Protein AF-A0A653C3Y1-F1 (afdb_monomer)

Secondary structure (DSSP, 8-state):
-EE-SSEEEEE-TTS-EEEEETTSS-EEEEE--S-GGGT-EEEEEE-TTSSEEEEEETTS-EEEEEPPSPPP-HHHHHHHHHHHHSHHHHHHHHSPPSS----STTTT--HHHHHHHHHHHHHHHHTHHHHHHHHHHHHHHHHHHHHHHHHHHHS-GGG---GGGG-S-HHHHHHHHHHHHHHHHHHHHHHHHHHHHHHHHHHHHIIIIITT-SB---EEE-TTS--EEEPPPBPPPPHHHHHHHHHHHHHHHHHHHHHTT-S--TTS---HHHHHHHHHSPP---S-GGG--TTTTSS-STTTTS-HHHHHHHHT-SGGGTS---TTPPPTTT--SHHHHHHHHHHHHHHHHHHHHHHHHHHHHHHHHHHHHHHHHHHHHHHHHHHHHHHHHH-SS------PPP---TTTSGGGGGS--GGG-SS-----HHHHHHHHHHHHHHHHHHHHHHHTTHHHHHHHHHHTT-SS--HHHHHTSPPPPPHHHHHS-GGG--HHHHHHHHHHHHHHHHHHHHHHHHHHHHHHHHHHHHHHHHHHHHHHHHHHHHHHHHHHHHHHHHHHHHHHHHHHHHHHHHHHHHHHHHHHHHHHHHHHHHHHHHHHHHHHHHHHHHHHHHHHHHHHHHHHHHHHHHHHHHTTTS-HHHHHHHHHHHH--------S---HHHHHHHHHHHHH----TT--HHHHHHHHHHHHHHS--S--TT--HHHHHHHHHHHHHHHHHHHHHHHHHHHHHHHHHHHHHHHHHHHHHHHHHHHHHHHHHHHHHHHHHHHHSPPPP----GGG--S---S-GGGGTT-----HHHHHHHHHHHHHHHHHHHHHHHHHHHHHHHHHHHHHHHHHHHHHHHHHHHHHHHHHTSPPPHHHHHHHHHHTT----SSTTHHHHHHHHHHHHHHHHHHHHHHHHHHHHHHHHHHHHHHHHHHHHHHHHHHHHHHHTTS-S-HHHHHHHHHHHHHHHHHHHHHHHHHHHHHHHHHHHHHHHHHHHHHHHS-----------

Structure (mmCIF, N/CA/C/O backbone):
data_AF-A0A653C3Y1-F1
#
_entry.id   AF-A0A653C3Y1-F1
#
loop_
_atom_site.group_PDB
_atom_site.id
_atom_site.type_symbol
_atom_site.label_atom_id
_atom_site.label_alt_id
_atom_site.label_comp_id
_atom_site.label_asym_id
_atom_site.label_entity_id
_atom_site.label_seq_id
_atom_site.pdbx_PDB_ins_code
_atom_site.Cartn_x
_atom_site.Cartn_y
_atom_site.Cartn_z
_atom_site.occupancy
_atom_site.B_iso_or_equiv
_atom_site.auth_seq_id
_atom_site.auth_comp_id
_atom_site.auth_asym_id
_atom_site.auth_atom_id
_atom_site.pdbx_PDB_model_num
ATOM 1 N N . MET A 1 1 ? -55.275 -46.152 -16.430 1.00 70.69 1 MET A N 1
ATOM 2 C CA . MET A 1 1 ? -56.525 -45.375 -16.458 1.00 70.69 1 MET A CA 1
ATOM 3 C C . MET A 1 1 ? -56.173 -43.915 -16.256 1.00 70.69 1 MET A C 1
ATOM 5 O O . MET A 1 1 ? -55.416 -43.626 -15.337 1.00 70.69 1 MET A O 1
ATOM 9 N N . SER A 1 2 ? -56.651 -43.029 -17.123 1.00 78.50 2 SER A N 1
ATOM 10 C CA . SER A 1 2 ? -56.495 -41.576 -17.008 1.00 78.50 2 SER A CA 1
ATOM 11 C C . SER A 1 2 ? -57.866 -40.930 -17.037 1.00 78.50 2 SER A C 1
ATOM 13 O O . SER A 1 2 ? -58.672 -41.263 -17.900 1.00 78.50 2 SER A O 1
ATOM 15 N N . ILE A 1 3 ? -58.110 -40.012 -16.112 1.00 77.50 3 ILE A N 1
ATOM 16 C CA . ILE A 1 3 ? -59.356 -39.258 -16.035 1.00 77.50 3 ILE A CA 1
ATOM 17 C C . ILE A 1 3 ? -58.996 -37.793 -16.251 1.00 77.50 3 ILE A C 1
ATOM 19 O O . ILE A 1 3 ? -58.157 -37.253 -15.532 1.00 77.50 3 ILE A O 1
ATOM 23 N N . ASN A 1 4 ? -59.615 -37.189 -17.255 1.00 73.44 4 ASN A N 1
ATOM 24 C CA . ASN A 1 4 ? -59.603 -35.756 -17.499 1.00 73.44 4 ASN A CA 1
ATOM 25 C C . ASN A 1 4 ? -60.981 -35.186 -17.140 1.00 73.44 4 ASN A C 1
ATOM 27 O O . ASN A 1 4 ? -61.916 -35.935 -16.875 1.00 73.44 4 ASN A O 1
ATOM 31 N N . GLN A 1 5 ? -61.116 -33.859 -17.180 1.00 73.94 5 GLN A N 1
ATOM 32 C CA . GLN A 1 5 ? -62.378 -33.167 -16.895 1.00 73.94 5 GLN A CA 1
ATOM 33 C C . GLN A 1 5 ? -63.555 -33.657 -17.760 1.00 73.94 5 GLN A C 1
ATOM 35 O O . GLN A 1 5 ? -64.694 -33.591 -17.317 1.00 73.94 5 GLN A O 1
ATOM 40 N N . TYR A 1 6 ? -63.274 -34.177 -18.959 1.00 70.88 6 TYR A N 1
ATOM 41 C CA . TYR A 1 6 ? -64.292 -34.582 -19.932 1.00 70.88 6 TYR A CA 1
ATOM 42 C C . TYR A 1 6 ? -64.350 -36.100 -20.181 1.00 70.88 6 TYR A C 1
ATOM 44 O O . TYR A 1 6 ? -65.422 -36.635 -20.462 1.00 70.88 6 TYR A O 1
ATOM 52 N N . HIS A 1 7 ? -63.231 -36.823 -20.029 1.00 79.44 7 HIS A N 1
ATOM 53 C CA . HIS A 1 7 ? -63.136 -38.240 -20.411 1.00 79.44 7 HIS A CA 1
ATOM 54 C C . HIS A 1 7 ? -62.430 -39.095 -19.373 1.00 79.44 7 HIS A C 1
ATOM 56 O O . HIS A 1 7 ? -61.405 -38.705 -18.811 1.00 79.44 7 HIS A O 1
ATOM 62 N N . ALA A 1 8 ? -62.906 -40.326 -19.227 1.00 84.12 8 ALA A N 1
ATOM 63 C CA . ALA A 1 8 ? -62.218 -41.386 -18.521 1.00 84.12 8 ALA A CA 1
ATOM 64 C C . ALA A 1 8 ? -61.733 -42.457 -19.506 1.00 84.12 8 ALA A C 1
ATOM 66 O O . ALA A 1 8 ? -62.511 -43.189 -20.116 1.00 84.12 8 ALA A O 1
ATOM 67 N N . VAL A 1 9 ? -60.413 -42.570 -19.644 1.00 86.44 9 VAL A N 1
ATOM 68 C CA . VAL A 1 9 ? -59.750 -43.512 -20.548 1.00 86.44 9 VAL A CA 1
ATOM 69 C C . VAL A 1 9 ? -59.186 -44.667 -19.737 1.00 86.44 9 VAL A C 1
ATOM 71 O O . VAL A 1 9 ? -58.331 -44.501 -18.861 1.00 86.44 9 VAL A O 1
ATOM 74 N N . THR A 1 10 ? -59.640 -45.871 -20.042 1.00 88.12 10 THR A N 1
ATOM 75 C CA . THR A 1 10 ? -59.143 -47.115 -19.450 1.00 88.12 10 THR A CA 1
ATOM 76 C C . THR A 1 10 ? -58.367 -47.889 -20.501 1.00 88.12 10 THR A C 1
ATOM 78 O O . THR A 1 10 ? -58.745 -47.906 -21.664 1.00 88.12 10 THR A O 1
ATOM 81 N N . TRP A 1 11 ? -57.249 -48.496 -20.113 1.00 89.44 11 TRP A N 1
ATOM 82 C CA . TRP A 1 11 ? -56.464 -49.346 -21.002 1.00 89.44 11 TRP A CA 1
ATOM 83 C C . TRP A 1 11 ? -55.874 -50.512 -20.227 1.00 89.44 11 TRP A C 1
ATOM 85 O O . TRP A 1 11 ? -55.582 -50.378 -19.033 1.00 89.44 11 TRP A O 1
ATOM 95 N N . GLY A 1 12 ? -55.709 -51.641 -20.908 1.00 86.12 12 GLY A N 1
ATOM 96 C CA . GLY A 1 12 ? -55.255 -52.883 -20.302 1.00 86.12 12 GLY A CA 1
ATOM 97 C C . GLY A 1 12 ? -54.069 -53.525 -21.016 1.00 86.12 12 GLY A C 1
ATOM 98 O O . GLY A 1 12 ? -53.687 -53.187 -22.140 1.00 86.12 12 GLY A O 1
ATOM 99 N N . PHE A 1 13 ? -53.483 -54.509 -20.329 1.00 84.62 13 PHE A N 1
ATOM 100 C CA . PHE A 1 13 ? -52.447 -55.386 -20.886 1.00 84.62 13 PHE A CA 1
ATOM 101 C C . PHE A 1 13 ? -52.983 -56.256 -22.033 1.00 84.62 13 PHE A C 1
ATOM 103 O O . PHE A 1 13 ? -52.231 -56.791 -22.839 1.00 84.62 13 PHE A O 1
ATOM 110 N N . ASP A 1 14 ? -54.303 -56.386 -22.117 1.00 85.81 14 ASP A N 1
ATOM 111 C CA . ASP A 1 14 ? -55.007 -57.039 -23.203 1.00 85.81 14 ASP A CA 1
ATOM 112 C C . ASP A 1 14 ? -54.982 -56.283 -24.528 1.00 85.81 14 ASP A C 1
ATOM 114 O O . ASP A 1 14 ? -55.330 -56.885 -25.542 1.00 85.81 14 ASP A O 1
ATOM 118 N N . GLY A 1 15 ? -54.525 -55.029 -24.524 1.00 84.69 15 GLY A N 1
ATOM 119 C CA . GLY A 1 15 ? -54.406 -54.220 -25.727 1.00 84.69 15 GLY A CA 1
ATOM 120 C C . GLY A 1 15 ? -55.587 -53.302 -25.987 1.00 84.69 15 GLY A C 1
ATOM 121 O O . GLY A 1 15 ? -55.494 -52.460 -26.875 1.00 84.69 15 GLY A O 1
ATOM 122 N N . PHE A 1 16 ? -56.665 -53.435 -25.212 1.00 88.62 16 PHE A N 1
ATOM 123 C CA . PHE A 1 16 ? -57.855 -52.612 -25.362 1.00 88.62 16 PHE A CA 1
ATOM 124 C C . PHE A 1 16 ? -57.679 -51.266 -24.669 1.00 88.62 16 PHE A C 1
ATOM 126 O O . PHE A 1 16 ? -57.114 -51.167 -23.577 1.00 88.62 16 PHE A O 1
ATOM 133 N N . VAL A 1 17 ? -58.215 -50.239 -25.313 1.00 88.25 17 VAL A N 1
ATOM 134 C CA . VAL A 1 17 ? -58.415 -48.901 -24.778 1.00 88.25 17 VAL A CA 1
ATOM 135 C C . VAL A 1 17 ? -59.887 -48.569 -24.925 1.00 88.25 17 VAL A C 1
ATOM 137 O O . VAL A 1 17 ? -60.427 -48.654 -26.022 1.00 88.25 17 VAL A O 1
ATOM 140 N N . ILE A 1 18 ? -60.532 -48.205 -23.823 1.00 87.44 18 ILE A N 1
ATOM 141 C CA . ILE A 1 18 ? -61.940 -47.819 -23.778 1.00 87.44 18 ILE A CA 1
ATOM 142 C C . ILE A 1 18 ? -62.012 -46.387 -23.259 1.00 87.44 18 ILE A C 1
ATOM 144 O O . ILE A 1 18 ? -61.483 -46.078 -22.186 1.00 87.44 18 ILE A O 1
ATOM 148 N N . VAL A 1 19 ? -62.677 -45.535 -24.026 1.00 85.81 19 VAL A N 1
ATOM 149 C CA . VAL A 1 19 ? -62.927 -44.125 -23.747 1.00 85.81 19 VAL A CA 1
ATOM 150 C C . VAL A 1 19 ? -64.376 -43.976 -23.303 1.00 85.81 19 VAL A C 1
ATOM 152 O O . VAL A 1 19 ? -65.296 -44.407 -23.998 1.00 85.81 19 VAL A O 1
ATOM 155 N N . ARG A 1 20 ? -64.570 -43.386 -22.128 1.00 85.19 20 ARG A N 1
ATOM 156 C CA . ARG A 1 20 ? -65.881 -43.094 -21.542 1.00 85.19 20 ARG A CA 1
ATOM 157 C C . ARG A 1 20 ? -66.000 -41.614 -21.214 1.00 85.19 20 ARG A C 1
ATOM 159 O O . ARG A 1 20 ? -64.979 -40.934 -21.071 1.00 85.19 20 ARG A O 1
ATOM 166 N N . THR A 1 21 ? -67.226 -41.138 -21.040 1.00 79.75 21 THR A N 1
ATOM 167 C CA . THR A 1 21 ? -67.481 -39.845 -20.394 1.00 79.75 21 THR A CA 1
ATOM 168 C C . THR A 1 21 ? -66.910 -39.842 -18.970 1.00 79.75 21 THR A C 1
ATOM 170 O O . THR A 1 21 ? -66.699 -40.902 -18.370 1.00 79.75 21 THR A O 1
ATOM 173 N N . ALA A 1 22 ? -66.585 -38.660 -18.434 1.00 80.50 22 ALA A N 1
ATOM 174 C CA . ALA A 1 22 ? -65.987 -38.525 -17.099 1.00 80.50 22 ALA A CA 1
ATOM 175 C C . ALA A 1 22 ? -66.832 -39.177 -15.982 1.00 80.50 22 ALA A C 1
ATOM 177 O O . ALA A 1 22 ? -66.262 -39.703 -15.025 1.00 80.50 22 ALA A O 1
ATOM 178 N N . ASP A 1 23 ? -68.157 -39.222 -16.158 1.00 78.38 23 ASP A N 1
ATOM 179 C CA . ASP A 1 23 ? -69.115 -39.822 -15.219 1.00 78.38 23 ASP A CA 1
ATOM 180 C C . ASP A 1 23 ? -69.250 -41.351 -15.362 1.00 78.38 23 ASP A C 1
ATOM 182 O O . ASP A 1 23 ? -69.977 -41.989 -14.607 1.00 78.38 23 ASP A O 1
ATOM 186 N N . PHE A 1 24 ? -68.513 -41.969 -16.295 1.00 79.06 24 PHE A N 1
ATOM 187 C CA . PHE A 1 24 ? -68.532 -43.407 -16.612 1.00 79.06 24 PHE A CA 1
ATOM 188 C C . PHE A 1 24 ? -69.848 -43.964 -17.164 1.00 79.06 24 PHE A C 1
ATOM 190 O O . PHE A 1 24 ? -69.919 -45.176 -17.387 1.00 79.06 24 PHE A O 1
ATOM 197 N N . GLU A 1 25 ? -70.847 -43.116 -17.402 1.00 75.81 25 GLU A N 1
ATOM 198 C CA . GLU A 1 25 ? -72.176 -43.531 -17.856 1.00 75.81 25 GLU A CA 1
ATOM 199 C C . GLU A 1 25 ? -72.163 -43.995 -19.320 1.00 75.81 25 GLU A C 1
ATOM 201 O O . GLU A 1 25 ? -72.666 -45.081 -19.614 1.00 75.81 25 GLU A O 1
ATOM 206 N N . ASP A 1 26 ? -71.482 -43.257 -20.206 1.00 76.25 26 ASP A N 1
ATOM 207 C CA . ASP A 1 26 ? -71.489 -43.512 -21.650 1.00 76.25 26 ASP A CA 1
ATOM 208 C C . ASP A 1 26 ? -70.109 -43.909 -22.194 1.00 76.25 26 ASP A C 1
ATOM 210 O O . ASP A 1 26 ? -69.060 -43.373 -21.818 1.00 76.25 26 ASP A O 1
ATOM 214 N N . CYS A 1 27 ? -70.103 -44.883 -23.111 1.00 79.44 27 CYS A N 1
ATOM 215 C CA . CYS A 1 27 ? -68.905 -45.375 -23.788 1.00 79.44 27 CYS A CA 1
ATOM 216 C C . CYS A 1 27 ? -68.759 -44.702 -25.159 1.00 79.44 27 CYS A C 1
ATOM 218 O O . CYS A 1 27 ? -69.380 -45.141 -26.124 1.00 79.44 27 CYS A O 1
ATOM 220 N N . ILE A 1 28 ? -67.894 -43.687 -25.231 1.00 75.88 28 ILE A N 1
ATOM 221 C CA . ILE A 1 28 ? -67.615 -42.880 -26.433 1.00 75.88 28 ILE A CA 1
ATOM 222 C C . ILE A 1 28 ? -66.964 -43.744 -27.523 1.00 75.88 28 ILE A C 1
ATOM 224 O O . ILE A 1 28 ? -67.275 -43.637 -28.704 1.00 75.88 28 ILE A O 1
ATOM 228 N N . GLY A 1 29 ? -66.078 -44.663 -27.135 1.00 77.88 29 GLY A N 1
ATOM 229 C CA . GLY A 1 29 ? -65.496 -45.598 -28.088 1.00 77.88 29 GLY A CA 1
ATOM 230 C C . GLY A 1 29 ? -64.432 -46.496 -27.488 1.00 77.88 29 GLY A C 1
ATOM 231 O O . GLY A 1 29 ? -63.935 -46.270 -26.386 1.00 77.88 29 GLY A O 1
ATOM 232 N N . TRP A 1 30 ? -64.069 -47.545 -28.216 1.00 84.88 30 TRP A N 1
ATOM 233 C CA . TRP A 1 30 ? -62.990 -48.438 -27.818 1.00 84.88 30 TRP A CA 1
ATOM 234 C C . TRP A 1 30 ? -62.165 -48.870 -29.025 1.00 84.88 30 TRP A C 1
ATOM 236 O O . TRP A 1 30 ? -62.667 -48.979 -30.140 1.00 84.88 30 TRP A O 1
ATOM 246 N N . CYS A 1 31 ? -60.880 -49.118 -28.803 1.00 85.12 31 CYS A N 1
ATOM 247 C CA . CYS A 1 31 ? -59.960 -49.608 -29.819 1.00 85.12 31 CYS A CA 1
ATOM 248 C C . CYS A 1 31 ? -58.977 -50.613 -29.209 1.00 85.12 31 CYS A C 1
ATOM 250 O O . CYS A 1 31 ? -58.730 -50.603 -28.006 1.00 85.12 31 CYS A O 1
ATOM 252 N N . ALA A 1 32 ? -58.409 -51.495 -30.034 1.00 86.38 32 ALA A N 1
ATOM 253 C CA . ALA A 1 32 ? -57.382 -52.452 -29.614 1.00 86.38 32 ALA A CA 1
ATOM 254 C C . ALA A 1 32 ? -56.086 -52.271 -30.431 1.00 86.38 32 ALA A C 1
ATOM 256 O O . ALA A 1 32 ? -55.789 -53.091 -31.299 1.00 86.38 32 ALA A O 1
ATOM 257 N N . PRO A 1 33 ? -55.334 -51.174 -30.221 1.00 83.19 33 PRO A N 1
ATOM 258 C CA . PRO A 1 33 ? -54.223 -50.803 -31.102 1.00 83.19 33 PRO A CA 1
ATOM 259 C C . PRO A 1 33 ? -52.948 -51.625 -30.893 1.00 83.19 33 PRO A C 1
ATOM 261 O O . PRO A 1 33 ? -52.133 -51.725 -31.806 1.00 83.19 33 PRO A O 1
ATOM 264 N N . HIS A 1 34 ? -52.761 -52.224 -29.713 1.00 85.19 34 HIS A N 1
ATOM 265 C CA . HIS A 1 34 ? -51.571 -53.020 -29.394 1.00 85.19 34 HIS A CA 1
ATOM 266 C C . HIS A 1 34 ? -51.973 -54.444 -29.048 1.00 85.19 34 HIS A C 1
ATOM 268 O O . HIS A 1 34 ? -52.906 -54.658 -28.286 1.00 85.19 34 HIS A O 1
ATOM 274 N N . HIS A 1 35 ? -51.261 -55.440 -29.564 1.00 84.94 35 HIS A N 1
ATOM 275 C CA . HIS A 1 35 ? -51.603 -56.836 -29.300 1.00 84.94 35 HIS A CA 1
ATOM 276 C C . HIS A 1 35 ? -51.189 -57.271 -27.876 1.00 84.94 35 HIS A C 1
ATOM 278 O O . HIS A 1 35 ? -50.103 -56.928 -27.404 1.00 84.94 35 HIS A O 1
ATOM 284 N N . ARG A 1 36 ? -52.000 -58.104 -27.204 1.00 82.25 36 ARG A N 1
ATOM 285 C CA . ARG A 1 36 ? -51.745 -58.603 -25.830 1.00 82.25 36 ARG A CA 1
ATOM 286 C C . ARG A 1 36 ? -50.371 -59.265 -25.650 1.00 82.25 36 ARG A C 1
ATOM 288 O O . ARG A 1 36 ? -49.682 -59.001 -24.670 1.00 82.25 36 ARG A O 1
ATOM 295 N N . TYR A 1 37 ? -49.946 -60.102 -26.601 1.00 81.12 37 TYR A N 1
ATOM 296 C CA . TYR A 1 37 ? -48.628 -60.771 -26.561 1.00 81.12 37 TYR A CA 1
ATOM 297 C C . TYR A 1 37 ? -47.435 -59.809 -26.600 1.00 81.12 37 TYR A C 1
ATOM 299 O O . TYR A 1 37 ? -46.335 -60.184 -26.210 1.00 81.12 37 TYR A O 1
ATOM 307 N N . VAL A 1 38 ? -47.657 -58.569 -27.035 1.00 77.94 38 VAL A N 1
ATOM 308 C CA . VAL A 1 38 ? -46.633 -57.524 -27.149 1.00 77.94 38 VAL A CA 1
ATOM 309 C C . VAL A 1 38 ? -46.633 -56.614 -25.901 1.00 77.94 38 VAL A C 1
ATOM 311 O O . VAL A 1 38 ? -45.970 -55.583 -25.848 1.00 77.94 38 VAL A O 1
ATOM 314 N N . GLY A 1 39 ? -47.366 -57.010 -24.852 1.00 78.62 39 GLY A N 1
ATOM 315 C CA . GLY A 1 39 ? -47.461 -56.286 -23.585 1.00 78.62 39 GLY A CA 1
ATOM 316 C C . GLY A 1 39 ? -48.591 -55.257 -23.521 1.00 78.62 39 GLY A C 1
ATOM 317 O O . GLY A 1 39 ? -48.675 -54.514 -22.539 1.00 78.62 39 GLY A O 1
ATOM 318 N N . GLY A 1 40 ? -49.446 -55.215 -24.549 1.00 88.06 40 GLY A N 1
ATOM 319 C CA . GLY A 1 40 ? -50.605 -54.333 -24.628 1.00 88.06 40 GLY A CA 1
ATOM 320 C C . GLY A 1 40 ? -50.248 -52.848 -24.570 1.00 88.06 40 GLY A C 1
ATOM 321 O O . GLY A 1 40 ? -49.156 -52.414 -24.950 1.00 88.06 40 GLY A O 1
ATOM 322 N N . VAL A 1 41 ? -51.202 -52.057 -24.088 1.00 87.44 41 VAL A N 1
ATOM 323 C CA . VAL A 1 41 ? -51.085 -50.601 -24.028 1.00 87.44 41 VAL A CA 1
ATOM 324 C C . VAL A 1 41 ? -50.377 -50.214 -22.729 1.00 87.44 41 VAL A C 1
ATOM 326 O O . VAL A 1 41 ? -50.804 -50.579 -21.633 1.00 87.44 41 VAL A O 1
ATOM 329 N N . LEU A 1 42 ? -49.290 -49.453 -22.837 1.00 86.62 42 LEU A N 1
ATOM 330 C CA . LEU A 1 42 ? -48.618 -48.846 -21.690 1.00 86.62 42 LEU A CA 1
ATOM 331 C C . LEU A 1 42 ? -49.360 -47.588 -21.236 1.00 86.62 42 LEU A C 1
ATOM 333 O O . LEU A 1 42 ? -49.592 -47.398 -20.040 1.00 86.62 42 LEU A O 1
ATOM 337 N N . LYS A 1 43 ? -49.741 -46.736 -22.192 1.00 86.50 43 LYS A N 1
ATOM 338 C CA . LYS A 1 43 ? -50.451 -45.483 -21.931 1.00 86.50 43 LYS A CA 1
ATOM 339 C C . LYS A 1 43 ? -51.358 -45.132 -23.103 1.00 86.50 43 LYS A C 1
ATOM 341 O O . LYS A 1 43 ? -50.967 -45.325 -24.248 1.00 86.50 43 LYS A O 1
ATOM 346 N N . ALA A 1 44 ? -52.536 -44.595 -22.816 1.00 86.31 44 ALA A N 1
ATOM 347 C CA . ALA A 1 44 ? -53.439 -44.061 -23.826 1.00 86.31 44 ALA A CA 1
ATOM 348 C C . ALA A 1 44 ? -53.815 -42.620 -23.488 1.00 86.31 44 ALA A C 1
ATOM 350 O O . ALA A 1 44 ? -53.906 -42.258 -22.314 1.00 86.31 44 ALA A O 1
ATOM 351 N N . TYR A 1 45 ? -54.013 -41.817 -24.523 1.00 86.31 45 TYR A N 1
ATOM 352 C CA . TYR A 1 45 ? -54.473 -40.442 -24.447 1.00 86.31 45 TYR A CA 1
ATOM 353 C C . TYR A 1 45 ? -55.529 -40.216 -25.523 1.00 86.31 45 TYR A C 1
ATOM 355 O O . TYR A 1 45 ? -55.418 -40.765 -26.617 1.00 86.31 45 TYR A O 1
ATOM 363 N N . VAL A 1 46 ? -56.541 -39.422 -25.205 1.00 83.44 46 VAL A N 1
ATOM 364 C CA . VAL A 1 46 ? -57.616 -39.069 -26.132 1.00 83.44 46 VAL A CA 1
ATOM 365 C C . VAL A 1 46 ? -57.517 -37.583 -26.406 1.00 83.44 46 VAL A C 1
ATOM 367 O O . VAL A 1 46 ? -57.319 -36.794 -25.481 1.00 83.44 46 VAL A O 1
ATOM 370 N N . ASP A 1 47 ? -57.612 -37.242 -27.681 1.00 77.94 47 ASP A N 1
ATOM 371 C CA . ASP A 1 47 ? -57.670 -35.876 -28.169 1.00 77.94 47 ASP A CA 1
ATOM 372 C C . ASP A 1 47 ? -58.860 -35.120 -27.541 1.00 77.94 47 ASP A C 1
ATOM 374 O O . ASP A 1 47 ? -59.940 -35.703 -27.429 1.00 77.94 47 ASP A O 1
ATOM 378 N N . PRO A 1 48 ? -58.719 -33.845 -27.132 1.00 72.94 48 PRO A N 1
ATOM 379 C CA . PRO A 1 48 ? -59.826 -33.079 -26.552 1.00 72.94 48 PRO A CA 1
ATOM 380 C C . PRO A 1 48 ? -61.047 -32.897 -27.474 1.00 72.94 48 PRO A C 1
ATOM 382 O O . PRO A 1 48 ? -62.135 -32.611 -26.979 1.00 72.94 48 PRO A O 1
ATOM 385 N N . LEU A 1 49 ? -60.880 -33.076 -28.792 1.00 71.19 49 LEU A N 1
ATOM 386 C CA . LEU A 1 49 ? -61.970 -33.085 -29.778 1.00 71.19 49 LEU A CA 1
ATOM 387 C C . LEU A 1 49 ? -62.602 -34.476 -29.970 1.00 71.19 49 LEU A C 1
ATOM 389 O O . LEU A 1 49 ? -63.397 -34.658 -30.882 1.00 71.19 49 LEU A O 1
ATOM 393 N N . GLU A 1 50 ? -62.212 -35.470 -29.165 1.00 73.44 50 GLU A N 1
ATOM 394 C CA . GLU A 1 50 ? -62.720 -36.855 -29.180 1.00 73.44 50 GLU A CA 1
ATOM 395 C C . GLU A 1 50 ? -62.474 -37.624 -30.493 1.00 73.44 50 GLU A C 1
ATOM 397 O O . GLU A 1 50 ? -62.909 -38.762 -30.662 1.00 73.44 50 GLU A O 1
ATOM 402 N N . THR A 1 51 ? -61.700 -37.049 -31.414 1.00 74.06 51 THR A N 1
ATOM 403 C CA . THR A 1 51 ? -61.501 -37.619 -32.752 1.00 74.06 51 THR A CA 1
ATOM 404 C C . THR A 1 51 ? -60.427 -38.705 -32.804 1.00 74.06 51 THR A C 1
ATOM 406 O O . THR A 1 51 ? -60.552 -39.672 -33.562 1.00 74.06 51 THR A O 1
ATOM 409 N N . TYR A 1 52 ? -59.369 -38.584 -32.000 1.00 83.75 52 TYR A N 1
ATOM 410 C CA . TYR A 1 52 ? -58.225 -39.494 -32.034 1.00 83.75 52 TYR A CA 1
ATOM 411 C C . TYR A 1 52 ? -57.852 -40.017 -30.649 1.00 83.75 52 TYR A C 1
ATOM 413 O O . TYR A 1 52 ? -57.848 -39.294 -29.655 1.00 83.75 52 TYR A O 1
ATOM 421 N N . VAL A 1 53 ? -57.445 -41.283 -30.601 1.00 85.75 53 VAL A N 1
ATOM 422 C CA . VAL A 1 53 ? -56.815 -41.911 -29.439 1.00 85.75 53 VAL A CA 1
ATOM 423 C C . VAL A 1 53 ? -55.381 -42.251 -29.790 1.00 85.75 53 VAL A C 1
ATOM 425 O O . VAL A 1 53 ? -55.114 -43.078 -30.664 1.00 85.75 53 VAL A O 1
ATOM 428 N N . VAL A 1 54 ? -54.445 -41.643 -29.075 1.00 87.50 54 VAL A N 1
ATOM 429 C CA . VAL A 1 54 ? -53.020 -41.939 -29.182 1.00 87.50 54 VAL A CA 1
ATOM 430 C C . VAL A 1 54 ? -52.648 -42.943 -28.104 1.00 87.50 54 VAL A C 1
ATOM 432 O O . VAL A 1 54 ? -52.861 -42.724 -26.913 1.00 87.50 54 VAL A O 1
ATOM 435 N N . THR A 1 55 ? -52.066 -44.060 -28.517 1.00 87.88 55 THR A N 1
ATOM 436 C CA . THR A 1 55 ? -51.703 -45.158 -27.624 1.00 87.88 55 THR A CA 1
ATOM 437 C C . THR A 1 55 ? -50.234 -45.501 -27.762 1.00 87.88 55 THR A C 1
ATOM 439 O O . THR A 1 55 ? -49.726 -45.706 -28.861 1.00 87.88 55 THR A O 1
ATOM 442 N N . LEU A 1 56 ? -49.549 -45.586 -26.629 1.00 87.56 56 LEU A N 1
ATOM 443 C CA . LEU A 1 56 ? -48.175 -46.040 -26.521 1.00 87.56 56 LEU A CA 1
ATOM 444 C C . LEU A 1 56 ? -48.186 -47.499 -26.072 1.00 87.56 56 LEU A C 1
ATOM 446 O O . LEU A 1 56 ? -48.650 -47.810 -24.972 1.00 87.56 56 LEU A O 1
ATOM 450 N N . GLY A 1 57 ? -47.671 -48.387 -26.913 1.00 85.50 57 GLY A N 1
ATOM 451 C CA . GLY A 1 57 ? -47.445 -49.788 -26.578 1.00 85.50 57 GLY A CA 1
ATOM 452 C C . GLY A 1 57 ? -46.207 -49.957 -25.701 1.00 85.50 57 GLY A C 1
ATOM 453 O O . GLY A 1 57 ? -45.301 -49.122 -25.713 1.00 85.50 57 GLY A O 1
ATOM 454 N N . ARG A 1 58 ? -46.119 -51.064 -24.954 1.00 82.06 58 ARG A N 1
ATOM 455 C CA . ARG A 1 58 ? -44.915 -51.372 -24.149 1.00 82.06 58 ARG A CA 1
ATOM 456 C C . ARG A 1 58 ? -43.644 -51.575 -24.980 1.00 82.06 58 ARG A C 1
ATOM 458 O O . ARG A 1 58 ? -42.553 -51.469 -24.435 1.00 82.06 58 ARG A O 1
ATOM 465 N N . THR A 1 59 ? -43.774 -51.819 -26.281 1.00 80.81 59 THR A N 1
ATOM 466 C CA . THR A 1 59 ? -42.655 -51.869 -27.236 1.00 80.81 59 THR A CA 1
ATOM 467 C C . THR A 1 59 ? -42.134 -50.502 -27.664 1.00 80.81 59 THR A C 1
ATOM 469 O O . THR A 1 59 ? -41.175 -50.442 -28.426 1.00 80.81 59 THR A O 1
ATOM 472 N N . GLY A 1 60 ? -42.751 -49.406 -27.214 1.00 78.69 60 GLY A N 1
ATOM 473 C CA . GLY A 1 60 ? -42.395 -48.051 -27.637 1.00 78.69 60 GLY A CA 1
ATOM 474 C C . GLY A 1 60 ? -43.059 -47.608 -28.945 1.00 78.69 60 GLY A C 1
ATOM 475 O O . GLY A 1 60 ? -42.835 -46.485 -29.384 1.00 78.69 60 GLY A O 1
ATOM 476 N N . LEU A 1 61 ? -43.902 -48.449 -29.555 1.00 81.06 61 LEU A N 1
ATOM 477 C CA . LEU A 1 61 ? -44.715 -48.077 -30.715 1.00 81.06 61 LEU A CA 1
ATOM 478 C C . LEU A 1 61 ? -45.841 -47.127 -30.296 1.00 81.06 61 LEU A C 1
ATOM 480 O O . LEU A 1 61 ? -46.621 -47.437 -29.394 1.00 81.06 61 LEU A O 1
ATOM 484 N N . VAL A 1 62 ? -45.940 -45.989 -30.979 1.00 86.12 62 VAL A N 1
ATOM 485 C CA . VAL A 1 62 ? -47.039 -45.031 -30.823 1.00 86.12 62 VAL A CA 1
ATOM 486 C C . VAL A 1 62 ? -48.021 -45.233 -31.971 1.00 86.12 62 VAL A C 1
ATOM 488 O O . VAL A 1 62 ? -47.644 -45.130 -33.134 1.00 86.12 62 VAL A O 1
ATOM 491 N N . VAL A 1 63 ? -49.279 -45.525 -31.645 1.00 83.50 63 VAL A N 1
ATOM 492 C CA . VAL A 1 63 ? -50.360 -45.742 -32.613 1.00 83.50 63 VAL A CA 1
ATOM 493 C C . VAL A 1 63 ? -51.464 -44.726 -32.351 1.00 83.50 63 VAL A C 1
ATOM 495 O O . VAL A 1 63 ? -52.035 -44.696 -31.259 1.00 83.50 63 VAL A O 1
ATOM 498 N N . CYS A 1 64 ? -51.766 -43.907 -33.357 1.00 85.19 64 CYS A N 1
ATOM 499 C CA . CYS A 1 64 ? -52.901 -42.989 -33.358 1.00 85.19 64 CYS A CA 1
ATOM 500 C C . CYS A 1 64 ? -54.080 -43.655 -34.074 1.00 85.19 64 CYS A C 1
ATOM 502 O O . CYS A 1 64 ? -53.975 -44.005 -35.248 1.00 85.19 64 CYS A O 1
ATOM 504 N N . THR A 1 65 ? -55.182 -43.864 -33.359 1.00 82.44 65 THR A N 1
ATOM 505 C CA . THR A 1 65 ? -56.395 -44.499 -33.884 1.00 82.44 65 THR A CA 1
ATOM 506 C C . THR A 1 65 ? -57.517 -43.477 -33.897 1.00 82.44 65 THR A C 1
ATOM 508 O O . THR A 1 65 ? -57.809 -42.880 -32.865 1.00 82.44 65 THR A O 1
ATOM 511 N N . ARG A 1 66 ? -58.156 -43.276 -35.048 1.00 81.31 66 ARG A N 1
ATOM 512 C CA . ARG A 1 66 ? -59.328 -42.404 -35.153 1.00 81.31 66 ARG A CA 1
ATOM 513 C C . ARG A 1 66 ? -60.561 -43.122 -34.605 1.00 81.31 66 ARG A C 1
ATOM 515 O O . ARG A 1 66 ? -60.839 -44.241 -35.031 1.00 81.31 66 ARG A O 1
ATOM 522 N N . LEU A 1 67 ? -61.290 -42.486 -33.694 1.00 74.75 67 LEU A N 1
ATOM 523 C CA . LEU A 1 67 ? -62.626 -42.923 -33.285 1.00 74.75 67 LEU A CA 1
ATOM 524 C C . LEU A 1 67 ? -63.620 -42.356 -34.308 1.00 74.75 67 LEU A C 1
ATOM 526 O O . LEU A 1 67 ? -63.588 -41.167 -34.613 1.00 74.75 67 LEU A O 1
ATOM 530 N N . THR A 1 68 ? -64.440 -43.197 -34.935 1.00 62.22 68 THR A N 1
ATOM 531 C CA . THR A 1 68 ? -65.338 -42.774 -36.025 1.00 62.22 68 THR A CA 1
ATOM 532 C C . THR A 1 68 ? -66.787 -42.643 -35.565 1.00 62.22 68 THR A C 1
ATOM 534 O O . THR A 1 68 ? -67.360 -43.651 -35.158 1.00 62.22 68 THR A O 1
ATOM 537 N N . ASN A 1 69 ? -67.363 -41.439 -35.707 1.00 55.62 69 ASN A N 1
ATOM 538 C CA . ASN A 1 69 ? -68.564 -41.082 -36.504 1.00 55.62 69 ASN A CA 1
ATOM 539 C C . ASN A 1 69 ? -69.300 -39.819 -36.008 1.00 55.62 69 ASN A C 1
ATOM 541 O O . ASN A 1 69 ? -70.316 -39.462 -36.599 1.00 55.62 69 ASN A O 1
ATOM 545 N N . GLU A 1 70 ? -68.799 -39.116 -34.994 1.00 58.19 70 GLU A N 1
ATOM 546 C CA . GLU A 1 70 ? -69.383 -37.842 -34.552 1.00 58.19 70 GLU A CA 1
ATOM 547 C C . GLU A 1 70 ? -68.571 -36.653 -35.081 1.00 58.19 70 GLU A C 1
ATOM 549 O O . GLU A 1 70 ? -67.337 -36.701 -35.154 1.00 58.19 70 GLU A O 1
ATOM 554 N N . GLU A 1 71 ? -69.276 -35.615 -35.541 1.00 59.69 71 GLU A N 1
ATOM 555 C CA . GLU A 1 71 ? -68.651 -34.365 -35.966 1.00 59.69 71 GLU A CA 1
ATOM 556 C C . GLU A 1 71 ? -68.071 -33.656 -34.733 1.00 59.69 71 GLU A C 1
ATOM 558 O O . GLU A 1 71 ? -68.736 -33.590 -33.698 1.00 59.69 71 GLU A O 1
ATOM 563 N N . PRO A 1 72 ? -66.823 -33.165 -34.807 1.00 62.31 72 PRO A N 1
ATOM 564 C CA . PRO A 1 72 ? -66.184 -32.516 -33.673 1.00 62.31 72 PRO A CA 1
ATOM 565 C C . PRO A 1 72 ? -66.956 -31.252 -33.279 1.00 62.31 72 PRO A C 1
ATOM 567 O O . PRO A 1 72 ? -67.299 -30.443 -34.138 1.00 62.31 72 PRO A O 1
ATOM 570 N N . ASP A 1 73 ? -67.180 -31.072 -31.978 1.00 67.88 73 ASP A N 1
ATOM 571 C CA . ASP A 1 73 ? -67.825 -29.887 -31.404 1.00 67.88 73 ASP A CA 1
ATOM 572 C C . ASP A 1 73 ? -67.052 -28.608 -31.791 1.00 67.88 73 ASP A C 1
ATOM 574 O O . ASP A 1 73 ? -65.917 -28.387 -31.350 1.00 67.88 73 ASP A O 1
ATOM 578 N N . GLU A 1 74 ? -67.656 -27.772 -32.645 1.00 67.56 74 GLU A N 1
ATOM 579 C CA . GLU A 1 74 ? -67.046 -26.540 -33.166 1.00 67.56 74 GLU A CA 1
ATOM 580 C C . GLU A 1 74 ? -66.697 -25.545 -32.050 1.00 67.56 74 GLU A C 1
ATOM 582 O O . GLU A 1 74 ? -65.707 -24.820 -32.169 1.00 67.56 74 GLU A O 1
ATOM 587 N N . GLY A 1 75 ? -67.441 -25.550 -30.935 1.00 70.56 75 GLY A N 1
ATOM 588 C CA . GLY A 1 75 ? -67.152 -24.694 -29.782 1.00 70.56 75 GLY A CA 1
ATOM 589 C C . GLY A 1 75 ? -65.835 -25.069 -29.101 1.00 70.56 75 GLY A C 1
ATOM 590 O O . GLY A 1 75 ? -64.990 -24.212 -28.852 1.00 70.56 75 GLY A O 1
ATOM 591 N N . ARG A 1 76 ? -65.595 -26.369 -28.892 1.00 68.88 76 ARG A N 1
ATOM 592 C CA . ARG A 1 76 ? -64.332 -26.858 -28.309 1.00 68.88 76 ARG A CA 1
ATOM 593 C C . ARG A 1 76 ? -63.141 -26.628 -29.226 1.00 68.88 76 ARG A C 1
ATOM 595 O O . ARG A 1 76 ? -62.022 -26.446 -28.753 1.00 68.88 76 ARG A O 1
ATOM 602 N N . ARG A 1 77 ? -63.367 -26.651 -30.540 1.00 72.31 77 ARG A N 1
ATOM 603 C CA . ARG A 1 77 ? -62.330 -26.332 -31.520 1.00 72.31 77 ARG A CA 1
ATOM 604 C C . ARG A 1 77 ? -61.897 -24.872 -31.413 1.00 72.31 77 ARG A C 1
ATOM 606 O O . ARG A 1 77 ? -60.695 -24.626 -31.391 1.00 72.31 77 ARG A O 1
ATOM 613 N N . ALA A 1 78 ? -62.846 -23.948 -31.271 1.00 73.31 78 ALA A N 1
ATOM 614 C CA . ALA A 1 78 ? -62.547 -22.535 -31.051 1.00 73.31 78 ALA A CA 1
ATOM 615 C C . ALA A 1 78 ? -61.774 -22.312 -29.735 1.00 73.31 78 ALA A C 1
ATOM 617 O O . ALA A 1 78 ? -60.742 -21.646 -29.739 1.00 73.31 78 ALA A O 1
ATOM 618 N N . ASP A 1 79 ? -62.187 -22.960 -28.640 1.00 73.75 79 ASP A N 1
ATOM 619 C CA . ASP A 1 79 ? -61.492 -22.856 -27.346 1.00 73.75 79 ASP A CA 1
ATOM 620 C C . ASP A 1 79 ? -60.036 -23.367 -27.403 1.00 73.75 79 ASP A C 1
ATOM 622 O O . ASP A 1 79 ? -59.147 -22.845 -26.725 1.00 73.75 79 ASP A O 1
ATOM 626 N N . LEU A 1 80 ? -59.767 -24.405 -28.204 1.00 69.38 80 LEU A N 1
ATOM 627 C CA . LEU A 1 80 ? -58.414 -24.938 -28.402 1.00 69.38 80 LEU A CA 1
ATOM 628 C C . LEU A 1 80 ? -57.558 -24.046 -29.307 1.00 69.38 80 LEU A C 1
ATOM 630 O O . LEU A 1 80 ? -56.360 -23.920 -29.048 1.00 69.38 80 LEU A O 1
ATOM 634 N N . GLU A 1 81 ? -58.148 -23.429 -30.332 1.00 73.69 81 GLU A N 1
ATOM 635 C CA . GLU A 1 81 ? -57.473 -22.444 -31.188 1.00 73.69 81 GLU A CA 1
ATOM 636 C C . GLU A 1 81 ? -57.052 -21.214 -30.360 1.00 73.69 81 GLU A C 1
ATOM 638 O O . GLU A 1 81 ? -55.877 -20.838 -30.382 1.00 73.69 81 GLU A O 1
ATOM 643 N N . ASP A 1 82 ? -57.932 -20.706 -29.491 1.00 76.44 82 ASP A N 1
ATOM 644 C CA . ASP A 1 82 ? -57.605 -19.636 -28.536 1.00 76.44 82 ASP A CA 1
ATOM 645 C C . ASP A 1 82 ? -56.494 -20.048 -27.548 1.00 76.44 82 ASP A C 1
ATOM 647 O O . ASP A 1 82 ? -55.625 -19.249 -27.173 1.00 76.44 82 ASP A O 1
ATOM 651 N N . LEU A 1 83 ? -56.468 -21.317 -27.123 1.00 70.69 83 LEU A N 1
ATOM 652 C CA . LEU A 1 83 ? -55.414 -21.833 -26.248 1.00 70.69 83 LEU A CA 1
ATOM 653 C C . LEU A 1 83 ? -54.065 -21.975 -26.976 1.00 70.69 83 LEU A C 1
ATOM 655 O O . LEU A 1 83 ? -53.020 -21.749 -26.355 1.00 70.69 83 LEU A O 1
ATOM 659 N N . MET A 1 84 ? -54.065 -22.332 -28.264 1.00 63.41 84 MET A N 1
ATOM 660 C CA . MET A 1 84 ? -52.859 -22.384 -29.100 1.00 63.41 84 MET A CA 1
ATOM 661 C C . MET A 1 84 ? -52.272 -20.989 -29.333 1.00 63.41 84 MET A C 1
ATOM 663 O O . MET A 1 84 ? -51.051 -20.823 -29.251 1.00 63.41 84 MET A O 1
ATOM 667 N N . ASP A 1 85 ? -53.132 -19.989 -29.525 1.00 71.19 85 ASP A N 1
ATOM 668 C CA . ASP A 1 85 ? -52.735 -18.583 -29.649 1.00 71.19 85 ASP A CA 1
ATOM 669 C C . ASP A 1 85 ? -52.365 -17.941 -28.307 1.00 71.19 85 ASP A C 1
ATOM 671 O O . ASP A 1 85 ? -51.756 -16.865 -28.257 1.00 71.19 85 ASP A O 1
ATOM 675 N N . SER A 1 86 ? -52.640 -18.625 -27.192 1.00 75.75 86 SER A N 1
ATOM 676 C CA . SER A 1 86 ? -52.235 -18.154 -25.877 1.00 75.75 86 SER A CA 1
ATOM 677 C C . SER A 1 86 ? -50.714 -17.997 -25.775 1.00 75.75 86 SER A C 1
ATOM 679 O O . SER A 1 86 ? -49.903 -18.863 -26.128 1.00 75.75 86 SER A O 1
ATOM 681 N N . GLN A 1 87 ? -50.307 -16.884 -25.168 1.00 69.25 87 GLN A N 1
ATOM 682 C CA . GLN A 1 87 ? -48.904 -16.532 -24.949 1.00 69.25 87 GLN A CA 1
ATOM 683 C C . GLN A 1 87 ? -48.134 -17.625 -24.179 1.00 69.25 87 GLN A C 1
ATOM 685 O O . GLN A 1 87 ? -46.922 -17.783 -24.337 1.00 69.25 87 GLN A O 1
ATOM 690 N N . ARG A 1 88 ? -48.842 -18.424 -23.368 1.00 66.00 88 ARG A N 1
ATOM 691 C CA . ARG A 1 88 ? -48.290 -19.546 -22.599 1.00 66.00 88 ARG A CA 1
ATOM 692 C C . ARG A 1 88 ? -47.854 -20.710 -23.494 1.00 66.00 88 ARG A C 1
ATOM 694 O O . ARG A 1 88 ? -46.801 -21.290 -23.229 1.00 66.00 88 ARG A O 1
ATOM 701 N N . PHE A 1 89 ? -48.619 -21.029 -24.539 1.00 66.25 89 PHE A N 1
ATOM 702 C CA . PHE A 1 89 ? -48.278 -22.077 -25.505 1.00 66.25 89 PHE A CA 1
ATOM 703 C C . PHE A 1 89 ? -47.132 -21.638 -26.425 1.00 66.25 89 PHE A C 1
ATOM 705 O O . PHE A 1 89 ? -46.162 -22.379 -26.598 1.00 66.25 89 PHE A O 1
ATOM 712 N N . GLN A 1 90 ? -47.151 -20.387 -26.893 1.00 67.19 90 GLN A N 1
ATOM 713 C CA . GLN A 1 90 ? -46.045 -19.802 -27.666 1.00 67.19 90 GLN A CA 1
ATOM 714 C C . GLN A 1 90 ? -44.715 -19.791 -26.888 1.00 67.19 90 GLN A C 1
ATOM 716 O O . GLN A 1 90 ? -43.646 -20.033 -27.451 1.00 67.19 90 GLN A O 1
ATOM 721 N N . LEU A 1 91 ? -44.757 -19.544 -25.574 1.00 64.62 91 LEU A N 1
ATOM 722 C CA . LEU A 1 91 ? -43.577 -19.600 -24.703 1.00 64.62 91 LEU A CA 1
ATOM 723 C C . LEU A 1 91 ? -43.065 -21.029 -24.463 1.00 64.62 91 LEU A C 1
ATOM 725 O O . LEU A 1 91 ? -41.873 -21.203 -24.202 1.00 64.62 91 LEU A O 1
ATOM 729 N N . MET A 1 92 ? -43.926 -22.047 -24.556 1.00 58.38 92 MET A N 1
ATOM 730 C CA . MET A 1 92 ? -43.540 -23.447 -24.356 1.00 58.38 92 MET A CA 1
ATOM 731 C C . MET A 1 92 ? -42.641 -23.954 -25.496 1.00 58.38 92 MET A C 1
ATOM 733 O O . MET A 1 92 ? -41.652 -24.626 -25.217 1.00 58.38 92 MET A O 1
ATOM 737 N N . PHE A 1 93 ? -42.912 -23.555 -26.744 1.00 55.62 93 PHE A N 1
ATOM 738 C CA . PHE A 1 93 ? -42.101 -23.912 -27.921 1.00 55.62 93 PHE A CA 1
ATOM 739 C C . PHE A 1 93 ? -40.884 -23.004 -28.156 1.00 55.62 93 PHE A C 1
ATOM 741 O O . PHE A 1 93 ? -40.008 -23.340 -28.947 1.00 55.62 93 PHE A O 1
ATOM 748 N N . LYS A 1 94 ? -40.786 -21.870 -27.448 1.00 60.50 94 LYS A N 1
ATOM 749 C CA . LYS A 1 94 ? -39.561 -21.050 -27.407 1.00 60.50 94 LYS A CA 1
ATOM 750 C C . LYS A 1 94 ? -38.470 -21.642 -26.519 1.00 60.50 94 LYS A C 1
ATOM 752 O O . LYS A 1 94 ? -37.310 -21.255 -26.647 1.00 60.50 94 LYS A O 1
ATOM 757 N N . ARG A 1 95 ? -38.815 -22.544 -25.593 1.00 51.03 95 ARG A N 1
ATOM 758 C CA . ARG A 1 95 ? -37.804 -23.267 -24.819 1.00 51.03 95 ARG A CA 1
ATOM 759 C C . ARG A 1 95 ? -37.190 -24.335 -25.723 1.00 51.03 95 ARG A C 1
ATOM 761 O O . ARG A 1 95 ? -37.953 -25.127 -26.272 1.00 51.03 95 ARG A O 1
ATOM 768 N N . PRO A 1 96 ? -35.855 -24.384 -25.871 1.00 52.88 96 PRO A N 1
ATOM 769 C CA . PRO A 1 96 ? -35.220 -25.431 -26.655 1.00 52.88 96 PRO A CA 1
ATOM 770 C C . PRO A 1 96 ? -35.632 -26.782 -26.069 1.00 52.88 96 PRO A C 1
ATOM 772 O O . PRO A 1 96 ? -35.405 -27.064 -24.889 1.00 52.88 96 PRO A O 1
ATOM 775 N N . THR A 1 97 ? -36.314 -27.593 -26.874 1.00 52.16 97 THR A N 1
ATOM 776 C CA . THR A 1 97 ? -36.610 -28.976 -26.514 1.00 52.16 97 THR A CA 1
ATOM 777 C C . THR A 1 97 ? -35.293 -29.723 -26.362 1.00 52.16 97 THR A C 1
ATOM 779 O O . THR A 1 97 ? -34.364 -29.490 -27.130 1.00 52.16 97 THR A O 1
ATOM 782 N N . LEU A 1 98 ? -35.216 -30.630 -25.388 1.00 50.72 98 LEU A N 1
ATOM 783 C CA . LEU A 1 98 ? -34.062 -31.496 -25.143 1.00 50.72 98 LEU A CA 1
ATOM 784 C C . LEU A 1 98 ? -33.950 -32.568 -26.254 1.00 50.72 98 LEU A C 1
ATOM 786 O O . LEU A 1 98 ? -34.117 -33.758 -26.009 1.00 50.72 98 LEU A O 1
ATOM 790 N N . GLY A 1 99 ? -33.781 -32.129 -27.499 1.00 57.09 99 GLY A N 1
ATOM 791 C CA . GLY A 1 99 ? -33.718 -32.939 -28.708 1.00 57.09 99 GLY A CA 1
ATOM 792 C C . GLY A 1 99 ? -32.537 -32.501 -29.569 1.00 57.09 99 GLY A C 1
ATOM 793 O O . GLY A 1 99 ? -32.191 -31.325 -29.564 1.00 57.09 99 GLY A O 1
ATOM 794 N N . PHE A 1 100 ? -31.923 -33.488 -30.231 1.00 53.44 100 PHE A N 1
ATOM 795 C CA . PHE A 1 100 ? -30.705 -33.440 -31.054 1.00 53.44 100 PHE A CA 1
ATOM 796 C C . PHE A 1 100 ? -30.142 -32.031 -31.314 1.00 53.44 100 PHE A C 1
ATOM 798 O O . PHE A 1 100 ? -30.573 -31.340 -32.234 1.00 53.44 100 PHE A O 1
ATOM 805 N N . LEU A 1 101 ? -29.160 -31.636 -30.503 1.00 54.59 101 LEU A N 1
ATOM 806 C CA . LEU A 1 101 ? -28.274 -30.512 -30.791 1.00 54.59 101 LEU A CA 1
ATOM 807 C C . LEU A 1 101 ? -27.187 -31.034 -31.742 1.00 54.59 101 LEU A C 1
ATOM 809 O O . LEU A 1 101 ? -26.454 -31.947 -31.359 1.00 54.59 101 LEU A O 1
ATOM 813 N N . PRO A 1 102 ? -27.109 -30.550 -32.992 1.00 60.25 102 PRO A N 1
ATOM 814 C CA . PRO A 1 102 ? -26.033 -30.942 -33.886 1.00 60.25 102 PRO A CA 1
ATOM 815 C C . PRO A 1 102 ? -24.723 -30.328 -33.378 1.00 60.25 102 PRO A C 1
ATOM 817 O O . PRO A 1 102 ? -24.543 -29.114 -33.433 1.00 60.25 102 PRO A O 1
ATOM 820 N N . ASP A 1 103 ? -23.809 -31.164 -32.893 1.00 59.03 103 ASP A N 1
ATOM 821 C CA . ASP A 1 103 ? -22.509 -30.716 -32.390 1.00 59.03 103 ASP A CA 1
ATOM 822 C C . ASP A 1 103 ? -21.463 -30.629 -33.521 1.00 59.03 103 ASP A C 1
ATOM 824 O O . ASP A 1 103 ? -21.436 -31.437 -34.459 1.00 59.03 103 ASP A O 1
ATOM 828 N N . GLY A 1 104 ? -20.558 -29.648 -33.436 1.00 75.44 104 GLY A N 1
ATOM 829 C CA . GLY A 1 104 ? -19.427 -29.485 -34.356 1.00 75.44 104 GLY A CA 1
ATOM 830 C C . GLY A 1 104 ? -19.778 -28.752 -35.659 1.00 75.44 104 GLY A C 1
ATOM 831 O O . GLY A 1 104 ? -20.209 -27.606 -35.642 1.00 75.44 104 GLY A O 1
ATOM 832 N N . ARG A 1 105 ? -19.570 -29.381 -36.829 1.00 67.06 105 ARG A N 1
ATOM 833 C CA . ARG A 1 105 ? -19.718 -28.732 -38.162 1.00 67.06 105 ARG A CA 1
ATOM 834 C C . ARG A 1 105 ? -21.143 -28.235 -38.467 1.00 67.06 105 ARG A C 1
ATOM 836 O O . ARG A 1 105 ? -21.336 -27.437 -39.385 1.00 67.06 105 ARG A O 1
ATOM 843 N N . PHE A 1 106 ? -22.130 -28.726 -37.729 1.00 71.19 106 PHE A N 1
ATOM 844 C CA . PHE A 1 106 ? -23.547 -28.429 -37.926 1.00 71.19 106 PHE A CA 1
ATOM 845 C C . PHE A 1 106 ? -24.143 -27.568 -36.806 1.00 71.19 106 PHE A C 1
ATOM 847 O O . PHE A 1 106 ? -25.359 -27.397 -36.746 1.00 71.19 106 PHE A O 1
ATOM 854 N N . GLU A 1 107 ? -23.292 -27.008 -35.947 1.00 72.38 107 GLU A N 1
ATOM 855 C CA . GLU A 1 107 ? -23.705 -26.161 -34.835 1.00 72.38 107 GLU A CA 1
ATOM 856 C C . GLU A 1 107 ? -24.493 -24.940 -35.343 1.00 72.38 107 GLU A C 1
ATOM 858 O O . GLU A 1 107 ? -24.077 -24.238 -36.268 1.00 72.38 107 GLU A O 1
ATOM 863 N N . GLY A 1 108 ? -25.683 -24.732 -34.776 1.00 71.81 108 GLY A N 1
ATOM 864 C CA . GLY A 1 108 ? -26.607 -23.662 -35.167 1.00 71.81 108 GLY A CA 1
ATOM 865 C C . GLY A 1 108 ? -27.528 -23.966 -36.355 1.00 71.81 108 GLY A C 1
ATOM 866 O O . GLY A 1 108 ? -28.319 -23.096 -36.713 1.00 71.81 108 GLY A O 1
ATOM 867 N N . LYS A 1 109 ? -27.471 -25.166 -36.951 1.00 74.75 109 LYS A N 1
ATOM 868 C CA . LYS A 1 109 ? -28.352 -25.563 -38.066 1.00 74.75 109 LYS A CA 1
ATOM 869 C C . LYS A 1 109 ? -29.545 -26.387 -37.601 1.00 74.75 109 LYS A C 1
ATOM 871 O O . LYS A 1 109 ? -29.447 -27.161 -36.649 1.00 74.75 109 LYS A O 1
ATOM 876 N N . SER A 1 110 ? -30.675 -26.247 -38.292 1.00 73.31 110 SER A N 1
ATOM 877 C CA . SER A 1 110 ? -31.841 -27.101 -38.042 1.00 73.31 110 SER A CA 1
ATOM 878 C C . SER A 1 110 ? -31.590 -28.532 -38.540 1.00 73.31 110 SER A C 1
ATOM 880 O O . SER A 1 110 ? -30.810 -28.752 -39.462 1.00 73.31 110 SER A O 1
ATOM 882 N N . TRP A 1 111 ? -32.252 -29.538 -37.957 1.00 68.44 111 TRP A N 1
ATOM 883 C CA . TRP A 1 111 ? -32.088 -30.939 -38.389 1.00 68.44 111 TRP A CA 1
ATOM 884 C C . TRP A 1 111 ? -32.382 -31.136 -39.890 1.00 68.44 111 TRP A C 1
ATOM 886 O O . TRP A 1 111 ? -31.681 -31.893 -40.555 1.00 68.44 111 TRP A O 1
ATOM 896 N N . ILE A 1 112 ? -33.350 -30.388 -40.432 1.00 75.12 112 ILE A N 1
ATOM 897 C CA . ILE A 1 112 ? -33.700 -30.391 -41.861 1.00 75.12 112 ILE A CA 1
ATOM 898 C C . ILE A 1 112 ? -32.542 -29.844 -42.705 1.00 75.12 112 ILE A C 1
ATOM 900 O O . ILE A 1 112 ? -32.156 -30.471 -43.686 1.00 75.12 112 ILE A O 1
ATOM 904 N N . GLU A 1 113 ? -31.931 -28.726 -42.299 1.00 77.88 113 GLU A N 1
ATOM 905 C CA . GLU A 1 113 ? -30.748 -28.178 -42.979 1.00 77.88 113 GLU A CA 1
ATOM 906 C C . GLU A 1 113 ? -29.567 -29.150 -42.932 1.00 77.88 113 GLU A C 1
ATOM 908 O O . GLU A 1 113 ? -28.828 -29.285 -43.906 1.00 77.88 113 GLU A O 1
ATOM 913 N N . VAL A 1 114 ? -29.374 -29.845 -41.807 1.00 78.00 114 VAL A N 1
ATOM 914 C CA . VAL A 1 114 ? -28.329 -30.868 -41.683 1.00 78.00 114 VAL A CA 1
ATOM 915 C C . VAL A 1 114 ? -28.592 -32.022 -42.649 1.00 78.00 114 VAL A C 1
ATOM 917 O O . VAL A 1 114 ? -27.669 -32.465 -43.333 1.00 78.00 114 VAL A O 1
ATOM 920 N N . GLU A 1 115 ? -29.835 -32.485 -42.759 1.00 78.44 115 GLU A N 1
ATOM 921 C CA . GLU A 1 115 ? -30.204 -33.551 -43.689 1.00 78.44 115 GLU A CA 1
ATOM 922 C C . GLU A 1 115 ? -30.066 -33.121 -45.159 1.00 78.44 115 GLU A C 1
ATOM 924 O O . GLU A 1 115 ? -29.543 -33.891 -45.969 1.00 78.44 115 GLU A O 1
ATOM 929 N N . GLU A 1 116 ? -30.440 -31.886 -45.503 1.00 79.94 116 GLU A N 1
ATOM 930 C CA . GLU A 1 116 ? -30.233 -31.308 -46.835 1.00 79.94 116 GLU A CA 1
ATOM 931 C C . GLU A 1 116 ? -28.750 -31.199 -47.190 1.00 79.94 116 GLU A C 1
ATOM 933 O O . GLU A 1 116 ? -28.352 -31.581 -48.292 1.00 79.94 116 GLU A O 1
ATOM 938 N N . ILE A 1 117 ? -27.903 -30.749 -46.260 1.00 81.31 117 ILE A N 1
ATOM 939 C CA . ILE A 1 117 ? -26.454 -30.689 -46.483 1.00 81.31 117 ILE A CA 1
ATOM 940 C C . ILE A 1 117 ? -25.903 -32.095 -46.709 1.00 81.31 117 ILE A C 1
ATOM 942 O O . ILE A 1 117 ? -25.210 -32.327 -47.696 1.00 81.31 117 ILE A O 1
ATOM 946 N N . LEU A 1 118 ? -26.263 -33.054 -45.854 1.00 81.06 118 LEU A N 1
ATOM 947 C CA . LEU A 1 118 ? -25.825 -34.443 -45.994 1.00 81.06 118 LEU A CA 1
ATOM 948 C C . LEU A 1 118 ? -26.348 -35.095 -47.279 1.00 81.06 118 LEU A C 1
ATOM 950 O O . LEU A 1 118 ? -25.719 -36.011 -47.811 1.00 81.06 118 LEU A O 1
ATOM 954 N N . ARG A 1 119 ? -27.515 -34.681 -47.776 1.00 81.56 119 ARG A N 1
ATOM 955 C CA . ARG A 1 119 ? -28.049 -35.122 -49.067 1.00 81.56 119 ARG A CA 1
ATOM 956 C C . ARG A 1 119 ? -27.255 -34.518 -50.222 1.00 81.56 119 ARG A C 1
ATOM 958 O O . ARG A 1 119 ? -26.857 -35.256 -51.116 1.00 81.56 119 ARG A O 1
ATOM 965 N N . THR A 1 120 ? -26.975 -33.220 -50.165 1.00 78.69 120 THR A N 1
ATOM 966 C CA . THR A 1 120 ? -26.197 -32.509 -51.186 1.00 78.69 120 THR A CA 1
ATOM 967 C C . THR A 1 120 ? -24.776 -33.061 -51.264 1.00 78.69 120 THR A C 1
ATOM 969 O O . THR A 1 120 ? -24.274 -33.296 -52.353 1.00 78.69 120 THR A O 1
ATOM 972 N N . GLU A 1 121 ? -24.146 -33.362 -50.125 1.00 81.12 121 GLU A N 1
ATOM 973 C CA . GLU A 1 121 ? -22.818 -33.987 -50.069 1.00 81.12 121 GLU A CA 1
ATOM 974 C C . GLU A 1 121 ? -22.818 -35.396 -50.673 1.00 81.12 121 GLU A C 1
ATOM 976 O O . GLU A 1 121 ? -21.913 -35.738 -51.436 1.00 81.12 121 GLU A O 1
ATOM 981 N N . ARG A 1 122 ? -23.860 -36.196 -50.404 1.00 81.06 122 ARG A N 1
ATOM 982 C CA . ARG A 1 122 ? -24.044 -37.514 -51.034 1.00 81.06 122 ARG A CA 1
ATOM 983 C C . ARG A 1 122 ? -24.238 -37.401 -52.547 1.00 81.06 122 ARG A C 1
ATOM 985 O O . ARG A 1 122 ? -23.641 -38.172 -53.295 1.00 81.06 122 ARG A O 1
ATOM 992 N N . GLU A 1 123 ? -25.038 -36.444 -53.009 1.00 80.56 123 GLU A N 1
ATOM 993 C CA . GLU A 1 123 ? -25.235 -36.170 -54.438 1.00 80.56 123 GLU A CA 1
ATOM 994 C C . GLU A 1 123 ? -23.941 -35.657 -55.095 1.00 80.56 123 GLU A C 1
ATOM 996 O O . GLU A 1 123 ? -23.568 -36.116 -56.176 1.00 80.56 123 GLU A O 1
ATOM 1001 N N . GLU A 1 124 ? -23.187 -34.781 -54.424 1.00 76.00 124 GLU A N 1
ATOM 1002 C CA . GLU A 1 124 ? -21.869 -34.328 -54.873 1.00 76.00 124 GLU A CA 1
ATOM 1003 C C . GLU A 1 124 ? -20.856 -35.469 -54.944 1.00 76.00 124 GLU A C 1
ATOM 1005 O O . GLU A 1 124 ? -20.004 -35.459 -55.831 1.00 76.00 124 GLU A O 1
ATOM 1010 N N . GLU A 1 125 ? -20.925 -36.444 -54.038 1.00 78.00 125 GLU A N 1
ATOM 1011 C CA . GLU A 1 125 ? -20.076 -37.635 -54.044 1.00 78.00 125 GLU A CA 1
ATOM 1012 C C . GLU A 1 125 ? -20.382 -38.568 -55.203 1.00 78.00 125 GLU A C 1
ATOM 1014 O O . GLU A 1 125 ? -19.453 -38.977 -55.907 1.00 78.00 125 GLU A O 1
ATOM 1019 N N . LEU A 1 126 ? -21.665 -38.833 -55.448 1.00 80.62 126 LEU A N 1
ATOM 1020 C CA . LEU A 1 126 ? -22.121 -39.620 -56.591 1.00 80.62 126 LEU A CA 1
ATOM 1021 C C . LEU A 1 126 ? -21.714 -38.956 -57.915 1.00 80.62 126 LEU A C 1
ATOM 1023 O O . LEU A 1 126 ? -21.139 -39.603 -58.790 1.00 80.62 126 LEU A O 1
ATOM 1027 N N . CYS A 1 127 ? -21.921 -37.644 -58.033 1.00 76.69 127 CYS A N 1
ATOM 1028 C CA . CYS A 1 127 ? -21.633 -36.880 -59.247 1.00 76.69 127 CYS A CA 1
ATOM 1029 C C . CYS A 1 127 ? -20.178 -36.385 -59.332 1.00 76.69 127 CYS A C 1
ATOM 1031 O O . CYS A 1 127 ? -19.809 -35.709 -60.295 1.00 76.69 127 CYS A O 1
ATOM 1033 N N . ARG A 1 128 ? -19.314 -36.697 -58.354 1.00 82.12 128 ARG A N 1
ATOM 1034 C CA . ARG A 1 128 ? -17.949 -36.142 -58.251 1.00 82.12 128 ARG A CA 1
ATOM 1035 C C . ARG A 1 128 ? -17.102 -36.467 -59.473 1.00 82.12 128 ARG A C 1
ATOM 1037 O O . ARG A 1 128 ? -16.326 -35.628 -59.929 1.00 82.12 128 ARG A O 1
ATOM 1044 N N . VAL A 1 129 ? -17.217 -37.696 -59.972 1.00 81.94 129 VAL A N 1
ATOM 1045 C CA . VAL A 1 129 ? -16.423 -38.194 -61.103 1.00 81.94 129 VAL A CA 1
ATOM 1046 C C . VAL A 1 129 ? -16.845 -37.496 -62.394 1.00 81.94 129 VAL A C 1
ATOM 1048 O O . VAL A 1 129 ? -15.992 -36.970 -63.110 1.00 81.94 129 VAL A O 1
ATOM 1051 N N . GLU A 1 130 ? -18.149 -37.410 -62.651 1.00 82.00 130 GLU A N 1
ATOM 1052 C CA . GLU A 1 130 ? -18.689 -36.726 -63.829 1.00 82.00 130 GLU A CA 1
ATOM 1053 C C . GLU A 1 130 ? -18.419 -35.222 -63.783 1.00 82.00 130 GLU A C 1
ATOM 1055 O O . GLU A 1 130 ? -17.915 -34.659 -64.752 1.00 82.00 130 GLU A O 1
ATOM 1060 N N . ARG A 1 131 ? -18.639 -34.580 -62.629 1.00 82.00 131 ARG A N 1
ATOM 1061 C CA . ARG A 1 131 ? -18.331 -33.161 -62.420 1.00 82.00 131 ARG A CA 1
ATOM 1062 C C . ARG A 1 131 ? -16.852 -32.880 -62.646 1.00 82.00 131 ARG A C 1
ATOM 1064 O O . ARG A 1 131 ? -16.531 -31.908 -63.317 1.00 82.00 131 ARG A O 1
ATOM 1071 N N . LYS A 1 132 ? -15.942 -33.725 -62.143 1.00 81.44 132 LYS A N 1
ATOM 1072 C CA . LYS A 1 132 ? -14.501 -33.589 -62.412 1.00 81.44 132 LYS A CA 1
ATOM 1073 C C . LYS A 1 132 ? -14.190 -33.724 -63.901 1.00 81.44 132 LYS A C 1
ATOM 1075 O O . LYS A 1 132 ? -13.424 -32.906 -64.394 1.00 81.44 132 LYS A O 1
ATOM 1080 N N . ARG A 1 133 ? -14.802 -34.679 -64.615 1.00 86.69 133 ARG A N 1
ATOM 1081 C CA . ARG A 1 133 ? -14.620 -34.842 -66.069 1.00 86.69 133 ARG A CA 1
ATOM 1082 C C . ARG A 1 133 ? -15.071 -33.596 -66.833 1.00 86.69 133 ARG A C 1
ATOM 1084 O O . ARG A 1 133 ? -14.280 -33.017 -67.575 1.00 86.69 133 ARG A O 1
ATOM 1091 N N . ILE A 1 134 ? -16.290 -33.129 -66.565 1.00 86.12 134 ILE A N 1
ATOM 1092 C CA . ILE A 1 134 ? -16.847 -31.909 -67.163 1.00 86.12 134 ILE A CA 1
ATOM 1093 C C . ILE A 1 134 ? -15.948 -30.715 -66.845 1.00 86.12 134 ILE A C 1
ATOM 1095 O O . ILE A 1 134 ? -15.626 -29.937 -67.733 1.00 86.12 134 ILE A O 1
ATOM 1099 N N . MET A 1 135 ? -15.469 -30.584 -65.606 1.00 84.75 135 MET A N 1
ATOM 1100 C CA . MET A 1 135 ? -14.616 -29.460 -65.230 1.00 84.75 135 MET A CA 1
ATOM 1101 C C . MET A 1 135 ? -13.222 -29.540 -65.850 1.00 84.75 135 MET A C 1
ATOM 1103 O O . MET A 1 135 ? -12.663 -28.503 -66.189 1.00 84.75 135 MET A O 1
ATOM 1107 N N . THR A 1 136 ? -12.659 -30.735 -66.053 1.00 85.44 136 THR A N 1
ATOM 1108 C CA . THR A 1 136 ? -11.403 -30.891 -66.802 1.00 85.44 136 THR A CA 1
ATOM 1109 C C . THR A 1 136 ? -11.566 -30.523 -68.273 1.00 85.44 136 THR A C 1
ATOM 1111 O O . THR A 1 136 ? -10.713 -29.817 -68.812 1.00 85.44 136 THR A O 1
ATOM 1114 N N . GLU A 1 137 ? -12.678 -30.913 -68.900 1.00 86.88 137 GLU A N 1
ATOM 1115 C CA . GLU A 1 137 ? -13.023 -30.505 -70.264 1.00 86.88 137 GLU A CA 1
ATOM 1116 C C . GLU A 1 137 ? -13.218 -28.982 -70.322 1.00 86.88 137 GLU A C 1
ATOM 1118 O O . GLU A 1 137 ? -12.564 -28.304 -71.111 1.00 86.88 137 GLU A O 1
ATOM 1123 N N . PHE A 1 138 ? -13.989 -28.397 -69.405 1.00 86.56 138 PHE A N 1
ATOM 1124 C CA . PHE A 1 138 ? -14.205 -26.950 -69.345 1.00 86.56 138 PHE A CA 1
ATOM 1125 C C . PHE A 1 138 ? -12.909 -26.172 -69.081 1.00 86.56 138 PHE A C 1
ATOM 1127 O O . PHE A 1 138 ? -12.699 -25.106 -69.652 1.00 86.56 138 PHE A O 1
ATOM 1134 N N . LEU A 1 139 ? -12.002 -26.703 -68.255 1.00 84.69 139 LEU A N 1
ATOM 1135 C CA . LEU A 1 139 ? -10.675 -26.126 -68.029 1.00 84.69 139 LEU A CA 1
ATOM 1136 C C . LEU A 1 139 ? -9.787 -26.223 -69.271 1.00 84.69 139 LEU A C 1
ATOM 1138 O O . LEU A 1 139 ? -9.029 -25.289 -69.522 1.00 84.69 139 LEU A O 1
ATOM 1142 N N . SER A 1 140 ? -9.870 -27.303 -70.056 1.00 87.94 140 SER A N 1
ATOM 1143 C CA . SER A 1 140 ? -9.161 -27.385 -71.341 1.00 87.94 140 SER A CA 1
ATOM 1144 C C . SER A 1 140 ? -9.695 -26.366 -72.348 1.00 87.94 140 SER A C 1
ATOM 1146 O O . SER A 1 140 ? -8.899 -25.652 -72.954 1.00 87.94 140 SER A O 1
ATOM 1148 N N . ILE A 1 141 ? -11.021 -26.207 -72.437 1.00 86.38 141 ILE A N 1
ATOM 1149 C CA . ILE A 1 141 ? -11.671 -25.204 -73.290 1.00 86.38 141 ILE A CA 1
ATOM 1150 C C . ILE A 1 141 ? -11.297 -23.797 -72.819 1.00 86.38 141 ILE A C 1
ATOM 1152 O O . ILE A 1 141 ? -10.928 -22.952 -73.627 1.00 86.38 141 ILE A O 1
ATOM 1156 N N . LYS A 1 142 ? -11.301 -23.552 -71.504 1.00 84.69 142 LYS A N 1
ATOM 1157 C CA . LYS A 1 142 ? -10.870 -22.284 -70.908 1.00 84.69 142 LYS A CA 1
ATOM 1158 C C . LYS A 1 142 ? -9.405 -21.980 -71.210 1.00 84.69 142 LYS A C 1
ATOM 1160 O O . LYS A 1 142 ? -9.105 -20.846 -71.553 1.00 84.69 142 LYS A O 1
ATOM 1165 N N . LYS A 1 143 ? -8.499 -22.956 -71.087 1.00 85.31 143 LYS A N 1
ATOM 1166 C CA . LYS A 1 143 ? -7.078 -22.773 -71.427 1.00 85.31 143 LYS A CA 1
ATOM 1167 C C . LYS A 1 143 ? -6.895 -22.476 -72.913 1.00 85.31 143 LYS A C 1
ATOM 1169 O O . LYS A 1 143 ? -6.127 -21.580 -73.238 1.00 85.31 143 LYS A O 1
ATOM 1174 N N . ALA A 1 144 ? -7.618 -23.177 -73.787 1.00 85.38 144 ALA A N 1
ATOM 1175 C CA . ALA A 1 144 ? -7.594 -22.917 -75.223 1.00 85.38 144 ALA A CA 1
ATOM 1176 C C . ALA A 1 144 ? -8.117 -21.505 -75.548 1.00 85.38 144 ALA A C 1
ATOM 1178 O O . ALA A 1 144 ? -7.448 -20.755 -76.248 1.00 85.38 144 ALA A O 1
ATOM 1179 N N . LEU A 1 145 ? -9.251 -21.096 -74.966 1.00 82.94 145 LEU A N 1
ATOM 1180 C CA . LEU A 1 145 ? -9.785 -19.735 -75.102 1.00 82.94 145 LEU A CA 1
ATOM 1181 C C . LEU A 1 145 ? -8.827 -18.677 -74.550 1.00 82.94 145 LEU A C 1
ATOM 1183 O O . LEU A 1 145 ? -8.625 -17.656 -75.191 1.00 82.94 145 LEU A O 1
ATOM 1187 N N . GLN A 1 146 ? -8.210 -18.917 -73.390 1.00 83.19 146 GLN A N 1
ATOM 1188 C CA . GLN A 1 146 ? -7.201 -18.016 -72.832 1.00 83.19 146 GLN A CA 1
ATOM 1189 C C . GLN A 1 146 ? -6.021 -17.860 -73.785 1.00 83.19 146 GLN A C 1
ATOM 1191 O O . GLN A 1 146 ? -5.636 -16.735 -74.055 1.00 83.19 146 GLN A O 1
ATOM 1196 N N . GLN A 1 147 ? -5.494 -18.955 -74.337 1.00 85.31 147 GLN A N 1
ATOM 1197 C CA . GLN A 1 147 ? -4.410 -18.898 -75.319 1.00 85.31 147 GLN A CA 1
ATOM 1198 C C . GLN A 1 147 ? -4.808 -18.109 -76.570 1.00 85.31 147 GLN A C 1
ATOM 1200 O O . GLN A 1 147 ? -4.025 -17.276 -77.014 1.00 85.31 147 GLN A O 1
ATOM 1205 N N . LEU A 1 148 ? -6.021 -18.311 -77.094 1.00 84.00 148 LEU A N 1
ATOM 1206 C CA . LEU A 1 148 ? -6.531 -17.556 -78.243 1.00 84.00 148 LEU A CA 1
ATOM 1207 C C . LEU A 1 148 ? -6.688 -16.059 -77.929 1.00 84.00 148 LEU A C 1
ATOM 1209 O O . LEU A 1 148 ? -6.320 -15.223 -78.747 1.00 84.00 148 LEU A O 1
ATOM 1213 N N . VAL A 1 149 ? -7.167 -15.705 -76.732 1.00 83.94 149 VAL A N 1
ATOM 1214 C CA . VAL A 1 149 ? -7.270 -14.304 -76.288 1.00 83.94 149 VAL A CA 1
ATOM 1215 C C . VAL A 1 149 ? -5.885 -13.680 -76.097 1.00 83.94 149 VAL A C 1
ATOM 1217 O O . VAL A 1 149 ? -5.674 -12.548 -76.524 1.00 83.94 149 VAL A O 1
ATOM 1220 N N . THR A 1 150 ? -4.925 -14.396 -75.504 1.00 83.94 150 THR A N 1
ATOM 1221 C CA . THR A 1 150 ? -3.547 -13.907 -75.343 1.00 83.94 150 THR A CA 1
ATOM 1222 C C . THR A 1 150 ? -2.878 -13.689 -76.700 1.00 83.94 150 THR A C 1
ATOM 1224 O O . THR A 1 150 ? -2.306 -12.628 -76.927 1.00 83.94 150 THR A O 1
ATOM 1227 N N . GLN A 1 151 ? -3.029 -14.635 -77.634 1.00 83.25 151 GLN A N 1
ATOM 1228 C CA . GLN A 1 151 ? -2.532 -14.504 -79.009 1.00 83.25 151 GLN A CA 1
ATOM 1229 C C . GLN A 1 151 ? -3.164 -13.310 -79.735 1.00 83.25 151 GLN A C 1
ATOM 1231 O O . GLN A 1 151 ? -2.467 -12.579 -80.431 1.00 83.25 151 GLN A O 1
ATOM 1236 N N . ASN A 1 152 ? -4.459 -13.064 -79.526 1.00 83.19 152 ASN A N 1
ATOM 1237 C CA . ASN A 1 152 ? -5.154 -11.910 -80.090 1.00 83.19 152 ASN A CA 1
ATOM 1238 C C . ASN A 1 152 ? -4.684 -10.570 -79.478 1.00 83.19 152 ASN A C 1
ATOM 1240 O O . ASN A 1 152 ? -4.637 -9.557 -80.167 1.00 83.19 152 ASN A O 1
ATOM 1244 N N . LEU A 1 153 ? -4.302 -10.535 -78.194 1.00 79.75 153 LEU A N 1
ATOM 1245 C CA . LEU A 1 153 ? -3.774 -9.324 -77.545 1.00 79.75 153 LEU A CA 1
ATOM 1246 C C . LEU A 1 153 ? -2.333 -9.000 -77.972 1.00 79.75 153 LEU A C 1
ATOM 1248 O O . LEU A 1 153 ? -2.006 -7.823 -78.158 1.00 79.75 153 LEU A O 1
ATOM 1252 N N . GLU A 1 154 ? -1.499 -10.031 -78.125 1.00 83.25 154 GLU A N 1
ATOM 1253 C CA . GLU A 1 154 ? -0.086 -9.935 -78.521 1.00 83.25 154 GLU A CA 1
ATOM 1254 C C . GLU A 1 154 ? 0.113 -9.779 -80.042 1.00 83.25 154 GLU A C 1
ATOM 1256 O O . GLU A 1 154 ? 1.187 -9.362 -80.477 1.00 83.25 154 GLU A O 1
ATOM 1261 N N . GLY A 1 155 ? -0.908 -10.085 -80.850 1.00 78.69 155 GLY A N 1
ATOM 1262 C CA . GLY A 1 155 ? -0.872 -9.959 -82.308 1.00 78.69 155 GLY A CA 1
ATOM 1263 C C . GLY A 1 155 ? -0.778 -8.508 -82.816 1.00 78.69 155 GLY A C 1
ATOM 1264 O O . GLY A 1 155 ? -1.091 -7.560 -82.089 1.00 78.69 155 GLY A O 1
ATOM 1265 N N . PRO A 1 156 ? -0.347 -8.298 -84.074 1.00 80.69 156 PRO A N 1
ATOM 1266 C CA . PRO A 1 156 ? -0.318 -6.977 -84.706 1.00 80.69 156 PRO A CA 1
ATOM 1267 C C . PRO A 1 156 ? -1.736 -6.396 -84.870 1.00 80.69 156 PRO A C 1
ATOM 1269 O O . PRO A 1 156 ? -2.689 -7.141 -85.071 1.00 80.69 156 PRO A O 1
ATOM 1272 N N . GLU A 1 157 ? -1.891 -5.063 -84.828 1.00 73.56 157 GLU A N 1
ATOM 1273 C CA . GLU A 1 157 ? -3.206 -4.376 -84.833 1.00 73.56 157 GLU A CA 1
ATOM 1274 C C . GLU A 1 157 ? -4.142 -4.779 -85.987 1.00 73.56 157 GLU A C 1
ATOM 1276 O O . GLU A 1 157 ? -5.356 -4.761 -85.815 1.00 73.56 157 GLU A O 1
ATOM 1281 N N . ASN A 1 158 ? -3.595 -5.206 -87.129 1.00 75.88 158 ASN A N 1
ATOM 1282 C CA . ASN A 1 158 ? -4.368 -5.624 -88.304 1.00 75.88 158 ASN A CA 1
ATOM 1283 C C . ASN A 1 158 ? -5.026 -7.012 -88.160 1.00 75.88 158 ASN A C 1
ATOM 1285 O O . ASN A 1 158 ? -5.922 -7.338 -88.933 1.00 75.88 158 ASN A O 1
ATOM 1289 N N . GLU A 1 159 ? -4.567 -7.831 -87.209 1.00 70.19 159 GLU A N 1
ATOM 1290 C CA . GLU A 1 159 ? -5.056 -9.195 -86.946 1.00 70.19 159 GLU A CA 1
ATOM 1291 C C . GLU A 1 159 ? -5.854 -9.280 -85.634 1.00 70.19 159 GLU A C 1
ATOM 1293 O O . GLU A 1 159 ? -6.343 -10.351 -85.276 1.00 70.19 159 GLU A O 1
ATOM 1298 N N . LYS A 1 160 ? -6.011 -8.153 -84.922 1.00 79.00 160 LYS A N 1
ATOM 1299 C CA . LYS A 1 160 ? -6.771 -8.089 -83.672 1.00 79.00 160 LYS A CA 1
ATOM 1300 C C . LYS A 1 160 ? -8.267 -8.144 -83.944 1.00 79.00 160 LYS A C 1
ATOM 1302 O O . LYS A 1 160 ? -8.849 -7.224 -84.513 1.00 79.00 160 LYS A O 1
ATOM 1307 N N . ILE A 1 161 ? -8.893 -9.203 -83.462 1.00 79.12 161 ILE A N 1
ATOM 1308 C CA . ILE A 1 161 ? -10.345 -9.350 -83.409 1.00 79.12 161 ILE A CA 1
ATOM 1309 C C . ILE A 1 161 ? -10.869 -8.634 -82.153 1.00 79.12 161 ILE A C 1
ATOM 1311 O O . ILE A 1 161 ? -10.184 -8.601 -81.124 1.00 79.12 161 ILE A O 1
ATOM 1315 N N . ASP A 1 162 ? -12.076 -8.062 -82.205 1.00 79.50 162 ASP A N 1
ATOM 1316 C CA . ASP A 1 162 ? -12.704 -7.464 -81.021 1.00 79.50 162 ASP A CA 1
ATOM 1317 C C . ASP A 1 162 ? -12.934 -8.534 -79.937 1.00 79.50 162 ASP A C 1
ATOM 1319 O O . ASP A 1 162 ? -13.409 -9.641 -80.197 1.00 79.50 162 ASP A O 1
ATOM 1323 N N . LEU A 1 163 ? -12.624 -8.195 -78.684 1.00 74.44 163 LEU A N 1
ATOM 1324 C CA . LEU A 1 163 ? -12.821 -9.076 -77.531 1.00 74.44 163 LEU A CA 1
ATOM 1325 C C . LEU A 1 163 ? -14.292 -9.475 -77.360 1.00 74.44 163 LEU A C 1
ATOM 1327 O O . LEU A 1 163 ? -14.572 -10.520 -76.772 1.00 74.44 163 LEU A O 1
ATOM 1331 N N . LEU A 1 164 ? -15.222 -8.674 -77.894 1.00 79.00 164 LEU A N 1
ATOM 1332 C CA . LEU A 1 164 ? -16.647 -8.990 -77.907 1.00 79.00 164 LEU A CA 1
ATOM 1333 C C . LEU A 1 164 ? -16.989 -10.267 -78.693 1.00 79.00 164 LEU A C 1
ATOM 1335 O O . LEU A 1 164 ? -17.947 -10.944 -78.324 1.00 79.00 164 LEU A O 1
ATOM 1339 N N . GLU A 1 165 ? -16.193 -10.638 -79.701 1.00 78.00 165 GLU A N 1
ATOM 1340 C CA . GLU A 1 165 ? -16.418 -11.843 -80.516 1.00 78.00 165 GLU A CA 1
ATOM 1341 C C . GLU A 1 165 ? -16.020 -13.144 -79.797 1.00 78.00 165 GLU A C 1
ATOM 1343 O O . GLU A 1 165 ? -16.515 -14.218 -80.134 1.00 78.00 165 GLU A O 1
ATOM 1348 N N . PHE A 1 166 ? -15.178 -13.061 -78.760 1.00 77.19 166 PHE A N 1
ATOM 1349 C CA . PHE A 1 166 ? -14.797 -14.213 -77.932 1.00 77.19 166 PHE A CA 1
ATOM 1350 C C . PHE A 1 166 ? -15.829 -14.544 -76.840 1.00 77.19 166 PHE A C 1
ATOM 1352 O O . PHE A 1 166 ? -15.727 -15.592 -76.193 1.00 77.19 166 PHE A O 1
ATOM 1359 N N . TYR A 1 167 ? -16.821 -13.677 -76.603 1.00 75.94 167 TYR A N 1
ATOM 1360 C CA . TYR A 1 167 ? -17.869 -13.928 -75.614 1.00 75.94 167 TYR A CA 1
ATOM 1361 C C . TYR A 1 167 ? -19.042 -14.691 -76.231 1.00 75.94 167 TYR A C 1
ATOM 1363 O O . TYR A 1 167 ? -19.709 -14.213 -77.141 1.00 75.94 167 TYR A O 1
ATOM 1371 N N . LEU A 1 168 ? -19.347 -15.861 -75.662 1.00 77.12 168 LEU A N 1
ATOM 1372 C CA . LEU A 1 168 ? -20.475 -16.693 -76.095 1.00 77.12 168 LEU A CA 1
ATOM 1373 C C . LEU A 1 168 ? -21.844 -16.027 -75.845 1.00 77.12 168 LEU A C 1
ATOM 1375 O O . LEU A 1 168 ? -22.805 -16.303 -76.555 1.00 77.12 168 LEU A O 1
ATOM 1379 N N . ASP A 1 169 ? -21.933 -15.170 -74.822 1.00 82.00 169 ASP A N 1
ATOM 1380 C CA . ASP A 1 169 ? -23.151 -14.460 -74.428 1.00 82.00 169 ASP A CA 1
ATOM 1381 C C . ASP A 1 169 ? -22.830 -12.997 -74.099 1.00 82.00 169 ASP A C 1
ATOM 1383 O O . ASP A 1 169 ? -22.377 -12.633 -73.009 1.00 82.00 169 ASP A O 1
ATOM 1387 N N . THR A 1 170 ? -23.060 -12.143 -75.091 1.00 80.94 170 THR A N 1
ATOM 1388 C CA . THR A 1 170 ? -22.847 -10.699 -74.985 1.00 80.94 170 THR A CA 1
ATOM 1389 C C . THR A 1 170 ? -23.851 -10.047 -74.036 1.00 80.94 170 THR A C 1
ATOM 1391 O O . THR A 1 170 ? -23.508 -9.071 -73.368 1.00 80.94 170 THR A O 1
ATOM 1394 N N . SER A 1 171 ? -25.062 -10.599 -73.899 1.00 83.25 171 SER A N 1
ATOM 1395 C CA . SER A 1 171 ? -26.105 -10.048 -73.030 1.00 83.25 171 SER A CA 1
ATOM 1396 C C . SER A 1 171 ? -25.728 -10.166 -71.552 1.00 83.25 171 SER A C 1
ATOM 1398 O O . SER A 1 171 ? -25.762 -9.165 -70.830 1.00 83.25 171 SER A O 1
ATOM 1400 N N . THR A 1 172 ? -25.255 -11.336 -71.112 1.00 81.75 172 THR A N 1
ATOM 1401 C CA . THR A 1 172 ? -24.778 -11.515 -69.734 1.00 81.75 172 THR A CA 1
ATOM 1402 C C . THR A 1 172 ? -23.449 -10.818 -69.487 1.00 81.75 172 THR A C 1
ATOM 1404 O O . THR A 1 172 ? -23.224 -10.343 -68.374 1.00 81.75 172 THR A O 1
ATOM 1407 N N . TYR A 1 173 ? -22.589 -10.670 -70.500 1.00 82.06 173 TYR A N 1
ATOM 1408 C CA . TYR A 1 173 ? -21.402 -9.821 -70.395 1.00 82.06 173 TYR A CA 1
ATOM 1409 C C . TYR A 1 173 ? -21.774 -8.360 -70.111 1.00 82.06 173 TYR A C 1
ATOM 1411 O O . TYR A 1 173 ? -21.253 -7.777 -69.160 1.00 82.06 173 TYR A O 1
ATOM 1419 N N . PHE A 1 174 ? -22.693 -7.763 -70.881 1.00 85.62 174 PHE A N 1
ATOM 1420 C CA . PHE A 1 174 ? -23.123 -6.380 -70.652 1.00 85.62 174 PHE A CA 1
ATOM 1421 C C . PHE A 1 174 ? -23.838 -6.215 -69.309 1.00 85.62 174 PHE A C 1
ATOM 1423 O O . PHE A 1 174 ? -23.577 -5.237 -68.609 1.00 85.62 174 PHE A O 1
ATOM 1430 N N . GLN A 1 175 ? -24.670 -7.182 -68.908 1.00 86.88 175 GLN A N 1
ATOM 1431 C CA . GLN A 1 175 ? -25.289 -7.196 -67.579 1.00 86.88 175 GLN A CA 1
ATOM 1432 C C . GLN A 1 175 ? -24.235 -7.237 -66.467 1.00 86.88 175 GLN A C 1
ATOM 1434 O O . GLN A 1 175 ? -24.243 -6.364 -65.606 1.00 86.88 175 GLN A O 1
ATOM 1439 N N . LYS A 1 176 ? -23.272 -8.167 -66.520 1.00 85.94 176 LYS A N 1
ATOM 1440 C CA . LYS A 1 176 ? -22.181 -8.260 -65.533 1.00 85.94 176 LYS A CA 1
ATOM 1441 C C . LYS A 1 176 ? -21.266 -7.042 -65.549 1.00 85.94 176 LYS A C 1
ATOM 1443 O O . LYS A 1 176 ? -20.795 -6.618 -64.506 1.00 85.94 176 LYS A O 1
ATOM 1448 N N . ARG A 1 177 ? -21.011 -6.448 -66.716 1.00 84.06 177 ARG A N 1
ATOM 1449 C CA . ARG A 1 177 ? -20.232 -5.209 -66.839 1.00 84.06 177 ARG A CA 1
ATOM 1450 C C . ARG A 1 177 ? -20.954 -4.037 -66.181 1.00 84.06 177 ARG A C 1
ATOM 1452 O O . ARG A 1 177 ? -20.298 -3.216 -65.547 1.00 84.06 177 ARG A O 1
ATOM 1459 N N . ASN A 1 178 ? -22.272 -3.943 -66.345 1.00 88.06 178 ASN A N 1
ATOM 1460 C CA . ASN A 1 178 ? -23.078 -2.912 -65.700 1.00 88.06 178 ASN A CA 1
ATOM 1461 C C . ASN A 1 178 ? -23.171 -3.148 -64.189 1.00 88.06 178 ASN A C 1
ATOM 1463 O O . ASN A 1 178 ? -22.909 -2.211 -63.446 1.00 88.06 178 ASN A O 1
ATOM 1467 N N . GLN A 1 179 ? -23.397 -4.389 -63.749 1.00 89.25 179 GLN A N 1
ATOM 1468 C CA . GLN A 1 179 ? -23.340 -4.775 -62.335 1.00 89.25 179 GLN A CA 1
ATOM 1469 C C . GLN A 1 179 ? -21.978 -4.447 -61.722 1.00 89.25 179 GLN A C 1
ATOM 1471 O O . GLN A 1 179 ? -21.923 -3.715 -60.752 1.00 89.25 179 GLN A O 1
ATOM 1476 N N . ASN A 1 180 ? -20.865 -4.835 -62.351 1.00 88.69 180 ASN A N 1
ATOM 1477 C CA . ASN A 1 180 ? -19.527 -4.487 -61.868 1.00 88.69 180 ASN A CA 1
ATOM 1478 C C . ASN A 1 180 ? -19.312 -2.970 -61.787 1.00 88.69 180 ASN A C 1
ATOM 1480 O O . ASN A 1 180 ? -18.641 -2.497 -60.881 1.00 88.69 180 ASN A O 1
ATOM 1484 N N . LYS A 1 181 ? -19.852 -2.183 -62.727 1.00 89.44 181 LYS A N 1
ATOM 1485 C CA . LYS A 1 181 ? -19.782 -0.715 -62.646 1.00 89.44 181 LYS A CA 1
ATOM 1486 C C . LYS A 1 181 ? -20.599 -0.175 -61.475 1.00 89.44 181 LYS A C 1
ATOM 1488 O O . LYS A 1 181 ? -20.151 0.768 -60.829 1.00 89.44 181 LYS A O 1
ATOM 1493 N N . GLU A 1 182 ? -21.783 -0.727 -61.232 1.00 90.44 182 GLU A N 1
ATOM 1494 C CA . GLU A 1 182 ? -22.626 -0.383 -60.085 1.00 90.44 182 GLU A CA 1
ATOM 1495 C C . GLU A 1 182 ? -21.949 -0.781 -58.772 1.00 90.44 182 GLU A C 1
ATOM 1497 O O . GLU A 1 182 ? -21.845 0.057 -57.884 1.00 90.44 182 GLU A O 1
ATOM 1502 N N . ASP A 1 183 ? -21.378 -1.981 -58.696 1.00 89.25 183 ASP A N 1
ATOM 1503 C CA . ASP A 1 183 ? -20.618 -2.485 -57.555 1.00 89.25 183 ASP A CA 1
ATOM 1504 C C . ASP A 1 183 ? -19.367 -1.642 -57.306 1.00 89.25 183 ASP A C 1
ATOM 1506 O O . ASP A 1 183 ? -19.120 -1.242 -56.176 1.00 89.25 183 ASP A O 1
ATOM 1510 N N . CYS A 1 184 ? -18.596 -1.292 -58.341 1.00 84.69 184 CYS A N 1
ATOM 1511 C CA . CYS A 1 184 ? -17.448 -0.396 -58.203 1.00 84.69 184 CYS A CA 1
ATOM 1512 C C . CYS A 1 184 ? -17.871 0.981 -57.682 1.00 84.69 184 CYS A C 1
ATOM 1514 O O . CYS A 1 184 ? -17.231 1.500 -56.773 1.00 84.69 184 CYS A O 1
ATOM 1516 N N . ARG A 1 185 ? -18.958 1.561 -58.212 1.00 88.12 185 ARG A N 1
ATOM 1517 C CA . ARG A 1 185 ? -19.495 2.847 -57.730 1.00 88.12 185 ARG A CA 1
ATOM 1518 C C . ARG A 1 185 ? -19.985 2.750 -56.291 1.00 88.12 185 ARG A C 1
ATOM 1520 O O . ARG A 1 185 ? -19.727 3.648 -55.493 1.00 88.12 185 ARG A O 1
ATOM 1527 N N . TYR A 1 186 ? -20.678 1.666 -55.959 1.00 92.25 186 TYR A N 1
ATOM 1528 C CA . TYR A 1 186 ? -21.153 1.399 -54.612 1.00 92.25 186 TYR A CA 1
ATOM 1529 C C . TYR A 1 186 ? -19.975 1.258 -53.648 1.00 92.25 186 TYR A C 1
ATOM 1531 O O . TYR A 1 186 ? -19.931 1.970 -52.650 1.00 92.25 186 TYR A O 1
ATOM 1539 N N . MET A 1 187 ? -18.977 0.435 -53.977 1.00 87.94 187 MET A N 1
ATOM 1540 C CA . MET A 1 187 ? -17.770 0.241 -53.172 1.00 87.94 187 MET A CA 1
ATOM 1541 C C . MET A 1 187 ? -16.969 1.531 -53.024 1.00 87.94 187 MET A C 1
ATOM 1543 O O . MET A 1 187 ? -16.524 1.836 -51.926 1.00 87.94 187 MET A O 1
ATOM 1547 N N . GLU A 1 188 ? -16.832 2.333 -54.081 1.00 87.38 188 GLU A N 1
ATOM 1548 C CA . GLU A 1 188 ? -16.195 3.650 -54.002 1.00 87.38 188 GLU A CA 1
ATOM 1549 C C . GLU A 1 188 ? -16.949 4.570 -53.033 1.00 87.38 188 GLU A C 1
ATOM 1551 O O . GLU A 1 188 ? -16.338 5.192 -52.164 1.00 87.38 188 GLU A O 1
ATOM 1556 N N . SER A 1 189 ? -18.280 4.632 -53.139 1.00 90.81 189 SER A N 1
ATOM 1557 C CA . SER A 1 189 ? -19.108 5.437 -52.235 1.00 90.81 189 SER A CA 1
ATOM 1558 C C . SER A 1 189 ? -19.039 4.942 -50.787 1.00 90.81 189 SER A C 1
ATOM 1560 O O . SER A 1 189 ? -18.925 5.747 -49.863 1.00 90.81 189 SER A O 1
ATOM 1562 N N . TYR A 1 190 ? -19.029 3.623 -50.594 1.00 93.75 190 TYR A N 1
ATOM 1563 C CA . TYR A 1 190 ? -18.926 2.968 -49.300 1.00 93.75 190 TYR A CA 1
ATOM 1564 C C . TYR A 1 190 ? -17.562 3.221 -48.656 1.00 93.75 190 TYR A C 1
ATOM 1566 O O . TYR A 1 190 ? -17.508 3.639 -47.505 1.00 93.75 190 TYR A O 1
ATOM 1574 N N . LEU A 1 191 ? -16.465 3.042 -49.397 1.00 90.50 191 LEU A N 1
ATOM 1575 C CA . LEU A 1 191 ? -15.110 3.293 -48.909 1.00 90.50 191 LEU A CA 1
ATOM 1576 C C . LEU A 1 191 ? -14.894 4.775 -48.601 1.00 90.50 191 LEU A C 1
ATOM 1578 O O . LEU A 1 191 ? -14.330 5.089 -47.561 1.00 90.50 191 LEU A O 1
ATOM 1582 N N . LYS A 1 192 ? -15.403 5.693 -49.434 1.00 91.00 192 LYS A N 1
ATOM 1583 C CA . LYS A 1 192 ? -15.388 7.134 -49.127 1.00 91.00 192 LYS A CA 1
ATOM 1584 C C . LYS A 1 192 ? -16.145 7.443 -47.837 1.00 91.00 192 LYS A C 1
ATOM 1586 O O . LYS A 1 192 ? -15.641 8.185 -46.999 1.00 91.00 192 LYS A O 1
ATOM 1591 N N . ALA A 1 193 ? -17.330 6.860 -47.651 1.00 91.38 193 ALA A N 1
ATOM 1592 C CA . ALA A 1 193 ? -18.095 7.021 -46.418 1.00 91.38 193 ALA A CA 1
ATOM 1593 C C . ALA A 1 193 ? -17.365 6.420 -45.203 1.00 91.38 193 ALA A C 1
ATOM 1595 O O . ALA A 1 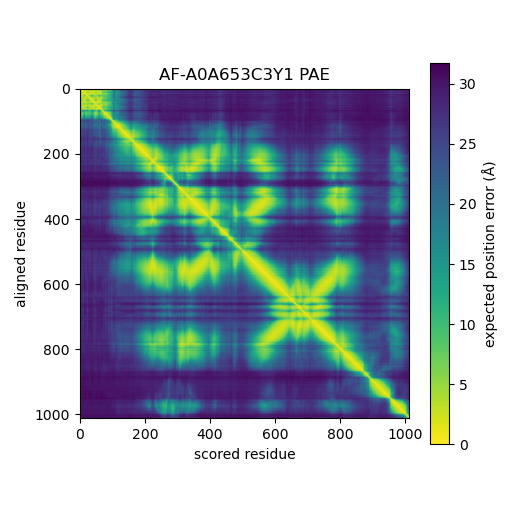193 ? -17.378 7.020 -44.129 1.00 91.38 193 ALA A O 1
ATOM 1596 N N . LEU A 1 194 ? -16.699 5.275 -45.380 1.00 93.69 194 LEU A N 1
ATOM 1597 C CA . LEU A 1 194 ? -15.903 4.613 -44.350 1.00 93.69 194 LEU A CA 1
ATOM 1598 C C . LEU A 1 194 ? -14.690 5.457 -43.957 1.00 93.69 194 LEU A C 1
ATOM 1600 O O . LEU A 1 194 ? -14.486 5.655 -42.766 1.00 93.69 194 LEU A O 1
ATOM 1604 N N . ILE A 1 195 ? -13.943 6.004 -44.921 1.00 89.88 195 ILE A N 1
ATOM 1605 C CA . ILE A 1 195 ? -12.815 6.917 -44.674 1.00 89.88 195 ILE A CA 1
ATOM 1606 C C . ILE A 1 195 ? -13.294 8.113 -43.849 1.00 89.88 195 ILE A C 1
ATOM 1608 O O . ILE A 1 195 ? -12.776 8.349 -42.766 1.00 89.88 195 ILE A O 1
ATOM 1612 N N . VAL A 1 196 ? -14.373 8.784 -44.270 1.00 93.69 196 VAL A N 1
ATOM 1613 C CA . VAL A 1 196 ? -14.936 9.926 -43.527 1.00 93.69 196 VAL A CA 1
ATOM 1614 C C . VAL A 1 196 ? -15.383 9.535 -42.111 1.00 93.69 196 VAL A C 1
ATOM 1616 O O . VAL A 1 196 ? -15.248 10.323 -41.174 1.00 93.69 196 VAL A O 1
ATOM 1619 N N . ALA A 1 197 ? -15.949 8.340 -41.926 1.00 91.81 197 ALA A N 1
ATOM 1620 C CA . ALA A 1 197 ? -16.331 7.852 -40.604 1.00 91.81 197 ALA A CA 1
ATOM 1621 C C . ALA A 1 197 ? -15.103 7.559 -39.724 1.00 91.81 197 ALA A C 1
ATOM 1623 O O . ALA A 1 197 ? -15.090 7.940 -38.553 1.00 91.81 197 ALA A O 1
ATOM 1624 N N . GLN A 1 198 ? -14.073 6.928 -40.291 1.00 90.75 198 GLN A N 1
ATOM 1625 C CA . GLN A 1 198 ? -12.811 6.616 -39.625 1.00 90.75 198 GLN A CA 1
ATOM 1626 C C . GLN A 1 198 ? -12.061 7.898 -39.238 1.00 90.75 198 GLN A C 1
ATOM 1628 O O . GLN A 1 198 ? -11.583 7.999 -38.111 1.00 90.75 198 GLN A O 1
ATOM 1633 N N . ASP A 1 199 ? -12.021 8.897 -40.121 1.00 89.62 199 ASP A N 1
ATOM 1634 C CA . ASP A 1 199 ? -11.383 10.194 -39.882 1.00 89.62 199 ASP A CA 1
ATOM 1635 C C . ASP A 1 199 ? -12.025 10.912 -38.696 1.00 89.62 199 ASP A C 1
ATOM 1637 O O . ASP A 1 199 ? -11.319 11.372 -37.804 1.00 89.62 199 ASP A O 1
ATOM 1641 N N . LYS A 1 200 ? -13.363 10.907 -38.594 1.00 92.44 200 LYS A N 1
ATOM 1642 C CA . LYS A 1 200 ? -14.068 11.468 -37.427 1.00 92.44 200 LYS A CA 1
ATOM 1643 C C . LYS A 1 200 ? -13.675 10.786 -36.118 1.00 92.44 200 LYS A C 1
ATOM 1645 O O . LYS A 1 200 ? -13.533 11.456 -35.095 1.00 92.44 200 LYS A O 1
ATOM 1650 N N . VAL A 1 201 ? -13.530 9.459 -36.126 1.00 91.00 201 VAL A N 1
ATOM 1651 C CA . VAL A 1 201 ? -13.097 8.702 -34.941 1.00 91.00 201 VAL A CA 1
ATOM 1652 C C . VAL A 1 201 ? -11.648 9.042 -34.599 1.00 91.00 201 VAL A C 1
ATOM 1654 O O . VAL A 1 201 ? -11.350 9.326 -33.440 1.00 91.00 201 VAL A O 1
ATOM 1657 N N . SER A 1 202 ? -10.765 9.077 -35.597 1.00 87.94 202 SER A N 1
ATOM 1658 C CA . SER A 1 202 ? -9.356 9.442 -35.437 1.00 87.94 202 SER A CA 1
ATOM 1659 C C . SER A 1 202 ? -9.202 10.859 -34.879 1.00 87.94 202 SER A C 1
ATOM 1661 O O . SER A 1 202 ? -8.531 11.040 -33.866 1.00 87.94 202 SER A O 1
ATOM 1663 N N . GLU A 1 203 ? -9.884 11.852 -35.453 1.00 90.44 203 GLU A N 1
ATOM 1664 C CA . GLU A 1 203 ? -9.910 13.235 -34.959 1.00 90.44 203 GLU A CA 1
ATOM 1665 C C . GLU A 1 203 ? -10.408 13.312 -33.513 1.00 90.44 203 GLU A C 1
ATOM 1667 O O . GLU A 1 203 ? -9.817 14.007 -32.684 1.00 90.44 203 GLU A O 1
ATOM 1672 N N . HIS A 1 204 ? -11.466 12.567 -33.177 1.00 92.88 204 HIS A N 1
ATOM 1673 C CA . HIS A 1 204 ? -11.980 12.520 -31.813 1.00 92.88 204 HIS A CA 1
ATOM 1674 C C . HIS A 1 204 ? -10.953 11.941 -30.829 1.00 92.88 204 HIS A C 1
ATOM 1676 O O . HIS A 1 204 ? -10.758 12.507 -29.750 1.00 92.88 204 HIS A O 1
ATOM 1682 N N . ILE A 1 205 ? -10.262 10.857 -31.196 1.00 89.25 205 ILE A N 1
ATOM 1683 C CA . ILE A 1 205 ? -9.204 10.246 -30.378 1.00 89.25 205 ILE A CA 1
ATOM 1684 C C . ILE A 1 205 ? -8.039 11.224 -30.189 1.00 89.25 205 ILE A C 1
ATOM 1686 O O . ILE A 1 205 ? -7.565 11.409 -29.067 1.00 89.25 205 ILE A O 1
ATOM 1690 N N . ILE A 1 206 ? -7.605 11.887 -31.263 1.00 88.81 206 ILE A N 1
ATOM 1691 C CA . ILE A 1 206 ? -6.499 12.849 -31.236 1.00 88.81 206 ILE A CA 1
ATOM 1692 C C . ILE A 1 206 ? -6.841 14.018 -30.308 1.00 88.81 206 ILE A C 1
ATOM 1694 O O . ILE A 1 206 ? -6.083 14.322 -29.385 1.00 88.81 206 ILE A O 1
ATOM 1698 N N . LYS A 1 207 ? -8.018 14.618 -30.480 1.00 91.00 207 LYS A N 1
ATOM 1699 C CA . LYS A 1 207 ? -8.461 15.762 -29.681 1.00 91.00 207 LYS A CA 1
ATOM 1700 C C . LYS A 1 207 ? -8.677 15.421 -28.205 1.00 91.00 207 LYS A C 1
ATOM 1702 O O . LYS A 1 207 ? -8.401 16.239 -27.334 1.00 91.00 207 LYS A O 1
ATOM 1707 N N . THR A 1 208 ? -9.170 14.217 -27.913 1.00 91.12 208 THR A N 1
ATOM 1708 C CA . THR A 1 208 ? -9.512 13.808 -26.540 1.00 91.12 208 THR A CA 1
ATOM 1709 C C . THR A 1 208 ? -8.302 13.301 -25.759 1.00 91.12 208 THR A C 1
ATOM 1711 O O . THR A 1 208 ? -8.204 13.557 -24.562 1.00 91.12 208 THR A O 1
ATOM 1714 N N . TYR A 1 209 ? -7.378 12.588 -26.410 1.00 85.81 209 TYR A N 1
ATOM 1715 C CA . TYR A 1 209 ? -6.297 11.880 -25.717 1.00 85.81 209 TYR A CA 1
ATOM 1716 C C . TYR A 1 209 ? -4.892 12.349 -26.102 1.00 85.81 209 TYR A C 1
ATOM 1718 O O . TYR A 1 209 ? -3.999 12.272 -25.267 1.00 85.81 209 TYR A O 1
ATOM 1726 N N . TRP A 1 210 ? -4.662 12.828 -27.328 1.00 86.19 210 TRP A N 1
ATOM 1727 C CA . TRP A 1 210 ? -3.316 13.173 -27.810 1.00 86.19 210 TRP A CA 1
ATOM 1728 C C . TRP A 1 210 ? -2.949 14.646 -27.606 1.00 86.19 210 TRP A C 1
ATOM 1730 O O . TRP A 1 210 ? -1.838 14.951 -27.172 1.00 86.19 210 TRP A O 1
ATOM 1740 N N . GLU A 1 211 ? -3.864 15.560 -27.931 1.00 87.81 211 GLU A N 1
ATOM 1741 C CA . GLU A 1 211 ? -3.666 17.010 -27.792 1.00 87.81 211 GLU A CA 1
ATOM 1742 C C . GLU A 1 211 ? -3.565 17.489 -26.335 1.00 87.81 211 GLU A C 1
ATOM 1744 O O . GLU A 1 211 ? -2.722 18.347 -26.075 1.00 87.81 211 GLU A O 1
ATOM 1749 N N . PRO A 1 212 ? -4.331 16.943 -25.363 1.00 89.56 212 PRO A N 1
ATOM 1750 C CA . PRO A 1 212 ? -4.248 17.392 -23.972 1.00 89.56 212 PRO A CA 1
ATOM 1751 C C . PRO A 1 212 ? -2.974 16.959 -23.236 1.00 89.56 212 PRO A C 1
ATOM 1753 O O . PRO A 1 212 ? -2.762 17.385 -22.105 1.00 89.56 212 PRO A O 1
ATOM 1756 N N . MET A 1 213 ? -2.146 16.083 -23.815 1.00 88.44 213 MET A N 1
ATOM 1757 C CA . MET A 1 213 ? -0.898 15.636 -23.191 1.00 88.44 213 MET A CA 1
ATOM 1758 C C . MET A 1 213 ? 0.213 16.671 -23.389 1.00 88.44 213 MET A C 1
ATOM 1760 O O . MET A 1 213 ? 0.557 17.004 -24.522 1.00 88.44 213 MET A O 1
ATOM 1764 N N . ASP A 1 214 ? 0.838 17.102 -22.291 1.00 88.31 214 ASP A N 1
ATOM 1765 C CA . ASP A 1 214 ? 2.005 17.994 -22.326 1.00 88.31 214 ASP A CA 1
ATOM 1766 C C . ASP A 1 214 ? 3.260 17.218 -22.760 1.00 88.31 214 ASP A C 1
ATOM 1768 O O . ASP A 1 214 ? 3.936 17.558 -23.734 1.00 88.31 214 ASP A O 1
ATOM 1772 N N . VAL A 1 215 ? 3.510 16.071 -22.116 1.00 88.75 215 VAL A N 1
ATOM 1773 C CA . VAL A 1 215 ? 4.601 15.161 -22.487 1.00 88.75 215 VAL A CA 1
ATOM 1774 C C . VAL A 1 215 ? 4.037 13.904 -23.136 1.00 88.75 215 VAL A C 1
ATOM 1776 O O . VAL A 1 215 ? 3.548 12.997 -22.461 1.00 88.75 215 VAL A O 1
ATOM 1779 N N . LYS A 1 216 ? 4.148 13.838 -24.464 1.00 87.25 216 LYS A N 1
ATOM 1780 C CA . LYS A 1 216 ? 3.705 12.704 -25.290 1.00 87.25 216 LYS A CA 1
ATOM 1781 C C . LYS A 1 216 ? 4.592 11.479 -25.072 1.00 87.25 216 LYS A C 1
ATOM 1783 O O . LYS A 1 216 ? 5.816 11.597 -25.052 1.00 87.25 216 LYS A O 1
ATOM 1788 N N . GLY A 1 217 ? 3.982 10.300 -24.958 1.00 86.56 217 GLY A N 1
ATOM 1789 C CA . GLY A 1 217 ? 4.705 9.042 -24.747 1.00 86.56 217 GLY A CA 1
ATOM 1790 C C . GLY A 1 217 ? 5.665 8.723 -25.891 1.00 86.56 217 GLY A C 1
ATOM 1791 O O . GLY A 1 217 ? 5.270 8.763 -27.052 1.00 86.56 217 GLY A O 1
ATOM 1792 N N . ARG A 1 218 ? 6.922 8.409 -25.560 1.00 90.00 218 ARG A N 1
ATOM 1793 C CA . ARG A 1 218 ? 7.978 8.019 -26.508 1.00 90.00 218 ARG A CA 1
ATOM 1794 C C . ARG A 1 218 ? 8.700 6.770 -26.017 1.00 90.00 218 ARG A C 1
ATOM 1796 O O . ARG A 1 218 ? 8.922 6.613 -24.813 1.00 90.00 218 ARG A O 1
ATOM 1803 N N . LEU A 1 219 ? 9.099 5.925 -26.961 1.00 92.00 219 LEU A N 1
ATOM 1804 C CA . LEU A 1 219 ? 9.975 4.777 -26.745 1.00 92.00 219 LEU A CA 1
ATOM 1805 C C . LEU A 1 219 ? 11.403 5.127 -27.191 1.00 92.00 219 LEU A C 1
ATOM 1807 O O . LEU A 1 219 ? 11.591 5.781 -28.208 1.00 92.00 219 LEU A O 1
ATOM 1811 N N . LEU A 1 220 ? 12.411 4.661 -26.465 1.00 91.81 220 LEU A N 1
ATOM 1812 C CA . LEU A 1 220 ? 13.807 4.654 -26.893 1.00 91.81 220 LEU A CA 1
ATOM 1813 C C . LEU A 1 220 ? 14.232 3.203 -27.102 1.00 91.81 220 LEU A C 1
ATOM 1815 O O . LEU A 1 220 ? 14.208 2.413 -26.158 1.00 91.81 220 LEU A O 1
ATOM 1819 N N . LYS A 1 221 ? 14.644 2.853 -28.318 1.00 91.94 221 LYS A N 1
ATOM 1820 C CA . LYS A 1 221 ? 15.158 1.530 -28.682 1.00 91.94 221 LYS A CA 1
ATOM 1821 C C . LYS A 1 221 ? 16.661 1.583 -28.957 1.00 91.94 221 LYS A C 1
ATOM 1823 O O . LYS A 1 221 ? 17.158 2.506 -29.607 1.00 91.94 221 LYS A O 1
ATOM 1828 N N . GLY A 1 222 ? 17.382 0.559 -28.502 1.00 91.38 222 GLY A N 1
ATOM 1829 C CA . GLY A 1 222 ? 18.783 0.341 -28.865 1.00 91.38 222 GLY A CA 1
ATOM 1830 C C . GLY A 1 222 ? 18.969 0.144 -30.375 1.00 91.38 222 GLY A C 1
ATOM 1831 O O . GLY A 1 222 ? 18.083 -0.345 -31.075 1.00 91.38 222 GLY A O 1
ATOM 1832 N N . ILE A 1 223 ? 20.140 0.508 -30.890 1.00 92.06 223 ILE A N 1
ATOM 1833 C CA . ILE A 1 223 ? 20.474 0.339 -32.307 1.00 92.06 223 ILE A CA 1
ATOM 1834 C C . ILE A 1 223 ? 20.754 -1.150 -32.555 1.00 92.06 223 ILE A C 1
ATOM 1836 O O . ILE A 1 223 ? 21.633 -1.729 -31.914 1.00 92.06 223 ILE A O 1
ATOM 1840 N N . PHE A 1 224 ? 19.971 -1.771 -33.445 1.00 89.81 224 PHE A N 1
ATOM 1841 C CA . PHE A 1 224 ? 19.981 -3.212 -33.763 1.00 89.81 224 PHE A CA 1
ATOM 1842 C C . PHE A 1 224 ? 19.759 -4.164 -32.568 1.00 89.81 224 PHE A C 1
ATOM 1844 O O . PHE A 1 224 ? 20.017 -5.362 -32.672 1.00 89.81 224 PHE A O 1
ATOM 1851 N N . VAL A 1 225 ? 19.264 -3.661 -31.430 1.00 88.44 225 VAL A N 1
ATOM 1852 C CA . VAL A 1 225 ? 19.021 -4.447 -30.208 1.00 88.44 225 VAL A CA 1
ATOM 1853 C C . VAL A 1 225 ? 17.605 -4.186 -29.687 1.00 88.44 225 VAL A C 1
ATOM 1855 O O . VAL A 1 225 ? 17.056 -3.098 -29.840 1.00 88.44 225 VAL A O 1
ATOM 1858 N N . ASN A 1 226 ? 17.002 -5.182 -29.036 1.00 87.06 226 ASN A N 1
ATOM 1859 C CA . ASN A 1 226 ? 15.653 -5.094 -28.462 1.00 87.06 226 ASN A CA 1
ATOM 1860 C C . ASN A 1 226 ? 15.600 -4.480 -27.050 1.00 87.06 226 ASN A C 1
ATOM 1862 O O . ASN A 1 226 ? 14.598 -4.622 -26.358 1.00 87.06 226 ASN A O 1
ATOM 1866 N N . THR A 1 227 ? 16.649 -3.790 -26.601 1.00 88.94 227 THR A N 1
ATOM 1867 C CA . THR A 1 227 ? 16.598 -3.007 -25.359 1.00 88.94 227 THR A CA 1
ATOM 1868 C C . THR A 1 227 ? 15.720 -1.787 -25.585 1.00 88.94 227 THR A C 1
ATOM 1870 O O . THR A 1 227 ? 16.004 -0.990 -26.482 1.00 88.94 227 THR A O 1
ATOM 1873 N N . MET A 1 228 ? 14.668 -1.653 -24.784 1.00 90.81 228 MET A N 1
ATOM 1874 C CA . MET A 1 228 ? 13.675 -0.593 -24.911 1.00 90.81 228 MET A CA 1
ATOM 1875 C C . MET A 1 228 ? 13.508 0.144 -23.588 1.00 90.81 228 MET A C 1
ATOM 1877 O O . MET A 1 228 ? 13.583 -0.463 -22.521 1.00 90.81 228 MET A O 1
ATOM 1881 N N . CYS A 1 229 ? 13.260 1.445 -23.668 1.00 91.88 229 CYS A N 1
ATOM 1882 C CA . CYS A 1 229 ? 13.029 2.296 -22.516 1.00 91.88 229 CYS A CA 1
ATOM 1883 C C . CYS A 1 229 ? 11.874 3.262 -22.797 1.00 91.88 229 CYS A C 1
ATOM 1885 O O . CYS A 1 229 ? 11.803 3.830 -23.883 1.00 91.88 229 CYS A O 1
ATOM 1887 N N . ASN A 1 230 ? 10.972 3.455 -21.834 1.00 92.44 230 ASN A N 1
ATOM 1888 C CA . ASN A 1 230 ? 9.786 4.305 -21.994 1.00 92.44 230 ASN A CA 1
ATOM 1889 C C . ASN A 1 230 ? 9.967 5.653 -21.291 1.00 92.44 230 ASN A C 1
ATOM 1891 O O . ASN A 1 230 ? 10.441 5.691 -20.149 1.00 92.44 230 ASN A O 1
ATOM 1895 N N . LEU A 1 231 ? 9.507 6.731 -21.924 1.00 93.81 231 LEU A N 1
ATOM 1896 C CA . LEU A 1 231 ? 9.305 8.043 -21.301 1.00 93.81 231 LEU A CA 1
ATOM 1897 C C . LEU A 1 231 ? 8.093 8.019 -20.346 1.00 93.81 231 LEU A C 1
ATOM 1899 O O . LEU A 1 231 ? 7.146 7.266 -20.580 1.00 93.81 231 LEU A O 1
ATOM 1903 N N . TYR A 1 232 ? 8.083 8.839 -19.287 1.00 94.50 232 TYR A N 1
ATOM 1904 C CA . TYR A 1 232 ? 6.861 9.047 -18.500 1.00 94.50 232 TYR A CA 1
ATOM 1905 C C . TYR A 1 232 ? 5.957 10.082 -19.169 1.00 94.50 232 TYR A C 1
ATOM 1907 O O . TYR A 1 232 ? 6.365 11.219 -19.401 1.00 94.50 232 TYR A O 1
ATOM 1915 N N . VAL A 1 233 ? 4.710 9.693 -19.421 1.00 92.25 233 VAL A N 1
ATOM 1916 C CA . VAL A 1 233 ? 3.664 10.589 -19.924 1.00 92.25 233 VAL A CA 1
ATOM 1917 C C . VAL A 1 233 ? 3.208 11.511 -18.795 1.00 92.25 233 VAL A C 1
ATOM 1919 O O . VAL A 1 233 ? 2.973 11.049 -17.673 1.00 92.25 233 VAL A O 1
ATOM 1922 N N . LEU A 1 234 ? 3.092 12.807 -19.087 1.00 91.44 234 LEU A N 1
ATOM 1923 C CA . LEU A 1 234 ? 2.637 13.826 -18.142 1.00 91.44 234 LEU A CA 1
ATOM 1924 C C . LEU A 1 234 ? 1.522 14.664 -18.769 1.00 91.44 234 LEU A C 1
ATOM 1926 O O . LEU A 1 234 ? 1.585 15.039 -19.941 1.00 91.44 234 LEU A O 1
ATOM 1930 N N . LEU A 1 235 ? 0.512 14.948 -17.952 1.00 89.50 235 LEU A N 1
ATOM 1931 C CA . LEU A 1 235 ? -0.516 15.940 -18.240 1.00 89.50 235 LEU A CA 1
ATOM 1932 C C . LEU A 1 235 ? 0.017 17.343 -17.909 1.00 89.50 235 LEU A C 1
ATOM 1934 O O . LEU A 1 235 ? 0.915 17.461 -17.068 1.00 89.50 235 LEU A O 1
ATOM 1938 N N . PRO A 1 236 ? -0.535 18.392 -18.539 1.00 87.81 236 PRO A N 1
ATOM 1939 C CA . PRO A 1 236 ? -0.223 19.765 -18.181 1.00 87.81 236 PRO A CA 1
ATOM 1940 C C . PRO A 1 236 ? -0.533 20.012 -16.698 1.00 87.81 236 PRO A C 1
ATOM 1942 O O . PRO A 1 236 ? -1.478 19.426 -16.157 1.00 87.81 236 PRO A O 1
ATOM 1945 N N . PRO A 1 237 ? 0.261 20.858 -16.021 1.00 84.06 237 PRO A N 1
ATOM 1946 C CA . PRO A 1 237 ? 0.072 21.123 -14.607 1.00 84.06 237 PRO A CA 1
ATOM 1947 C C . PRO A 1 237 ? -1.277 21.804 -14.367 1.00 84.06 237 PRO A C 1
ATOM 1949 O O . PRO A 1 237 ? -1.593 22.826 -14.979 1.00 84.06 237 PRO A O 1
ATOM 1952 N N . ASP A 1 238 ? -2.056 21.245 -13.445 1.00 86.50 238 ASP A N 1
ATOM 1953 C CA . ASP A 1 238 ? -3.313 21.843 -13.020 1.00 86.50 238 ASP A CA 1
ATOM 1954 C C . ASP A 1 238 ? -3.050 23.131 -12.221 1.00 86.50 238 ASP A C 1
ATOM 1956 O O . ASP A 1 238 ? -2.326 23.135 -11.220 1.00 86.50 238 ASP A O 1
ATOM 1960 N N . GLN A 1 239 ? -3.639 24.241 -12.669 1.00 87.19 239 GLN A N 1
ATOM 1961 C CA . GLN A 1 239 ? -3.458 25.547 -12.038 1.00 87.19 239 GLN A CA 1
ATOM 1962 C C . GLN A 1 239 ? -4.077 25.596 -10.637 1.00 87.19 239 GLN A C 1
ATOM 1964 O O . GLN A 1 239 ? -3.548 26.285 -9.762 1.00 87.19 239 GLN A O 1
ATOM 1969 N N . GLU A 1 240 ? -5.182 24.883 -10.406 1.00 87.88 240 GLU A N 1
ATOM 1970 C CA . GLU A 1 240 ? -5.808 24.804 -9.083 1.00 87.88 240 GLU A CA 1
ATOM 1971 C C . GLU A 1 240 ? -4.956 23.967 -8.128 1.00 87.88 240 GLU A C 1
ATOM 1973 O O . GLU A 1 240 ? -4.659 24.414 -7.015 1.00 87.88 240 GLU A O 1
ATOM 1978 N N . GLY A 1 241 ? -4.469 22.813 -8.592 1.00 85.75 241 GLY A N 1
ATOM 1979 C CA . GLY A 1 241 ? -3.496 21.991 -7.878 1.00 85.75 241 GLY A CA 1
ATOM 1980 C C . GLY A 1 241 ? -2.241 22.765 -7.466 1.00 85.75 241 GLY A C 1
ATOM 1981 O O . GLY A 1 241 ? -1.843 22.704 -6.305 1.00 85.75 241 GLY A O 1
ATOM 1982 N N . LEU A 1 242 ? -1.654 23.562 -8.365 1.00 88.06 242 LEU A N 1
ATOM 1983 C CA . LEU A 1 242 ? -0.483 24.394 -8.051 1.00 88.06 242 LEU A CA 1
ATOM 1984 C C . LEU A 1 242 ? -0.773 25.462 -6.987 1.00 88.06 242 LEU A C 1
ATOM 1986 O O . LEU A 1 242 ? 0.033 25.648 -6.076 1.00 88.06 242 LEU A O 1
ATOM 1990 N N . LYS A 1 243 ? -1.925 26.144 -7.062 1.00 89.69 243 LYS A N 1
ATOM 1991 C CA . LYS A 1 243 ? -2.342 27.110 -6.028 1.00 89.69 243 LYS A CA 1
ATOM 1992 C C . LYS A 1 243 ? -2.524 26.429 -4.676 1.00 89.69 243 LYS A C 1
ATOM 1994 O O . LYS A 1 243 ? -2.099 26.975 -3.659 1.00 89.69 243 LYS A O 1
ATOM 1999 N N . ARG A 1 244 ? -3.128 25.236 -4.668 1.00 88.31 244 ARG A N 1
ATOM 2000 C CA . ARG A 1 244 ? -3.275 24.429 -3.455 1.00 88.31 244 ARG A CA 1
ATOM 2001 C C . ARG A 1 244 ? -1.904 24.076 -2.893 1.00 88.31 244 ARG A C 1
ATOM 2003 O O . ARG A 1 244 ? -1.680 24.343 -1.726 1.00 88.31 244 ARG A O 1
ATOM 2010 N N . LEU A 1 245 ? -0.972 23.571 -3.701 1.00 89.44 245 LEU A N 1
ATOM 2011 C CA . LEU A 1 245 ? 0.385 23.232 -3.253 1.00 89.44 245 LEU A CA 1
ATOM 2012 C C . LEU A 1 245 ? 1.120 24.432 -2.642 1.00 89.44 245 LEU A C 1
ATOM 2014 O O . LEU A 1 245 ? 1.651 24.308 -1.543 1.00 89.44 245 LEU A O 1
ATOM 2018 N N . ALA A 1 246 ? 1.074 25.603 -3.285 1.00 88.56 246 ALA A N 1
ATOM 2019 C CA . ALA A 1 246 ? 1.665 26.824 -2.731 1.00 88.56 246 ALA A CA 1
ATOM 2020 C C . ALA A 1 246 ? 1.058 27.185 -1.363 1.00 88.56 246 ALA A C 1
ATOM 2022 O O . ALA A 1 246 ? 1.774 27.517 -0.422 1.00 88.56 246 ALA A O 1
ATOM 2023 N N . TRP A 1 247 ? -0.263 27.056 -1.222 1.00 89.50 247 TRP A N 1
ATOM 2024 C CA . TRP A 1 247 ? -0.937 27.267 0.057 1.00 89.50 247 TRP A CA 1
ATOM 2025 C C . TRP A 1 247 ? -0.528 26.242 1.129 1.00 89.50 247 TRP A C 1
ATOM 2027 O O . TRP A 1 247 ? -0.325 26.624 2.280 1.00 89.50 247 TRP A O 1
ATOM 2037 N N . ILE A 1 248 ? -0.351 24.966 0.762 1.00 88.56 248 ILE A N 1
ATOM 2038 C CA . ILE A 1 248 ? 0.142 23.918 1.673 1.00 88.56 248 ILE A CA 1
ATOM 2039 C C . ILE A 1 248 ? 1.551 24.258 2.169 1.00 88.56 248 ILE A C 1
ATOM 2041 O O . ILE A 1 248 ? 1.831 24.130 3.360 1.00 88.56 248 ILE A O 1
ATOM 2045 N N . GLU A 1 249 ? 2.440 24.698 1.279 1.00 86.69 249 GLU A N 1
ATOM 2046 C CA . GLU A 1 249 ? 3.807 25.068 1.648 1.00 86.69 249 GLU A CA 1
ATOM 2047 C C . GLU A 1 249 ? 3.836 26.250 2.622 1.00 86.69 249 GLU A C 1
ATOM 2049 O O . GLU A 1 249 ? 4.532 26.176 3.636 1.00 86.69 249 GLU A O 1
ATOM 2054 N N . GLU A 1 250 ? 3.042 27.297 2.380 1.00 83.50 250 GLU A N 1
ATOM 2055 C CA . GLU A 1 250 ? 2.926 28.438 3.298 1.00 83.50 250 GLU A CA 1
ATOM 2056 C C . GLU A 1 250 ? 2.328 28.039 4.652 1.00 83.50 250 GLU A C 1
ATOM 2058 O O . GLU A 1 250 ? 2.863 28.402 5.701 1.00 83.50 250 GLU A O 1
ATOM 2063 N N . LEU A 1 251 ? 1.277 27.213 4.658 1.00 83.69 251 LEU A N 1
ATOM 2064 C CA . LEU A 1 251 ? 0.688 26.690 5.892 1.00 83.69 251 LEU A CA 1
ATOM 2065 C C . LEU A 1 251 ? 1.720 25.902 6.709 1.00 83.69 251 LEU A C 1
ATOM 2067 O O . LEU A 1 251 ? 1.832 26.094 7.918 1.00 83.69 251 LEU A O 1
ATOM 2071 N N . ARG A 1 252 ? 2.536 25.069 6.055 1.00 83.94 252 ARG A N 1
ATOM 2072 C CA . ARG A 1 252 ? 3.591 24.292 6.722 1.00 83.94 252 ARG A CA 1
ATOM 2073 C C . ARG A 1 252 ? 4.740 25.151 7.227 1.00 83.94 252 ARG A C 1
ATOM 2075 O O . ARG A 1 252 ? 5.295 24.834 8.279 1.00 83.94 252 ARG A O 1
ATOM 2082 N N . LYS A 1 253 ? 5.103 26.224 6.520 1.00 80.56 253 LYS A N 1
ATOM 2083 C CA . LYS A 1 253 ? 6.073 27.208 7.025 1.00 80.56 253 LYS A CA 1
ATOM 2084 C C . LYS A 1 253 ? 5.564 27.836 8.321 1.00 80.56 253 LYS A C 1
ATOM 2086 O O . LYS A 1 253 ? 6.298 27.846 9.305 1.00 80.56 253 LYS A O 1
ATOM 2091 N N . ILE A 1 254 ? 4.301 28.264 8.350 1.00 75.31 254 ILE A N 1
ATOM 2092 C CA . ILE A 1 254 ? 3.669 28.837 9.546 1.00 75.31 254 ILE A CA 1
ATOM 2093 C C . ILE A 1 254 ? 3.633 27.813 10.688 1.00 75.31 254 ILE A C 1
ATOM 2095 O O . ILE A 1 254 ? 4.073 28.129 11.789 1.00 75.31 254 ILE A O 1
ATOM 2099 N N . GLU A 1 255 ? 3.185 26.576 10.435 1.00 74.62 255 GLU A N 1
ATOM 2100 C CA . GLU A 1 255 ? 3.163 25.508 11.450 1.00 74.62 255 GLU A CA 1
ATOM 2101 C C . GLU A 1 255 ? 4.550 25.272 12.065 1.00 74.62 255 GLU A C 1
ATOM 2103 O O . GLU A 1 255 ? 4.674 25.165 13.284 1.00 74.62 255 GLU A O 1
ATOM 2108 N N . LYS A 1 256 ? 5.606 25.233 11.243 1.00 73.94 256 LYS A N 1
ATOM 2109 C CA . LYS A 1 256 ? 6.983 25.059 11.723 1.00 73.94 256 LYS A CA 1
ATOM 2110 C C . LYS A 1 256 ? 7.485 26.246 12.537 1.00 73.94 256 LYS A C 1
ATOM 2112 O O . LYS A 1 256 ? 8.131 26.023 13.552 1.00 73.94 256 LYS A O 1
ATOM 2117 N N . ILE A 1 257 ? 7.196 27.478 12.115 1.00 69.50 257 ILE A N 1
ATOM 2118 C CA . ILE A 1 257 ? 7.587 28.691 12.850 1.00 69.50 257 ILE A CA 1
ATOM 2119 C C . ILE A 1 257 ? 6.907 28.718 14.224 1.00 69.50 257 ILE A C 1
ATOM 2121 O O . ILE A 1 257 ? 7.560 28.982 15.229 1.00 69.50 257 ILE A O 1
ATOM 2125 N N . LEU A 1 258 ? 5.614 28.385 14.279 1.00 66.12 258 LEU A N 1
ATOM 2126 C CA . LEU A 1 258 ? 4.860 28.321 15.533 1.00 66.12 258 LEU A CA 1
ATOM 2127 C C . LEU A 1 258 ? 5.360 27.195 16.453 1.00 66.12 258 LEU A C 1
ATOM 2129 O O . LEU A 1 258 ? 5.414 27.372 17.666 1.00 66.12 258 LEU A O 1
ATOM 2133 N N . SER A 1 259 ? 5.749 26.053 15.880 1.00 63.44 259 SER A N 1
ATOM 2134 C CA . SER A 1 259 ? 6.267 24.891 16.614 1.00 63.44 259 SER A CA 1
ATOM 2135 C C . SER A 1 259 ? 7.722 25.053 17.077 1.00 63.44 259 SER A C 1
ATOM 2137 O O . SER A 1 259 ? 8.080 24.516 18.118 1.00 63.44 259 SER A O 1
ATOM 2139 N N . ALA A 1 260 ? 8.561 25.824 16.377 1.00 61.38 260 ALA A N 1
ATOM 2140 C CA . ALA A 1 260 ? 9.994 25.955 16.678 1.00 61.38 260 ALA A CA 1
ATOM 2141 C C . ALA A 1 260 ? 10.305 26.483 18.093 1.00 61.38 260 ALA A C 1
ATOM 2143 O O . ALA A 1 260 ? 11.403 26.276 18.610 1.00 61.38 260 ALA A O 1
ATOM 2144 N N . HIS A 1 261 ? 9.349 27.166 18.724 1.00 54.72 261 HIS A N 1
ATOM 2145 C CA . HIS A 1 261 ? 9.496 27.744 20.059 1.00 54.72 261 HIS A CA 1
ATOM 2146 C C . HIS A 1 261 ? 8.640 27.055 21.130 1.00 54.72 261 HIS A C 1
ATOM 2148 O O . HIS A 1 261 ? 8.710 27.445 22.297 1.00 54.72 261 HIS A O 1
ATOM 2154 N N . ASP A 1 262 ? 7.854 26.037 20.765 1.00 56.09 262 ASP A N 1
ATOM 2155 C CA . ASP A 1 262 ? 6.944 25.344 21.676 1.00 56.09 262 ASP A CA 1
ATOM 2156 C C . ASP A 1 262 ? 7.346 23.868 21.812 1.00 56.09 262 ASP A C 1
ATOM 2158 O O . ASP A 1 262 ? 7.539 23.160 20.829 1.00 56.09 262 ASP A O 1
ATOM 2162 N N . GLN A 1 263 ? 7.482 23.383 23.049 1.00 54.88 263 GLN A N 1
ATOM 2163 C CA . GLN A 1 263 ? 7.737 21.957 23.325 1.00 54.88 263 GLN A CA 1
ATOM 2164 C C . GLN A 1 263 ? 6.461 21.115 23.220 1.00 54.88 263 GLN A C 1
ATOM 2166 O O . GLN A 1 263 ? 6.513 19.886 23.210 1.00 54.88 263 GLN A O 1
ATOM 2171 N N . PHE A 1 264 ? 5.309 21.781 23.161 1.00 55.69 264 PHE A N 1
ATOM 2172 C CA . PHE A 1 264 ? 4.010 21.150 23.084 1.00 55.69 264 PHE A CA 1
ATOM 2173 C C . PHE A 1 264 ? 3.451 21.282 21.668 1.00 55.69 264 PHE A C 1
ATOM 2175 O O . PHE A 1 264 ? 3.023 22.357 21.259 1.00 55.69 264 PHE A O 1
ATOM 2182 N N . GLU A 1 265 ? 3.432 20.170 20.936 1.00 59.34 265 GLU A N 1
ATOM 2183 C CA . GLU A 1 265 ? 2.758 20.038 19.645 1.00 59.34 265 GLU A CA 1
ATOM 2184 C C . GLU A 1 265 ? 1.385 19.365 19.859 1.00 59.34 265 GLU A C 1
ATOM 2186 O O . GLU A 1 265 ? 1.322 18.141 19.995 1.00 59.34 265 GLU A O 1
ATOM 2191 N N . PRO A 1 266 ? 0.258 20.109 19.875 1.00 53.72 266 PRO A N 1
ATOM 2192 C CA . PRO A 1 266 ? -1.058 19.566 20.247 1.00 53.72 266 PRO A CA 1
ATOM 2193 C C . PRO A 1 266 ? -1.595 18.463 19.319 1.00 53.72 266 PRO A C 1
ATOM 2195 O O . PRO A 1 266 ? -2.598 17.819 19.630 1.00 53.72 266 PRO A O 1
ATOM 2198 N N . TRP A 1 267 ? -0.994 18.301 18.137 1.00 58.84 267 TRP A N 1
ATOM 2199 C CA . TRP A 1 267 ? -1.356 17.294 17.137 1.00 58.84 267 TRP A CA 1
ATOM 2200 C C . TRP A 1 267 ? -0.600 15.971 17.308 1.00 58.84 267 TRP A C 1
ATOM 2202 O O . TRP A 1 267 ? -0.993 14.983 16.686 1.00 58.84 267 TRP A O 1
ATOM 2212 N N . LEU A 1 268 ? 0.450 15.917 18.134 1.00 61.88 268 LEU A N 1
ATOM 2213 C CA . LEU A 1 268 ? 1.145 14.673 18.452 1.00 61.88 268 LEU A CA 1
ATOM 2214 C C . LEU A 1 268 ? 0.441 13.966 19.621 1.00 61.88 268 LEU A C 1
ATOM 2216 O O . LEU A 1 268 ? 0.327 14.546 20.702 1.00 61.88 268 LEU A O 1
ATOM 2220 N N . PRO A 1 269 ? -0.036 12.719 19.447 1.00 57.88 269 PRO A N 1
ATOM 2221 C CA . PRO A 1 269 ? -0.560 11.933 20.551 1.00 57.88 269 PRO A CA 1
ATOM 2222 C C . PRO A 1 269 ? 0.604 11.543 21.468 1.00 57.88 269 PRO A C 1
ATOM 2224 O O . PRO A 1 269 ? 1.330 10.589 21.198 1.00 57.88 269 PRO A O 1
ATOM 2227 N N . LEU A 1 270 ? 0.791 12.310 22.539 1.00 60.00 270 LEU A N 1
ATOM 2228 C CA . LEU A 1 270 ? 1.769 12.031 23.586 1.00 60.00 270 LEU A CA 1
ATOM 2229 C C . LEU A 1 270 ? 1.189 11.031 24.583 1.00 60.00 270 LEU A C 1
ATOM 2231 O O . LEU A 1 270 ? 0.006 11.100 24.938 1.00 60.00 270 LEU A O 1
ATOM 2235 N N . LYS A 1 271 ? 2.028 10.115 25.073 1.00 59.56 271 LYS A N 1
ATOM 2236 C CA . LYS A 1 271 ? 1.657 9.338 26.259 1.00 59.56 271 LYS A CA 1
ATOM 2237 C C . LYS A 1 271 ? 1.549 10.269 27.461 1.00 59.56 271 LYS A C 1
ATOM 2239 O O . LYS A 1 271 ? 2.148 11.340 27.493 1.00 59.56 271 LYS A O 1
ATOM 2244 N N . LYS A 1 272 ? 0.794 9.840 28.472 1.00 60.88 272 LYS A N 1
ATOM 2245 C CA . LYS A 1 272 ? 0.610 10.620 29.701 1.00 60.88 272 LYS A CA 1
ATOM 2246 C C . LYS A 1 272 ? 1.957 10.972 30.351 1.00 60.88 272 LYS A C 1
ATOM 2248 O O . LYS A 1 272 ? 2.177 12.133 30.661 1.00 60.88 272 LYS A O 1
ATOM 2253 N N . ASP A 1 273 ? 2.858 9.998 30.441 1.00 67.12 273 ASP A N 1
ATOM 2254 C CA . ASP A 1 273 ? 4.195 10.168 31.025 1.00 67.12 273 ASP A CA 1
ATOM 2255 C C . ASP A 1 273 ? 5.038 11.184 30.226 1.00 67.12 273 ASP A C 1
ATOM 2257 O O . ASP A 1 273 ? 5.625 12.100 30.788 1.00 67.12 273 ASP A O 1
ATOM 2261 N N . GLU A 1 274 ? 5.009 11.093 28.891 1.00 64.44 274 GLU A N 1
ATOM 2262 C CA . GLU A 1 274 ? 5.719 12.017 27.990 1.00 64.44 274 GLU A CA 1
ATOM 2263 C C . GLU A 1 274 ? 5.155 13.447 28.063 1.00 64.44 274 GLU A C 1
ATOM 2265 O O . GLU A 1 274 ? 5.887 14.427 27.930 1.00 64.44 274 GLU A O 1
ATOM 2270 N N . LEU A 1 275 ? 3.842 13.586 28.273 1.00 65.19 275 LEU A N 1
ATOM 2271 C CA . LEU A 1 275 ? 3.191 14.880 28.457 1.00 65.19 275 LEU A CA 1
ATOM 2272 C C . LEU A 1 275 ? 3.582 15.520 29.795 1.00 65.19 275 LEU A C 1
ATOM 2274 O O . LEU A 1 275 ? 3.827 16.724 29.840 1.00 65.19 275 LEU A O 1
ATOM 2278 N N . GLU A 1 276 ? 3.641 14.730 30.868 1.00 65.56 276 GLU A N 1
ATOM 2279 C CA . GLU A 1 276 ? 4.078 15.182 32.194 1.00 65.56 276 GLU A CA 1
ATOM 2280 C C . GLU A 1 276 ? 5.543 15.650 32.163 1.00 65.56 276 GLU A C 1
ATOM 2282 O O . GLU A 1 276 ? 5.855 16.727 32.679 1.00 65.56 276 GLU A O 1
ATOM 2287 N N . ASP A 1 277 ? 6.411 14.926 31.451 1.00 66.75 277 ASP A N 1
ATOM 2288 C CA . ASP A 1 277 ? 7.807 15.313 31.231 1.00 66.75 277 ASP A CA 1
ATOM 2289 C C . ASP A 1 277 ? 7.923 16.627 30.437 1.00 66.75 277 ASP A C 1
ATOM 2291 O O . ASP A 1 277 ? 8.642 17.548 30.844 1.00 66.75 277 ASP A O 1
ATOM 2295 N N . ASN A 1 278 ? 7.160 16.774 29.349 1.00 63.47 278 ASN A N 1
ATOM 2296 C CA . ASN A 1 278 ? 7.139 18.006 28.553 1.00 63.47 278 ASN A CA 1
ATOM 2297 C C . ASN A 1 278 ? 6.604 19.207 29.352 1.00 63.47 278 ASN A C 1
ATOM 2299 O O . ASN A 1 278 ? 7.128 20.311 29.231 1.00 63.47 278 ASN A O 1
ATOM 2303 N N . MET A 1 279 ? 5.602 18.997 30.211 1.00 61.75 279 MET A N 1
ATOM 2304 C CA . MET A 1 279 ? 5.046 20.031 31.095 1.00 61.75 279 MET A CA 1
ATOM 2305 C C . MET A 1 279 ? 6.012 20.439 32.218 1.00 61.75 279 MET A C 1
ATOM 2307 O O . MET A 1 279 ? 5.943 21.566 32.710 1.00 61.75 279 MET A O 1
ATOM 2311 N N . SER A 1 280 ? 6.909 19.540 32.635 1.00 65.00 280 SER A N 1
ATOM 2312 C CA . SER A 1 280 ? 7.913 19.807 33.675 1.00 65.00 280 SER A CA 1
ATOM 2313 C C . SER A 1 280 ? 9.114 20.626 33.178 1.00 65.00 280 SER A C 1
ATOM 2315 O O . SER A 1 280 ? 9.847 21.221 33.975 1.00 65.00 280 SER A O 1
ATOM 2317 N N . THR A 1 281 ? 9.316 20.686 31.860 1.00 58.38 281 THR A N 1
ATOM 2318 C CA . THR A 1 281 ? 10.475 21.327 31.236 1.00 58.38 281 THR A CA 1
ATOM 2319 C C . THR A 1 281 ? 10.226 22.833 31.048 1.00 58.38 281 THR A C 1
ATOM 2321 O O . THR A 1 281 ? 9.199 23.251 30.520 1.00 58.38 281 THR A O 1
ATOM 2324 N N . GLN A 1 282 ? 11.153 23.695 31.493 1.00 51.81 282 GLN A N 1
ATOM 2325 C CA . GLN A 1 282 ? 10.999 25.152 31.344 1.00 51.81 282 GLN A CA 1
ATOM 2326 C C . GLN A 1 282 ? 11.081 25.591 29.872 1.00 51.81 282 GLN A C 1
ATOM 2328 O O . GLN A 1 282 ? 12.039 25.268 29.164 1.00 51.81 282 GLN A O 1
ATOM 2333 N N . VAL A 1 283 ? 10.111 26.408 29.448 1.00 53.50 283 VAL A N 1
ATOM 2334 C CA . VAL A 1 283 ? 10.090 27.064 28.132 1.00 53.50 283 VAL A CA 1
ATOM 2335 C C . VAL A 1 283 ? 11.289 28.009 28.016 1.00 53.50 283 VAL A C 1
ATOM 2337 O O . VAL A 1 283 ? 11.425 28.956 28.791 1.00 53.50 283 VAL A O 1
ATOM 2340 N N . LYS A 1 284 ? 12.163 27.771 27.033 1.00 51.06 284 LYS A N 1
ATOM 2341 C CA . LYS A 1 284 ? 13.261 28.687 26.703 1.00 51.06 284 LYS A CA 1
ATOM 2342 C C . LYS A 1 284 ? 12.724 29.798 25.802 1.00 51.06 284 LYS A C 1
ATOM 2344 O O . LYS A 1 284 ? 12.377 29.544 24.654 1.00 51.06 284 LYS A O 1
ATOM 2349 N N . LEU A 1 285 ? 12.654 31.021 26.322 1.00 45.97 285 LEU A N 1
ATOM 2350 C CA . LEU A 1 285 ? 12.326 32.207 25.528 1.00 45.97 285 LEU A CA 1
ATOM 2351 C C . LEU A 1 285 ? 13.465 32.482 24.521 1.00 45.97 285 LEU A C 1
ATOM 2353 O O . LEU A 1 285 ? 14.621 32.552 24.947 1.00 45.97 285 LEU A O 1
ATOM 2357 N N . PRO A 1 286 ? 13.180 32.636 23.213 1.00 50.28 286 PRO A N 1
ATOM 2358 C CA . PRO A 1 286 ? 14.181 33.039 22.225 1.00 50.28 286 PRO A CA 1
ATOM 2359 C C . PRO A 1 286 ? 14.724 34.432 22.555 1.00 50.28 286 PRO A C 1
ATOM 2361 O O . PRO A 1 286 ? 13.953 35.326 22.901 1.00 50.28 286 PRO A O 1
ATOM 2364 N N . HIS A 1 287 ? 16.041 34.614 22.456 1.00 45.38 287 HIS A N 1
ATOM 2365 C CA . HIS A 1 287 ? 16.704 35.841 22.905 1.00 45.38 287 HIS A CA 1
ATOM 2366 C C . HIS A 1 287 ? 16.464 37.044 21.977 1.00 45.38 287 HIS A C 1
ATOM 2368 O O . HIS A 1 287 ? 16.572 38.162 22.453 1.00 45.38 287 HIS A O 1
ATOM 2374 N N . ASP A 1 288 ? 16.064 36.853 20.710 1.00 44.16 288 ASP A N 1
ATOM 2375 C CA . ASP A 1 288 ? 15.834 37.961 19.770 1.00 44.16 288 ASP A CA 1
ATOM 2376 C C . ASP A 1 288 ? 14.784 37.624 18.694 1.00 44.16 288 ASP A C 1
ATOM 2378 O O . ASP A 1 288 ? 15.047 36.877 17.755 1.00 44.16 288 ASP A O 1
ATOM 2382 N N . TYR A 1 289 ? 13.596 38.234 18.780 1.00 44.38 289 TYR A N 1
ATOM 2383 C CA . TYR A 1 289 ? 12.546 38.152 17.746 1.00 44.38 289 TYR A CA 1
ATOM 2384 C C . TYR A 1 289 ? 12.861 39.032 16.511 1.00 44.38 289 TYR A C 1
ATOM 2386 O O . TYR A 1 289 ? 12.300 38.843 15.436 1.00 44.38 289 TYR A O 1
ATOM 2394 N N . ALA A 1 290 ? 13.787 39.992 16.616 1.00 44.50 290 ALA A N 1
ATOM 2395 C CA . ALA A 1 290 ? 14.096 40.930 15.529 1.00 44.50 290 ALA A CA 1
ATOM 2396 C C . ALA A 1 290 ? 14.853 40.297 14.338 1.00 44.50 290 ALA A C 1
ATOM 2398 O O . ALA A 1 290 ? 14.951 40.919 13.282 1.00 44.50 290 ALA A O 1
ATOM 2399 N N . ARG A 1 291 ? 15.363 39.063 14.482 1.00 45.03 291 ARG A N 1
ATOM 2400 C CA . ARG A 1 291 ? 16.037 38.282 13.423 1.00 45.03 291 ARG A CA 1
ATOM 2401 C C . ARG A 1 291 ? 15.140 37.219 12.772 1.00 45.03 291 ARG A C 1
ATOM 2403 O O . ARG A 1 291 ? 15.635 36.275 12.170 1.00 45.03 291 ARG A O 1
ATOM 2410 N N . LEU A 1 292 ? 13.817 37.367 12.857 1.00 44.72 292 LEU A N 1
ATOM 2411 C CA . LEU A 1 292 ? 12.824 36.484 12.225 1.00 44.72 292 LEU A CA 1
ATOM 2412 C C . LEU A 1 292 ? 12.747 36.625 10.690 1.00 44.72 292 LEU A C 1
ATOM 2414 O O . LEU A 1 292 ? 11.669 36.725 10.106 1.00 44.72 292 LEU A O 1
ATOM 2418 N N . THR A 1 293 ? 13.883 36.620 9.998 1.00 42.16 293 THR A N 1
ATOM 2419 C CA . THR A 1 293 ? 13.914 36.259 8.579 1.00 42.16 293 THR A CA 1
ATOM 2420 C C . THR A 1 293 ? 13.944 34.738 8.499 1.00 42.16 293 THR A C 1
ATOM 2422 O O . THR A 1 293 ? 14.896 34.113 8.959 1.00 42.16 293 THR A O 1
ATOM 2425 N N . GLY A 1 294 ? 12.878 34.145 7.955 1.00 44.72 294 GLY A N 1
ATOM 2426 C CA . GLY A 1 294 ? 12.569 32.708 8.006 1.00 44.72 294 GLY A CA 1
ATOM 2427 C C . GLY A 1 294 ? 13.581 31.732 7.390 1.00 44.72 294 GLY A C 1
ATOM 2428 O O . GLY A 1 294 ? 13.297 30.537 7.379 1.00 44.72 294 GLY A O 1
ATOM 2429 N N . ASP A 1 295 ? 14.737 32.201 6.918 1.00 41.47 295 ASP A N 1
ATOM 2430 C CA . ASP A 1 295 ? 15.782 31.366 6.317 1.00 41.47 295 ASP A CA 1
ATOM 2431 C C . ASP A 1 295 ? 16.806 30.837 7.340 1.00 41.47 295 ASP A C 1
ATOM 2433 O O . ASP A 1 295 ? 17.239 29.696 7.211 1.00 41.47 295 ASP A O 1
ATOM 2437 N N . GLU A 1 296 ? 17.149 31.580 8.404 1.00 42.09 296 GLU A N 1
ATOM 2438 C CA . GLU A 1 296 ? 18.236 31.166 9.322 1.00 42.09 296 GLU A CA 1
ATOM 2439 C C . GLU A 1 296 ? 17.850 30.007 10.272 1.00 42.09 296 GLU A C 1
ATOM 2441 O O . GLU A 1 296 ? 18.718 29.267 10.725 1.00 42.09 296 GLU A O 1
ATOM 2446 N N . TYR A 1 297 ? 16.556 29.770 10.529 1.00 44.75 297 TYR A N 1
ATOM 2447 C CA . TYR A 1 297 ? 16.097 28.722 11.464 1.00 44.75 297 TYR A CA 1
ATOM 2448 C C . TYR A 1 297 ? 15.654 27.408 10.803 1.00 44.75 297 TYR A C 1
ATOM 2450 O O . TYR A 1 297 ? 15.428 26.414 11.497 1.00 44.75 297 TYR A O 1
ATOM 2458 N N . LEU A 1 298 ? 15.558 27.350 9.469 1.00 45.50 298 LEU A N 1
ATOM 2459 C CA . LEU A 1 298 ? 15.339 26.078 8.763 1.00 45.50 298 LEU A CA 1
ATOM 2460 C C . LEU A 1 298 ? 16.565 25.148 8.878 1.00 45.50 298 LEU A C 1
ATOM 2462 O O . LEU A 1 298 ? 16.413 23.924 8.803 1.00 45.50 298 LEU A O 1
ATOM 2466 N N . GLU A 1 299 ? 17.752 25.712 9.122 1.00 41.62 299 GLU A N 1
ATOM 2467 C CA . GLU A 1 299 ? 19.027 24.989 9.201 1.00 41.62 299 GLU A CA 1
ATOM 2468 C C . GLU A 1 299 ? 19.346 24.409 10.597 1.00 41.62 299 GLU A C 1
ATOM 2470 O O . GLU A 1 299 ? 20.087 23.431 10.695 1.00 41.62 299 GLU A O 1
ATOM 2475 N N . GLU A 1 300 ? 18.736 24.903 11.682 1.00 42.59 300 GLU A N 1
ATOM 2476 C CA . GLU A 1 300 ? 19.035 24.467 13.065 1.00 42.59 300 GLU A CA 1
ATOM 2477 C C . GLU A 1 300 ? 18.279 23.204 13.526 1.00 42.59 300 GLU A C 1
ATOM 2479 O O . GLU A 1 300 ? 18.177 22.903 14.717 1.00 42.59 300 GLU A O 1
ATOM 2484 N N . SER A 1 301 ? 17.767 22.391 12.601 1.00 51.34 301 SER A N 1
ATOM 2485 C CA . SER A 1 301 ? 17.268 21.062 12.958 1.00 51.34 301 SER A CA 1
ATOM 2486 C C . SER A 1 301 ? 18.398 20.039 12.808 1.00 51.34 301 SER A C 1
ATOM 2488 O O . SER A 1 301 ? 18.874 19.791 11.703 1.00 51.34 301 SER A O 1
ATOM 2490 N N . GLY A 1 302 ? 18.810 19.379 13.901 1.00 55.88 302 GLY A N 1
ATOM 2491 C CA . GLY A 1 302 ? 19.892 18.368 13.909 1.00 55.88 302 GLY A CA 1
ATOM 2492 C C . G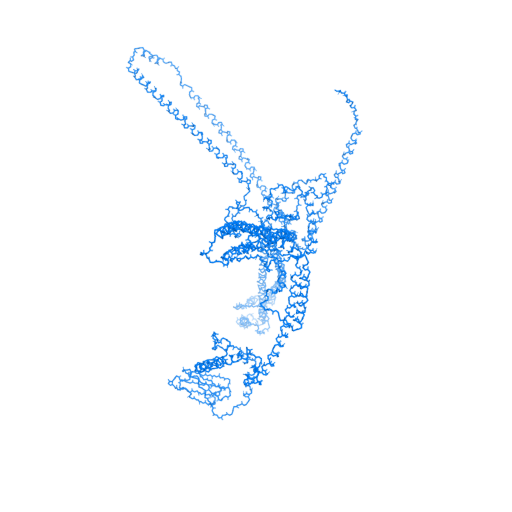LY A 1 302 ? 19.730 17.209 12.904 1.00 55.88 302 GLY A C 1
ATOM 2493 O O . GLY A 1 302 ? 20.641 16.410 12.716 1.00 55.88 302 GLY A O 1
ATOM 2494 N N . PHE A 1 303 ? 18.587 17.137 12.217 1.00 61.53 303 PHE A N 1
ATOM 2495 C CA . PHE A 1 303 ? 18.327 16.273 11.073 1.00 61.53 303 PHE A CA 1
ATOM 2496 C C . PHE A 1 303 ? 19.199 16.599 9.845 1.00 61.53 303 PHE A C 1
ATOM 2498 O O . PHE A 1 303 ? 19.675 15.670 9.198 1.00 61.53 303 PHE A O 1
ATOM 2505 N N . ALA A 1 304 ? 19.455 17.879 9.544 1.00 62.53 304 ALA A N 1
ATOM 2506 C CA . ALA A 1 304 ? 20.290 18.281 8.404 1.00 62.53 304 ALA A CA 1
ATOM 2507 C C . ALA A 1 304 ? 21.763 17.860 8.575 1.00 62.53 304 ALA A C 1
ATOM 2509 O O . ALA A 1 304 ? 22.460 17.607 7.596 1.00 62.53 304 ALA A O 1
ATOM 2510 N N . GLN A 1 305 ? 22.217 17.712 9.825 1.00 68.12 305 GLN A N 1
ATOM 2511 C CA . GLN A 1 305 ? 23.570 17.267 10.177 1.00 68.12 305 GLN A CA 1
ATOM 2512 C C . GLN A 1 305 ? 23.755 15.740 10.077 1.00 68.12 305 GLN A C 1
ATOM 2514 O O . GLN A 1 305 ? 24.877 15.243 10.191 1.00 68.12 305 GLN A O 1
ATOM 2519 N N . LEU A 1 306 ? 22.676 14.968 9.882 1.00 75.31 306 LEU A N 1
ATOM 2520 C CA . LEU A 1 306 ? 22.760 13.512 9.753 1.00 75.31 306 LEU A CA 1
ATOM 2521 C C . LEU A 1 306 ? 23.342 13.104 8.390 1.00 75.31 306 LEU A C 1
ATOM 2523 O O . LEU A 1 306 ? 23.087 13.777 7.392 1.00 75.31 306 LEU A O 1
ATOM 2527 N N . PRO A 1 307 ? 24.043 11.957 8.298 1.00 82.75 307 PRO A N 1
ATOM 2528 C CA . PRO A 1 307 ? 24.449 11.393 7.014 1.00 82.75 307 PRO A CA 1
ATOM 2529 C C . PRO A 1 307 ? 23.246 11.184 6.085 1.00 82.75 307 PRO A C 1
ATOM 2531 O O . PRO A 1 307 ? 22.192 10.733 6.535 1.00 82.75 307 PRO A O 1
ATOM 2534 N N . VAL A 1 308 ? 23.425 11.434 4.784 1.00 82.50 308 VAL A N 1
ATOM 2535 C CA . VAL A 1 308 ? 22.366 11.312 3.761 1.00 82.50 308 VAL A CA 1
ATOM 2536 C C . VAL A 1 308 ? 21.697 9.931 3.782 1.00 82.50 308 VAL A C 1
ATOM 2538 O O . VAL A 1 308 ? 20.475 9.837 3.710 1.00 82.50 308 VAL A O 1
ATOM 2541 N N . ASP A 1 309 ? 22.472 8.857 3.975 1.00 81.81 309 ASP A N 1
ATOM 2542 C CA . ASP A 1 309 ? 21.940 7.491 4.108 1.00 81.81 309 ASP A CA 1
ATOM 2543 C C . ASP A 1 309 ? 20.961 7.357 5.292 1.00 81.81 309 ASP A C 1
ATOM 2545 O O . ASP A 1 309 ? 19.922 6.707 5.182 1.00 81.81 309 ASP A O 1
ATOM 2549 N N . THR A 1 310 ? 21.265 8.000 6.422 1.00 82.56 310 THR A N 1
ATOM 2550 C CA . THR A 1 310 ? 20.410 8.000 7.616 1.00 82.56 310 THR A CA 1
ATOM 2551 C C . THR A 1 310 ? 19.158 8.847 7.394 1.00 82.56 310 THR A C 1
ATOM 2553 O O . THR A 1 310 ? 18.074 8.464 7.831 1.00 82.56 310 THR A O 1
ATOM 2556 N N . GLN A 1 311 ? 19.280 9.970 6.680 1.00 83.38 311 GLN A N 1
ATOM 2557 C CA . GLN A 1 311 ? 18.131 10.800 6.312 1.00 83.38 311 GLN A CA 1
ATOM 2558 C C . GLN A 1 311 ? 17.154 10.020 5.419 1.00 83.38 311 GLN A C 1
ATOM 2560 O O . GLN A 1 311 ? 15.957 9.995 5.703 1.00 83.38 311 GLN A O 1
ATOM 2565 N N . ILE A 1 312 ? 17.664 9.319 4.400 1.00 85.69 312 ILE A N 1
ATOM 2566 C CA . ILE A 1 312 ? 16.885 8.448 3.501 1.00 85.69 312 ILE A CA 1
ATOM 2567 C C . ILE A 1 312 ? 16.187 7.336 4.280 1.00 85.69 312 ILE A C 1
ATOM 2569 O O . ILE A 1 312 ? 14.994 7.097 4.077 1.00 85.69 312 ILE A O 1
ATOM 2573 N N . ALA A 1 313 ? 16.907 6.684 5.197 1.00 85.25 313 ALA A N 1
ATOM 2574 C CA . ALA A 1 313 ? 16.356 5.609 6.009 1.00 85.25 313 ALA A CA 1
ATOM 2575 C C . ALA A 1 313 ? 15.171 6.089 6.862 1.00 85.25 313 ALA A C 1
ATOM 2577 O O . ALA A 1 313 ? 14.129 5.441 6.856 1.00 85.25 313 ALA A O 1
ATOM 2578 N N . ILE A 1 314 ? 15.297 7.242 7.531 1.00 83.00 314 ILE A N 1
ATOM 2579 C CA . ILE A 1 314 ? 14.254 7.805 8.410 1.00 83.00 314 ILE A CA 1
ATOM 2580 C C . ILE A 1 314 ? 13.077 8.376 7.608 1.00 83.00 314 ILE A C 1
ATOM 2582 O O . ILE A 1 314 ? 11.916 8.218 7.983 1.00 83.00 314 ILE A O 1
ATOM 2586 N N . LEU A 1 315 ? 13.351 9.058 6.495 1.00 83.88 315 LEU A N 1
ATOM 2587 C CA . LEU A 1 315 ? 12.301 9.588 5.621 1.00 83.88 315 LEU A CA 1
ATOM 2588 C C . LEU A 1 315 ? 11.581 8.486 4.853 1.00 83.88 315 LEU A C 1
ATOM 2590 O O . LEU A 1 315 ? 10.457 8.710 4.402 1.00 83.88 315 LEU A O 1
ATOM 2594 N N . GLY A 1 316 ? 12.191 7.302 4.759 1.00 86.31 316 GLY A N 1
ATOM 2595 C CA . GLY A 1 316 ? 11.653 6.129 4.082 1.00 86.31 316 GLY A CA 1
ATOM 2596 C C . GLY A 1 316 ? 11.543 6.314 2.581 1.00 86.31 316 GLY A C 1
ATOM 2597 O O . GLY A 1 316 ? 10.741 5.645 1.942 1.00 86.31 316 GLY A O 1
ATOM 2598 N N . THR A 1 317 ? 12.311 7.231 2.001 1.00 88.31 317 THR A N 1
ATOM 2599 C CA . THR A 1 317 ? 12.259 7.526 0.573 1.00 88.31 317 THR A CA 1
ATOM 2600 C C . THR A 1 317 ? 13.641 7.837 0.031 1.00 88.31 317 THR A C 1
ATOM 2602 O O . THR A 1 317 ? 14.480 8.432 0.702 1.00 88.31 317 THR A O 1
ATOM 2605 N N . VAL A 1 318 ? 13.852 7.457 -1.224 1.00 89.88 318 VAL A N 1
ATOM 2606 C CA . VAL A 1 318 ? 15.087 7.723 -1.972 1.00 89.88 318 VAL A CA 1
ATOM 2607 C C . VAL A 1 318 ? 14.950 9.013 -2.795 1.00 89.88 318 VAL A C 1
ATOM 2609 O O . VAL A 1 318 ? 15.902 9.432 -3.442 1.00 89.88 318 VAL A O 1
ATOM 2612 N N . CYS A 1 319 ? 13.789 9.682 -2.751 1.00 88.25 319 CYS A N 1
ATOM 2613 C CA . CYS A 1 319 ? 13.496 10.873 -3.555 1.00 88.25 319 CYS A CA 1
ATOM 2614 C C . CYS A 1 319 ? 14.586 11.955 -3.442 1.00 88.25 319 CYS A C 1
ATOM 2616 O O . CYS A 1 319 ? 14.990 12.513 -4.459 1.00 88.25 319 CYS A O 1
ATOM 2618 N N . MET A 1 320 ? 15.133 12.163 -2.237 1.00 85.69 320 MET A N 1
ATOM 2619 C CA . MET A 1 320 ? 16.198 13.142 -1.976 1.00 85.69 320 MET A CA 1
ATOM 2620 C C . MET A 1 320 ? 17.497 12.906 -2.767 1.00 85.69 320 MET A C 1
ATOM 2622 O O . MET A 1 320 ? 18.272 13.839 -2.930 1.00 85.69 320 MET A O 1
ATOM 2626 N N . LEU A 1 321 ? 17.760 11.693 -3.274 1.00 87.88 321 LEU A N 1
ATOM 2627 C CA . LEU A 1 321 ? 18.931 11.446 -4.129 1.00 87.88 321 LEU A CA 1
ATOM 2628 C C . LEU A 1 321 ? 18.767 12.009 -5.546 1.00 87.88 321 LEU A C 1
ATOM 2630 O O . LEU A 1 321 ? 19.761 12.198 -6.247 1.00 87.88 321 LEU A O 1
ATOM 2634 N N . TYR A 1 322 ? 17.529 12.216 -5.995 1.00 89.50 322 TYR A N 1
ATOM 2635 C CA . TYR A 1 322 ? 17.226 12.557 -7.385 1.00 89.50 322 TYR A CA 1
ATOM 2636 C C . TYR A 1 322 ? 16.624 13.952 -7.541 1.00 89.50 322 TYR A C 1
ATOM 2638 O O . TYR A 1 322 ? 16.823 14.572 -8.589 1.00 89.50 322 TYR A O 1
ATOM 2646 N N . VAL A 1 323 ? 15.872 14.413 -6.539 1.00 89.81 323 VAL A N 1
ATOM 2647 C CA . VAL A 1 323 ? 15.072 15.641 -6.566 1.00 89.81 323 VAL A CA 1
ATOM 2648 C C . VAL A 1 323 ? 15.102 16.322 -5.198 1.00 89.81 323 VAL A C 1
ATOM 2650 O O . VAL A 1 323 ? 15.052 15.654 -4.162 1.00 89.81 323 VAL A O 1
ATOM 2653 N N . ASP A 1 324 ? 15.095 17.656 -5.209 1.00 85.75 324 ASP A N 1
ATOM 2654 C CA . ASP A 1 324 ? 14.926 18.478 -4.013 1.00 85.75 324 ASP A CA 1
ATOM 2655 C C . ASP A 1 324 ? 13.503 18.341 -3.457 1.00 85.75 324 ASP A C 1
ATOM 2657 O O . ASP A 1 324 ? 12.514 18.851 -4.006 1.00 85.75 324 ASP A O 1
ATOM 2661 N N . ARG A 1 325 ? 13.415 17.610 -2.346 1.00 82.19 325 ARG A N 1
ATOM 2662 C CA . ARG A 1 325 ? 12.166 17.347 -1.638 1.00 82.19 325 ARG A CA 1
ATOM 2663 C C . ARG A 1 325 ? 11.684 18.609 -0.926 1.00 82.19 325 ARG A C 1
ATOM 2665 O O . ARG A 1 325 ? 12.457 19.237 -0.204 1.00 82.19 325 ARG A O 1
ATOM 2672 N N . SER A 1 326 ? 10.392 18.928 -1.050 1.00 82.75 326 SER A N 1
ATOM 2673 C CA . SER A 1 326 ? 9.816 20.085 -0.352 1.00 82.75 326 SER A CA 1
ATOM 2674 C C . SER A 1 326 ? 9.994 19.958 1.173 1.00 82.75 326 SER A C 1
ATOM 2676 O O . SER A 1 326 ? 9.657 18.914 1.757 1.00 82.75 326 SER A O 1
ATOM 2678 N N . PRO A 1 327 ? 10.478 21.009 1.865 1.00 80.75 327 PRO A N 1
ATOM 2679 C CA . PRO A 1 327 ? 10.603 20.996 3.318 1.00 80.75 327 PRO A CA 1
ATOM 2680 C C . PRO A 1 327 ? 9.233 20.920 4.003 1.00 80.75 327 PRO A C 1
ATOM 2682 O O . PRO A 1 327 ? 9.172 20.585 5.185 1.00 80.75 327 PRO A O 1
ATOM 2685 N N . ALA A 1 328 ? 8.134 21.190 3.293 1.00 84.19 328 ALA A N 1
ATOM 2686 C CA . ALA A 1 328 ? 6.771 21.152 3.816 1.00 84.19 328 ALA A CA 1
ATOM 2687 C C . ALA A 1 328 ? 6.309 19.748 4.253 1.00 84.19 328 ALA A C 1
ATOM 2689 O O . ALA A 1 328 ? 5.318 19.624 4.966 1.00 84.19 328 ALA A O 1
ATOM 2690 N N . HIS A 1 329 ? 7.019 18.680 3.893 1.00 85.31 329 HIS A N 1
ATOM 2691 C CA . HIS A 1 329 ? 6.625 17.322 4.256 1.00 85.31 329 HIS A CA 1
ATOM 2692 C C . HIS A 1 329 ? 6.508 17.069 5.768 1.00 85.31 329 HIS A C 1
ATOM 2694 O O . HIS A 1 329 ? 7.305 17.549 6.580 1.00 85.31 329 HIS A O 1
ATOM 2700 N N . TYR A 1 330 ? 5.534 16.240 6.144 1.00 82.06 330 TYR A N 1
ATOM 2701 C CA . TYR A 1 330 ? 5.465 15.650 7.477 1.00 82.06 330 TYR A CA 1
ATOM 2702 C C . TYR A 1 330 ? 6.467 14.495 7.587 1.00 82.06 330 TYR A C 1
ATOM 2704 O O . TYR A 1 330 ? 6.699 13.733 6.639 1.00 82.06 330 TYR A O 1
ATOM 2712 N N . ARG A 1 331 ? 7.070 14.352 8.769 1.00 79.12 331 ARG A N 1
ATOM 2713 C CA . ARG A 1 331 ? 7.831 13.150 9.134 1.00 79.12 331 ARG A CA 1
ATOM 2714 C C . ARG A 1 331 ? 6.854 11.980 9.312 1.00 79.12 331 ARG A C 1
ATOM 2716 O O . ARG A 1 331 ? 5.710 12.196 9.699 1.00 79.12 331 ARG A O 1
ATOM 2723 N N . GLN A 1 332 ? 7.292 10.750 9.038 1.00 79.00 332 GLN A N 1
ATOM 2724 C CA . GLN A 1 332 ? 6.387 9.596 8.907 1.00 79.00 332 GLN A CA 1
ATOM 2725 C C . GLN A 1 332 ? 5.493 9.322 10.127 1.00 79.00 332 GLN A C 1
ATOM 2727 O O . GLN A 1 332 ? 4.345 8.948 9.937 1.00 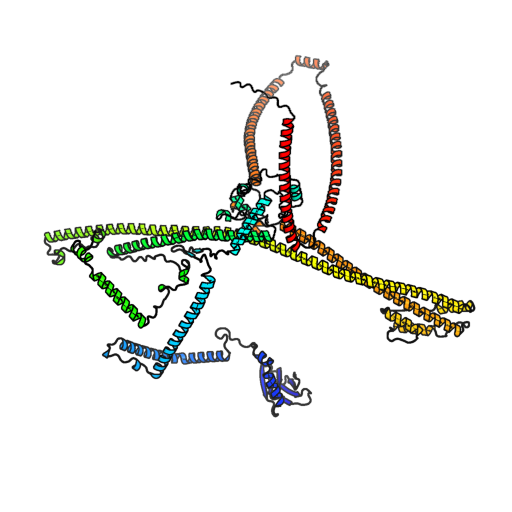79.00 332 GLN A O 1
ATOM 2732 N N . GLY A 1 333 ? 5.984 9.545 11.349 1.00 73.25 333 GLY A N 1
ATOM 2733 C CA . GLY A 1 333 ? 5.196 9.374 12.579 1.00 73.25 333 GLY A CA 1
ATOM 2734 C C . GLY A 1 333 ? 4.461 10.628 13.068 1.00 73.25 333 GLY A C 1
ATOM 2735 O O . GLY A 1 333 ? 3.843 10.585 14.122 1.00 73.25 333 GLY A O 1
ATOM 2736 N N . PHE A 1 334 ? 4.560 11.751 12.350 1.00 74.44 334 PHE A N 1
ATOM 2737 C CA . PHE A 1 334 ? 4.053 13.053 12.805 1.00 74.44 334 PHE A CA 1
ATOM 2738 C C . PHE A 1 334 ? 2.740 13.461 12.123 1.00 74.44 334 PHE A C 1
ATOM 2740 O O . PHE A 1 334 ? 2.083 14.388 12.586 1.00 74.44 334 PHE A O 1
ATOM 2747 N N . ALA A 1 335 ? 2.358 12.798 11.027 1.00 75.81 335 ALA A N 1
ATOM 2748 C CA . ALA A 1 335 ? 1.052 12.994 10.406 1.00 75.81 335 ALA A CA 1
ATOM 2749 C C . ALA A 1 335 ? 0.012 12.160 11.162 1.00 75.81 335 ALA A C 1
ATOM 2751 O O . ALA A 1 335 ? 0.085 10.932 11.172 1.00 75.81 335 ALA A O 1
ATOM 2752 N N . THR A 1 336 ? -0.927 12.832 11.823 1.00 71.94 336 THR A N 1
ATOM 2753 C CA . THR A 1 336 ? -1.902 12.201 12.721 1.00 71.94 336 THR A CA 1
ATOM 2754 C C . THR A 1 336 ? -3.335 12.546 12.349 1.00 71.94 336 THR A C 1
ATOM 2756 O O . THR A 1 336 ? -4.226 11.749 12.621 1.00 71.94 336 THR A O 1
ATOM 2759 N N . THR A 1 337 ? -3.613 13.682 11.712 1.00 75.94 337 THR A N 1
ATOM 2760 C CA . THR A 1 337 ? -4.984 14.063 11.327 1.00 75.94 337 THR A CA 1
ATOM 2761 C C . THR A 1 337 ? -5.288 13.710 9.871 1.00 75.94 337 THR A C 1
ATOM 2763 O O . THR A 1 337 ? -4.384 13.684 9.041 1.00 75.94 337 THR A O 1
ATOM 2766 N N . PHE A 1 338 ? -6.571 13.489 9.543 1.00 78.56 338 PHE A N 1
ATOM 2767 C CA . PHE A 1 338 ? -7.020 13.294 8.150 1.00 78.56 338 PHE A CA 1
ATOM 2768 C C . PHE A 1 338 ? -6.542 14.427 7.240 1.00 78.56 338 PHE A C 1
ATOM 2770 O O . PHE A 1 338 ? -6.080 14.223 6.125 1.00 78.56 338 PHE A O 1
ATOM 2777 N N . TYR A 1 339 ? -6.604 15.650 7.761 1.00 80.62 339 TYR A N 1
ATOM 2778 C CA . TYR A 1 339 ? -6.148 16.821 7.038 1.00 80.62 339 TYR A CA 1
ATOM 2779 C C . TYR A 1 339 ? -4.637 16.769 6.762 1.00 80.62 339 TYR A C 1
ATOM 2781 O O . TYR A 1 339 ? -4.217 16.974 5.631 1.00 80.62 339 TYR A O 1
ATOM 2789 N N . GLN A 1 340 ? -3.810 16.415 7.751 1.00 81.38 340 GLN A N 1
ATOM 2790 C CA . GLN A 1 340 ? -2.363 16.264 7.551 1.00 81.38 340 GLN A CA 1
ATOM 2791 C C . GLN A 1 340 ? -2.013 15.154 6.553 1.00 81.38 340 GLN A C 1
ATOM 2793 O O . GLN A 1 340 ? -1.051 15.301 5.800 1.00 81.38 340 GLN A O 1
ATOM 2798 N N . PHE A 1 341 ? -2.776 14.060 6.524 1.00 83.19 341 PHE A N 1
ATOM 2799 C CA . PHE A 1 341 ? -2.597 12.997 5.538 1.00 83.19 341 PHE A CA 1
ATOM 2800 C C . PHE A 1 341 ? -2.962 13.450 4.119 1.00 83.19 341 PHE A C 1
ATOM 2802 O O . PHE A 1 341 ? -2.173 13.198 3.211 1.00 83.19 341 PHE A O 1
ATOM 2809 N N . ASP A 1 342 ? -4.054 14.197 3.927 1.00 85.44 342 ASP A N 1
ATOM 2810 C CA . ASP A 1 342 ? -4.401 14.810 2.631 1.00 85.44 342 ASP A CA 1
ATOM 2811 C C . ASP A 1 342 ? -3.322 15.803 2.157 1.00 85.44 342 ASP A C 1
ATOM 2813 O O . ASP A 1 342 ? -2.874 15.752 1.008 1.00 85.44 342 ASP A O 1
ATOM 2817 N N . LEU A 1 343 ? -2.819 16.656 3.057 1.00 87.69 343 LEU A N 1
ATOM 2818 C CA . LEU A 1 343 ? -1.701 17.557 2.756 1.00 87.69 343 LEU A CA 1
ATOM 2819 C C . LEU A 1 343 ? -0.447 16.781 2.334 1.00 87.69 343 LEU A C 1
ATOM 2821 O O . LEU A 1 343 ? 0.216 17.115 1.348 1.00 87.69 343 LEU A O 1
ATOM 2825 N N . GLN A 1 344 ? -0.119 15.730 3.084 1.00 88.19 344 GLN A N 1
ATOM 2826 C CA . GLN A 1 344 ? 1.031 14.875 2.829 1.00 88.19 344 GLN A CA 1
ATOM 2827 C C . GLN A 1 344 ? 0.888 14.096 1.514 1.00 88.19 344 GLN A C 1
ATOM 2829 O O . GLN A 1 344 ? 1.891 13.916 0.821 1.00 88.19 344 GLN A O 1
ATOM 2834 N N . GLU A 1 345 ? -0.324 13.671 1.156 1.00 90.62 345 GLU A N 1
ATOM 2835 C CA . GLU A 1 345 ? -0.648 13.040 -0.124 1.00 90.62 345 GLU A CA 1
ATOM 2836 C C . GLU A 1 345 ? -0.354 13.986 -1.287 1.00 90.62 345 GLU A C 1
ATOM 2838 O O . GLU A 1 345 ? 0.399 13.620 -2.191 1.00 90.62 345 GLU A O 1
ATOM 2843 N N . LYS A 1 346 ? -0.855 15.226 -1.230 1.00 90.12 346 LYS A N 1
ATOM 2844 C CA . LYS A 1 346 ? -0.628 16.221 -2.291 1.00 90.12 346 LYS A CA 1
ATOM 2845 C C . LYS A 1 346 ? 0.855 16.529 -2.491 1.00 90.12 346 LYS A C 1
ATOM 2847 O O . LYS A 1 346 ? 1.318 16.602 -3.629 1.00 90.12 346 LYS A O 1
ATOM 2852 N N . LEU A 1 347 ? 1.619 16.639 -1.404 1.00 91.19 347 LEU A N 1
ATOM 2853 C CA . LEU A 1 347 ? 3.071 16.809 -1.489 1.00 91.19 347 LEU A CA 1
ATOM 2854 C C . LEU A 1 347 ? 3.748 15.579 -2.126 1.00 91.19 347 LEU A C 1
ATOM 2856 O O . LEU A 1 347 ? 4.588 15.735 -3.007 1.00 91.19 347 LEU A O 1
ATOM 2860 N N . CYS A 1 348 ? 3.363 14.354 -1.744 1.00 91.44 348 CYS A N 1
ATOM 2861 C CA . CYS A 1 348 ? 3.911 13.130 -2.346 1.00 91.44 348 CYS A CA 1
ATOM 2862 C C . CYS A 1 348 ? 3.613 13.036 -3.854 1.00 91.44 348 CYS A C 1
ATOM 2864 O O . CYS A 1 348 ? 4.488 12.647 -4.628 1.00 91.44 348 CYS A O 1
ATOM 2866 N N . GLU A 1 349 ? 2.403 13.403 -4.286 1.00 90.56 349 GLU A N 1
ATOM 2867 C CA . GLU A 1 349 ? 2.028 13.447 -5.706 1.00 90.56 349 GLU A CA 1
ATOM 2868 C C . GLU A 1 349 ? 2.921 14.415 -6.494 1.00 90.56 349 GLU A C 1
ATOM 2870 O O . GLU A 1 349 ? 3.392 14.076 -7.585 1.00 90.56 349 GLU A O 1
ATOM 2875 N N . GLN A 1 350 ? 3.217 15.588 -5.927 1.00 90.88 350 GLN A N 1
ATOM 2876 C CA . GLN A 1 350 ? 4.121 16.557 -6.542 1.00 90.88 350 GLN A CA 1
ATOM 2877 C C . GLN A 1 350 ? 5.552 16.010 -6.659 1.00 90.88 350 GLN A C 1
ATOM 2879 O O . GLN A 1 350 ? 6.172 16.151 -7.714 1.00 90.88 350 GLN A O 1
ATOM 2884 N N . GLU A 1 351 ? 6.075 15.351 -5.621 1.00 91.94 351 GLU A N 1
ATOM 2885 C CA . GLU A 1 351 ? 7.409 14.735 -5.671 1.00 91.94 351 GLU A CA 1
ATOM 2886 C C . GLU A 1 351 ? 7.492 13.624 -6.734 1.00 91.94 351 GLU A C 1
ATOM 2888 O O . GLU A 1 351 ? 8.474 13.542 -7.476 1.00 91.94 351 GLU A O 1
ATOM 2893 N N . ILE A 1 352 ? 6.428 12.831 -6.913 1.00 93.62 352 ILE A N 1
ATOM 2894 C CA . ILE A 1 352 ? 6.334 11.847 -8.006 1.00 93.62 352 ILE A CA 1
ATOM 2895 C C . ILE A 1 352 ? 6.402 12.537 -9.376 1.00 93.62 352 ILE A C 1
ATOM 2897 O O . ILE A 1 352 ? 7.086 12.047 -10.279 1.00 93.62 352 ILE A O 1
ATOM 2901 N N . VAL A 1 353 ? 5.720 13.671 -9.559 1.00 92.50 353 VAL A N 1
ATOM 2902 C CA . VAL A 1 353 ? 5.784 14.436 -10.817 1.00 92.50 353 VAL A CA 1
ATOM 2903 C C . VAL A 1 353 ? 7.199 14.968 -11.064 1.00 92.50 353 VAL A C 1
ATOM 2905 O O . VAL A 1 353 ? 7.712 14.808 -12.173 1.00 92.50 353 VAL A O 1
ATOM 2908 N N . LYS A 1 354 ? 7.872 15.518 -10.045 1.00 92.88 354 LYS A N 1
ATOM 2909 C CA . LYS A 1 354 ? 9.264 15.984 -10.168 1.00 92.88 354 LYS A CA 1
ATOM 2910 C C . LYS A 1 354 ? 10.227 14.840 -10.521 1.00 92.88 354 LYS A C 1
ATOM 2912 O O . LYS A 1 354 ? 11.081 15.009 -11.393 1.00 92.88 354 LYS A O 1
ATOM 2917 N N . LEU A 1 355 ? 10.069 13.659 -9.913 1.00 94.81 355 LEU A N 1
ATOM 2918 C CA . LEU A 1 355 ? 10.853 12.458 -10.243 1.00 94.81 355 LEU A CA 1
ATOM 2919 C C . LEU A 1 355 ? 10.677 12.053 -11.714 1.00 94.81 355 LEU A C 1
ATOM 2921 O O . LEU A 1 355 ? 11.662 11.809 -12.418 1.00 94.81 355 LEU A O 1
ATOM 2925 N N . LYS A 1 356 ? 9.432 12.054 -12.208 1.00 94.81 356 LYS A N 1
ATOM 2926 C CA . LYS A 1 356 ? 9.131 11.789 -13.624 1.00 94.81 356 LYS A CA 1
ATOM 2927 C C . LYS A 1 356 ? 9.785 12.818 -14.544 1.00 94.81 356 LYS A C 1
ATOM 2929 O O . LYS A 1 356 ? 10.388 12.435 -15.543 1.00 94.81 356 LYS A O 1
ATOM 2934 N N . GLN A 1 357 ? 9.712 14.106 -14.208 1.00 93.88 357 GLN A N 1
ATOM 2935 C CA . GLN A 1 357 ? 10.343 15.181 -14.984 1.00 93.88 357 GLN A CA 1
ATOM 2936 C C . GLN A 1 357 ? 11.871 15.037 -15.032 1.00 93.88 357 GLN A C 1
ATOM 2938 O O . GLN A 1 357 ? 12.466 15.164 -16.104 1.00 93.88 357 GLN A O 1
ATOM 2943 N N . ARG A 1 358 ? 12.507 14.700 -13.901 1.00 94.69 358 ARG A N 1
ATOM 2944 C CA . ARG A 1 358 ? 13.957 14.468 -13.818 1.00 94.69 358 ARG A CA 1
ATOM 2945 C C . ARG A 1 358 ? 14.403 13.330 -14.735 1.00 94.69 358 ARG A C 1
ATOM 2947 O O . ARG A 1 358 ? 15.373 13.484 -15.478 1.00 94.69 358 ARG A O 1
ATOM 2954 N N . TYR A 1 359 ? 13.674 12.216 -14.723 1.00 95.75 359 TYR A N 1
ATOM 2955 C CA . TYR A 1 359 ? 13.922 11.112 -15.645 1.00 95.75 359 TYR A CA 1
ATOM 2956 C C . TYR A 1 359 ? 13.666 11.506 -17.103 1.00 95.75 359 TYR A C 1
ATOM 2958 O O . TYR A 1 359 ? 14.480 11.200 -17.971 1.00 95.75 359 TYR A O 1
ATOM 2966 N N . ASN A 1 360 ? 12.567 12.210 -17.381 1.00 95.19 360 ASN A N 1
ATOM 2967 C CA . ASN A 1 360 ? 12.218 12.638 -18.733 1.00 95.19 360 ASN A CA 1
ATOM 2968 C C . ASN A 1 360 ? 13.311 13.526 -19.352 1.00 95.19 360 ASN A C 1
ATOM 2970 O O . ASN A 1 360 ? 13.633 13.362 -20.527 1.00 95.19 360 ASN A O 1
ATOM 2974 N N . ALA A 1 361 ? 13.940 14.404 -18.564 1.00 94.56 361 ALA A N 1
ATOM 2975 C CA . ALA A 1 361 ? 15.091 15.190 -19.010 1.00 94.56 361 ALA A CA 1
ATOM 2976 C C . ALA A 1 361 ? 16.291 14.302 -19.392 1.00 94.56 361 ALA A C 1
ATOM 2978 O O . ALA A 1 361 ? 16.892 14.491 -20.451 1.00 94.56 361 ALA A O 1
ATOM 2979 N N . PHE A 1 362 ? 16.608 13.293 -18.573 1.00 94.62 362 PHE A N 1
ATOM 2980 C CA . PHE A 1 362 ? 17.675 12.330 -18.868 1.00 94.62 362 PHE A CA 1
ATOM 2981 C C . PHE A 1 362 ? 17.368 11.482 -20.116 1.00 94.62 362 PHE A C 1
ATOM 2983 O O . PHE A 1 362 ? 18.236 11.265 -20.965 1.00 94.62 362 PHE A O 1
ATOM 2990 N N . PHE A 1 363 ? 16.118 11.048 -20.274 1.00 95.56 363 PHE A N 1
ATOM 2991 C CA . PHE A 1 363 ? 15.653 10.321 -21.452 1.00 95.56 363 PHE A CA 1
ATOM 2992 C C . PHE A 1 363 ? 15.793 11.161 -22.728 1.00 95.56 363 PHE A C 1
ATOM 2994 O O . PHE A 1 363 ? 16.338 10.675 -23.718 1.00 95.56 363 PHE A O 1
ATOM 3001 N N . ASN A 1 364 ? 15.355 12.424 -22.702 1.00 93.94 364 ASN A N 1
ATOM 3002 C CA . ASN A 1 364 ? 15.446 13.325 -23.853 1.00 93.94 364 ASN A CA 1
ATOM 3003 C C . ASN A 1 364 ? 16.904 13.563 -24.272 1.00 93.94 364 ASN A C 1
ATOM 3005 O O . ASN A 1 364 ? 17.214 13.449 -25.455 1.00 93.94 364 ASN A O 1
ATOM 3009 N N . ALA A 1 365 ? 17.818 13.757 -23.315 1.00 95.06 365 ALA A N 1
ATOM 3010 C CA . ALA A 1 365 ? 19.251 13.851 -23.606 1.00 95.06 365 ALA A CA 1
ATOM 3011 C C . ALA A 1 365 ? 19.802 12.577 -24.280 1.00 95.06 365 ALA A C 1
ATOM 3013 O O . ALA A 1 365 ? 20.663 12.640 -25.158 1.00 95.06 365 ALA A O 1
ATOM 3014 N N . THR A 1 366 ? 19.283 11.405 -23.903 1.00 94.25 366 THR A N 1
ATOM 3015 C CA . THR A 1 366 ? 19.679 10.123 -24.508 1.00 94.25 366 THR A CA 1
ATOM 3016 C C . THR A 1 366 ? 19.091 9.946 -25.914 1.00 94.25 366 THR A C 1
ATOM 3018 O O . THR A 1 366 ? 19.751 9.386 -26.789 1.00 94.25 366 THR A O 1
ATOM 3021 N N . MET A 1 367 ? 17.883 10.463 -26.161 1.00 92.19 367 MET A N 1
ATOM 3022 C CA . MET A 1 367 ? 17.268 10.514 -27.495 1.00 92.19 367 MET A CA 1
ATOM 3023 C C . MET A 1 367 ? 18.027 11.445 -28.448 1.00 92.19 367 MET A C 1
ATOM 3025 O O . MET A 1 367 ? 18.281 11.059 -29.585 1.00 92.19 367 MET A O 1
ATOM 3029 N N . GLU A 1 368 ? 18.452 12.625 -27.991 1.00 93.50 368 GLU A N 1
ATOM 3030 C CA . GLU A 1 368 ? 19.301 13.530 -28.784 1.00 93.50 368 GLU A CA 1
ATOM 3031 C C . GLU A 1 368 ? 20.656 12.890 -29.116 1.00 93.50 368 GLU A C 1
ATOM 3033 O O . GLU A 1 368 ? 21.185 13.045 -30.217 1.00 93.50 368 GLU A O 1
ATOM 3038 N N . LEU A 1 369 ? 21.224 12.135 -28.170 1.00 93.81 369 LEU A N 1
ATOM 3039 C CA . LEU A 1 369 ? 22.445 11.370 -28.406 1.00 93.81 369 LEU A CA 1
ATOM 3040 C C . LEU A 1 369 ? 22.212 10.281 -29.461 1.00 93.81 369 LEU A C 1
ATOM 3042 O O . LEU A 1 369 ? 23.056 10.100 -30.338 1.00 93.81 369 LEU A O 1
ATOM 3046 N N . LYS A 1 370 ? 21.056 9.601 -29.428 1.00 93.56 370 LYS A N 1
ATOM 3047 C CA . LYS A 1 370 ? 20.679 8.627 -30.460 1.00 93.56 370 LYS A CA 1
ATOM 3048 C C . LYS A 1 370 ? 20.653 9.266 -31.839 1.00 93.56 370 LYS A C 1
ATOM 3050 O O . LYS A 1 370 ? 21.224 8.701 -32.759 1.00 93.56 370 LYS A O 1
ATOM 3055 N N . GLU A 1 371 ? 20.010 10.419 -31.981 1.00 92.94 371 GLU A N 1
ATOM 3056 C CA . GLU A 1 371 ? 19.908 11.121 -33.263 1.00 92.94 371 GLU A CA 1
ATOM 3057 C C . GLU A 1 371 ? 21.293 11.407 -33.862 1.00 92.94 371 GLU A C 1
ATOM 3059 O O . GLU A 1 371 ? 21.569 10.999 -34.988 1.00 92.94 371 GLU A O 1
ATOM 3064 N N . LYS A 1 372 ? 22.217 11.945 -33.056 1.00 93.25 372 LYS A N 1
ATOM 3065 C CA . LYS A 1 372 ? 23.606 12.195 -33.476 1.00 93.25 372 LYS A CA 1
ATOM 3066 C C . LYS A 1 372 ? 24.358 10.920 -33.868 1.00 93.25 372 LYS A C 1
ATOM 3068 O O . LYS A 1 372 ? 25.099 10.918 -34.849 1.00 93.25 372 LYS A O 1
ATOM 3073 N N . GLU A 1 373 ? 24.203 9.832 -33.110 1.00 92.75 373 GLU A N 1
ATOM 3074 C CA . GLU A 1 373 ? 24.857 8.557 -33.439 1.00 92.75 373 GLU A CA 1
ATOM 3075 C C . GLU A 1 373 ? 24.256 7.910 -34.694 1.00 92.75 373 GLU A C 1
ATOM 3077 O O . GLU A 1 373 ? 24.993 7.315 -35.477 1.00 92.75 373 GLU A O 1
ATOM 3082 N N . MET A 1 374 ? 22.949 8.048 -34.928 1.00 91.81 374 MET A N 1
ATOM 3083 C CA . MET A 1 374 ? 22.284 7.551 -36.137 1.00 91.81 374 MET A CA 1
ATOM 3084 C C . MET A 1 374 ? 22.813 8.256 -37.389 1.00 91.81 374 MET A C 1
ATOM 3086 O O . MET A 1 374 ? 23.153 7.579 -38.360 1.00 91.81 374 MET A O 1
ATOM 3090 N N . ASP A 1 375 ? 22.955 9.583 -37.344 1.00 92.25 375 ASP A N 1
ATOM 3091 C CA . ASP A 1 375 ? 23.512 10.369 -38.450 1.00 92.25 375 ASP A CA 1
ATOM 3092 C C . ASP A 1 375 ? 24.981 9.999 -38.715 1.00 92.25 375 ASP A C 1
ATOM 3094 O O . ASP A 1 375 ? 25.357 9.698 -39.848 1.00 92.25 375 ASP A O 1
ATOM 3098 N N . ASN A 1 376 ? 25.792 9.884 -37.658 1.00 93.12 376 ASN A N 1
ATOM 3099 C CA . ASN A 1 376 ? 27.192 9.454 -37.746 1.00 93.12 376 ASN A CA 1
ATOM 3100 C C . ASN A 1 376 ? 27.336 8.037 -38.340 1.00 93.12 376 ASN A C 1
ATOM 3102 O O . ASN A 1 376 ? 28.212 7.774 -39.168 1.00 93.12 376 ASN A O 1
ATOM 3106 N N . ILE A 1 377 ? 26.465 7.099 -37.948 1.00 93.00 377 ILE A N 1
ATOM 3107 C CA . ILE A 1 377 ? 26.439 5.747 -38.522 1.00 93.00 377 ILE A CA 1
ATOM 3108 C C . ILE A 1 377 ? 26.065 5.809 -40.003 1.00 93.00 377 ILE A C 1
ATOM 3110 O O . ILE A 1 377 ? 26.710 5.137 -40.806 1.00 93.00 377 ILE A O 1
ATOM 3114 N N . ARG A 1 378 ? 25.085 6.636 -40.381 1.00 92.94 378 ARG A N 1
ATOM 3115 C CA . ARG A 1 378 ? 24.649 6.789 -41.774 1.00 92.94 378 ARG A CA 1
ATOM 3116 C C . ARG A 1 378 ? 25.766 7.339 -42.664 1.00 92.94 378 ARG A C 1
ATOM 3118 O O . ARG A 1 378 ? 26.002 6.797 -43.744 1.00 92.94 378 ARG A O 1
ATOM 3125 N N . GLU A 1 379 ? 26.508 8.342 -42.192 1.00 92.81 379 GLU A N 1
ATOM 3126 C CA . GLU A 1 379 ? 27.691 8.880 -42.880 1.00 92.81 379 GLU A CA 1
ATOM 3127 C C . GLU A 1 379 ? 28.787 7.816 -43.050 1.00 92.81 379 GLU A C 1
ATOM 3129 O O . GLU A 1 379 ? 29.309 7.605 -44.151 1.00 92.81 379 GLU A O 1
ATOM 3134 N N . LYS A 1 380 ? 29.101 7.073 -41.981 1.00 92.06 380 LYS A N 1
ATOM 3135 C CA . LYS A 1 380 ? 30.088 5.982 -42.026 1.00 92.06 380 LYS A CA 1
ATOM 3136 C C . LYS A 1 380 ? 29.649 4.844 -42.948 1.00 92.06 380 LYS A C 1
ATOM 3138 O O . LYS A 1 380 ? 30.466 4.335 -43.712 1.00 92.06 380 LYS A O 1
ATOM 3143 N N . HIS A 1 381 ? 28.375 4.462 -42.930 1.00 92.44 381 HIS A N 1
ATOM 3144 C CA . HIS A 1 381 ? 27.804 3.461 -43.832 1.00 92.44 381 HIS A CA 1
ATOM 3145 C C . HIS A 1 381 ? 27.823 3.916 -45.296 1.00 92.44 381 HIS A C 1
ATOM 3147 O O . HIS A 1 381 ? 28.080 3.100 -46.182 1.00 92.44 381 HIS A O 1
ATOM 3153 N N . ALA A 1 382 ? 27.596 5.202 -45.580 1.00 91.94 382 ALA A N 1
ATOM 3154 C CA . ALA A 1 382 ? 27.755 5.758 -46.924 1.00 91.94 382 ALA A CA 1
ATOM 3155 C C . ALA A 1 382 ? 29.213 5.652 -47.405 1.00 91.94 382 ALA A C 1
ATOM 3157 O O . ALA A 1 382 ? 29.460 5.197 -48.525 1.00 91.94 382 ALA A O 1
ATOM 3158 N N . ARG A 1 383 ? 30.192 5.959 -46.539 1.00 92.12 383 ARG A N 1
ATOM 3159 C CA . ARG A 1 383 ? 31.618 5.755 -46.851 1.00 92.12 383 ARG A CA 1
ATOM 3160 C C . ARG A 1 383 ? 31.962 4.277 -47.054 1.00 92.12 383 ARG A C 1
ATOM 3162 O O . ARG A 1 383 ? 32.698 3.970 -47.985 1.00 92.12 383 ARG A O 1
ATOM 3169 N N . LEU A 1 384 ? 31.411 3.358 -46.256 1.00 89.62 384 LEU A N 1
ATOM 3170 C CA . LEU A 1 384 ? 31.606 1.911 -46.441 1.00 89.62 384 LEU A CA 1
ATOM 3171 C C . LEU A 1 384 ? 31.028 1.416 -47.775 1.00 89.62 384 LEU A C 1
ATOM 3173 O O . LEU A 1 384 ? 31.697 0.667 -48.482 1.00 89.62 384 LEU A O 1
ATOM 3177 N N . ARG A 1 385 ? 29.827 1.872 -48.157 1.00 90.81 385 ARG A N 1
ATOM 3178 C CA . ARG A 1 385 ? 29.237 1.584 -49.477 1.00 90.81 385 ARG A CA 1
ATOM 3179 C C . ARG A 1 385 ? 30.124 2.094 -50.610 1.00 90.81 385 ARG A C 1
ATOM 3181 O O . ARG A 1 385 ? 30.346 1.372 -51.579 1.00 90.81 385 ARG A O 1
ATOM 3188 N N . HIS A 1 386 ? 30.682 3.296 -50.462 1.00 89.44 386 HIS A N 1
ATOM 3189 C CA . HIS A 1 386 ? 31.632 3.844 -51.426 1.00 89.44 386 HIS A CA 1
ATOM 3190 C C . HIS A 1 386 ? 32.915 2.997 -51.519 1.00 89.44 386 HIS A C 1
ATOM 3192 O O . HIS A 1 386 ? 33.307 2.621 -52.622 1.00 89.44 386 HIS A O 1
ATOM 3198 N N . ILE A 1 387 ? 33.504 2.591 -50.388 1.00 87.25 387 ILE A N 1
ATOM 3199 C CA . ILE A 1 387 ? 34.672 1.691 -50.357 1.00 87.25 387 ILE A CA 1
ATOM 3200 C C . ILE A 1 387 ? 34.371 0.358 -51.061 1.00 87.25 387 ILE A C 1
ATOM 3202 O O . ILE A 1 387 ? 35.183 -0.105 -51.855 1.00 87.25 387 ILE A O 1
ATOM 3206 N N . ILE A 1 388 ? 33.196 -0.241 -50.834 1.00 86.56 388 ILE A N 1
ATOM 3207 C CA . ILE A 1 388 ? 32.785 -1.485 -51.512 1.00 86.56 388 ILE A CA 1
ATOM 3208 C C . ILE A 1 388 ? 32.632 -1.265 -53.021 1.00 86.56 388 ILE A C 1
ATOM 3210 O O . ILE A 1 388 ? 33.034 -2.123 -53.807 1.00 86.56 388 ILE A O 1
ATOM 3214 N N . SER A 1 389 ? 32.078 -0.123 -53.444 1.00 86.69 389 SER A N 1
ATOM 3215 C CA . SER A 1 389 ? 31.950 0.203 -54.869 1.00 86.69 389 SER A CA 1
ATOM 3216 C C . SER A 1 389 ? 33.313 0.346 -55.559 1.00 86.69 389 SER A C 1
ATOM 3218 O O . SER A 1 389 ? 33.503 -0.216 -56.637 1.00 86.69 389 SER A O 1
ATOM 3220 N N . GLU A 1 390 ? 34.281 0.994 -54.903 1.00 84.75 390 GLU A N 1
ATOM 3221 C CA . GLU A 1 390 ? 35.664 1.108 -55.383 1.00 84.75 390 GLU A CA 1
ATOM 3222 C C . GLU A 1 390 ? 36.360 -0.260 -55.395 1.00 84.75 390 GLU A C 1
ATOM 3224 O O . GLU A 1 390 ? 36.970 -0.648 -56.391 1.00 84.75 390 GLU A O 1
ATOM 3229 N N . TYR A 1 391 ? 36.197 -1.065 -54.343 1.00 83.81 391 TYR A N 1
ATOM 3230 C CA . TYR A 1 391 ? 36.760 -2.415 -54.283 1.00 83.81 391 TYR A CA 1
ATOM 3231 C C . TYR A 1 391 ? 36.238 -3.313 -55.417 1.00 83.81 391 TYR A C 1
ATOM 3233 O O . TYR A 1 391 ? 37.014 -4.014 -56.074 1.00 83.81 391 TYR A O 1
ATOM 3241 N N . ASN A 1 392 ? 34.930 -3.256 -55.691 1.00 84.81 392 ASN A N 1
ATOM 3242 C CA . ASN A 1 392 ? 34.272 -4.005 -56.763 1.00 84.81 392 ASN A CA 1
ATOM 3243 C C . ASN A 1 392 ? 34.670 -3.537 -58.167 1.00 84.81 392 ASN A C 1
ATOM 3245 O O . ASN A 1 392 ? 34.559 -4.317 -59.111 1.00 84.81 392 ASN A O 1
ATOM 3249 N N . TYR A 1 393 ? 35.141 -2.297 -58.319 1.00 82.00 393 TYR A N 1
ATOM 3250 C CA . TYR A 1 393 ? 35.668 -1.802 -59.590 1.00 82.00 393 TYR A CA 1
ATOM 3251 C C . TYR A 1 393 ? 37.009 -2.471 -59.945 1.00 82.00 393 TYR A C 1
ATOM 3253 O O . TYR A 1 393 ? 37.236 -2.849 -61.094 1.00 82.00 393 TYR A O 1
ATOM 3261 N N . PHE A 1 394 ? 37.894 -2.670 -58.959 1.00 77.00 394 PHE A N 1
ATOM 3262 C CA . PHE A 1 394 ? 39.240 -3.226 -59.173 1.00 77.00 394 PHE A CA 1
ATOM 3263 C C . PHE A 1 394 ? 39.335 -4.757 -59.036 1.00 77.00 394 PHE A C 1
ATOM 3265 O O . PHE A 1 394 ? 40.410 -5.332 -59.257 1.00 77.00 394 PHE A O 1
ATOM 3272 N N . SER A 1 395 ? 38.264 -5.440 -58.632 1.00 73.38 395 SER A N 1
ATOM 3273 C CA . SER A 1 395 ? 38.232 -6.891 -58.404 1.00 73.38 395 SER A CA 1
ATOM 3274 C C . SER A 1 395 ? 37.353 -7.601 -59.434 1.00 73.38 395 SER A C 1
ATOM 3276 O O . SER A 1 395 ? 36.298 -7.111 -59.819 1.00 73.38 395 SER A O 1
ATOM 3278 N N . LYS A 1 396 ? 37.794 -8.780 -59.893 1.00 71.38 396 LYS A N 1
ATOM 3279 C CA . LYS A 1 396 ? 36.979 -9.647 -60.764 1.00 71.38 396 LYS A CA 1
ATOM 3280 C C . LYS A 1 396 ? 35.840 -10.304 -59.981 1.00 71.38 396 LYS A C 1
ATOM 3282 O O . LYS A 1 396 ? 34.737 -10.431 -60.505 1.00 71.38 396 LYS A O 1
ATOM 3287 N N . ASP A 1 397 ? 36.117 -10.652 -58.727 1.00 73.75 397 ASP A N 1
ATOM 3288 C CA . ASP A 1 397 ? 35.141 -11.185 -57.784 1.00 73.75 397 ASP A CA 1
ATOM 3289 C C . ASP A 1 397 ? 34.457 -10.015 -57.072 1.00 73.75 397 ASP A C 1
ATOM 3291 O O . ASP A 1 397 ? 35.098 -9.246 -56.353 1.00 73.75 397 ASP A O 1
ATOM 3295 N N . LYS A 1 398 ? 33.155 -9.850 -57.320 1.00 76.56 398 LYS A N 1
ATOM 3296 C CA . LYS A 1 398 ? 32.352 -8.780 -56.722 1.00 76.56 398 LYS A CA 1
ATOM 3297 C C . LYS A 1 398 ? 31.897 -9.188 -55.325 1.00 76.56 398 LYS A C 1
ATOM 3299 O O . LYS A 1 398 ? 31.284 -10.239 -55.149 1.00 76.56 398 LYS A O 1
ATOM 3304 N N . ILE A 1 399 ? 32.155 -8.329 -54.348 1.00 77.06 399 ILE A N 1
ATOM 3305 C CA . ILE A 1 399 ? 31.671 -8.458 -52.978 1.00 77.06 399 ILE A CA 1
ATOM 3306 C C . ILE A 1 399 ? 30.292 -7.803 -52.889 1.00 77.06 399 ILE A C 1
ATOM 3308 O O . ILE A 1 399 ? 30.129 -6.618 -53.185 1.00 77.06 399 ILE A O 1
ATOM 3312 N N . TYR A 1 400 ? 29.307 -8.574 -52.437 1.00 77.38 400 TYR A N 1
ATOM 3313 C CA . TYR A 1 400 ? 27.968 -8.089 -52.119 1.00 77.38 400 TYR A CA 1
ATOM 3314 C C . TYR A 1 400 ? 27.797 -8.122 -50.600 1.00 77.38 400 TYR A C 1
ATOM 3316 O O . TYR A 1 400 ? 27.530 -9.174 -50.023 1.00 77.38 400 TYR A O 1
ATOM 3324 N N . LEU A 1 401 ? 28.009 -6.977 -49.950 1.00 77.81 401 LEU A N 1
ATOM 3325 C CA . LEU A 1 401 ? 27.747 -6.799 -48.524 1.00 77.81 401 LEU A CA 1
ATOM 3326 C C . LEU A 1 401 ? 26.547 -5.866 -48.372 1.00 77.81 401 LEU A C 1
ATOM 3328 O O . LEU A 1 401 ? 26.611 -4.710 -48.792 1.00 77.81 401 LEU A O 1
ATOM 3332 N N . ASP A 1 402 ? 25.470 -6.369 -47.776 1.00 80.38 402 ASP A N 1
ATOM 3333 C CA . ASP A 1 402 ? 24.285 -5.564 -47.499 1.00 80.38 402 ASP A CA 1
ATOM 3334 C C . ASP A 1 402 ? 24.498 -4.756 -46.210 1.00 80.38 402 ASP A C 1
ATOM 3336 O O . ASP A 1 402 ? 24.560 -5.305 -45.106 1.00 80.38 402 ASP A O 1
ATOM 3340 N N . ILE A 1 403 ? 24.705 -3.447 -46.361 1.00 84.56 403 ILE A N 1
ATOM 3341 C CA . ILE A 1 403 ? 24.896 -2.524 -45.240 1.00 84.56 403 ILE A CA 1
ATOM 3342 C C . ILE A 1 403 ? 23.534 -1.940 -44.885 1.00 84.56 403 ILE A C 1
ATOM 3344 O O . ILE A 1 403 ? 23.033 -1.047 -45.567 1.00 84.56 403 ILE A O 1
ATOM 3348 N N . VAL A 1 404 ? 22.963 -2.436 -43.790 1.00 86.75 404 VAL A N 1
ATOM 3349 C CA . VAL A 1 404 ? 21.670 -1.977 -43.280 1.00 86.75 404 VAL A CA 1
ATOM 3350 C C . VAL A 1 404 ? 21.862 -0.712 -42.447 1.00 86.75 404 VAL A C 1
ATOM 3352 O O . VAL A 1 404 ? 22.537 -0.729 -41.415 1.00 86.75 404 VAL A O 1
ATOM 3355 N N . ASP A 1 405 ? 21.249 0.388 -42.880 1.00 88.19 405 ASP A N 1
ATOM 3356 C CA . ASP A 1 405 ? 21.184 1.619 -42.096 1.00 88.19 405 ASP A CA 1
ATOM 3357 C C . ASP A 1 405 ? 20.172 1.480 -40.951 1.00 88.19 405 ASP A C 1
ATOM 3359 O O . ASP A 1 405 ? 19.128 0.839 -41.109 1.00 88.19 405 ASP A O 1
ATOM 3363 N N . PRO A 1 406 ? 20.444 2.078 -39.783 1.00 87.94 406 PRO A N 1
ATOM 3364 C CA . PRO A 1 406 ? 19.497 2.025 -38.690 1.00 87.94 406 PRO A CA 1
ATOM 3365 C C . PRO A 1 406 ? 18.277 2.908 -39.007 1.00 87.94 406 PRO A C 1
ATOM 3367 O O . PRO A 1 406 ? 18.409 4.041 -39.470 1.00 87.94 406 PRO A O 1
ATOM 3370 N N . GLN A 1 407 ? 17.079 2.390 -38.735 1.00 86.56 407 GLN A N 1
ATOM 3371 C CA . GLN A 1 407 ? 15.808 3.074 -38.985 1.00 86.56 407 GLN A CA 1
ATOM 3372 C C . GLN A 1 407 ? 15.103 3.434 -37.675 1.00 86.56 407 GLN A C 1
ATOM 3374 O O . GLN A 1 407 ? 15.250 2.749 -36.659 1.00 86.56 407 GLN A O 1
ATOM 3379 N N . TRP A 1 408 ? 14.323 4.515 -37.708 1.00 87.38 408 TRP A N 1
ATOM 3380 C CA . TRP A 1 408 ? 13.448 4.895 -36.603 1.00 87.38 408 TRP A CA 1
ATOM 3381 C C . TRP A 1 408 ? 12.217 3.996 -36.573 1.00 87.38 408 TRP A C 1
ATOM 3383 O O . TRP A 1 408 ? 11.596 3.755 -37.603 1.00 87.38 408 TRP A O 1
ATOM 3393 N N . SER A 1 409 ? 11.840 3.528 -35.386 1.00 84.75 409 SER A N 1
ATOM 3394 C CA . SER A 1 409 ? 10.561 2.836 -35.201 1.00 84.75 409 SER A CA 1
ATOM 3395 C C . SER A 1 409 ? 9.423 3.838 -34.968 1.00 84.75 409 SER A C 1
ATOM 3397 O O . SER A 1 409 ? 9.631 4.889 -34.353 1.00 84.75 409 SER A O 1
ATOM 3399 N N . GLN A 1 410 ? 8.204 3.485 -35.395 1.00 83.31 410 GLN A N 1
ATOM 3400 C CA . GLN A 1 410 ? 6.977 4.267 -35.171 1.00 83.31 410 GLN A CA 1
ATOM 3401 C C . GLN A 1 410 ? 6.765 4.622 -33.684 1.00 83.31 410 GLN A C 1
ATOM 3403 O O . GLN A 1 410 ? 6.281 5.701 -33.356 1.00 83.31 410 GLN A O 1
ATOM 3408 N N . HIS A 1 411 ? 7.188 3.753 -32.759 1.00 84.38 411 HIS A N 1
ATOM 3409 C CA . HIS A 1 411 ? 7.063 3.995 -31.317 1.00 84.38 411 HIS A CA 1
ATOM 3410 C C . HIS A 1 411 ? 8.040 5.052 -30.771 1.00 84.38 411 HIS A C 1
ATOM 3412 O O . HIS A 1 411 ? 7.805 5.627 -29.707 1.00 84.38 411 HIS A O 1
ATOM 3418 N N . GLU A 1 412 ? 9.151 5.308 -31.465 1.00 87.00 412 GLU A N 1
ATOM 3419 C CA . GLU A 1 412 ? 10.158 6.290 -31.034 1.00 87.00 412 GLU A CA 1
ATOM 3420 C C . GLU A 1 412 ? 9.820 7.708 -31.482 1.00 87.00 412 GLU A C 1
ATOM 3422 O O . GLU A 1 412 ? 10.165 8.685 -30.812 1.00 87.00 412 GLU A O 1
ATOM 3427 N N . ARG A 1 413 ? 9.113 7.807 -32.610 1.00 86.56 413 ARG A N 1
ATOM 3428 C CA . ARG A 1 413 ? 8.617 9.048 -33.196 1.00 86.56 413 ARG A CA 1
ATOM 3429 C C . ARG A 1 413 ? 7.091 8.970 -33.303 1.00 86.56 413 ARG A C 1
ATOM 3431 O O . ARG A 1 413 ? 6.556 8.637 -34.355 1.00 86.56 413 ARG A O 1
ATOM 3438 N N . PRO A 1 414 ? 6.370 9.301 -32.223 1.00 81.44 414 PRO A N 1
ATOM 3439 C CA . PRO A 1 414 ? 4.951 8.974 -32.106 1.00 81.44 414 PRO A CA 1
ATOM 3440 C C . PRO A 1 414 ? 4.027 9.649 -33.124 1.00 81.44 414 PRO A C 1
ATOM 3442 O O . PRO A 1 414 ? 2.922 9.173 -33.349 1.00 81.44 414 PRO A O 1
ATOM 3445 N N . TRP A 1 415 ? 4.450 10.757 -33.741 1.00 81.12 415 TRP A N 1
ATOM 3446 C CA . TRP A 1 415 ? 3.659 11.419 -34.783 1.00 81.12 415 TRP A CA 1
ATOM 3447 C C . TRP A 1 415 ? 3.539 10.575 -36.058 1.00 81.12 415 TRP A C 1
ATOM 3449 O O . TRP A 1 415 ? 2.583 10.774 -36.798 1.00 81.12 415 TRP A O 1
ATOM 3459 N N . LEU A 1 416 ? 4.440 9.607 -36.287 1.00 82.06 416 LEU A N 1
ATOM 3460 C CA . LEU A 1 416 ? 4.297 8.642 -37.383 1.00 82.06 416 LEU A CA 1
ATOM 3461 C C . LEU A 1 416 ? 3.067 7.749 -37.215 1.00 82.06 416 LEU A C 1
ATOM 3463 O O . LEU A 1 416 ? 2.541 7.268 -38.198 1.00 82.06 416 LEU A O 1
ATOM 3467 N N . ILE A 1 417 ? 2.547 7.567 -36.001 1.00 80.50 417 ILE A N 1
ATOM 3468 C CA . ILE A 1 417 ? 1.309 6.796 -35.797 1.00 80.50 417 ILE A CA 1
ATOM 3469 C C . ILE A 1 417 ? 0.093 7.551 -36.365 1.00 80.50 417 ILE A C 1
ATOM 3471 O O . ILE A 1 417 ? -0.915 6.942 -36.708 1.00 80.50 417 ILE A O 1
ATOM 3475 N N . MET A 1 418 ? 0.177 8.881 -36.471 1.00 78.06 418 MET A N 1
ATOM 3476 C CA . MET A 1 418 ? -0.902 9.722 -36.997 1.00 78.06 418 MET A CA 1
ATOM 3477 C C . MET A 1 418 ? -0.852 9.876 -38.521 1.00 78.06 418 MET A C 1
ATOM 3479 O O . MET A 1 418 ? -1.802 10.398 -39.098 1.00 78.06 418 MET A O 1
ATOM 3483 N N . GLN A 1 419 ? 0.255 9.499 -39.164 1.00 79.75 419 GLN A N 1
ATOM 3484 C CA . GLN A 1 419 ? 0.494 9.731 -40.586 1.00 79.75 419 GLN A CA 1
ATOM 3485 C C . GLN A 1 419 ? 0.837 8.415 -41.268 1.00 79.75 419 GLN A C 1
ATOM 3487 O O . GLN A 1 419 ? 1.792 7.756 -40.880 1.00 79.75 419 GLN A O 1
ATOM 3492 N N . VAL A 1 420 ? 0.092 8.064 -42.311 1.00 80.25 420 VAL A N 1
ATOM 3493 C CA . VAL A 1 420 ? 0.445 6.926 -43.163 1.00 80.25 420 VAL A CA 1
ATOM 3494 C C . VAL A 1 420 ? 1.536 7.383 -44.124 1.00 80.25 420 VAL A C 1
ATOM 3496 O O . VAL A 1 420 ? 1.341 8.350 -44.861 1.00 80.25 420 VAL A O 1
ATOM 3499 N N . LEU A 1 421 ? 2.690 6.719 -44.092 1.00 80.25 421 LEU A N 1
ATOM 3500 C CA . LEU A 1 421 ? 3.756 6.960 -45.064 1.00 80.25 421 LEU A CA 1
ATOM 3501 C C . LEU A 1 421 ? 3.483 6.193 -46.362 1.00 80.25 421 LEU A C 1
ATOM 3503 O O . LEU A 1 421 ? 2.930 5.095 -46.336 1.00 80.25 421 LEU A O 1
ATOM 3507 N N . ASP A 1 422 ? 3.962 6.716 -47.492 1.00 79.62 422 ASP A N 1
ATOM 3508 C CA . ASP A 1 422 ? 3.834 6.046 -48.796 1.00 79.62 422 ASP A CA 1
ATOM 3509 C C . ASP A 1 422 ? 4.482 4.648 -48.800 1.00 79.62 422 ASP A C 1
ATOM 3511 O O . ASP A 1 422 ? 3.997 3.738 -49.465 1.00 79.62 422 ASP A O 1
ATOM 3515 N N . GLU A 1 423 ? 5.538 4.452 -48.003 1.00 80.00 423 GLU A N 1
ATOM 3516 C CA . GLU A 1 423 ? 6.226 3.163 -47.832 1.00 80.00 423 GLU A CA 1
ATOM 3517 C C . GLU A 1 423 ? 5.374 2.104 -47.104 1.00 80.00 423 GLU A C 1
ATOM 3519 O O . GLU A 1 423 ? 5.617 0.907 -47.249 1.00 80.00 423 GLU A O 1
ATOM 3524 N N . GLU A 1 424 ? 4.370 2.521 -46.325 1.00 80.19 424 GLU A N 1
ATOM 3525 C CA . GLU A 1 424 ? 3.453 1.622 -45.610 1.00 80.19 424 GLU A CA 1
ATOM 3526 C C . GLU A 1 424 ? 2.299 1.150 -46.508 1.00 80.19 424 GLU A C 1
ATOM 3528 O O . GLU A 1 424 ? 1.624 0.159 -46.205 1.00 80.19 424 GLU A O 1
ATOM 3533 N N . MET A 1 425 ? 2.085 1.826 -47.641 1.00 76.88 425 MET A N 1
ATOM 3534 C CA . MET A 1 425 ? 1.089 1.439 -48.627 1.00 76.88 425 MET A CA 1
ATOM 3535 C C . MET A 1 425 ? 1.657 0.386 -49.579 1.00 76.88 425 MET A C 1
ATOM 3537 O O . MET A 1 425 ? 2.519 0.640 -50.412 1.00 76.88 425 MET A O 1
ATOM 3541 N N . THR A 1 426 ? 1.113 -0.827 -49.499 1.00 78.81 426 THR A N 1
ATOM 3542 C CA . THR A 1 426 ? 1.487 -1.936 -50.397 1.00 78.81 426 THR A CA 1
ATOM 3543 C C . THR A 1 426 ? 0.999 -1.749 -51.836 1.00 78.81 426 THR A C 1
ATOM 3545 O O . THR A 1 426 ? 1.460 -2.445 -52.740 1.00 78.81 426 THR A O 1
ATOM 3548 N N . ILE A 1 427 ? 0.056 -0.830 -52.052 1.00 77.25 427 ILE A N 1
ATOM 3549 C CA . ILE A 1 427 ? -0.597 -0.577 -53.335 1.00 77.25 427 ILE A CA 1
ATOM 3550 C C . ILE A 1 427 ? -0.252 0.848 -53.764 1.00 77.25 427 ILE A C 1
ATOM 3552 O O . ILE A 1 427 ? -0.439 1.791 -52.998 1.00 77.25 427 ILE A O 1
ATOM 3556 N N . THR A 1 428 ? 0.217 1.009 -55.002 1.00 75.31 428 THR A N 1
ATOM 3557 C CA . THR A 1 428 ? 0.430 2.333 -55.595 1.00 75.31 428 THR A CA 1
ATOM 3558 C C . THR A 1 428 ? -0.903 3.081 -55.674 1.00 75.31 428 THR A C 1
ATOM 3560 O O . THR A 1 428 ? -1.880 2.492 -56.152 1.00 75.31 428 THR A O 1
ATOM 3563 N N . PRO A 1 429 ? -0.973 4.351 -55.243 1.00 71.62 429 PRO A N 1
ATOM 3564 C CA . PRO A 1 429 ? -2.212 5.117 -55.280 1.00 71.62 429 PRO A CA 1
ATOM 3565 C C . PRO A 1 429 ? -2.787 5.161 -56.702 1.00 71.62 429 PRO A C 1
ATOM 3567 O O . PRO A 1 429 ? -2.051 5.232 -57.687 1.00 71.62 429 PRO A O 1
ATOM 3570 N N . TYR A 1 430 ? -4.116 5.088 -56.814 1.00 72.88 430 TYR A N 1
ATOM 3571 C CA . TYR A 1 430 ? -4.799 5.221 -58.099 1.00 72.88 430 TYR A CA 1
ATOM 3572 C C . TYR A 1 430 ? -4.633 6.651 -58.614 1.00 72.88 430 TYR A C 1
ATOM 3574 O O . TYR A 1 430 ? -5.160 7.588 -58.020 1.00 72.88 430 TYR A O 1
ATOM 3582 N N . ILE A 1 431 ? -3.924 6.802 -59.729 1.00 71.44 431 ILE A N 1
ATOM 3583 C CA . ILE A 1 431 ? -3.740 8.090 -60.391 1.00 71.44 431 ILE A CA 1
ATOM 3584 C C . ILE A 1 431 ? -4.923 8.291 -61.344 1.00 71.44 431 ILE A C 1
ATOM 3586 O O . ILE A 1 431 ? -5.106 7.537 -62.303 1.00 71.44 431 ILE A O 1
ATOM 3590 N N . SER A 1 432 ? -5.755 9.300 -61.077 1.00 76.00 432 SER A N 1
ATOM 3591 C CA . SER A 1 432 ? -6.828 9.692 -62.001 1.00 76.00 432 SER A CA 1
ATOM 3592 C C . SER A 1 432 ? -6.231 10.133 -63.349 1.00 76.00 432 SER A C 1
ATOM 3594 O O . SER A 1 432 ? -5.187 10.786 -63.348 1.00 76.00 432 SER A O 1
ATOM 3596 N N . PRO A 1 433 ? -6.899 9.921 -64.503 1.00 77.06 433 PRO A N 1
ATOM 3597 C CA . PRO A 1 433 ? -6.444 10.457 -65.792 1.00 77.06 433 PRO A CA 1
ATOM 3598 C C . PRO A 1 433 ? -6.164 11.972 -65.777 1.00 77.06 433 PRO A C 1
ATOM 3600 O O . PRO A 1 433 ? -5.288 12.456 -66.489 1.00 77.06 433 PRO A O 1
ATOM 3603 N N . SER A 1 434 ? -6.884 12.726 -64.939 1.00 74.00 434 SER A N 1
ATOM 3604 C CA . SER A 1 434 ? -6.650 14.160 -64.734 1.00 74.00 434 SER A CA 1
ATOM 3605 C C . SER A 1 434 ? -5.374 14.461 -63.942 1.00 74.00 434 SER A C 1
ATOM 3607 O O . SER A 1 434 ? -4.731 15.476 -64.175 1.00 74.00 434 SER A O 1
ATOM 3609 N N . GLU A 1 435 ? -5.019 13.597 -62.994 1.00 75.44 435 GLU A N 1
ATOM 3610 C CA . GLU A 1 435 ? -3.842 13.731 -62.131 1.00 75.44 435 GLU A CA 1
ATOM 3611 C C . GLU A 1 435 ? -2.577 13.237 -62.840 1.00 75.44 435 GLU A C 1
ATOM 3613 O O . GLU A 1 435 ? -1.520 13.853 -62.727 1.00 75.44 435 GLU A O 1
ATOM 3618 N N . GLN A 1 436 ? -2.713 12.213 -63.684 1.00 77.25 436 GLN A N 1
ATOM 3619 C CA . GLN A 1 436 ? -1.642 11.727 -64.546 1.00 77.25 436 GLN A CA 1
ATOM 3620 C C . GLN A 1 436 ? -1.208 12.790 -65.557 1.00 77.25 436 GLN A C 1
ATOM 3622 O O . GLN A 1 436 ? -0.020 13.042 -65.693 1.00 77.25 436 GLN A O 1
ATOM 3627 N N . ALA A 1 437 ? -2.155 13.525 -66.153 1.00 80.81 437 ALA A N 1
ATOM 3628 C CA . ALA A 1 437 ? -1.835 14.657 -67.023 1.00 80.81 437 ALA A CA 1
ATOM 3629 C C . ALA A 1 437 ? -1.053 15.777 -66.302 1.00 80.81 437 ALA A C 1
ATOM 3631 O O . ALA A 1 437 ? -0.232 16.451 -66.922 1.00 80.81 437 ALA A O 1
ATOM 3632 N N . ILE A 1 438 ? -1.284 15.978 -64.997 1.00 81.31 438 ILE A N 1
ATOM 3633 C CA . ILE A 1 438 ? -0.541 16.953 -64.178 1.00 81.31 438 ILE A CA 1
ATOM 3634 C C . ILE A 1 438 ? 0.869 16.436 -63.870 1.00 81.31 438 ILE A C 1
ATOM 3636 O O . ILE A 1 438 ? 1.826 17.207 -63.935 1.00 81.31 438 ILE A O 1
ATOM 3640 N N . LEU A 1 439 ? 1.009 15.148 -63.542 1.00 79.38 439 LEU A N 1
ATOM 3641 C CA . LEU A 1 439 ? 2.308 14.513 -63.308 1.00 79.38 439 LEU A CA 1
ATOM 3642 C C . LEU A 1 439 ? 3.157 14.478 -64.581 1.00 79.38 439 LEU A C 1
ATOM 3644 O O . LEU A 1 439 ? 4.326 14.838 -64.523 1.00 79.38 439 LEU A O 1
ATOM 3648 N N . ASP A 1 440 ? 2.564 14.148 -65.726 1.00 80.19 440 ASP A N 1
ATOM 3649 C CA . ASP A 1 440 ? 3.235 14.146 -67.028 1.00 80.19 440 ASP A CA 1
ATOM 3650 C C . ASP A 1 440 ? 3.655 15.567 -67.440 1.00 80.19 440 ASP A C 1
ATOM 3652 O O . ASP A 1 440 ? 4.751 15.768 -67.962 1.00 80.19 440 ASP A O 1
ATOM 3656 N N . ALA A 1 441 ? 2.827 16.580 -67.152 1.00 81.88 441 ALA A N 1
ATOM 3657 C CA . ALA A 1 441 ? 3.183 17.981 -67.374 1.00 81.88 441 ALA A CA 1
ATOM 3658 C C . ALA A 1 441 ? 4.352 18.432 -66.480 1.00 81.88 441 ALA A C 1
ATOM 3660 O O . ALA A 1 441 ? 5.272 19.085 -66.972 1.00 81.88 441 ALA A O 1
ATOM 3661 N N . LYS A 1 442 ? 4.353 18.046 -65.196 1.00 80.75 442 LYS A N 1
ATOM 3662 C CA . LYS A 1 442 ? 5.470 18.305 -64.273 1.00 80.75 442 LYS A CA 1
ATOM 3663 C C . LYS A 1 442 ? 6.741 17.572 -64.689 1.00 80.75 442 LYS A C 1
ATOM 3665 O O . LYS A 1 442 ? 7.797 18.188 -64.717 1.00 80.75 442 LYS A O 1
ATOM 3670 N N . ALA A 1 443 ? 6.646 16.300 -65.069 1.00 81.56 443 ALA A N 1
ATOM 3671 C CA . ALA A 1 443 ? 7.779 15.521 -65.558 1.00 81.56 443 ALA A CA 1
ATOM 3672 C C . ALA A 1 443 ? 8.364 16.136 -66.840 1.00 81.56 443 ALA A C 1
ATOM 3674 O O . ALA A 1 443 ? 9.580 16.244 -66.970 1.00 81.56 443 ALA A O 1
ATOM 3675 N N . ALA A 1 444 ? 7.517 16.628 -67.749 1.00 82.06 444 ALA A N 1
ATOM 3676 C CA . ALA A 1 444 ? 7.958 17.345 -68.942 1.00 82.06 444 ALA A CA 1
ATOM 3677 C C . ALA A 1 444 ? 8.608 18.704 -68.616 1.00 82.06 444 ALA A C 1
ATOM 3679 O O . ALA A 1 444 ? 9.555 19.111 -69.293 1.00 82.06 444 ALA A O 1
ATOM 3680 N N . GLU A 1 445 ? 8.133 19.424 -67.594 1.00 79.38 445 GLU A N 1
ATOM 3681 C CA . GLU A 1 445 ? 8.787 20.641 -67.094 1.00 79.38 445 GLU A CA 1
ATOM 3682 C C . GLU A 1 445 ? 10.135 20.337 -66.427 1.00 79.38 445 GLU A C 1
ATOM 3684 O O . GLU A 1 445 ? 11.119 21.017 -66.714 1.00 79.38 445 GLU A O 1
ATOM 3689 N N . GLU A 1 446 ? 10.223 19.292 -65.607 1.00 77.62 446 GLU A N 1
ATOM 3690 C CA . GLU A 1 446 ? 11.462 18.841 -64.967 1.00 77.62 446 GLU A CA 1
ATOM 3691 C C . GLU A 1 446 ? 12.483 18.333 -65.990 1.00 77.62 446 GLU A C 1
ATOM 3693 O O . GLU A 1 446 ? 13.661 18.681 -65.903 1.00 77.62 446 GLU A O 1
ATOM 3698 N N . GLU A 1 447 ? 12.058 17.586 -67.013 1.00 76.88 447 GLU A N 1
ATOM 3699 C CA . GLU A 1 447 ? 12.913 17.201 -68.139 1.00 76.88 447 GLU A CA 1
ATOM 3700 C C . GLU A 1 447 ? 13.388 18.421 -68.927 1.00 76.88 447 GLU A C 1
ATOM 3702 O O . GLU A 1 447 ? 14.564 18.493 -69.288 1.00 76.88 447 GLU A O 1
ATOM 3707 N N . ARG A 1 448 ? 12.525 19.421 -69.147 1.00 78.25 448 ARG A N 1
ATOM 3708 C CA . ARG A 1 448 ? 12.925 20.693 -69.766 1.00 78.25 448 ARG A CA 1
ATOM 3709 C C . ARG A 1 448 ? 13.948 21.445 -68.917 1.00 78.25 448 ARG A C 1
ATOM 3711 O O . ARG A 1 448 ? 14.925 21.935 -69.476 1.00 78.25 448 ARG A O 1
ATOM 3718 N N . ILE A 1 449 ? 13.767 21.514 -67.596 1.00 74.81 449 ILE A N 1
ATOM 3719 C CA . ILE A 1 449 ? 14.714 22.150 -66.665 1.00 74.81 449 ILE A CA 1
ATOM 3720 C C . ILE A 1 449 ? 16.040 21.378 -66.636 1.00 74.81 449 ILE A C 1
ATOM 3722 O O . ILE A 1 449 ? 17.107 21.986 -66.682 1.00 74.81 449 ILE A O 1
ATOM 3726 N N . ARG A 1 450 ? 15.995 20.043 -66.630 1.00 74.06 450 ARG A N 1
ATOM 3727 C CA . ARG A 1 450 ? 17.177 19.174 -66.673 1.00 74.06 450 ARG A CA 1
ATOM 3728 C C . ARG A 1 450 ? 17.954 19.339 -67.980 1.00 74.06 450 ARG A C 1
ATOM 3730 O O . ARG A 1 450 ? 19.174 19.473 -67.946 1.00 74.06 450 ARG A O 1
ATOM 3737 N N . LEU A 1 451 ? 17.262 19.377 -69.120 1.00 70.19 451 LEU A N 1
ATOM 3738 C CA . LEU A 1 451 ? 17.858 19.636 -70.435 1.00 70.19 451 LEU A CA 1
ATOM 3739 C C . LEU A 1 451 ? 18.410 21.066 -70.542 1.00 70.19 451 LEU A C 1
ATOM 3741 O O . LEU A 1 451 ? 19.443 21.266 -71.176 1.00 70.19 451 LEU A O 1
ATOM 3745 N N . ALA A 1 452 ? 17.771 22.044 -69.893 1.00 67.19 452 ALA A N 1
ATOM 3746 C CA . ALA A 1 452 ? 18.272 23.413 -69.807 1.00 67.19 452 ALA A CA 1
ATOM 3747 C C . ALA A 1 452 ? 19.528 23.526 -68.922 1.00 67.19 452 ALA A C 1
ATOM 3749 O O . ALA A 1 452 ? 20.461 24.228 -69.301 1.00 67.19 452 ALA A O 1
ATOM 3750 N N . MET A 1 453 ? 19.608 22.794 -67.802 1.00 62.03 453 MET A N 1
ATOM 3751 C CA . MET A 1 453 ? 20.832 22.701 -66.988 1.00 62.03 453 MET A CA 1
ATOM 3752 C C . MET A 1 453 ? 21.984 22.017 -67.740 1.00 62.03 453 MET A C 1
ATOM 3754 O O . MET A 1 453 ? 23.111 22.488 -67.660 1.00 62.03 453 MET A O 1
ATOM 3758 N N . LEU A 1 454 ? 21.705 20.958 -68.510 1.00 59.78 454 LEU A N 1
ATOM 3759 C CA . LEU A 1 454 ? 22.683 20.287 -69.386 1.00 59.78 454 LEU A CA 1
ATOM 3760 C C . LEU A 1 454 ? 23.149 21.167 -70.562 1.00 59.78 454 LEU A C 1
ATOM 3762 O O . LEU A 1 454 ? 24.238 20.979 -71.101 1.00 59.78 454 LEU A O 1
ATOM 3766 N N . ALA A 1 455 ? 22.338 22.137 -70.994 1.00 58.16 455 ALA A N 1
ATOM 3767 C CA . ALA A 1 455 ? 22.711 23.035 -72.085 1.00 58.16 455 ALA A CA 1
ATOM 3768 C C . ALA A 1 455 ? 23.808 24.042 -71.677 1.00 58.16 455 ALA A C 1
ATOM 3770 O O . ALA A 1 455 ? 24.609 24.441 -72.533 1.00 58.16 455 ALA A O 1
ATOM 3771 N N . ASP A 1 456 ? 23.912 24.375 -70.384 1.00 54.44 456 ASP A N 1
ATOM 3772 C CA . ASP A 1 456 ? 24.873 25.336 -69.819 1.00 54.44 456 ASP A CA 1
ATOM 3773 C C . ASP A 1 456 ? 26.202 24.695 -69.345 1.00 54.44 456 ASP A C 1
ATOM 3775 O O . ASP A 1 456 ? 26.876 25.167 -68.431 1.00 54.44 456 ASP A O 1
ATOM 3779 N N . ASP A 1 457 ? 26.675 23.658 -70.044 1.00 58.19 457 ASP A N 1
ATOM 3780 C CA . ASP A 1 457 ? 27.989 23.025 -69.817 1.00 58.19 457 ASP A CA 1
ATOM 3781 C C . ASP A 1 457 ? 29.189 23.857 -70.325 1.00 58.19 457 ASP A C 1
ATOM 3783 O O . ASP A 1 457 ? 30.111 23.321 -70.945 1.00 58.19 457 ASP A O 1
ATOM 3787 N N . PHE A 1 458 ? 29.222 25.181 -70.143 1.00 60.91 458 PHE A N 1
ATOM 3788 C CA . PHE A 1 458 ? 30.425 25.956 -70.500 1.00 60.91 458 PHE A CA 1
ATOM 3789 C C . PHE A 1 458 ? 31.601 25.603 -69.575 1.00 60.91 458 PHE A C 1
ATOM 3791 O O . PHE A 1 458 ? 32.725 25.401 -70.037 1.00 60.91 458 PHE A O 1
ATOM 3798 N N . ARG A 1 459 ? 31.330 25.462 -68.270 1.00 59.72 459 ARG A N 1
ATOM 3799 C CA . ARG A 1 459 ? 32.332 25.142 -67.242 1.00 59.72 459 ARG A CA 1
ATOM 3800 C C . ARG A 1 459 ? 32.916 23.739 -67.423 1.00 59.72 459 ARG A C 1
ATOM 3802 O O . ARG A 1 459 ? 34.133 23.593 -67.389 1.00 59.72 459 ARG A O 1
ATOM 3809 N N . GLU A 1 460 ? 32.082 22.730 -67.664 1.00 57.81 460 GLU A N 1
ATOM 3810 C CA . GLU A 1 460 ? 32.532 21.342 -67.837 1.00 57.81 460 GLU A CA 1
ATOM 3811 C C . GLU A 1 460 ? 33.249 21.123 -69.175 1.00 57.81 460 GLU A C 1
ATOM 3813 O O . GLU A 1 460 ? 34.310 20.495 -69.208 1.00 57.81 460 GLU A O 1
ATOM 3818 N N . ARG A 1 461 ? 32.767 21.736 -70.270 1.00 63.09 461 ARG A N 1
ATOM 3819 C CA . ARG A 1 461 ? 33.466 21.700 -71.568 1.00 63.09 461 ARG A CA 1
ATOM 3820 C C . ARG A 1 461 ? 34.806 22.432 -71.528 1.00 63.09 461 ARG A C 1
ATOM 3822 O O . ARG A 1 461 ? 35.767 21.941 -72.117 1.00 63.09 461 ARG A O 1
ATOM 3829 N N . ALA A 1 462 ? 34.907 23.569 -70.835 1.00 63.44 462 ALA A N 1
ATOM 3830 C CA . ALA A 1 462 ? 36.177 24.277 -70.661 1.00 63.44 462 ALA A CA 1
ATOM 3831 C C . ALA A 1 462 ? 37.175 23.469 -69.809 1.00 63.44 462 ALA A C 1
ATOM 3833 O O . ALA A 1 462 ? 38.347 23.371 -70.174 1.00 63.44 462 ALA A O 1
ATOM 3834 N N . LEU A 1 463 ? 36.712 22.819 -68.735 1.00 60.81 463 LEU A N 1
ATOM 3835 C CA . LEU A 1 463 ? 37.540 21.972 -67.866 1.00 60.81 463 LEU A CA 1
ATOM 3836 C C . LEU A 1 463 ? 38.028 20.695 -68.578 1.00 60.81 463 LEU A C 1
ATOM 3838 O O . LEU A 1 463 ? 39.194 20.321 -68.458 1.00 60.81 463 LEU A O 1
ATOM 3842 N N . MET A 1 464 ? 37.168 20.055 -69.378 1.00 59.16 464 MET A N 1
ATOM 3843 C CA . MET A 1 464 ? 37.534 18.951 -70.280 1.00 59.16 464 MET A CA 1
ATOM 3844 C C . MET A 1 464 ? 38.619 19.365 -71.279 1.00 59.16 464 MET A C 1
ATOM 3846 O O . MET A 1 464 ? 39.578 18.628 -71.488 1.00 59.16 464 MET A O 1
ATOM 3850 N N . LYS A 1 465 ? 38.495 20.560 -71.870 1.00 62.09 465 LYS A N 1
ATOM 3851 C CA . LYS A 1 465 ? 39.396 21.040 -72.929 1.00 62.09 465 LYS A CA 1
ATOM 3852 C C . LYS A 1 465 ? 40.733 21.577 -72.407 1.00 62.09 465 LYS A C 1
ATOM 3854 O O . LYS A 1 465 ? 41.706 21.565 -73.154 1.00 62.09 465 LYS A O 1
ATOM 3859 N N . MET A 1 466 ? 40.783 22.057 -71.160 1.00 63.75 466 MET A N 1
ATOM 3860 C CA . MET A 1 466 ? 41.994 22.626 -70.550 1.00 63.75 466 MET A CA 1
ATOM 3861 C C . MET A 1 466 ? 42.715 21.664 -69.592 1.00 63.75 466 MET A C 1
ATOM 3863 O O . MET A 1 466 ? 43.929 21.777 -69.453 1.00 63.75 466 MET A O 1
ATOM 3867 N N . MET A 1 467 ? 42.009 20.726 -68.942 1.00 57.16 467 MET A N 1
ATOM 3868 C CA . MET A 1 467 ? 42.568 19.855 -67.888 1.00 57.16 467 MET A CA 1
ATOM 3869 C C . MET A 1 467 ? 41.957 18.434 -67.863 1.00 57.16 467 MET A C 1
ATOM 3871 O O . MET A 1 467 ? 41.917 17.798 -66.813 1.00 57.16 467 MET A O 1
ATOM 3875 N N . ASN A 1 468 ? 41.464 17.908 -68.997 1.00 55.97 468 ASN A N 1
ATOM 3876 C CA . ASN A 1 468 ? 40.854 16.566 -69.103 1.00 55.97 468 ASN A CA 1
ATOM 3877 C C . ASN A 1 468 ? 39.724 16.284 -68.081 1.00 55.97 468 ASN A C 1
ATOM 3879 O O . ASN A 1 468 ? 39.477 15.132 -67.730 1.00 55.97 468 ASN A O 1
ATOM 3883 N N . GLY A 1 469 ? 39.021 17.322 -67.617 1.00 63.28 469 GLY A N 1
ATOM 3884 C CA . GLY A 1 469 ? 37.775 17.179 -66.858 1.00 63.28 469 GLY A CA 1
ATOM 3885 C C . GLY A 1 469 ? 37.918 17.016 -65.342 1.00 63.28 469 GLY A C 1
ATOM 3886 O O . GLY A 1 469 ? 36.901 16.813 -64.687 1.00 63.28 469 GLY A O 1
ATOM 3887 N N . VAL A 1 470 ? 39.117 17.149 -64.758 1.00 55.44 470 VAL A N 1
ATOM 3888 C CA . VAL A 1 470 ? 39.309 17.097 -63.293 1.00 55.44 470 VAL A CA 1
ATOM 3889 C C . VAL A 1 470 ? 40.268 18.204 -62.840 1.00 55.44 470 VAL A C 1
ATOM 3891 O O . VAL A 1 470 ? 41.335 18.379 -63.420 1.00 55.44 470 VAL A O 1
ATOM 3894 N N . LEU A 1 471 ? 39.882 18.969 -61.811 1.00 56.25 471 LEU A N 1
ATOM 3895 C CA . LEU A 1 471 ? 40.658 20.109 -61.292 1.00 56.25 471 LEU A CA 1
ATOM 3896 C C . LEU A 1 471 ? 41.872 19.667 -60.446 1.00 56.25 471 LEU A C 1
ATOM 3898 O O . LEU A 1 471 ? 42.914 20.313 -60.484 1.00 56.25 471 LEU A O 1
ATOM 3902 N N . GLU A 1 472 ? 41.753 18.543 -59.732 1.00 61.09 472 GLU A N 1
ATOM 3903 C CA . GLU A 1 472 ? 42.825 17.901 -58.961 1.00 61.09 472 GLU A CA 1
ATOM 3904 C C . GLU A 1 472 ? 42.889 16.420 -59.336 1.00 61.09 472 GLU A C 1
ATOM 3906 O O . GLU A 1 472 ? 41.940 15.672 -59.102 1.00 61.09 472 GLU A O 1
ATOM 3911 N N . VAL A 1 473 ? 43.996 15.983 -59.936 1.00 60.69 473 VAL A N 1
ATOM 3912 C CA . VAL A 1 473 ? 44.178 14.571 -60.283 1.00 60.69 473 VAL A CA 1
ATOM 3913 C C . VAL A 1 473 ? 44.387 13.784 -58.994 1.00 60.69 473 VAL A C 1
ATOM 3915 O O . VAL A 1 473 ? 45.452 13.840 -58.380 1.00 60.69 473 VAL A O 1
ATOM 3918 N N . LYS A 1 474 ? 43.354 13.061 -58.558 1.00 65.00 474 LYS A N 1
ATOM 3919 C CA . LYS A 1 474 ? 43.484 12.121 -57.449 1.00 65.00 474 LYS A CA 1
ATOM 3920 C C . LYS A 1 474 ? 44.244 10.895 -57.937 1.00 65.00 474 LYS A C 1
ATOM 3922 O O . LYS A 1 474 ? 43.930 10.344 -58.990 1.00 65.00 474 LYS A O 1
ATOM 3927 N N . TRP A 1 475 ? 45.197 10.433 -57.133 1.00 71.06 475 TRP A N 1
ATOM 3928 C CA . TRP A 1 475 ? 45.942 9.192 -57.377 1.00 71.06 475 TRP A CA 1
ATOM 3929 C C . TRP A 1 475 ? 45.006 7.993 -57.646 1.00 71.06 475 TRP A C 1
ATOM 3931 O O . TRP A 1 475 ? 45.282 7.162 -58.505 1.00 71.06 475 TRP A O 1
ATOM 3941 N N . GLU A 1 476 ? 43.839 7.962 -56.996 1.00 69.06 476 GLU A N 1
ATOM 3942 C CA . GLU A 1 476 ? 42.791 6.942 -57.163 1.00 69.06 476 GLU A CA 1
ATOM 3943 C C . GLU A 1 476 ? 42.222 6.878 -58.598 1.00 69.06 476 GLU A C 1
ATOM 3945 O O . GLU A 1 476 ? 41.940 5.792 -59.110 1.00 69.06 476 GLU A O 1
ATOM 3950 N N . ASP A 1 477 ? 42.100 8.022 -59.281 1.00 70.06 477 ASP A N 1
ATOM 3951 C CA . ASP A 1 477 ? 41.540 8.119 -60.637 1.00 70.06 477 ASP A CA 1
ATOM 3952 C C . ASP A 1 477 ? 42.564 7.746 -61.722 1.00 70.06 477 ASP A C 1
ATOM 3954 O O . ASP A 1 477 ? 42.198 7.303 -62.815 1.00 70.06 477 ASP A O 1
ATOM 3958 N N . GLU A 1 478 ? 43.861 7.866 -61.428 1.00 71.12 478 GLU A N 1
ATOM 3959 C CA . GLU A 1 478 ? 44.934 7.381 -62.302 1.00 71.12 478 GLU A CA 1
ATOM 3960 C C . GLU A 1 478 ? 44.984 5.850 -62.332 1.00 71.12 478 GLU A C 1
ATOM 3962 O O . GLU A 1 478 ? 45.186 5.260 -63.395 1.00 71.12 478 GLU A O 1
ATOM 3967 N N . LEU A 1 479 ? 44.699 5.193 -61.201 1.00 74.69 479 LEU A N 1
ATOM 3968 C CA . LEU A 1 479 ? 44.655 3.731 -61.093 1.00 74.69 479 LEU A CA 1
ATOM 3969 C C . LEU A 1 479 ? 43.526 3.101 -61.923 1.00 74.69 479 LEU A C 1
ATOM 3971 O O . LEU A 1 479 ? 43.633 1.932 -62.317 1.00 74.69 479 LEU A O 1
ATOM 3975 N N . LYS A 1 480 ? 42.455 3.855 -62.208 1.00 76.88 480 LYS A N 1
ATOM 3976 C CA . LYS A 1 480 ? 41.317 3.412 -63.033 1.00 76.88 480 LYS A CA 1
ATOM 3977 C C . LYS A 1 480 ? 41.634 3.390 -64.533 1.00 76.88 480 LYS A C 1
ATOM 3979 O O . LYS A 1 480 ? 40.939 2.693 -65.269 1.00 76.88 480 LYS A O 1
ATOM 3984 N N . LYS A 1 481 ? 42.672 4.105 -64.989 1.00 77.75 481 LYS A N 1
ATOM 3985 C CA . LYS A 1 481 ? 43.095 4.144 -66.400 1.00 77.75 481 LYS A CA 1
ATOM 3986 C C . LYS A 1 481 ? 43.994 2.948 -66.716 1.00 77.75 481 LYS A C 1
ATOM 3988 O O . LYS A 1 481 ? 45.016 2.738 -66.068 1.00 77.75 481 LYS A O 1
ATOM 3993 N N . ASP A 1 482 ? 43.633 2.165 -67.727 1.00 73.44 482 ASP A N 1
ATOM 3994 C CA . ASP A 1 482 ? 44.472 1.058 -68.192 1.00 73.44 482 ASP A CA 1
ATOM 3995 C C . ASP A 1 482 ? 45.601 1.559 -69.110 1.00 73.44 482 ASP A C 1
ATOM 3997 O O . ASP A 1 482 ? 45.417 2.487 -69.901 1.00 73.44 482 ASP A O 1
ATOM 4001 N N . VAL A 1 483 ? 46.781 0.927 -69.036 1.00 77.56 483 VAL A N 1
ATOM 4002 C CA . VAL A 1 483 ? 47.897 1.239 -69.950 1.00 77.56 483 VAL A CA 1
ATOM 4003 C C . VAL A 1 483 ? 47.495 0.817 -71.370 1.00 77.56 483 VAL A C 1
ATOM 4005 O O . VAL A 1 483 ? 47.120 -0.346 -71.571 1.00 77.56 483 VAL A O 1
ATOM 4008 N N . PRO A 1 484 ? 47.580 1.714 -72.372 1.00 76.44 484 PRO A N 1
ATOM 4009 C CA . PRO A 1 484 ? 47.235 1.382 -73.746 1.00 76.44 484 PRO A CA 1
ATOM 4010 C C . PRO A 1 484 ? 48.175 0.303 -74.284 1.00 76.44 484 PRO A C 1
ATOM 4012 O O . PRO A 1 484 ? 49.392 0.366 -74.097 1.00 76.44 484 PRO A O 1
ATOM 4015 N N . LYS A 1 485 ? 47.604 -0.695 -74.963 1.00 76.81 485 LYS A N 1
ATOM 4016 C CA . LYS A 1 485 ? 48.385 -1.767 -75.586 1.00 76.81 485 LYS A CA 1
ATOM 4017 C C . LYS A 1 485 ? 49.298 -1.176 -76.674 1.00 76.81 485 LYS A C 1
ATOM 4019 O O . LYS A 1 485 ? 48.818 -0.366 -77.473 1.00 76.81 485 LYS A O 1
ATOM 4024 N N . PRO A 1 486 ? 50.584 -1.565 -76.743 1.00 77.75 486 PRO A N 1
ATOM 4025 C CA . PRO A 1 486 ? 51.478 -1.138 -77.812 1.00 77.75 486 PRO A CA 1
ATOM 4026 C C . PRO A 1 486 ? 50.928 -1.563 -79.177 1.00 77.75 486 PRO A C 1
ATOM 4028 O O . PRO A 1 486 ? 50.360 -2.647 -79.308 1.00 77.75 486 PRO A O 1
ATOM 4031 N N . LYS A 1 487 ? 51.138 -0.741 -80.212 1.00 69.62 487 LYS A N 1
ATOM 4032 C CA . LYS A 1 487 ? 50.643 -1.003 -81.579 1.00 69.62 487 LYS A CA 1
ATOM 4033 C C . LYS A 1 487 ? 51.086 -2.371 -82.126 1.00 69.62 487 LYS A C 1
ATOM 4035 O O . LYS A 1 487 ? 50.315 -3.036 -82.809 1.00 69.62 487 LYS A O 1
ATOM 4040 N N . CYS A 1 488 ? 52.277 -2.842 -81.745 1.00 64.19 488 CYS A N 1
ATOM 4041 C CA . CYS A 1 488 ? 52.789 -4.159 -82.130 1.00 64.19 488 CYS A CA 1
ATOM 4042 C C . CYS A 1 488 ? 51.942 -5.337 -81.606 1.00 64.19 488 CYS A C 1
ATOM 4044 O O . CYS A 1 488 ? 51.807 -6.318 -82.325 1.00 64.19 488 CYS A O 1
ATOM 4046 N N . MET A 1 489 ? 51.313 -5.236 -80.424 1.00 64.06 489 MET A N 1
ATOM 4047 C CA . MET A 1 489 ? 50.426 -6.278 -79.870 1.00 64.06 489 MET A CA 1
ATOM 4048 C C . MET A 1 489 ? 49.026 -6.308 -80.504 1.00 64.06 489 MET A C 1
ATOM 4050 O O . MET A 1 489 ? 48.297 -7.280 -80.318 1.00 64.06 489 MET A O 1
ATOM 4054 N N . LEU A 1 490 ? 48.620 -5.236 -81.188 1.00 68.75 490 LEU A N 1
ATOM 4055 C CA . LEU A 1 490 ? 47.303 -5.116 -81.823 1.00 68.75 490 LEU A CA 1
ATOM 4056 C C . LEU A 1 490 ? 47.335 -5.503 -83.310 1.00 68.75 490 LEU A C 1
ATOM 4058 O O . LEU A 1 490 ? 46.329 -5.977 -83.827 1.00 68.75 490 LEU A O 1
ATOM 4062 N N . GLU A 1 491 ? 48.472 -5.301 -83.984 1.00 65.94 491 GLU A N 1
ATOM 4063 C CA . GLU A 1 491 ? 48.576 -5.377 -85.450 1.00 65.94 491 GLU A CA 1
ATOM 4064 C C . GLU A 1 491 ? 49.471 -6.522 -85.978 1.00 65.94 491 GLU A C 1
ATOM 4066 O O . GLU A 1 491 ? 49.370 -6.859 -87.158 1.00 65.94 491 GLU A O 1
ATOM 4071 N N . LYS A 1 492 ? 50.351 -7.131 -85.160 1.00 65.50 492 LYS A N 1
ATOM 4072 C CA . LYS A 1 492 ? 51.321 -8.161 -85.603 1.00 65.50 492 LYS A CA 1
ATOM 4073 C C . LYS A 1 492 ? 51.211 -9.468 -84.802 1.00 65.50 492 LYS A C 1
ATOM 4075 O O . LYS A 1 492 ? 51.021 -9.441 -83.590 1.00 65.50 492 LYS A O 1
ATOM 4080 N N . ASP A 1 493 ? 51.424 -10.607 -85.469 1.00 62.78 493 ASP A N 1
ATOM 4081 C CA . ASP A 1 493 ? 51.482 -11.928 -84.820 1.00 62.78 493 ASP A CA 1
ATOM 4082 C C . ASP A 1 493 ? 52.781 -12.127 -84.007 1.00 62.78 493 ASP A C 1
ATOM 4084 O O . ASP A 1 493 ? 53.849 -11.697 -84.460 1.00 62.78 493 ASP A O 1
ATOM 4088 N N . PRO A 1 494 ? 52.748 -12.868 -82.876 1.00 61.59 494 PRO A N 1
ATOM 4089 C CA . PRO A 1 494 ? 53.888 -13.027 -81.960 1.00 61.59 494 PRO A CA 1
ATOM 4090 C C . PRO A 1 494 ? 55.180 -13.573 -82.586 1.00 61.59 494 PRO A C 1
ATOM 4092 O O . PRO A 1 494 ? 56.268 -13.359 -82.061 1.00 61.59 494 PRO A O 1
ATOM 4095 N N . ALA A 1 495 ? 55.077 -14.271 -83.720 1.00 64.12 495 ALA A N 1
ATOM 4096 C CA . ALA A 1 495 ? 56.213 -14.836 -84.447 1.00 64.12 495 ALA A CA 1
ATOM 4097 C C . ALA A 1 495 ? 57.004 -13.803 -85.283 1.00 64.12 495 ALA A C 1
ATOM 4099 O O . ALA A 1 495 ? 58.052 -14.144 -85.827 1.00 64.12 495 ALA A O 1
ATOM 4100 N N . LYS A 1 496 ? 56.513 -12.559 -85.417 1.00 62.56 496 LYS A N 1
ATOM 4101 C CA . LYS A 1 496 ? 57.100 -11.493 -86.257 1.00 62.56 496 LYS A CA 1
ATOM 4102 C C . LYS A 1 496 ? 57.529 -10.252 -85.458 1.00 62.56 496 LYS A C 1
ATOM 4104 O O . LYS A 1 496 ? 57.584 -9.156 -86.019 1.00 62.56 496 LYS A O 1
ATOM 4109 N N . PHE A 1 497 ? 57.803 -10.388 -84.159 1.00 67.62 497 PHE A N 1
ATOM 4110 C CA . PHE A 1 497 ? 58.287 -9.265 -83.351 1.00 67.62 497 PHE A CA 1
ATOM 4111 C C . PHE A 1 497 ? 59.757 -8.936 -83.641 1.00 67.62 497 PHE A C 1
ATOM 4113 O O . PHE A 1 497 ? 60.627 -9.802 -83.582 1.00 67.62 497 PHE A O 1
ATOM 4120 N N . THR A 1 498 ? 60.022 -7.662 -83.936 1.00 68.75 498 THR A N 1
ATOM 4121 C CA . THR A 1 498 ? 61.369 -7.077 -84.068 1.00 68.75 498 THR A CA 1
ATOM 4122 C C . THR A 1 498 ? 61.963 -6.805 -82.672 1.00 68.75 498 THR A C 1
ATOM 4124 O O . THR A 1 498 ? 61.213 -6.692 -81.704 1.00 68.75 498 THR A O 1
ATOM 4127 N N . GLU A 1 499 ? 63.284 -6.642 -82.518 1.00 70.88 499 GLU A N 1
ATOM 4128 C CA . GLU A 1 499 ? 63.900 -6.340 -81.202 1.00 70.88 499 GLU A CA 1
ATOM 4129 C C . GLU A 1 499 ? 63.352 -5.055 -80.546 1.00 70.88 499 GLU A C 1
ATOM 4131 O O . GLU A 1 499 ? 63.231 -4.979 -79.321 1.00 70.88 499 GLU A O 1
ATOM 4136 N N . GLU A 1 500 ? 62.955 -4.067 -81.351 1.00 68.88 500 GLU A N 1
ATOM 4137 C CA . GLU A 1 500 ? 62.277 -2.848 -80.886 1.00 68.88 500 GLU A CA 1
ATOM 4138 C C . GLU A 1 500 ? 60.836 -3.122 -80.417 1.00 68.88 500 GLU A C 1
ATOM 4140 O O . GLU A 1 500 ? 60.397 -2.566 -79.409 1.00 68.88 500 GLU A O 1
ATOM 4145 N N . ASP A 1 501 ? 60.126 -4.041 -81.083 1.00 68.31 501 ASP A N 1
ATOM 4146 C CA . ASP A 1 501 ? 58.778 -4.468 -80.690 1.00 68.31 501 ASP A CA 1
ATOM 4147 C C . ASP A 1 501 ? 58.821 -5.253 -79.364 1.00 68.31 501 ASP A C 1
ATOM 4149 O O . ASP A 1 501 ? 57.970 -5.050 -78.500 1.00 68.31 501 ASP A O 1
ATOM 4153 N N . LEU A 1 502 ? 59.844 -6.096 -79.158 1.00 72.00 502 LEU A N 1
ATOM 4154 C CA . LEU A 1 502 ? 60.063 -6.830 -77.903 1.00 72.00 502 LEU A CA 1
ATOM 4155 C C . LEU A 1 502 ? 60.393 -5.898 -76.728 1.00 72.00 502 LEU A C 1
ATOM 4157 O O . LEU A 1 502 ? 59.974 -6.164 -75.601 1.00 72.00 502 LEU A O 1
ATOM 4161 N N . ARG A 1 503 ? 61.113 -4.796 -76.972 1.00 76.56 503 ARG A N 1
ATOM 4162 C CA . ARG A 1 503 ? 61.391 -3.781 -75.943 1.00 76.56 503 ARG A CA 1
ATOM 4163 C C . ARG A 1 503 ? 60.120 -3.035 -75.537 1.00 76.56 503 ARG A C 1
ATOM 4165 O O . ARG A 1 503 ? 59.850 -2.916 -74.349 1.00 76.56 503 ARG A O 1
ATOM 4172 N N . ALA A 1 504 ? 59.293 -2.638 -76.504 1.00 77.19 504 ALA A N 1
ATOM 4173 C CA . ALA A 1 504 ? 58.005 -2.000 -76.232 1.00 77.19 504 ALA A CA 1
ATOM 4174 C C . ALA A 1 504 ? 57.020 -2.922 -75.483 1.00 77.19 504 ALA A C 1
ATOM 4176 O O . ALA A 1 504 ? 56.224 -2.446 -74.673 1.00 77.19 504 ALA A O 1
ATOM 4177 N N . VAL A 1 505 ? 57.082 -4.238 -75.726 1.00 78.25 505 VAL A N 1
ATOM 4178 C CA . VAL A 1 505 ? 56.320 -5.248 -74.972 1.00 78.25 505 VAL A CA 1
ATOM 4179 C C . VAL A 1 505 ? 56.817 -5.365 -73.529 1.00 78.25 505 VAL A C 1
ATOM 4181 O O . VAL A 1 505 ? 55.991 -5.339 -72.622 1.00 78.25 505 VAL A O 1
ATOM 4184 N N . ARG A 1 506 ? 58.136 -5.413 -73.294 1.00 78.88 506 ARG A N 1
ATOM 4185 C CA . ARG A 1 506 ? 58.701 -5.433 -71.930 1.00 78.88 506 ARG A CA 1
ATOM 4186 C C . ARG A 1 506 ? 58.350 -4.172 -71.143 1.00 78.88 506 ARG A C 1
ATOM 4188 O O . ARG A 1 506 ? 57.859 -4.278 -70.025 1.00 78.88 506 ARG A O 1
ATOM 4195 N N . ASP A 1 507 ? 58.486 -2.996 -71.755 1.00 81.75 507 ASP A N 1
ATOM 4196 C CA . ASP A 1 507 ? 58.112 -1.721 -71.129 1.00 81.75 507 ASP A CA 1
ATOM 4197 C C . ASP A 1 507 ? 56.606 -1.662 -70.800 1.00 81.75 507 ASP A C 1
ATOM 4199 O O . ASP A 1 507 ? 56.194 -1.048 -69.813 1.00 81.75 507 ASP A O 1
ATOM 4203 N N . TYR A 1 508 ? 55.759 -2.286 -71.626 1.00 81.12 508 TYR A N 1
ATOM 4204 C CA . TYR A 1 508 ? 54.325 -2.423 -71.364 1.00 81.12 508 TYR A CA 1
ATOM 4205 C C . TYR A 1 508 ? 54.042 -3.391 -70.211 1.00 81.12 508 TYR A C 1
ATOM 4207 O O . TYR A 1 508 ? 53.254 -3.063 -69.326 1.00 81.12 508 TYR A O 1
ATOM 4215 N N . GLU A 1 509 ? 54.692 -4.554 -70.186 1.00 81.88 509 GLU A N 1
ATOM 4216 C CA . GLU A 1 509 ? 54.558 -5.547 -69.117 1.00 81.88 509 GLU A CA 1
ATOM 4217 C C . GLU A 1 509 ? 55.025 -4.999 -67.763 1.00 81.88 509 GLU A C 1
ATOM 4219 O O . GLU A 1 509 ? 54.327 -5.189 -66.767 1.00 81.88 509 GLU A O 1
ATOM 4224 N N . GLU A 1 510 ? 56.129 -4.247 -67.725 1.00 83.75 510 GLU A N 1
ATOM 4225 C CA . GLU A 1 510 ? 56.617 -3.559 -66.524 1.00 83.75 510 GLU A CA 1
ATOM 4226 C C . GLU A 1 510 ? 55.626 -2.493 -66.034 1.00 83.75 510 GLU A C 1
ATOM 4228 O O . GLU A 1 510 ? 55.298 -2.451 -64.847 1.00 83.75 510 GLU A O 1
ATOM 4233 N N . LYS A 1 511 ? 55.061 -1.676 -66.936 1.00 81.44 511 LYS A N 1
ATOM 4234 C CA . LYS A 1 511 ? 54.026 -0.682 -66.584 1.00 81.44 511 LYS A CA 1
ATOM 4235 C C . LYS A 1 511 ? 52.727 -1.332 -66.107 1.00 81.44 511 LYS A C 1
ATOM 4237 O O . LYS A 1 511 ? 52.098 -0.834 -65.175 1.00 81.44 511 LYS A O 1
ATOM 4242 N N . VAL A 1 512 ? 52.325 -2.452 -66.706 1.00 83.06 512 VAL A N 1
ATOM 4243 C CA . VAL A 1 512 ? 51.160 -3.236 -66.267 1.00 83.06 512 VAL A CA 1
ATOM 4244 C C . VAL A 1 512 ? 51.421 -3.889 -64.907 1.00 83.06 512 VAL A C 1
ATOM 4246 O O . VAL A 1 512 ? 50.517 -3.919 -64.073 1.00 83.06 512 VAL A O 1
ATOM 4249 N N . ALA A 1 513 ? 52.632 -4.393 -64.657 1.00 84.00 513 ALA A N 1
ATOM 4250 C CA . ALA A 1 513 ? 53.027 -4.940 -63.361 1.00 84.00 513 ALA A CA 1
ATOM 4251 C C . ALA A 1 513 ? 53.036 -3.857 -62.271 1.00 84.00 513 ALA A C 1
ATOM 4253 O O . ALA A 1 513 ? 52.466 -4.075 -61.204 1.00 84.00 513 ALA A O 1
ATOM 4254 N N . PHE A 1 514 ? 53.574 -2.670 -62.570 1.00 84.81 514 PHE A N 1
ATOM 4255 C CA . PHE A 1 514 ? 53.567 -1.517 -61.668 1.00 84.81 514 PHE A CA 1
ATOM 4256 C C . PHE A 1 514 ? 52.142 -1.047 -61.329 1.00 84.81 514 PHE A C 1
ATOM 4258 O O . PHE A 1 514 ? 51.801 -0.875 -60.157 1.00 84.81 514 PHE A O 1
ATOM 4265 N N . LEU A 1 515 ? 51.263 -0.920 -62.333 1.00 82.25 515 LEU A N 1
ATOM 4266 C CA . LEU A 1 515 ? 49.854 -0.593 -62.088 1.00 82.25 515 LEU A CA 1
ATOM 4267 C C . LEU A 1 515 ? 49.137 -1.664 -61.261 1.00 82.25 515 LEU A C 1
ATOM 4269 O O . LEU A 1 515 ? 48.302 -1.328 -60.425 1.00 82.25 515 LEU A O 1
ATOM 4273 N N . LYS A 1 516 ? 49.445 -2.950 -61.467 1.00 81.31 516 LYS A N 1
ATOM 4274 C CA . LYS A 1 516 ? 48.893 -4.030 -60.636 1.00 81.31 516 LYS A CA 1
ATOM 4275 C C . LYS A 1 516 ? 49.361 -3.915 -59.185 1.00 81.31 516 LYS A C 1
ATOM 4277 O O . LYS A 1 516 ? 48.514 -4.019 -58.303 1.00 81.31 516 LYS A O 1
ATOM 4282 N N . SER A 1 517 ? 50.647 -3.644 -58.938 1.00 85.31 517 SER A N 1
ATOM 4283 C CA . SER A 1 517 ? 51.163 -3.458 -57.574 1.00 85.31 517 SER A CA 1
ATOM 4284 C C . SER A 1 517 ? 50.568 -2.232 -56.878 1.00 85.31 517 SER A C 1
ATOM 4286 O O . SER A 1 517 ? 50.248 -2.292 -55.695 1.00 85.31 517 SER A O 1
ATOM 4288 N N . GLU A 1 518 ? 50.344 -1.134 -57.604 1.00 82.88 518 GLU A N 1
ATOM 4289 C CA . GLU A 1 518 ? 49.721 0.067 -57.037 1.00 82.88 518 GLU A CA 1
ATOM 4290 C C . GLU A 1 518 ? 48.207 -0.121 -56.805 1.00 82.88 518 GLU A C 1
ATOM 4292 O O . GLU A 1 518 ? 47.690 0.313 -55.777 1.00 82.88 518 GLU A O 1
ATOM 4297 N N . ARG A 1 519 ? 47.497 -0.864 -57.673 1.00 83.62 519 ARG A N 1
ATOM 4298 C CA . ARG A 1 519 ? 46.103 -1.291 -57.422 1.00 83.62 519 ARG A CA 1
ATOM 4299 C C . ARG A 1 519 ? 45.996 -2.190 -56.188 1.00 83.62 519 ARG A C 1
ATOM 4301 O O . ARG A 1 519 ? 45.059 -2.045 -55.411 1.00 83.62 519 ARG A O 1
ATOM 4308 N N . GLU A 1 520 ? 46.939 -3.109 -55.990 1.00 83.44 520 GLU A N 1
ATOM 4309 C CA . GLU A 1 520 ? 46.994 -3.971 -54.801 1.00 83.44 520 GLU A CA 1
ATOM 4310 C C . GLU A 1 520 ? 47.296 -3.166 -53.529 1.00 83.44 520 GLU A C 1
ATOM 4312 O O . GLU A 1 520 ? 46.648 -3.351 -52.499 1.00 83.44 520 GLU A O 1
ATOM 4317 N N . ARG A 1 521 ? 48.200 -2.185 -53.616 1.00 86.38 521 ARG A N 1
ATOM 4318 C CA . ARG A 1 521 ? 48.457 -1.227 -52.536 1.00 86.38 521 ARG A CA 1
ATOM 4319 C C . ARG A 1 521 ? 47.210 -0.415 -52.177 1.00 86.38 521 ARG A C 1
ATOM 4321 O O . ARG A 1 521 ? 46.922 -0.263 -50.992 1.00 86.38 521 ARG A O 1
ATOM 4328 N N . TYR A 1 522 ? 46.461 0.068 -53.168 1.00 85.75 522 TYR A N 1
ATOM 4329 C CA . TYR A 1 522 ? 45.201 0.779 -52.944 1.00 85.75 522 TYR A CA 1
ATOM 4330 C C . TYR A 1 522 ? 44.140 -0.118 -52.291 1.00 85.75 522 TYR A C 1
ATOM 4332 O O . TYR A 1 522 ? 43.506 0.299 -51.326 1.00 85.75 522 TYR A O 1
ATOM 4340 N N . LYS A 1 523 ? 44.018 -1.384 -52.716 1.00 84.56 523 LYS A N 1
ATOM 4341 C CA . LYS A 1 523 ? 43.143 -2.368 -52.051 1.00 84.56 523 LYS A CA 1
ATOM 4342 C C . LYS A 1 523 ? 43.499 -2.561 -50.579 1.00 84.56 523 LYS A C 1
ATOM 4344 O O . LYS A 1 523 ? 42.614 -2.488 -49.738 1.00 84.56 523 LYS A O 1
ATOM 4349 N N . ASN A 1 524 ? 44.784 -2.704 -50.254 1.00 87.88 524 ASN A N 1
ATOM 4350 C CA . ASN A 1 524 ? 45.228 -2.830 -48.862 1.00 87.88 524 ASN A CA 1
ATOM 4351 C C . ASN A 1 524 ? 44.886 -1.582 -48.024 1.00 87.88 524 ASN A C 1
ATOM 4353 O O . ASN A 1 524 ? 44.548 -1.696 -46.843 1.00 87.88 524 ASN A O 1
ATOM 4357 N N . ILE A 1 525 ? 44.949 -0.387 -48.624 1.00 88.56 525 ILE A N 1
ATOM 4358 C CA . ILE A 1 525 ? 44.511 0.858 -47.976 1.00 88.56 525 ILE A CA 1
ATOM 4359 C C . ILE A 1 525 ? 43.000 0.813 -47.726 1.00 88.56 525 ILE A C 1
ATOM 4361 O O . ILE A 1 525 ? 42.589 1.030 -46.585 1.00 88.56 525 ILE A O 1
ATOM 4365 N N . LEU A 1 526 ? 42.198 0.454 -48.735 1.00 87.69 526 LEU A N 1
ATOM 4366 C CA . LEU A 1 526 ? 40.744 0.314 -48.615 1.00 87.69 526 LEU A CA 1
ATOM 4367 C C . LEU A 1 526 ? 40.338 -0.728 -47.562 1.00 87.69 526 LEU A C 1
ATOM 4369 O O . LEU A 1 526 ? 39.443 -0.453 -46.770 1.00 87.69 526 LEU A O 1
ATOM 4373 N N . ASP A 1 527 ? 41.021 -1.872 -47.477 1.00 87.56 527 ASP A N 1
ATOM 4374 C CA . ASP A 1 527 ? 40.772 -2.898 -46.453 1.00 87.56 527 ASP A CA 1
ATOM 4375 C C . ASP A 1 527 ? 41.092 -2.372 -45.043 1.00 87.56 527 ASP A C 1
ATOM 4377 O O . ASP A 1 527 ? 40.347 -2.595 -44.079 1.00 87.56 527 ASP A O 1
ATOM 4381 N N . SER A 1 528 ? 42.180 -1.608 -44.905 1.00 91.00 528 SER A N 1
ATOM 4382 C CA . SER A 1 528 ? 42.537 -0.959 -43.640 1.00 91.00 528 SER A CA 1
ATOM 4383 C C . SER A 1 528 ? 41.535 0.134 -43.239 1.00 91.00 528 SER A C 1
ATOM 4385 O O . SER A 1 528 ? 41.223 0.282 -42.058 1.00 91.00 528 SER A O 1
ATOM 4387 N N . GLU A 1 529 ? 41.000 0.893 -44.198 1.00 91.81 529 GLU A N 1
ATOM 4388 C CA . GLU A 1 529 ? 39.955 1.892 -43.958 1.00 91.81 529 GLU A CA 1
ATOM 4389 C C . GLU A 1 529 ? 38.626 1.224 -43.605 1.00 91.81 529 GLU A C 1
ATOM 4391 O O . GLU A 1 529 ? 37.989 1.608 -42.623 1.00 91.81 529 GLU A O 1
ATOM 4396 N N . PHE A 1 530 ? 38.238 0.187 -44.349 1.00 90.62 530 PHE A N 1
ATOM 4397 C CA . PHE A 1 530 ? 37.028 -0.592 -44.115 1.00 90.62 530 PHE A CA 1
ATOM 4398 C C . PHE A 1 530 ? 37.023 -1.179 -42.706 1.00 90.62 530 PHE A C 1
ATOM 4400 O O . PHE A 1 530 ? 36.067 -0.982 -41.958 1.00 90.62 530 PHE A O 1
ATOM 4407 N N . THR A 1 531 ? 38.110 -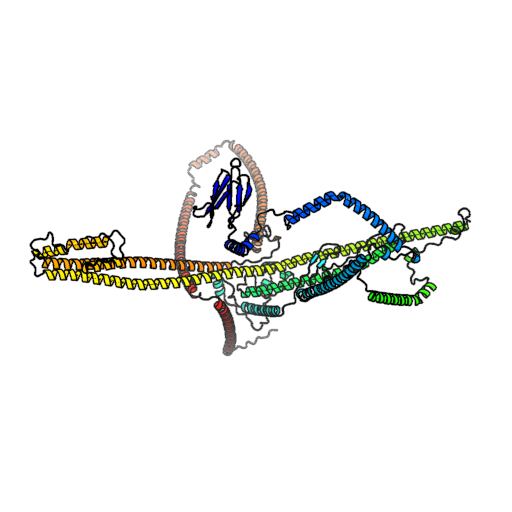1.848 -42.309 1.00 92.00 531 THR A N 1
ATOM 4408 C CA . THR A 1 531 ? 38.236 -2.429 -40.966 1.00 92.00 531 THR A CA 1
ATOM 4409 C C . THR A 1 531 ? 38.157 -1.361 -39.878 1.00 92.00 531 THR A C 1
ATOM 4411 O O . THR A 1 531 ? 37.382 -1.534 -38.939 1.00 92.00 531 THR A O 1
ATOM 4414 N N . LYS A 1 532 ? 38.858 -0.226 -40.025 1.00 95.00 532 LYS A N 1
ATOM 4415 C CA . LYS A 1 532 ? 38.797 0.900 -39.072 1.00 95.00 532 LYS A CA 1
ATOM 4416 C C . LYS A 1 532 ? 37.389 1.485 -38.941 1.00 95.00 532 LYS A C 1
ATOM 4418 O O . LYS A 1 532 ? 36.906 1.671 -37.820 1.00 95.00 532 LYS A O 1
ATOM 4423 N N . ILE A 1 533 ? 36.717 1.763 -40.060 1.00 92.56 533 ILE A N 1
ATOM 4424 C CA . ILE A 1 533 ? 35.365 2.338 -40.060 1.00 92.56 533 ILE A CA 1
ATOM 4425 C C . ILE A 1 533 ? 34.368 1.328 -39.484 1.00 92.56 533 ILE A C 1
ATOM 4427 O O . ILE A 1 533 ? 33.588 1.689 -38.605 1.00 92.56 533 ILE A O 1
ATOM 4431 N N . ALA A 1 534 ? 34.444 0.055 -39.876 1.00 91.44 534 ALA A N 1
ATOM 4432 C CA . ALA A 1 534 ? 33.587 -1.002 -39.344 1.00 91.44 534 ALA A CA 1
ATOM 4433 C C . ALA A 1 534 ? 33.776 -1.202 -37.829 1.00 91.44 534 ALA A C 1
ATOM 4435 O O . ALA A 1 534 ? 32.791 -1.345 -37.101 1.00 91.44 534 ALA A O 1
ATOM 4436 N N . THR A 1 535 ? 35.017 -1.163 -37.320 1.00 94.06 535 THR A N 1
ATOM 4437 C CA . THR A 1 535 ? 35.267 -1.198 -35.868 1.00 94.06 535 THR A CA 1
ATOM 4438 C C . THR A 1 535 ? 34.719 0.041 -35.169 1.00 94.06 535 THR A C 1
ATOM 4440 O O . THR A 1 535 ? 34.075 -0.091 -34.133 1.00 94.06 535 T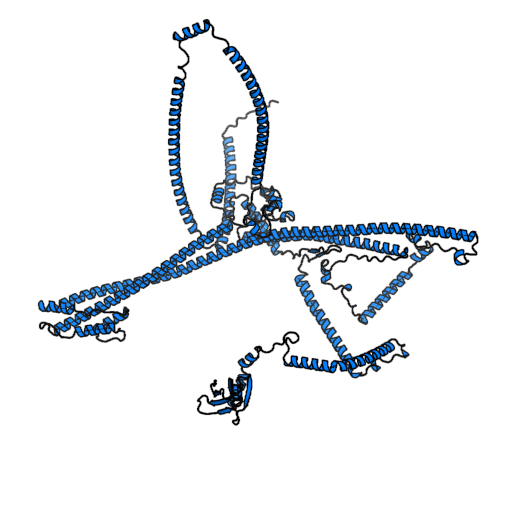HR A O 1
ATOM 4443 N N . SER A 1 536 ? 34.879 1.228 -35.766 1.00 94.25 536 SER A N 1
ATOM 4444 C CA . SER A 1 536 ? 34.353 2.476 -35.206 1.00 94.25 536 SER A CA 1
ATOM 4445 C C . SER A 1 536 ? 32.825 2.467 -35.114 1.00 94.25 536 SER A C 1
ATOM 4447 O O . SER A 1 536 ? 32.281 2.856 -34.083 1.00 94.25 536 SER A O 1
ATOM 4449 N N . VAL A 1 537 ? 32.128 1.989 -36.152 1.00 93.19 537 VAL A N 1
ATOM 4450 C CA . VAL A 1 537 ? 30.663 1.829 -36.148 1.00 93.19 537 VAL A CA 1
ATOM 4451 C C . VAL A 1 537 ? 30.236 0.850 -35.055 1.00 93.19 537 VAL A C 1
ATOM 4453 O O . VAL A 1 537 ? 29.348 1.163 -34.261 1.00 93.19 537 VAL A O 1
ATOM 4456 N N . ARG A 1 538 ? 30.900 -0.310 -34.956 1.00 92.75 538 ARG A N 1
ATOM 4457 C CA . ARG A 1 538 ? 30.601 -1.313 -33.924 1.00 92.75 538 ARG A CA 1
ATOM 4458 C C . ARG A 1 538 ? 30.777 -0.751 -32.511 1.00 92.75 538 ARG A C 1
ATOM 4460 O O . ARG A 1 538 ? 29.934 -1.002 -31.650 1.00 92.75 538 ARG A O 1
ATOM 4467 N N . ASP A 1 539 ? 31.837 0.016 -32.275 1.00 94.25 539 ASP A N 1
ATOM 4468 C CA . ASP A 1 539 ? 32.109 0.631 -30.976 1.00 94.25 539 ASP A CA 1
ATOM 4469 C C . ASP A 1 539 ? 31.111 1.747 -30.639 1.00 94.25 539 ASP A C 1
ATOM 4471 O O . ASP A 1 539 ? 30.647 1.801 -29.499 1.00 94.25 539 ASP A O 1
ATOM 4475 N N . SER A 1 540 ? 30.730 2.588 -31.611 1.00 93.06 540 SER A N 1
ATOM 4476 C CA . SER A 1 540 ? 29.652 3.583 -31.462 1.00 93.06 540 SER A CA 1
ATOM 4477 C C . SER A 1 540 ? 28.339 2.913 -31.046 1.00 93.06 540 SER A C 1
ATOM 4479 O O . SER A 1 540 ? 27.767 3.261 -30.012 1.00 93.06 540 SER A O 1
ATOM 4481 N N . ILE A 1 541 ? 27.913 1.872 -31.774 1.00 94.00 541 ILE A N 1
ATOM 4482 C CA . ILE A 1 541 ? 26.689 1.113 -31.471 1.00 94.00 541 ILE A CA 1
ATOM 4483 C C . ILE A 1 541 ? 26.769 0.479 -30.077 1.00 94.00 541 ILE A C 1
ATOM 4485 O O . ILE A 1 541 ? 25.815 0.551 -29.301 1.00 94.00 541 ILE A O 1
ATOM 4489 N N . ARG A 1 542 ? 27.910 -0.123 -29.717 1.00 94.50 542 ARG A N 1
ATOM 4490 C CA . ARG A 1 542 ? 28.102 -0.751 -28.402 1.00 94.50 542 ARG A CA 1
ATOM 4491 C C . ARG A 1 542 ? 28.019 0.266 -27.262 1.00 94.50 542 ARG A C 1
ATOM 4493 O O . ARG A 1 542 ? 27.342 -0.009 -26.271 1.00 94.50 542 ARG A O 1
ATOM 4500 N N . LYS A 1 543 ? 28.689 1.417 -27.388 1.00 95.00 543 LYS A N 1
ATOM 4501 C CA . LYS A 1 543 ? 28.665 2.496 -26.384 1.00 95.00 543 LYS A CA 1
ATOM 4502 C C . LYS A 1 543 ? 27.264 3.083 -26.236 1.00 95.00 543 LYS A C 1
ATOM 4504 O O . LYS A 1 543 ? 26.790 3.234 -25.113 1.00 95.00 543 LYS A O 1
ATOM 4509 N N . PHE A 1 544 ? 26.579 3.334 -27.352 1.00 94.75 544 PHE A N 1
ATOM 4510 C CA . PHE A 1 544 ? 25.202 3.816 -27.339 1.00 94.75 544 PHE A CA 1
ATOM 4511 C C . PHE A 1 544 ? 24.257 2.825 -26.649 1.00 94.75 544 PHE A C 1
ATOM 4513 O O . PHE A 1 544 ? 23.533 3.186 -25.725 1.00 94.75 544 PHE A O 1
ATOM 4520 N N . ASN A 1 545 ? 24.314 1.546 -27.027 1.00 95.00 545 ASN A N 1
ATOM 4521 C CA . ASN A 1 545 ? 23.473 0.514 -26.425 1.00 95.00 545 ASN A CA 1
ATOM 4522 C C . ASN A 1 545 ? 23.759 0.326 -24.926 1.00 95.00 545 ASN A C 1
ATOM 4524 O O . ASN A 1 545 ? 22.838 0.034 -24.165 1.00 95.00 545 ASN A O 1
ATOM 4528 N N . GLN A 1 546 ? 25.002 0.530 -24.475 1.00 95.06 546 GLN A N 1
ATOM 4529 C CA . GLN A 1 546 ? 25.315 0.580 -23.045 1.00 95.06 546 GLN A CA 1
ATOM 4530 C C . GLN A 1 546 ? 24.634 1.774 -22.364 1.00 95.06 546 GLN A C 1
ATOM 4532 O O . GLN A 1 546 ? 24.053 1.605 -21.295 1.00 95.06 546 GLN A O 1
ATOM 4537 N N . LYS A 1 547 ? 24.607 2.949 -23.006 1.00 94.44 547 LYS A N 1
ATOM 4538 C CA . LYS A 1 547 ? 23.905 4.120 -22.468 1.00 94.44 547 LYS A CA 1
ATOM 4539 C C . LYS A 1 547 ? 22.391 3.911 -22.366 1.00 94.44 547 LYS A C 1
ATOM 4541 O O . LYS A 1 547 ? 21.770 4.326 -21.388 1.00 94.44 547 LYS A O 1
ATOM 4546 N N . VAL A 1 548 ? 21.794 3.208 -23.330 1.00 94.44 548 VAL A N 1
ATOM 4547 C CA . VAL A 1 548 ? 20.377 2.808 -23.264 1.00 94.44 548 VAL A CA 1
ATOM 4548 C C . VAL A 1 548 ? 20.125 1.886 -22.066 1.00 94.44 548 VAL A C 1
ATOM 4550 O O . VAL A 1 548 ? 19.134 2.071 -21.366 1.00 94.44 548 VAL A O 1
ATOM 4553 N N . LYS A 1 549 ? 21.033 0.944 -21.767 1.00 94.25 549 LYS A N 1
ATOM 4554 C CA . LYS A 1 549 ? 20.932 0.102 -20.559 1.00 94.25 549 LYS A CA 1
ATOM 4555 C C . LYS A 1 549 ? 21.017 0.920 -19.272 1.00 94.25 549 LYS A C 1
ATOM 4557 O O . LYS A 1 549 ? 20.156 0.757 -18.417 1.00 94.25 549 LYS A O 1
ATOM 4562 N N . GLU A 1 550 ? 21.970 1.848 -19.173 1.00 95.06 550 GLU A N 1
ATOM 4563 C CA . GLU A 1 550 ? 22.059 2.781 -18.035 1.00 95.06 550 GLU A CA 1
ATOM 4564 C C . GLU A 1 550 ? 20.764 3.590 -17.862 1.00 95.06 550 GLU A C 1
ATOM 4566 O O . GLU A 1 550 ? 20.338 3.861 -16.745 1.00 95.06 550 GLU A O 1
ATOM 4571 N N . THR A 1 551 ? 20.098 3.947 -18.964 1.00 94.88 551 THR A N 1
ATOM 4572 C CA . THR A 1 551 ? 18.804 4.649 -18.926 1.00 94.88 551 THR A CA 1
ATOM 4573 C C . THR A 1 551 ? 17.690 3.771 -18.365 1.00 94.88 551 THR A C 1
ATOM 4575 O O . THR A 1 551 ? 16.862 4.259 -17.601 1.00 94.88 551 THR A O 1
ATOM 4578 N N . VAL A 1 552 ? 17.675 2.478 -18.701 1.00 94.69 552 VAL A N 1
ATOM 4579 C CA . VAL A 1 552 ? 16.731 1.505 -18.126 1.00 94.69 552 VAL A CA 1
ATOM 4580 C C . VAL A 1 552 ? 16.999 1.304 -16.633 1.00 94.69 552 VAL A C 1
ATOM 4582 O O . VAL A 1 552 ? 16.063 1.333 -15.840 1.00 94.69 552 VAL A O 1
ATOM 4585 N N . GLU A 1 553 ? 18.262 1.158 -16.233 1.00 94.94 553 GLU A N 1
ATOM 4586 C CA . GLU A 1 553 ? 18.652 1.052 -14.820 1.00 94.94 553 GLU A CA 1
ATOM 4587 C C . GLU A 1 553 ? 18.254 2.310 -14.038 1.00 94.94 553 GLU A C 1
ATOM 4589 O O . GLU A 1 553 ? 17.662 2.220 -12.962 1.00 94.94 553 GLU A O 1
ATOM 4594 N N . TYR A 1 554 ? 18.493 3.493 -14.608 1.00 94.69 554 TYR A N 1
ATOM 4595 C CA . TYR A 1 554 ? 18.074 4.755 -14.008 1.00 94.69 554 TYR A CA 1
ATOM 4596 C C . TYR A 1 554 ? 16.549 4.865 -13.901 1.00 94.69 554 TYR A C 1
ATOM 4598 O O . TYR A 1 554 ? 16.042 5.326 -12.879 1.00 94.69 554 TYR A O 1
ATOM 4606 N N . LYS A 1 555 ? 15.800 4.376 -14.900 1.00 95.00 555 LYS A N 1
ATOM 4607 C CA . LYS A 1 555 ? 14.336 4.285 -14.824 1.00 95.00 555 LYS A CA 1
ATOM 4608 C C . LYS A 1 555 ? 13.891 3.431 -13.637 1.00 95.00 555 LYS A C 1
ATOM 4610 O O . LYS A 1 555 ? 13.046 3.877 -12.874 1.00 95.00 555 LYS A O 1
ATOM 4615 N N . MET A 1 556 ? 14.493 2.256 -13.439 1.00 94.00 556 MET A N 1
ATOM 4616 C CA . MET A 1 556 ? 14.164 1.368 -12.314 1.00 94.00 556 MET A CA 1
ATOM 4617 C C . MET A 1 556 ? 14.406 2.036 -10.953 1.00 94.00 556 MET A C 1
ATOM 4619 O O . MET A 1 556 ? 13.621 1.851 -10.024 1.00 94.00 556 MET A O 1
ATOM 4623 N N . LEU A 1 557 ? 15.468 2.837 -10.834 1.00 93.25 557 LEU A N 1
ATOM 4624 C CA . LEU A 1 557 ? 15.761 3.615 -9.627 1.00 93.25 557 LEU A CA 1
ATOM 4625 C C . LEU A 1 557 ? 14.723 4.722 -9.373 1.00 93.25 557 LEU A C 1
ATOM 4627 O O . LEU A 1 557 ? 14.299 4.941 -8.237 1.00 93.25 557 LEU A O 1
ATOM 4631 N N . ILE A 1 558 ? 14.280 5.406 -10.429 1.00 94.88 558 ILE A N 1
ATOM 4632 C CA . ILE A 1 558 ? 13.221 6.417 -10.333 1.00 94.88 558 ILE A CA 1
ATOM 4633 C C . ILE A 1 558 ? 11.874 5.764 -10.002 1.00 94.88 558 ILE A C 1
ATOM 4635 O O . ILE A 1 558 ? 11.179 6.246 -9.108 1.00 94.88 558 ILE A O 1
ATOM 4639 N N . ASP A 1 559 ? 11.548 4.630 -10.628 1.00 94.44 559 ASP A N 1
ATOM 4640 C CA . ASP A 1 559 ? 10.365 3.825 -10.310 1.00 94.44 559 ASP A CA 1
ATOM 4641 C C . ASP A 1 559 ? 10.381 3.380 -8.839 1.00 94.44 559 ASP A C 1
ATOM 4643 O O . ASP A 1 559 ? 9.351 3.448 -8.171 1.00 94.44 559 ASP A O 1
ATOM 4647 N N . SER A 1 560 ? 11.539 2.997 -8.280 1.00 91.81 560 SER A N 1
ATOM 4648 C CA . SER A 1 560 ? 11.626 2.671 -6.851 1.00 91.81 560 SER A CA 1
ATOM 4649 C C . SER A 1 560 ? 11.334 3.890 -5.973 1.00 91.81 560 SER A C 1
ATOM 4651 O O . SER A 1 560 ? 10.601 3.776 -4.995 1.00 91.81 560 SER A O 1
ATOM 4653 N N . GLY A 1 561 ? 11.865 5.068 -6.323 1.00 93.19 561 GLY A N 1
ATOM 4654 C CA . GLY A 1 561 ? 11.562 6.329 -5.636 1.00 93.19 561 GLY A CA 1
ATOM 4655 C C . GLY A 1 561 ? 10.073 6.689 -5.685 1.00 93.19 561 GLY A C 1
ATOM 4656 O O . GLY A 1 561 ? 9.491 7.032 -4.658 1.00 93.19 561 GLY A O 1
ATOM 4657 N N . MET A 1 562 ? 9.439 6.533 -6.849 1.00 94.88 562 MET A N 1
ATOM 4658 C CA . MET A 1 562 ? 7.999 6.742 -7.022 1.00 94.88 562 MET A CA 1
ATOM 4659 C C . MET A 1 562 ? 7.181 5.758 -6.183 1.00 94.88 562 MET A C 1
ATOM 4661 O O . MET A 1 562 ? 6.283 6.171 -5.452 1.00 94.88 562 MET A O 1
ATOM 4665 N N . ASN A 1 563 ? 7.530 4.470 -6.229 1.00 93.94 563 ASN A N 1
ATOM 4666 C CA . ASN A 1 563 ? 6.868 3.432 -5.445 1.00 93.94 563 ASN A CA 1
ATOM 4667 C C . ASN A 1 563 ? 7.015 3.675 -3.940 1.00 93.94 563 ASN A C 1
ATOM 4669 O O . ASN A 1 563 ? 6.072 3.422 -3.195 1.00 93.94 563 ASN A O 1
ATOM 4673 N N . HIS A 1 564 ? 8.155 4.204 -3.481 1.00 91.75 564 HIS A N 1
ATOM 4674 C CA . HIS A 1 564 ? 8.331 4.591 -2.084 1.00 91.75 564 HIS A CA 1
ATOM 4675 C C . HIS A 1 564 ? 7.356 5.697 -1.664 1.00 91.75 564 HIS A C 1
ATOM 4677 O O . HIS A 1 564 ? 6.753 5.573 -0.601 1.00 91.75 564 HIS A O 1
ATOM 4683 N N . GLU A 1 565 ? 7.165 6.744 -2.474 1.00 91.44 565 GLU A N 1
ATOM 4684 C CA . GLU A 1 565 ? 6.192 7.803 -2.165 1.00 91.44 565 GLU A CA 1
ATOM 4685 C C . GLU A 1 565 ? 4.745 7.297 -2.243 1.00 91.44 565 GLU A C 1
ATOM 4687 O O . GLU A 1 565 ? 3.947 7.578 -1.348 1.00 91.44 565 GLU A O 1
ATOM 4692 N N . SER A 1 566 ? 4.410 6.482 -3.248 1.00 92.62 566 SER A N 1
ATOM 4693 C CA . SER A 1 566 ? 3.081 5.867 -3.361 1.00 92.62 566 SER A CA 1
ATOM 4694 C C . SER A 1 566 ? 2.771 4.924 -2.195 1.00 92.62 566 SER A C 1
ATOM 4696 O O . SER A 1 566 ? 1.660 4.941 -1.672 1.00 92.62 566 SER A O 1
ATOM 4698 N N . LEU A 1 567 ? 3.745 4.132 -1.737 1.00 90.25 567 LEU A N 1
ATOM 4699 C CA . LEU A 1 567 ? 3.568 3.241 -0.590 1.00 90.25 567 LEU A CA 1
ATOM 4700 C C . LEU A 1 567 ? 3.323 4.025 0.704 1.00 90.25 567 LEU A C 1
ATOM 4702 O O . LEU A 1 567 ? 2.496 3.610 1.514 1.00 90.25 567 LEU A O 1
ATOM 4706 N N . ARG A 1 568 ? 3.984 5.175 0.886 1.00 88.12 568 ARG A N 1
ATOM 4707 C CA . ARG A 1 568 ? 3.716 6.074 2.019 1.00 88.12 568 ARG A CA 1
ATOM 4708 C C . ARG A 1 568 ? 2.274 6.579 2.002 1.00 88.12 568 ARG A C 1
ATOM 4710 O O . ARG A 1 568 ? 1.612 6.501 3.030 1.00 88.12 568 ARG A O 1
ATOM 4717 N N . VAL A 1 569 ? 1.779 7.023 0.845 1.00 89.38 569 VAL A N 1
ATOM 4718 C CA . VAL A 1 569 ? 0.373 7.442 0.685 1.00 89.38 569 VAL A CA 1
ATOM 4719 C C . VAL A 1 569 ? -0.581 6.284 0.984 1.00 89.38 569 VAL A C 1
ATOM 4721 O O . VAL A 1 569 ? -1.524 6.450 1.751 1.00 89.38 569 VAL A O 1
ATOM 4724 N N . ASN A 1 570 ? -0.313 5.088 0.457 1.00 90.25 570 ASN A N 1
ATOM 4725 C CA . ASN A 1 570 ? -1.158 3.917 0.700 1.00 90.25 570 ASN A CA 1
ATOM 4726 C C . ASN A 1 570 ? -1.202 3.519 2.184 1.00 90.25 570 ASN A C 1
ATOM 4728 O O . ASN A 1 570 ? -2.273 3.196 2.686 1.00 90.25 570 ASN A O 1
ATOM 4732 N N . ARG A 1 571 ? -0.074 3.592 2.904 1.00 87.12 571 ARG A N 1
ATOM 4733 C CA . ARG A 1 571 ? -0.039 3.363 4.360 1.00 87.12 571 ARG A CA 1
ATOM 4734 C C . ARG A 1 571 ? -0.840 4.410 5.129 1.00 87.12 571 ARG A C 1
ATOM 4736 O O . ARG A 1 571 ? -1.552 4.059 6.065 1.00 87.12 571 ARG A O 1
ATOM 4743 N N . SER A 1 572 ? -0.743 5.682 4.740 1.00 84.81 572 SER A N 1
ATOM 4744 C CA . SER A 1 572 ? -1.574 6.744 5.318 1.00 84.81 572 SER A CA 1
ATOM 4745 C C . SER A 1 572 ? -3.062 6.455 5.115 1.00 84.81 572 SER A C 1
ATOM 4747 O O . SER A 1 572 ? -3.812 6.483 6.085 1.00 84.81 572 SER A O 1
ATOM 4749 N N . ARG A 1 573 ? -3.468 6.073 3.900 1.00 86.19 573 ARG A N 1
ATOM 4750 C CA . ARG A 1 573 ? -4.860 5.722 3.577 1.00 86.19 573 ARG A CA 1
ATOM 4751 C C . ARG A 1 573 ? -5.366 4.493 4.340 1.00 86.19 573 ARG A C 1
ATOM 4753 O O . ARG A 1 573 ? -6.486 4.511 4.831 1.00 86.19 573 ARG A O 1
ATOM 4760 N N . ASP A 1 574 ? -4.549 3.455 4.501 1.00 87.31 574 ASP A N 1
ATOM 4761 C CA . ASP A 1 574 ? -4.893 2.269 5.307 1.00 87.31 574 ASP A CA 1
ATOM 4762 C C . ASP A 1 574 ? -5.082 2.626 6.796 1.00 87.31 574 ASP A C 1
ATOM 4764 O O . ASP A 1 574 ? -6.040 2.191 7.441 1.00 87.31 574 ASP A O 1
ATOM 4768 N N . ASN A 1 575 ? -4.234 3.504 7.344 1.00 83.19 575 ASN A N 1
ATOM 4769 C CA . ASN A 1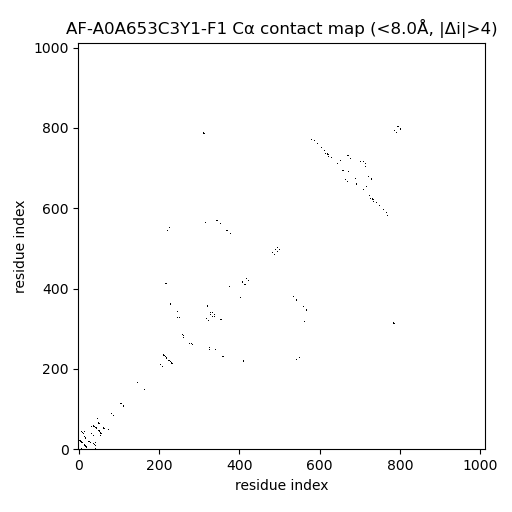 575 ? -4.424 4.030 8.700 1.00 83.19 575 ASN A CA 1
ATOM 4770 C C . ASN A 1 575 ? -5.723 4.848 8.831 1.00 83.19 575 ASN A C 1
ATOM 4772 O O . ASN A 1 575 ? -6.427 4.738 9.840 1.00 83.19 575 ASN A O 1
ATOM 4776 N N . GLU A 1 576 ? -6.056 5.657 7.825 1.00 83.00 576 GLU A N 1
ATOM 4777 C CA . GLU A 1 576 ? -7.310 6.412 7.764 1.00 83.00 576 GLU A CA 1
ATOM 4778 C C . GLU A 1 576 ? -8.535 5.502 7.659 1.00 83.00 576 GLU A C 1
ATOM 4780 O O . GLU A 1 576 ? -9.517 5.712 8.368 1.00 83.00 576 GLU A O 1
ATOM 4785 N N . GLU A 1 577 ? -8.480 4.455 6.840 1.00 86.50 577 GLU A N 1
ATOM 4786 C CA . GLU A 1 577 ? -9.568 3.490 6.691 1.00 86.50 577 GLU A CA 1
ATOM 4787 C C . GLU A 1 577 ? -9.864 2.780 8.016 1.00 86.50 577 GLU A C 1
ATOM 4789 O O . GLU A 1 577 ? -11.016 2.738 8.462 1.00 86.50 577 GLU A O 1
ATOM 4794 N N . ARG A 1 578 ? -8.823 2.296 8.710 1.00 85.81 578 ARG A N 1
ATOM 4795 C CA . ARG A 1 578 ? -8.969 1.693 10.047 1.00 85.81 578 ARG A CA 1
ATOM 4796 C C . ARG A 1 578 ? -9.611 2.659 11.032 1.00 85.81 578 ARG A C 1
ATOM 4798 O O . ARG A 1 578 ? -10.468 2.260 11.820 1.00 85.81 578 ARG A O 1
ATOM 4805 N N . ARG A 1 579 ? -9.220 3.933 10.977 1.00 83.44 579 ARG A N 1
ATOM 4806 C CA . ARG A 1 579 ? -9.796 4.987 11.812 1.00 83.44 579 ARG A CA 1
ATOM 4807 C C . ARG A 1 579 ? -11.281 5.193 11.520 1.00 83.44 579 ARG A C 1
ATOM 4809 O O . ARG A 1 579 ? -12.082 5.189 12.452 1.00 83.44 579 ARG A O 1
ATOM 4816 N N . ILE A 1 580 ? -11.653 5.334 10.249 1.00 86.19 580 ILE A N 1
ATOM 4817 C CA . ILE A 1 580 ? -13.051 5.490 9.823 1.00 86.19 580 ILE A CA 1
ATOM 4818 C C . ILE A 1 580 ? -13.882 4.291 10.291 1.00 86.19 580 ILE A C 1
ATOM 4820 O O . ILE A 1 580 ? -14.973 4.475 10.830 1.00 86.19 580 ILE A O 1
ATOM 4824 N N . ALA A 1 581 ? -13.357 3.072 10.154 1.00 89.25 581 ALA A N 1
ATOM 4825 C CA . ALA A 1 581 ? -14.038 1.857 10.587 1.00 89.25 581 ALA A CA 1
ATOM 4826 C C . ALA A 1 581 ? -14.276 1.814 12.108 1.00 89.25 581 ALA A C 1
ATOM 4828 O O . ALA A 1 581 ? -15.352 1.404 12.547 1.00 89.25 581 ALA A O 1
ATOM 4829 N N . LEU A 1 582 ? -13.301 2.244 12.919 1.00 87.69 582 LEU A N 1
ATOM 4830 C CA . LEU A 1 582 ? -13.459 2.334 14.375 1.00 87.69 582 LEU A CA 1
ATOM 4831 C C . LEU A 1 582 ? -14.504 3.385 14.768 1.00 87.69 582 LEU A C 1
ATOM 4833 O O . LEU A 1 582 ? -15.391 3.085 15.567 1.00 87.69 582 LEU A O 1
ATOM 4837 N N . PHE A 1 583 ? -14.463 4.572 14.158 1.00 85.38 583 PHE A N 1
ATOM 4838 C CA . PHE A 1 583 ? -15.449 5.622 14.426 1.00 85.38 583 PHE A CA 1
ATOM 4839 C C . PHE A 1 583 ? -16.862 5.228 14.000 1.00 85.38 583 PHE A C 1
ATOM 4841 O O . PHE A 1 583 ? -17.815 5.464 14.740 1.00 85.38 583 PHE A O 1
ATOM 4848 N N . ALA A 1 584 ? -17.018 4.579 12.845 1.00 87.88 584 ALA A N 1
ATOM 4849 C CA . ALA A 1 584 ? -18.315 4.080 12.398 1.00 87.88 584 ALA A CA 1
ATOM 4850 C C . ALA A 1 584 ? -18.923 3.092 13.411 1.00 87.88 584 ALA A C 1
ATOM 4852 O O . ALA A 1 584 ? -20.110 3.191 13.725 1.00 87.88 584 ALA A O 1
ATOM 4853 N N . LYS A 1 585 ? -18.105 2.193 13.978 1.00 91.00 585 LYS A N 1
ATOM 4854 C CA . LYS A 1 585 ? -18.540 1.258 15.030 1.00 91.00 585 LYS A CA 1
ATOM 4855 C C . LYS A 1 585 ? -18.908 1.966 16.333 1.00 91.00 585 LYS A C 1
ATOM 4857 O O . LYS A 1 585 ? -19.908 1.610 16.951 1.00 91.00 585 LYS A O 1
ATOM 4862 N N . GLU A 1 586 ? -18.145 2.976 16.747 1.00 89.75 586 GLU A N 1
ATOM 4863 C CA . GLU A 1 586 ? -18.477 3.770 17.937 1.00 89.75 586 GLU A CA 1
ATOM 4864 C C . GLU A 1 586 ? -19.822 4.498 17.765 1.00 89.75 586 GLU A C 1
ATOM 4866 O O . GLU A 1 586 ? -20.686 4.444 18.646 1.00 89.75 586 GLU A O 1
ATOM 4871 N N . VAL A 1 587 ? -20.057 5.111 16.600 1.00 90.38 587 VAL A N 1
ATOM 4872 C CA . VAL A 1 587 ? -21.342 5.749 16.262 1.00 90.38 587 VAL A CA 1
ATOM 4873 C C . VAL A 1 587 ? -22.487 4.729 16.252 1.00 90.38 587 VAL A C 1
ATOM 4875 O O . VAL A 1 587 ? -23.584 5.010 16.739 1.00 90.38 587 VAL A O 1
ATOM 4878 N N . GLU A 1 588 ? -22.252 3.522 15.740 1.00 93.31 588 GLU A N 1
ATOM 4879 C CA . GLU A 1 588 ? -23.249 2.454 15.763 1.00 93.31 588 GLU A CA 1
ATOM 4880 C C . GLU A 1 588 ? -23.607 2.040 17.199 1.00 93.31 588 GLU A C 1
ATOM 4882 O O . GLU A 1 588 ? -24.787 1.996 17.554 1.00 93.31 588 GLU A O 1
ATOM 4887 N N . TYR A 1 589 ? -22.614 1.776 18.051 1.00 94.38 589 TYR A N 1
ATOM 4888 C CA . TYR A 1 589 ? -22.851 1.360 19.435 1.00 94.38 589 TYR A CA 1
ATOM 4889 C C . TYR A 1 589 ? -23.513 2.451 20.270 1.00 94.38 589 TYR A C 1
ATOM 4891 O O . TYR A 1 589 ? -24.453 2.162 21.011 1.00 94.38 589 TYR A O 1
ATOM 4899 N N . THR A 1 590 ? -23.104 3.708 20.108 1.00 93.44 590 THR A N 1
ATOM 4900 C CA . THR A 1 590 ? -23.755 4.842 20.783 1.00 93.44 590 THR A CA 1
ATOM 4901 C C . THR A 1 590 ? -25.213 4.997 20.350 1.00 93.44 590 THR A C 1
ATOM 4903 O O . THR A 1 590 ? -26.083 5.213 21.196 1.00 93.44 590 THR A O 1
ATOM 4906 N N . LYS A 1 591 ? -25.528 4.796 19.063 1.00 94.62 591 LYS A N 1
ATOM 4907 C CA . LYS A 1 591 ? -26.918 4.742 18.588 1.00 94.62 591 LYS A CA 1
ATOM 4908 C C . LYS A 1 591 ? -27.690 3.580 19.223 1.00 94.62 591 LYS A C 1
ATOM 4910 O O . LYS A 1 591 ? -28.789 3.786 19.733 1.00 94.62 591 LYS A O 1
ATOM 4915 N N . GLN A 1 592 ? -27.107 2.380 19.262 1.00 95.38 592 GLN A N 1
ATOM 4916 C CA . GLN A 1 592 ? -27.740 1.214 19.890 1.00 95.38 592 GLN A CA 1
ATOM 4917 C C . GLN A 1 592 ? -27.998 1.410 21.392 1.00 95.38 592 GLN A C 1
ATOM 4919 O O . GLN A 1 592 ? -28.997 0.892 21.905 1.00 95.38 592 GLN A O 1
ATOM 4924 N N . ILE A 1 593 ? -27.125 2.134 22.101 1.00 95.62 593 ILE A N 1
ATOM 4925 C CA . ILE A 1 593 ? -27.329 2.513 23.505 1.00 95.62 593 ILE A CA 1
ATOM 4926 C C . ILE A 1 593 ? -28.551 3.425 23.617 1.00 95.62 593 ILE A C 1
ATOM 4928 O O . ILE A 1 593 ? -29.488 3.056 24.325 1.00 95.62 593 ILE A O 1
ATOM 4932 N N . LYS A 1 594 ? -28.602 4.523 22.849 1.00 95.44 594 LYS A N 1
ATOM 4933 C CA . LYS A 1 594 ? -29.733 5.472 22.853 1.00 95.44 594 LYS A CA 1
ATOM 4934 C C . LYS A 1 594 ? -31.072 4.780 22.564 1.00 95.44 594 LYS A C 1
ATOM 4936 O O . LYS A 1 594 ? -32.046 4.977 23.289 1.00 95.44 594 LYS A O 1
ATOM 4941 N N . ASP A 1 595 ? -31.113 3.901 21.562 1.00 95.06 595 ASP A N 1
ATOM 4942 C CA . ASP A 1 595 ? -32.318 3.129 21.224 1.00 95.06 595 ASP A CA 1
ATOM 4943 C C . ASP A 1 595 ? -32.725 2.170 22.360 1.00 95.06 595 ASP A C 1
ATOM 4945 O O . ASP A 1 595 ? -33.909 1.983 22.660 1.00 95.06 595 ASP A O 1
ATOM 4949 N N . THR A 1 596 ? -31.740 1.553 23.021 1.00 94.50 596 THR A N 1
ATOM 4950 C CA . THR A 1 596 ? -31.974 0.627 24.136 1.00 94.50 596 THR A CA 1
ATOM 4951 C C . THR A 1 596 ? -32.465 1.356 25.388 1.00 94.50 596 THR A C 1
ATOM 4953 O O . THR A 1 596 ? -33.350 0.838 26.075 1.00 94.50 596 THR A O 1
A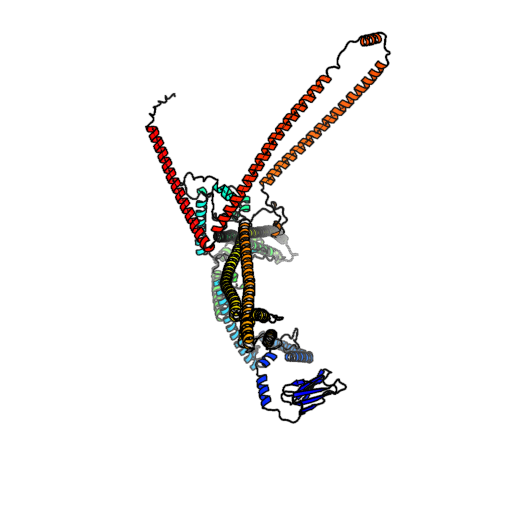TOM 4956 N N . GLU A 1 597 ? -31.940 2.548 25.667 1.00 95.00 597 GLU A N 1
ATOM 4957 C CA . GLU A 1 597 ? -32.383 3.423 26.755 1.00 95.00 597 GLU A CA 1
ATOM 4958 C C . GLU A 1 597 ? -33.825 3.885 26.546 1.00 95.00 597 GLU A C 1
ATOM 4960 O O . GLU A 1 597 ? -34.655 3.695 27.435 1.00 95.00 597 GLU A O 1
ATOM 4965 N N . ALA A 1 598 ? -34.174 4.335 25.337 1.00 95.25 598 ALA A N 1
ATOM 4966 C CA . ALA A 1 598 ? -35.541 4.736 25.007 1.00 95.25 598 ALA A CA 1
ATOM 4967 C C . ALA A 1 598 ? -36.559 3.593 25.196 1.00 95.25 598 ALA A C 1
ATOM 4969 O O . ALA A 1 598 ? -37.670 3.803 25.688 1.00 95.25 598 ALA A O 1
ATOM 4970 N N . ILE A 1 599 ? -36.196 2.356 24.831 1.00 93.69 599 ILE A N 1
ATOM 4971 C CA . ILE A 1 599 ? -37.038 1.175 25.091 1.00 93.69 599 ILE A CA 1
ATOM 4972 C C . ILE A 1 599 ? -37.124 0.885 26.592 1.00 93.69 599 ILE A C 1
ATOM 4974 O O . ILE A 1 599 ? -38.195 0.537 27.090 1.00 93.69 599 ILE A O 1
ATOM 4978 N N . MET A 1 600 ? -36.006 0.984 27.312 1.00 95.38 600 MET A N 1
ATOM 4979 C CA . MET A 1 600 ? -35.967 0.748 28.751 1.00 95.38 600 MET A CA 1
ATOM 4980 C C . MET A 1 600 ? -36.885 1.724 29.495 1.00 95.38 600 MET A C 1
ATOM 4982 O O . MET A 1 600 ? -37.600 1.288 30.396 1.00 95.38 600 MET A O 1
ATOM 4986 N N . ASP A 1 601 ? -36.900 3.000 29.118 1.00 95.00 601 ASP A N 1
ATOM 4987 C CA . ASP A 1 601 ? -37.730 4.011 29.775 1.00 95.00 601 ASP A CA 1
ATOM 4988 C C . ASP A 1 601 ? -39.223 3.778 29.533 1.00 95.00 601 ASP A C 1
ATOM 4990 O O . ASP A 1 601 ? -39.987 3.786 30.496 1.00 95.00 601 ASP A O 1
ATOM 4994 N N . LYS A 1 602 ? -39.623 3.388 28.313 1.00 94.88 602 LYS A N 1
ATOM 4995 C CA . LYS A 1 602 ? -40.999 2.927 28.039 1.00 94.88 602 LYS A CA 1
ATOM 4996 C C . LYS A 1 602 ? -41.397 1.740 28.918 1.00 94.88 602 LYS A C 1
ATOM 4998 O O . LYS A 1 602 ? -42.501 1.691 29.444 1.00 94.88 602 LYS A O 1
ATOM 5003 N N . VAL A 1 603 ? -40.503 0.764 29.108 1.00 93.62 603 VAL A N 1
ATOM 5004 C CA . VAL A 1 603 ? -40.797 -0.389 29.979 1.00 93.62 603 VAL A CA 1
ATOM 5005 C C . VAL A 1 603 ? -40.907 0.042 31.445 1.00 93.62 603 VAL A C 1
ATOM 5007 O O . VAL A 1 603 ? -41.789 -0.447 32.147 1.00 93.62 603 VAL A O 1
ATOM 5010 N N . LYS A 1 604 ? -40.064 0.966 31.922 1.00 94.81 604 LYS A N 1
ATOM 5011 C CA . LYS A 1 604 ? -40.180 1.511 33.285 1.00 94.81 604 LYS A CA 1
ATOM 5012 C C . LYS A 1 604 ? -41.497 2.258 33.494 1.00 94.81 604 LYS A C 1
ATOM 5014 O O . LYS A 1 604 ? -42.093 2.091 34.551 1.00 94.81 604 LYS A O 1
ATOM 5019 N N . GLU A 1 605 ? -41.955 3.015 32.500 1.00 95.50 605 GLU A N 1
ATOM 5020 C CA . GLU A 1 605 ? -43.261 3.683 32.518 1.00 95.50 605 GLU A CA 1
ATOM 5021 C C . GLU A 1 605 ? -44.388 2.651 32.669 1.00 95.50 605 GLU A C 1
ATOM 5023 O O . GLU A 1 605 ? -45.137 2.706 33.640 1.00 95.50 605 GLU A O 1
ATOM 5028 N N . THR A 1 606 ? -44.397 1.592 31.846 1.00 94.50 606 THR A N 1
ATOM 5029 C CA . THR A 1 606 ? -45.396 0.513 31.992 1.00 94.50 606 THR A CA 1
ATOM 5030 C C . THR A 1 606 ? -45.334 -0.212 33.342 1.00 94.50 606 THR A C 1
ATOM 5032 O O . THR A 1 606 ? -46.355 -0.668 33.848 1.00 94.50 606 THR A O 1
ATOM 5035 N N . ILE A 1 607 ? -44.145 -0.330 33.948 1.00 95.19 607 ILE A N 1
ATOM 5036 C CA . ILE A 1 607 ? -43.986 -0.889 35.299 1.00 95.19 607 ILE A CA 1
ATOM 5037 C C . ILE A 1 607 ? -44.600 0.053 36.341 1.00 95.19 607 ILE A C 1
ATOM 5039 O O . ILE A 1 607 ? -45.210 -0.425 37.295 1.00 95.19 607 ILE A O 1
ATOM 5043 N N . ALA A 1 608 ? -44.429 1.369 36.197 1.00 95.06 608 ALA A N 1
ATOM 5044 C CA . ALA A 1 608 ? -45.016 2.351 37.104 1.00 95.06 608 ALA A CA 1
ATOM 5045 C C . ALA A 1 608 ? -46.551 2.329 37.027 1.00 95.06 608 ALA A C 1
ATOM 5047 O O . ALA A 1 608 ? -47.203 2.235 38.068 1.00 95.06 608 ALA A O 1
ATOM 5048 N N . ASP A 1 609 ? -47.107 2.302 35.813 1.00 94.19 609 ASP A N 1
ATOM 5049 C CA . ASP A 1 609 ? -48.552 2.199 35.588 1.00 94.19 609 ASP A CA 1
ATOM 5050 C C . ASP A 1 609 ? -49.121 0.912 36.189 1.00 94.19 609 ASP A C 1
ATOM 5052 O O . ASP A 1 609 ? -50.097 0.938 36.937 1.00 94.19 609 ASP A O 1
ATOM 5056 N N . LEU A 1 610 ? -48.472 -0.229 35.938 1.00 93.38 610 LEU A N 1
ATOM 5057 C CA . LEU A 1 610 ? -48.960 -1.511 36.437 1.00 93.38 610 LEU A CA 1
ATOM 5058 C C . LEU A 1 610 ? -48.827 -1.639 37.962 1.00 93.38 610 LEU A C 1
ATOM 5060 O O . LEU A 1 610 ? -49.685 -2.251 38.591 1.00 93.38 610 LEU A O 1
ATOM 5064 N N . ASN A 1 611 ? -47.808 -1.034 38.584 1.00 93.56 611 ASN A N 1
ATOM 5065 C CA . ASN A 1 611 ? -47.732 -0.943 40.048 1.00 93.56 611 ASN A CA 1
ATOM 5066 C C . ASN A 1 611 ? -48.898 -0.132 40.633 1.00 93.56 611 ASN A C 1
ATOM 5068 O O . ASN A 1 611 ? -49.462 -0.540 41.645 1.00 93.56 611 ASN A O 1
ATOM 5072 N N . LYS A 1 612 ? -49.295 0.969 39.983 1.00 93.75 612 LYS A N 1
ATOM 5073 C CA . LYS A 1 612 ? -50.439 1.781 40.417 1.00 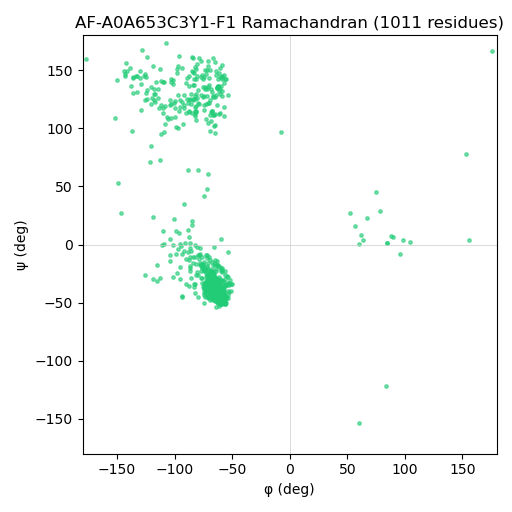93.75 612 LYS A CA 1
ATOM 5074 C C . LYS A 1 612 ? -51.743 0.974 40.391 1.00 93.75 612 LYS A C 1
ATOM 5076 O O . LYS A 1 612 ? -52.448 0.926 41.395 1.00 93.75 612 LYS A O 1
ATOM 5081 N N . GLU A 1 613 ? -52.017 0.270 39.293 1.00 91.62 613 GLU A N 1
ATOM 5082 C CA . GLU A 1 613 ? -53.188 -0.619 39.167 1.00 91.62 613 GLU A CA 1
ATOM 5083 C C . GLU A 1 613 ? -53.160 -1.772 40.188 1.00 91.62 613 GLU A C 1
ATOM 5085 O O . GLU A 1 613 ? -54.188 -2.200 40.724 1.00 91.62 613 GLU A O 1
ATOM 5090 N N . MET A 1 614 ? -51.966 -2.280 40.497 1.00 92.94 614 MET A N 1
ATOM 5091 C CA . MET A 1 614 ? -51.761 -3.312 41.511 1.00 92.94 614 MET A CA 1
ATOM 5092 C C . MET A 1 614 ? -52.073 -2.822 42.926 1.00 92.94 614 MET A C 1
ATOM 5094 O O . MET A 1 614 ? -52.694 -3.555 43.701 1.00 92.94 614 MET A O 1
ATOM 5098 N N . ASP A 1 615 ? -51.700 -1.589 43.263 1.00 92.44 615 ASP A N 1
ATOM 5099 C CA . ASP A 1 615 ? -52.042 -0.974 44.546 1.00 92.44 615 ASP A CA 1
ATOM 5100 C C . ASP A 1 615 ? -53.552 -0.723 44.666 1.00 92.44 615 ASP A C 1
ATOM 5102 O O . ASP A 1 615 ? -54.141 -0.977 45.719 1.00 92.44 615 ASP A O 1
ATOM 5106 N N . GLU A 1 616 ? -54.223 -0.345 43.573 1.00 93.31 616 GLU A N 1
ATOM 5107 C CA . GLU A 1 616 ? -55.689 -0.282 43.527 1.00 93.31 616 GLU A CA 1
ATOM 5108 C C . GLU A 1 616 ? -56.329 -1.659 43.774 1.00 93.31 616 GLU A C 1
ATOM 5110 O O . GLU A 1 616 ? -57.286 -1.776 44.547 1.00 93.31 616 GLU A O 1
ATOM 5115 N N . CYS A 1 617 ? -55.776 -2.732 43.199 1.00 90.50 617 CYS A N 1
ATOM 5116 C CA . CYS A 1 617 ? -56.235 -4.098 43.461 1.00 90.50 617 CYS A CA 1
ATOM 5117 C C . CYS A 1 617 ? -56.035 -4.518 44.928 1.00 90.50 617 CYS A C 1
ATOM 5119 O O . CYS A 1 617 ? -56.925 -5.150 45.504 1.00 90.50 617 CYS A O 1
ATOM 5121 N N . ARG A 1 618 ? -54.913 -4.144 45.559 1.00 93.06 618 ARG A N 1
ATOM 5122 C CA . ARG A 1 618 ? -54.655 -4.396 46.991 1.00 93.06 618 ARG A CA 1
ATOM 5123 C C . ARG A 1 618 ? -55.644 -3.644 47.883 1.00 93.06 618 ARG A C 1
ATOM 5125 O O . ARG A 1 618 ? -56.259 -4.259 48.754 1.00 93.06 618 ARG A O 1
ATOM 5132 N N . ASN A 1 619 ? -55.898 -2.367 47.597 1.00 93.56 619 ASN A N 1
ATOM 5133 C CA . ASN A 1 619 ? -56.919 -1.575 48.290 1.00 93.56 619 ASN A CA 1
ATOM 5134 C C . ASN A 1 619 ? -58.320 -2.200 48.131 1.00 93.56 619 ASN A C 1
ATOM 5136 O O . ASN A 1 619 ? -59.094 -2.304 49.088 1.00 93.56 619 ASN A O 1
ATOM 5140 N N . ASN A 1 620 ? -58.649 -2.694 46.934 1.00 92.00 620 ASN A N 1
ATOM 5141 C CA . ASN A 1 620 ? -59.898 -3.416 46.678 1.00 92.00 620 ASN A CA 1
ATOM 5142 C C . ASN A 1 620 ? -59.994 -4.726 47.483 1.00 92.00 620 ASN A C 1
ATOM 5144 O O . ASN A 1 620 ? -61.068 -5.071 47.981 1.00 92.00 620 ASN A O 1
ATOM 5148 N N . LEU A 1 621 ? -58.887 -5.446 47.670 1.00 92.50 621 LEU A N 1
ATOM 5149 C CA . LEU A 1 621 ? -58.848 -6.645 48.506 1.00 92.50 621 LEU A CA 1
ATOM 5150 C C . LEU A 1 621 ? -59.101 -6.318 49.985 1.00 92.50 621 LEU A C 1
ATOM 5152 O O . LEU A 1 621 ? -59.914 -6.982 50.633 1.00 92.50 621 LEU A O 1
ATOM 5156 N N . GLU A 1 622 ? -58.470 -5.269 50.516 1.00 93.44 622 GLU A N 1
ATOM 5157 C CA . GLU A 1 622 ? -58.675 -4.821 51.899 1.00 93.44 622 GLU A CA 1
ATOM 5158 C C . GLU A 1 622 ? -60.115 -4.351 52.150 1.00 93.44 622 GLU A C 1
ATOM 5160 O O . GLU A 1 622 ? -60.740 -4.713 53.156 1.00 93.44 622 GLU A O 1
ATOM 5165 N N . THR A 1 623 ? -60.695 -3.596 51.214 1.00 93.69 623 THR A N 1
ATOM 5166 C CA . THR A 1 623 ? -62.096 -3.154 51.314 1.00 93.69 623 THR A CA 1
ATOM 5167 C C . THR A 1 623 ? -63.081 -4.325 51.248 1.00 93.69 623 THR A C 1
ATOM 5169 O O . THR A 1 623 ? -64.069 -4.341 51.984 1.00 93.69 623 THR A O 1
ATOM 5172 N N . LEU A 1 624 ? -62.825 -5.349 50.429 1.00 91.00 624 LEU A N 1
ATOM 5173 C CA . LEU A 1 624 ? -63.639 -6.569 50.426 1.00 91.00 624 LEU A CA 1
ATOM 5174 C C . LEU A 1 624 ? -63.468 -7.372 51.723 1.00 91.00 624 LEU A C 1
ATOM 5176 O O . LEU A 1 624 ? -64.465 -7.844 52.266 1.00 91.00 624 LEU A O 1
ATOM 5180 N N . SER A 1 625 ? -62.250 -7.460 52.265 1.00 91.56 625 SER A N 1
ATOM 5181 C CA . SER A 1 625 ? -61.951 -8.165 53.522 1.00 91.56 625 SER A CA 1
ATOM 5182 C C . SER A 1 625 ? -62.634 -7.503 54.726 1.00 91.56 625 SER A C 1
ATOM 5184 O O . SER A 1 625 ? -63.193 -8.170 55.601 1.00 91.56 625 SER A O 1
ATOM 5186 N N . THR A 1 626 ? -62.657 -6.168 54.771 1.00 92.12 626 THR A N 1
ATOM 5187 C CA . THR A 1 626 ? -63.384 -5.424 55.812 1.00 92.12 626 THR A CA 1
ATOM 5188 C C . THR A 1 626 ? -64.897 -5.617 55.701 1.00 92.12 626 THR A C 1
ATOM 5190 O O . THR A 1 626 ? -65.544 -5.860 56.722 1.00 92.12 626 THR A O 1
ATOM 5193 N N . LYS A 1 627 ? -65.467 -5.603 54.486 1.00 90.12 627 LYS A N 1
ATOM 5194 C CA . LYS A 1 627 ? -66.890 -5.917 54.249 1.00 90.12 627 LYS A CA 1
ATOM 5195 C C . LYS A 1 627 ? -67.250 -7.349 54.655 1.00 90.12 627 LYS A C 1
ATOM 5197 O O . LYS A 1 627 ? -68.281 -7.550 55.292 1.00 90.12 627 LYS A O 1
ATOM 5202 N N . GLU A 1 628 ? -66.380 -8.318 54.386 1.00 88.88 628 GLU A N 1
ATOM 5203 C CA . GLU A 1 628 ? -66.523 -9.712 54.827 1.00 88.88 628 GLU A CA 1
ATOM 5204 C C . GLU A 1 628 ? -66.688 -9.803 56.360 1.00 88.88 628 GLU A C 1
ATOM 5206 O O . GLU A 1 628 ? -67.622 -10.432 56.867 1.00 88.88 628 GLU A O 1
ATOM 5211 N N . LYS A 1 629 ? -65.834 -9.092 57.115 1.00 89.31 629 LYS A N 1
ATOM 5212 C CA . LYS A 1 629 ? -65.901 -9.007 58.588 1.00 89.31 629 LYS A CA 1
ATOM 5213 C C . LYS A 1 629 ? -67.170 -8.305 59.082 1.00 89.31 629 LYS A C 1
ATOM 5215 O O . LYS A 1 629 ? -67.668 -8.631 60.161 1.00 89.31 629 LYS A O 1
ATOM 5220 N N . ILE A 1 630 ? -67.686 -7.330 58.331 1.00 90.00 630 ILE A N 1
ATOM 5221 C CA . ILE A 1 630 ? -68.951 -6.650 58.644 1.00 90.00 630 ILE A CA 1
ATOM 5222 C C . ILE A 1 630 ? -70.133 -7.612 58.466 1.00 90.00 630 ILE A C 1
ATOM 5224 O O . ILE A 1 630 ? -71.006 -7.627 59.331 1.00 90.00 630 ILE A O 1
ATOM 5228 N N . LEU A 1 631 ? -70.137 -8.457 57.427 1.00 87.12 631 LEU A N 1
ATOM 5229 C CA . LEU A 1 631 ? -71.179 -9.473 57.215 1.00 87.12 631 LEU A CA 1
ATOM 5230 C C . LEU A 1 631 ? -71.253 -10.473 58.378 1.00 87.12 631 LEU A C 1
ATOM 5232 O O . LEU A 1 631 ? -72.343 -10.763 58.862 1.00 87.12 631 LEU A O 1
ATOM 5236 N N . ASP A 1 632 ? -70.110 -10.918 58.913 1.00 85.69 632 ASP A N 1
ATOM 5237 C CA . ASP A 1 632 ? -70.096 -11.789 60.101 1.00 85.69 632 ASP A CA 1
ATOM 5238 C C . ASP A 1 632 ? -70.699 -11.110 61.340 1.00 85.69 632 ASP A C 1
ATOM 5240 O O . ASP A 1 632 ? -71.347 -11.763 62.161 1.00 85.69 632 ASP A O 1
ATOM 5244 N N . LYS A 1 633 ? -70.476 -9.799 61.505 1.00 88.56 633 LYS A N 1
ATOM 5245 C CA . LYS A 1 633 ? -71.071 -9.012 62.597 1.00 88.56 633 LYS A CA 1
ATOM 5246 C C . LYS A 1 633 ? -72.566 -8.777 62.376 1.00 88.56 633 LYS A C 1
ATOM 5248 O O . LYS A 1 633 ? -73.311 -8.795 63.350 1.00 88.56 633 LYS A O 1
ATOM 5253 N N . ALA A 1 634 ? -72.994 -8.567 61.130 1.00 88.00 634 ALA A N 1
ATOM 5254 C CA . ALA A 1 634 ? -74.398 -8.404 60.762 1.00 88.00 634 ALA A CA 1
ATOM 5255 C C . ALA A 1 634 ? -75.189 -9.692 61.025 1.00 88.00 634 ALA A C 1
ATOM 5257 O O . ALA A 1 634 ? -76.192 -9.645 61.725 1.00 88.00 634 ALA A O 1
ATOM 5258 N N . PHE A 1 635 ? -74.669 -10.851 60.607 1.00 89.75 635 PHE A N 1
ATOM 5259 C CA . PHE A 1 635 ? -75.288 -12.143 60.907 1.00 89.75 635 PHE A CA 1
ATOM 5260 C C . PHE A 1 635 ? -75.455 -12.368 62.417 1.00 89.75 635 PHE A C 1
ATOM 5262 O O . PHE A 1 635 ? -76.522 -12.763 62.870 1.00 89.75 635 PHE A O 1
ATOM 5269 N N . ARG A 1 636 ? -74.423 -12.057 63.218 1.00 87.00 636 ARG A N 1
ATOM 5270 C CA . ARG A 1 636 ? -74.487 -12.159 64.690 1.00 87.00 636 ARG A CA 1
ATOM 5271 C C . ARG A 1 636 ? -75.510 -11.216 65.326 1.00 87.00 636 ARG A C 1
ATOM 5273 O O . ARG A 1 636 ? -76.026 -11.545 66.387 1.00 87.00 636 ARG A O 1
ATOM 5280 N N . ARG A 1 637 ? -75.769 -10.062 64.706 1.00 87.38 637 ARG A N 1
ATOM 5281 C CA . ARG A 1 637 ? -76.778 -9.093 65.151 1.00 87.38 637 ARG A CA 1
ATOM 5282 C C . ARG A 1 637 ? -78.188 -9.598 64.850 1.00 87.38 637 ARG A C 1
ATOM 5284 O O . ARG A 1 637 ? -79.027 -9.568 65.738 1.00 87.38 637 ARG A O 1
ATOM 5291 N N . ASP A 1 638 ? -78.413 -10.126 63.650 1.00 84.62 638 ASP A N 1
ATOM 5292 C CA . ASP A 1 638 ? -79.730 -10.608 63.212 1.00 84.62 638 ASP A CA 1
ATOM 5293 C C . ASP A 1 638 ? -80.204 -11.848 63.995 1.00 84.62 638 ASP A C 1
ATOM 5295 O O . ASP A 1 638 ? -81.402 -12.077 64.118 1.00 84.62 638 ASP A O 1
ATOM 5299 N N . ILE A 1 639 ? -79.282 -12.634 64.569 1.00 86.31 639 ILE A N 1
ATOM 5300 C CA . ILE A 1 639 ? -79.605 -13.791 65.428 1.00 86.31 639 ILE A CA 1
ATOM 5301 C C . ILE A 1 639 ? -79.602 -13.473 66.932 1.00 86.31 639 ILE A C 1
ATOM 5303 O O . ILE A 1 639 ? -79.817 -14.373 67.742 1.00 86.31 639 ILE A O 1
ATOM 5307 N N . GLN A 1 640 ? -79.326 -12.227 67.332 1.00 85.19 640 GLN A N 1
ATOM 5308 C CA . GLN A 1 640 ? -79.139 -11.854 68.741 1.00 85.19 640 GLN A CA 1
ATOM 5309 C C . GLN A 1 640 ? -80.417 -12.026 69.579 1.00 85.19 640 GLN A C 1
ATOM 5311 O O . GLN A 1 640 ? -80.329 -12.309 70.773 1.00 85.19 640 GLN A O 1
ATOM 5316 N N . GLU A 1 641 ? -81.586 -11.888 68.952 1.00 80.44 641 GLU A N 1
ATOM 5317 C CA . GLU A 1 641 ? -82.904 -12.020 69.591 1.00 80.44 641 GLU A CA 1
ATOM 5318 C C . GLU A 1 641 ? -83.337 -13.487 69.803 1.00 80.44 641 GLU A C 1
ATOM 5320 O O . GLU A 1 641 ? -84.316 -13.753 70.498 1.00 80.44 641 GLU A O 1
ATOM 5325 N N . LEU A 1 642 ? -82.599 -14.459 69.248 1.00 82.06 642 LEU A N 1
ATOM 5326 C CA . LEU A 1 642 ? -82.890 -15.895 69.362 1.00 82.06 642 LEU A CA 1
ATOM 5327 C C . LEU A 1 642 ? -82.316 -16.503 70.657 1.00 82.06 642 LEU A C 1
ATOM 5329 O O . LEU A 1 642 ? -81.381 -15.974 71.255 1.00 82.06 642 LEU A O 1
ATOM 5333 N N . SER A 1 643 ? -82.820 -17.670 71.076 1.00 83.81 643 SER A N 1
ATOM 5334 C CA . SER A 1 643 ? -82.294 -18.409 72.242 1.00 83.81 643 SER A CA 1
ATOM 5335 C C . SER A 1 643 ? -80.814 -18.811 72.063 1.00 83.81 643 SER A C 1
ATOM 5337 O O . SER A 1 643 ? -80.440 -19.219 70.960 1.00 83.81 643 SER A O 1
ATOM 5339 N N . PRO A 1 644 ? -79.969 -18.803 73.120 1.00 82.62 644 PRO A N 1
ATOM 5340 C CA . PRO A 1 644 ? -78.541 -19.143 73.028 1.00 82.62 644 PRO A CA 1
ATOM 5341 C C . PRO A 1 644 ? -78.241 -20.494 72.355 1.00 82.62 644 PRO A C 1
ATOM 5343 O O . PRO A 1 644 ? -77.263 -20.621 71.621 1.00 82.62 644 PRO A O 1
ATOM 5346 N N . ILE A 1 645 ? -79.109 -21.494 72.551 1.00 81.44 645 ILE A N 1
ATOM 5347 C CA . ILE A 1 645 ? -78.983 -22.823 71.928 1.00 81.44 645 ILE A CA 1
ATOM 5348 C C . ILE A 1 645 ? -79.203 -22.728 70.410 1.00 81.44 645 ILE A C 1
ATOM 5350 O O . ILE A 1 645 ? -78.455 -23.311 69.625 1.00 81.44 645 ILE A O 1
ATOM 5354 N N . VAL A 1 646 ? -80.205 -21.954 69.986 1.00 81.81 646 VAL A N 1
ATOM 5355 C CA . VAL A 1 646 ? -80.517 -21.711 68.569 1.00 81.81 646 VAL A CA 1
ATOM 5356 C C . VAL A 1 646 ? -79.402 -20.897 67.912 1.00 81.81 646 VAL A C 1
ATOM 5358 O O . VAL A 1 646 ? -78.992 -21.220 66.799 1.00 81.81 646 VAL A O 1
ATOM 5361 N N . GLN A 1 647 ? -78.831 -19.917 68.622 1.00 83.38 647 GLN A N 1
ATOM 5362 C CA . GLN A 1 647 ? -77.680 -19.145 68.144 1.00 83.38 647 GLN A CA 1
ATOM 5363 C C . GLN A 1 647 ? -76.460 -20.038 67.861 1.00 83.38 647 GLN A C 1
ATOM 5365 O O . GLN A 1 647 ? -75.812 -19.888 66.824 1.00 83.38 647 GLN A O 1
ATOM 5370 N N . GLU A 1 648 ? -76.145 -20.998 68.738 1.00 84.69 648 GLU A N 1
ATOM 5371 C CA . GLU A 1 648 ? -75.003 -21.898 68.537 1.00 84.69 648 GLU A CA 1
ATOM 5372 C C . GLU A 1 648 ? -75.186 -22.799 67.302 1.00 84.69 648 GLU A C 1
ATOM 5374 O O . GLU A 1 648 ? -74.266 -22.938 66.483 1.00 84.69 648 GLU A O 1
ATOM 5379 N N . PHE A 1 649 ? -76.380 -23.374 67.124 1.00 85.06 649 PHE A N 1
ATOM 5380 C CA . PHE A 1 649 ? -76.703 -24.170 65.936 1.00 85.06 649 PHE A CA 1
ATOM 5381 C C . PHE A 1 649 ? -76.719 -23.321 64.656 1.00 85.06 649 PHE A C 1
ATOM 5383 O O . PHE A 1 649 ? -76.142 -23.742 63.649 1.00 85.06 649 PHE A O 1
ATOM 5390 N N . ALA A 1 650 ? -77.278 -22.107 64.697 1.00 84.31 650 ALA A N 1
ATOM 5391 C CA . ALA A 1 650 ? -77.288 -21.169 63.574 1.00 84.31 650 ALA A CA 1
ATOM 5392 C C . ALA A 1 650 ? -75.865 -20.784 63.135 1.00 84.31 650 ALA A C 1
ATOM 5394 O O . ALA A 1 650 ? -75.557 -20.799 61.944 1.00 84.31 650 ALA A O 1
ATOM 5395 N N . ILE A 1 651 ? -74.952 -20.533 64.082 1.00 86.25 651 ILE A N 1
ATOM 5396 C CA . ILE A 1 651 ? -73.542 -20.237 63.785 1.00 86.25 651 ILE A CA 1
ATOM 5397 C C . ILE A 1 651 ? -72.837 -21.442 63.145 1.00 86.25 651 ILE A C 1
ATOM 5399 O O . ILE A 1 651 ? -72.048 -21.262 62.213 1.00 86.25 651 ILE A O 1
ATOM 5403 N N . LYS A 1 652 ? -73.106 -22.674 63.603 1.00 86.56 652 LYS A N 1
ATOM 5404 C CA . LYS A 1 652 ? -72.542 -23.892 62.988 1.00 86.56 652 LYS A CA 1
ATOM 5405 C C . LYS A 1 652 ? -73.037 -24.076 61.551 1.00 86.56 652 LYS A C 1
ATOM 5407 O O . LYS A 1 652 ? -72.237 -24.398 60.676 1.00 86.56 652 LYS A O 1
ATOM 5412 N N . LEU A 1 653 ? -74.323 -23.838 61.296 1.00 85.25 653 LEU A N 1
ATOM 5413 C CA . LEU A 1 653 ? -74.936 -23.966 59.970 1.00 85.25 653 LEU A CA 1
ATOM 5414 C C . LEU A 1 653 ? -74.545 -22.833 59.009 1.00 85.25 653 LEU A C 1
ATOM 5416 O O . LEU A 1 653 ? -74.400 -23.073 57.814 1.00 85.25 653 LEU A O 1
ATOM 5420 N N . TYR A 1 654 ? -74.321 -21.621 59.512 1.00 87.56 654 TYR A N 1
ATOM 5421 C CA . TYR A 1 654 ? -73.771 -20.501 58.741 1.00 87.56 654 TYR A CA 1
ATOM 5422 C C . TYR A 1 654 ? -72.329 -20.763 58.277 1.00 87.56 654 TYR A C 1
ATOM 5424 O O . TYR A 1 654 ? -71.943 -20.386 57.171 1.00 87.56 654 TYR A O 1
ATOM 5432 N N . LYS A 1 655 ? -71.528 -21.445 59.107 1.00 88.00 655 LYS A N 1
ATOM 5433 C CA . LYS A 1 655 ? -70.131 -21.793 58.798 1.00 88.00 655 LYS A CA 1
ATOM 5434 C C . LYS A 1 655 ? -69.972 -22.977 57.840 1.00 88.00 655 LYS A C 1
ATOM 5436 O O . LYS A 1 655 ? -68.875 -23.169 57.320 1.00 88.00 655 LYS A O 1
ATOM 5441 N N . LYS A 1 656 ? -71.014 -23.786 57.608 1.00 86.81 656 LYS A N 1
ATOM 5442 C CA . LYS A 1 656 ? -70.960 -24.871 56.616 1.00 86.81 656 LYS A CA 1
ATOM 5443 C C . LYS A 1 656 ? -70.928 -24.273 55.208 1.00 86.81 656 LYS A C 1
ATOM 5445 O O . LYS A 1 656 ? -71.837 -23.540 54.833 1.00 86.81 656 LYS A O 1
ATOM 5450 N N . ARG A 1 657 ? -69.887 -24.596 54.436 1.00 85.62 657 ARG A N 1
ATOM 5451 C CA . ARG A 1 657 ? -69.716 -24.172 53.038 1.00 85.62 657 ARG A CA 1
ATOM 5452 C C . ARG A 1 657 ? -69.166 -25.324 52.187 1.00 85.62 657 ARG A C 1
ATOM 5454 O O . ARG A 1 657 ? -68.435 -26.159 52.732 1.00 85.62 657 ARG A O 1
ATOM 5461 N N . PRO A 1 658 ? -69.457 -25.372 50.876 1.00 86.25 658 PRO A N 1
ATOM 5462 C CA . PRO A 1 658 ? -68.813 -26.318 49.972 1.00 86.25 658 PRO A CA 1
ATOM 5463 C C . PRO A 1 658 ? -67.313 -26.031 49.875 1.00 86.25 658 PRO A C 1
ATOM 5465 O O . PRO A 1 658 ? -66.888 -24.876 49.917 1.00 86.25 658 PRO A O 1
ATOM 5468 N N . LYS A 1 659 ? -66.493 -27.074 49.722 1.00 80.94 659 LYS A N 1
ATOM 5469 C CA . LYS A 1 659 ? -65.055 -26.897 49.484 1.00 80.94 659 LYS A CA 1
ATOM 5470 C C . LYS A 1 659 ? -64.818 -26.592 48.000 1.00 80.94 659 LYS A C 1
ATOM 5472 O O . LYS A 1 659 ? -65.132 -27.446 47.170 1.00 80.94 659 LYS A O 1
ATOM 5477 N N . PRO A 1 660 ? -64.242 -25.430 47.648 1.00 71.44 660 PRO A N 1
ATOM 5478 C CA . PRO A 1 660 ? -63.951 -25.117 46.255 1.00 71.44 660 PRO A CA 1
ATOM 5479 C C . PRO A 1 660 ? -62.846 -26.044 45.729 1.00 71.44 660 PRO A C 1
ATOM 5481 O O . PRO A 1 660 ? -61.710 -25.982 46.204 1.00 71.44 660 PRO A O 1
ATOM 5484 N N . THR A 1 661 ? -63.181 -26.899 44.760 1.00 70.75 661 THR A N 1
ATOM 5485 C CA . THR A 1 661 ? -62.237 -27.815 44.099 1.00 70.75 661 THR A CA 1
ATOM 5486 C C . THR A 1 661 ? -62.067 -27.371 42.653 1.00 70.75 661 THR A C 1
ATOM 5488 O O . THR A 1 661 ? -62.880 -27.704 41.801 1.00 70.75 661 THR A O 1
ATOM 5491 N N . TYR A 1 662 ? -61.026 -26.587 42.396 1.00 69.31 662 TYR A N 1
ATOM 5492 C CA . TYR A 1 662 ? -60.722 -26.042 41.075 1.00 69.31 662 TYR A CA 1
ATOM 5493 C C . TYR A 1 662 ? -59.562 -26.843 40.479 1.00 69.31 662 TYR A C 1
ATOM 5495 O O . TYR A 1 662 ? -58.452 -26.768 41.010 1.00 69.31 662 TYR A O 1
ATOM 5503 N N . ARG A 1 663 ? -59.816 -27.675 39.462 1.00 60.88 663 ARG A N 1
ATOM 5504 C CA . ARG A 1 663 ? -58.784 -28.531 38.841 1.00 60.88 663 ARG A CA 1
ATOM 5505 C C . ARG A 1 663 ? -58.224 -27.904 37.563 1.00 60.88 663 ARG A C 1
ATOM 5507 O O . ARG A 1 663 ? -57.085 -28.196 37.210 1.00 60.88 663 ARG A O 1
ATOM 5514 N N . VAL A 1 664 ? -58.986 -27.030 36.906 1.00 64.31 664 VAL A N 1
ATOM 5515 C CA . VAL A 1 664 ? -58.565 -26.251 35.730 1.00 64.31 664 VAL A CA 1
ATOM 5516 C C . VAL A 1 664 ? -58.125 -24.841 36.152 1.00 64.31 664 VAL A C 1
ATOM 5518 O O . VAL A 1 664 ? -58.597 -24.310 37.154 1.00 64.31 664 VAL A O 1
ATOM 5521 N N . ALA A 1 665 ? -57.201 -24.221 35.406 1.00 60.97 665 ALA A N 1
ATOM 5522 C CA . ALA A 1 665 ? -56.758 -22.848 35.657 1.00 60.97 665 ALA A CA 1
ATOM 5523 C C . ALA A 1 665 ? -57.936 -21.862 35.536 1.00 60.97 665 ALA A C 1
ATOM 5525 O O . ALA A 1 665 ? -58.486 -21.668 34.453 1.00 60.97 665 ALA A O 1
ATOM 5526 N N . ILE A 1 666 ? -58.327 -21.247 36.655 1.00 73.69 666 ILE A N 1
ATOM 5527 C CA . ILE A 1 666 ? -59.443 -20.297 36.717 1.00 73.69 666 ILE A CA 1
ATOM 5528 C C . ILE A 1 666 ? -58.912 -18.869 36.647 1.00 73.69 666 ILE A C 1
ATOM 5530 O O . ILE A 1 666 ? -58.049 -18.483 37.430 1.00 73.69 666 ILE A O 1
ATOM 5534 N N . THR A 1 667 ? -59.467 -18.063 35.747 1.00 84.25 667 THR A N 1
ATOM 5535 C CA . THR A 1 667 ? -59.178 -16.628 35.637 1.00 84.25 667 THR A CA 1
ATOM 5536 C C . THR A 1 667 ? -59.993 -15.801 36.635 1.00 84.25 667 THR A C 1
ATOM 5538 O O . THR A 1 667 ? -61.114 -16.155 37.009 1.00 84.25 667 THR A O 1
ATOM 5541 N N . SER A 1 668 ? -59.464 -14.639 37.030 1.00 85.75 668 SER A N 1
ATOM 5542 C CA . SER A 1 668 ? -60.142 -13.699 37.939 1.00 85.75 668 SER A CA 1
ATOM 5543 C C . SER A 1 668 ? -61.531 -13.263 37.438 1.00 85.75 668 SER A C 1
ATOM 5545 O O . SER A 1 668 ? -62.455 -13.112 38.239 1.00 85.75 668 SER A O 1
ATOM 5547 N N . ALA A 1 669 ? -61.711 -13.126 36.119 1.00 85.38 669 ALA A N 1
ATOM 5548 C CA . ALA A 1 669 ? -62.993 -12.805 35.490 1.00 85.38 669 ALA A CA 1
ATOM 5549 C C . ALA A 1 669 ? -64.059 -13.891 35.729 1.00 85.38 669 ALA A C 1
ATOM 5551 O O . ALA A 1 669 ? -65.176 -13.575 36.134 1.00 85.38 669 ALA A O 1
ATOM 5552 N N . VAL A 1 670 ? -63.688 -15.169 35.584 1.00 86.81 670 VAL A N 1
ATOM 5553 C CA . VAL A 1 670 ? -64.591 -16.314 35.799 1.00 86.81 670 VAL A CA 1
ATOM 5554 C C . VAL A 1 670 ? -65.041 -16.388 37.260 1.00 86.81 670 VAL A C 1
ATOM 5556 O O . VAL A 1 670 ? -66.220 -16.595 37.536 1.00 86.81 670 VAL A O 1
ATOM 5559 N N . LEU A 1 671 ? -64.137 -16.138 38.216 1.00 87.44 671 LEU A N 1
ATOM 5560 C CA . LEU A 1 671 ? -64.499 -16.063 39.639 1.00 87.44 671 LEU A CA 1
ATOM 5561 C C . LEU A 1 671 ? -65.423 -14.875 39.942 1.00 87.44 671 LEU A C 1
ATOM 5563 O O . LEU A 1 671 ? -66.327 -14.988 40.769 1.00 87.44 671 LEU A O 1
ATOM 5567 N N . ARG A 1 672 ? -65.230 -13.733 39.275 1.00 86.94 672 ARG A N 1
ATOM 5568 C CA . ARG A 1 672 ? -66.098 -12.559 39.442 1.00 86.94 672 ARG A CA 1
ATOM 5569 C C . ARG A 1 672 ? -67.518 -12.829 38.942 1.00 86.94 672 ARG A C 1
ATOM 5571 O O . ARG A 1 672 ? -68.471 -12.387 39.581 1.00 86.94 672 ARG A O 1
ATOM 5578 N N . ASP A 1 673 ? -67.664 -13.564 37.846 1.00 86.19 673 ASP A N 1
ATOM 5579 C CA . ASP A 1 673 ? -68.977 -13.958 37.336 1.00 86.19 673 ASP A CA 1
ATOM 5580 C C . ASP A 1 673 ? -69.614 -15.077 38.173 1.00 86.19 673 ASP A C 1
ATOM 5582 O O . ASP A 1 673 ? -70.812 -15.008 38.448 1.00 86.19 673 ASP A O 1
ATOM 5586 N N . LEU A 1 674 ? -68.823 -16.021 38.702 1.00 87.06 674 LEU A N 1
ATOM 5587 C CA . LEU A 1 674 ? -69.285 -16.992 39.705 1.00 87.06 674 LEU A CA 1
ATOM 5588 C C . LEU A 1 674 ? -69.855 -16.294 40.946 1.00 87.06 674 LEU A C 1
ATOM 5590 O O . LEU A 1 674 ? -70.922 -16.673 41.424 1.00 87.06 674 LEU A O 1
ATOM 5594 N N . ALA A 1 675 ? -69.182 -15.251 41.442 1.00 86.94 675 ALA A N 1
ATOM 5595 C CA . ALA A 1 675 ? -69.666 -14.471 42.576 1.00 86.94 675 ALA A CA 1
ATOM 5596 C C . ALA A 1 675 ? -71.065 -13.885 42.320 1.00 86.94 675 ALA A C 1
ATOM 5598 O O . ALA A 1 675 ? -71.949 -14.029 43.159 1.00 86.94 675 ALA A O 1
ATOM 5599 N N . LYS A 1 676 ? -71.303 -13.299 41.139 1.00 86.56 676 LYS A N 1
ATOM 5600 C CA . LYS A 1 676 ? -72.626 -12.754 40.779 1.00 86.56 676 LYS A CA 1
ATOM 5601 C C . LYS A 1 676 ? -73.714 -13.837 40.784 1.00 86.56 676 LYS A C 1
ATOM 5603 O O . LYS A 1 676 ? -74.791 -13.609 41.332 1.00 86.56 676 LYS A O 1
ATOM 5608 N N . CYS A 1 677 ? -73.406 -15.016 40.239 1.00 85.25 677 CYS A N 1
ATOM 5609 C CA . CYS A 1 677 ? -74.356 -16.127 40.109 1.00 85.25 677 CYS A CA 1
ATOM 5610 C C . CYS A 1 677 ? -74.803 -16.711 41.465 1.00 85.25 677 CYS A C 1
ATOM 5612 O O . CYS A 1 677 ? -75.907 -17.240 41.571 1.00 85.25 677 CYS A O 1
ATOM 5614 N N . ILE A 1 678 ? -73.988 -16.590 42.524 1.00 85.94 678 ILE A N 1
ATOM 5615 C CA . ILE A 1 678 ? -74.331 -17.093 43.870 1.00 85.94 678 ILE A CA 1
ATOM 5616 C C . ILE A 1 678 ? -75.582 -16.401 44.436 1.00 85.94 678 ILE A C 1
ATOM 5618 O O . ILE A 1 678 ? -76.383 -17.047 45.118 1.00 85.94 678 ILE A O 1
ATOM 5622 N N . ILE A 1 679 ? -75.763 -15.106 44.150 1.00 82.88 679 ILE A N 1
ATOM 5623 C CA . ILE A 1 679 ? -76.903 -14.315 44.638 1.00 82.88 679 ILE A CA 1
ATOM 5624 C C . ILE A 1 679 ? -78.051 -14.301 43.635 1.00 82.88 679 ILE A C 1
ATOM 5626 O O . ILE A 1 679 ? -79.196 -14.459 44.048 1.00 82.88 679 ILE A O 1
ATOM 5630 N N . SER A 1 680 ? -77.766 -14.106 42.342 1.00 81.06 680 SER A N 1
ATOM 5631 C CA . SER A 1 680 ? -78.821 -14.008 41.326 1.00 81.06 680 SER A CA 1
ATOM 5632 C C . SER A 1 680 ? -79.515 -15.339 41.048 1.00 81.06 680 SER A C 1
ATOM 5634 O O . SER A 1 680 ? -80.613 -15.325 40.508 1.00 81.06 680 SER A O 1
ATOM 5636 N N . GLN A 1 681 ? -78.884 -16.475 41.383 1.00 70.50 681 GLN A N 1
ATOM 5637 C CA . GLN A 1 681 ? -79.335 -17.837 41.047 1.00 70.50 681 GLN A CA 1
ATOM 5638 C C . GLN A 1 681 ? -79.456 -18.116 39.536 1.00 70.50 681 GLN A C 1
ATOM 5640 O O . GLN A 1 681 ? -79.768 -19.233 39.125 1.00 70.50 681 GLN A O 1
ATOM 5645 N N . GLU A 1 682 ? -79.134 -17.136 38.695 1.00 77.19 682 GLU A N 1
ATOM 5646 C CA . GLU A 1 682 ? -79.039 -17.273 37.248 1.00 77.19 682 GLU A CA 1
ATOM 5647 C C . GLU A 1 682 ? -77.681 -17.872 36.874 1.00 77.19 682 GLU A C 1
ATOM 5649 O O . GLU A 1 682 ? -76.628 -17.401 37.312 1.00 77.19 682 GLU A O 1
ATOM 5654 N N . ARG A 1 683 ? -77.689 -18.926 36.052 1.00 79.38 683 ARG A N 1
ATOM 5655 C CA . ARG A 1 683 ? -76.464 -19.610 35.619 1.00 79.38 683 ARG A CA 1
ATOM 5656 C C . ARG A 1 683 ? -75.942 -18.972 34.334 1.00 79.38 683 ARG A C 1
ATOM 5658 O O . ARG A 1 683 ? -76.569 -19.081 33.285 1.00 79.38 683 ARG A O 1
ATOM 5665 N N . SER A 1 684 ? -74.783 -18.321 34.421 1.00 75.44 684 SER A N 1
ATOM 5666 C CA . SER A 1 684 ? -74.091 -17.754 33.257 1.00 75.44 684 SER A CA 1
ATOM 5667 C C . SER A 1 684 ? -73.391 -18.834 32.424 1.00 75.44 684 SER A C 1
ATOM 5669 O O . SER A 1 684 ? -72.830 -19.787 32.966 1.00 75.44 684 SER A O 1
ATOM 5671 N N . LEU A 1 685 ? -73.354 -18.640 31.102 1.00 73.25 685 LEU A N 1
ATOM 5672 C CA . LEU A 1 685 ? -72.628 -19.491 30.146 1.00 73.25 685 LEU A CA 1
ATOM 5673 C C . LEU A 1 685 ? -71.097 -19.424 30.314 1.00 73.25 685 LEU A C 1
ATOM 5675 O O . LEU A 1 685 ? -70.391 -20.293 29.817 1.00 73.25 685 LEU A O 1
ATOM 5679 N N . ALA A 1 686 ? -70.579 -18.402 31.004 1.00 74.75 686 ALA A N 1
ATOM 5680 C CA . ALA A 1 686 ? -69.143 -18.192 31.216 1.00 74.75 686 ALA A CA 1
ATOM 5681 C C . ALA A 1 686 ? -68.543 -19.057 32.346 1.00 74.75 686 ALA A C 1
ATOM 5683 O O . ALA A 1 686 ? -67.345 -18.973 32.624 1.00 74.75 686 ALA A O 1
ATOM 5684 N N . LEU A 1 687 ? -69.364 -19.861 33.030 1.00 79.88 687 LEU A N 1
ATOM 5685 C CA . LEU A 1 687 ? -68.938 -20.694 34.153 1.00 79.88 687 LEU A CA 1
ATOM 5686 C C . LEU A 1 687 ? -68.345 -22.021 33.671 1.00 79.88 687 LEU A C 1
ATOM 5688 O O . LEU A 1 687 ? -68.897 -22.693 32.803 1.00 79.88 687 LEU A O 1
ATOM 5692 N N . THR A 1 688 ? -67.237 -22.437 34.284 1.00 82.88 688 THR A N 1
ATOM 5693 C CA . THR A 1 688 ? -66.669 -23.774 34.067 1.00 82.88 688 THR A CA 1
ATOM 5694 C C . THR A 1 688 ? -67.557 -24.848 34.714 1.00 82.88 688 THR A C 1
ATOM 5696 O O . THR A 1 688 ? -68.298 -24.542 35.655 1.00 82.88 688 THR A O 1
ATOM 5699 N N . PRO A 1 689 ? -67.482 -26.123 34.280 1.00 81.69 689 PRO A N 1
ATOM 5700 C CA . PRO A 1 689 ? -68.232 -27.212 34.918 1.00 81.69 689 PRO A CA 1
ATOM 5701 C C . PRO A 1 689 ? -67.957 -27.306 36.426 1.00 81.69 689 PRO A C 1
ATOM 5703 O O . PRO A 1 689 ? -68.870 -27.522 37.210 1.00 81.69 689 PRO A O 1
ATOM 5706 N N . GLU A 1 690 ? -66.728 -27.015 36.853 1.00 82.31 690 GLU A N 1
ATOM 5707 C CA . GLU A 1 690 ? -66.327 -26.983 38.265 1.00 82.31 690 GLU A CA 1
ATOM 5708 C C . GLU A 1 690 ? -67.023 -25.858 39.052 1.00 82.31 690 GLU A C 1
ATOM 5710 O O . GLU A 1 690 ? -67.394 -26.031 40.214 1.00 82.31 690 GLU A O 1
ATOM 5715 N N . CYS A 1 691 ? -67.227 -24.696 38.423 1.00 84.31 691 CYS A N 1
ATOM 5716 C CA . CYS A 1 691 ? -68.000 -23.598 38.995 1.00 84.31 691 CYS A CA 1
ATOM 5717 C C . CYS A 1 691 ? -69.494 -23.946 39.093 1.00 84.31 691 CYS A C 1
ATOM 5719 O O . CYS A 1 691 ? -70.140 -23.572 40.072 1.00 84.31 691 CYS A O 1
ATOM 5721 N N . LEU A 1 692 ? -70.036 -24.683 38.118 1.00 84.56 692 LEU A N 1
ATOM 5722 C CA . LEU A 1 692 ? -71.416 -25.176 38.150 1.00 84.56 692 LEU A CA 1
ATOM 5723 C C . LEU A 1 692 ? -71.614 -26.234 39.244 1.00 84.56 692 LEU A C 1
ATOM 5725 O O . LEU A 1 692 ? -72.595 -26.160 39.979 1.00 84.56 692 LEU A O 1
ATOM 5729 N N . ASP A 1 693 ? -70.665 -27.155 39.415 1.00 86.12 693 ASP A N 1
ATOM 5730 C CA . ASP A 1 693 ? -70.668 -28.141 40.502 1.00 86.12 693 ASP A CA 1
ATOM 5731 C C . ASP A 1 693 ? -70.606 -27.467 41.878 1.00 86.12 693 ASP A C 1
ATOM 5733 O O . ASP A 1 693 ? -71.312 -27.864 42.807 1.00 86.12 693 ASP A O 1
ATOM 5737 N N . PHE A 1 694 ? -69.807 -26.403 42.005 1.00 87.56 694 PHE A N 1
ATOM 5738 C CA . PHE A 1 694 ? -69.760 -25.592 43.218 1.00 87.56 694 PHE A CA 1
ATOM 5739 C C . PHE A 1 694 ? -71.105 -24.910 43.507 1.00 87.56 694 PHE A C 1
ATOM 5741 O O . PHE A 1 694 ? -71.560 -24.955 44.648 1.00 87.56 694 PHE A O 1
ATOM 5748 N N . LEU A 1 695 ? -71.767 -24.328 42.498 1.00 87.06 695 LEU A N 1
ATOM 5749 C CA . LEU A 1 695 ? -73.105 -23.736 42.651 1.00 87.06 695 LEU A CA 1
ATOM 5750 C C . LEU A 1 695 ? -74.156 -24.785 43.035 1.00 87.06 695 LEU A C 1
ATOM 5752 O O . LEU A 1 695 ? -74.894 -24.567 43.989 1.00 87.06 695 LEU A O 1
ATOM 5756 N N . ASN A 1 696 ? -74.160 -25.949 42.376 1.00 87.00 696 ASN A N 1
ATOM 5757 C CA . ASN A 1 696 ? -75.043 -27.067 42.727 1.00 87.00 696 ASN A CA 1
ATOM 5758 C C . ASN A 1 696 ? -74.848 -27.491 44.195 1.00 87.00 696 ASN A C 1
ATOM 5760 O O . ASN A 1 696 ? -75.816 -27.744 44.905 1.00 87.00 696 ASN A O 1
ATOM 5764 N N . ALA A 1 697 ? -73.603 -27.531 44.681 1.00 86.75 697 ALA A N 1
ATOM 5765 C CA . ALA A 1 697 ? -73.312 -27.851 46.076 1.00 86.75 697 ALA A CA 1
ATOM 5766 C C . ALA A 1 697 ? -73.780 -26.764 47.063 1.00 86.75 697 ALA A C 1
ATOM 5768 O O . ALA A 1 697 ? -74.085 -27.087 48.211 1.00 86.75 697 ALA A O 1
ATOM 5769 N N . VAL A 1 698 ? -73.833 -25.491 46.650 1.00 87.12 698 VAL A N 1
ATOM 5770 C CA . VAL A 1 698 ? -74.456 -24.414 47.443 1.00 87.12 698 VAL A CA 1
ATOM 5771 C C . VAL A 1 698 ? -75.973 -24.591 47.478 1.00 87.12 698 VAL A C 1
ATOM 5773 O O . VAL A 1 698 ? -76.553 -24.500 48.555 1.00 87.12 698 VAL A O 1
ATOM 5776 N N . ASP A 1 699 ? -76.598 -24.896 46.339 1.00 87.06 699 ASP A N 1
ATOM 5777 C CA . ASP A 1 699 ? -78.048 -25.095 46.237 1.00 87.06 699 ASP A CA 1
ATOM 5778 C C . ASP A 1 699 ? -78.522 -26.247 47.147 1.00 87.06 699 ASP A C 1
ATOM 5780 O O . ASP A 1 699 ? -79.454 -26.064 47.928 1.00 87.06 699 ASP A O 1
ATOM 5784 N N . VAL A 1 700 ? -77.804 -27.378 47.165 1.00 86.88 700 VAL A N 1
ATOM 5785 C CA . VAL A 1 700 ? -78.090 -28.523 48.058 1.00 86.88 700 VAL A CA 1
ATOM 5786 C C . VAL A 1 700 ? -77.960 -28.163 49.548 1.00 86.88 700 VAL A C 1
ATOM 5788 O O . VAL A 1 700 ? -78.662 -28.720 50.388 1.00 86.88 700 VAL A O 1
ATOM 5791 N N . LEU A 1 701 ? -77.069 -27.234 49.919 1.00 84.88 701 LEU A N 1
ATOM 5792 C CA . LEU A 1 701 ? -76.895 -26.813 51.319 1.00 84.88 701 LEU A CA 1
ATOM 5793 C C . LEU A 1 701 ? -78.006 -25.890 51.832 1.00 84.88 701 LEU A C 1
ATOM 5795 O O . LEU A 1 701 ? -78.104 -25.696 53.049 1.00 84.88 701 LEU A O 1
ATOM 5799 N N . ASP A 1 702 ? -78.790 -25.293 50.939 1.00 86.19 702 ASP A N 1
ATOM 5800 C CA . ASP A 1 702 ? -79.879 -24.384 51.295 1.00 86.19 702 ASP A CA 1
ATOM 5801 C C . ASP A 1 702 ? -81.239 -25.103 51.398 1.00 86.19 702 ASP A C 1
ATOM 5803 O O . ASP A 1 702 ? -82.199 -24.528 51.914 1.00 86.19 702 ASP A O 1
ATOM 5807 N N . GLU A 1 703 ? -81.321 -26.378 50.998 1.00 86.56 703 GLU A N 1
ATOM 5808 C CA . GLU A 1 703 ? -82.511 -27.215 51.186 1.00 86.56 703 GLU A CA 1
ATOM 5809 C C . GLU A 1 703 ? -82.845 -27.400 52.682 1.00 86.56 703 GLU A C 1
ATOM 5811 O O . GLU A 1 703 ? -81.975 -27.671 53.514 1.00 86.56 703 GLU A O 1
ATOM 5816 N N . PHE A 1 704 ? -84.129 -27.283 53.048 1.00 83.50 704 PHE A N 1
ATOM 5817 C CA . PHE A 1 704 ? -84.607 -27.446 54.430 1.00 83.50 704 PHE A CA 1
ATOM 5818 C C . PHE A 1 704 ? -84.748 -28.936 54.809 1.00 83.50 704 PHE A C 1
ATOM 5820 O O . PHE A 1 704 ? -85.845 -29.442 55.035 1.00 83.50 704 PHE A O 1
ATOM 5827 N N . VAL A 1 705 ? -83.633 -29.677 54.843 1.00 78.62 705 VAL A N 1
ATOM 5828 C CA . VAL A 1 705 ? -83.613 -31.132 55.097 1.00 78.62 705 VAL A CA 1
ATOM 5829 C C . VAL A 1 705 ? -82.548 -31.493 56.145 1.00 78.62 705 VAL A C 1
ATOM 5831 O O . VAL A 1 705 ? -81.396 -31.078 56.052 1.00 78.62 705 VAL A O 1
ATOM 5834 N N . GLY A 1 706 ? -82.914 -32.292 57.160 1.00 76.00 706 GLY A N 1
ATOM 5835 C CA . GLY A 1 706 ? -81.970 -32.798 58.176 1.00 76.00 706 GLY A CA 1
ATOM 5836 C C . GLY A 1 706 ? -81.573 -31.798 59.277 1.00 76.00 706 GLY A C 1
ATOM 5837 O O . GLY A 1 706 ? -80.467 -31.881 59.818 1.00 76.00 706 GLY A O 1
ATOM 5838 N N . LEU A 1 707 ? -82.455 -30.848 59.605 1.00 78.06 707 LEU A N 1
ATOM 5839 C CA . LEU A 1 707 ? -82.222 -29.773 60.579 1.00 78.06 707 LEU A CA 1
ATOM 5840 C C . LEU A 1 707 ? -82.725 -30.129 61.996 1.00 78.06 707 LEU A C 1
ATOM 5842 O O . LEU A 1 707 ? -83.679 -30.897 62.133 1.00 78.06 707 LEU A O 1
ATOM 5846 N N . PRO A 1 708 ? -82.120 -29.577 63.069 1.00 78.62 708 PRO A N 1
ATOM 5847 C CA . PRO A 1 708 ? -82.669 -29.685 64.420 1.00 78.62 708 PRO A CA 1
ATOM 5848 C C . PRO A 1 708 ? -84.084 -29.078 64.504 1.00 78.62 708 PRO A C 1
ATOM 5850 O O . PRO A 1 708 ? -84.301 -28.011 63.932 1.00 78.62 708 PRO A O 1
ATOM 5853 N N . PRO A 1 709 ? -85.020 -29.663 65.280 1.00 75.06 709 PRO A N 1
ATOM 5854 C CA . PRO A 1 709 ? -86.408 -29.183 65.390 1.00 75.06 709 PRO A CA 1
ATOM 5855 C C . PRO A 1 709 ? -86.546 -27.800 66.055 1.00 75.06 709 PRO A C 1
ATOM 5857 O O . PRO A 1 709 ? -87.646 -27.281 66.196 1.00 75.06 709 PRO A O 1
ATOM 5860 N N . THR A 1 710 ? -85.434 -27.212 66.498 1.00 75.44 710 THR A N 1
ATOM 5861 C CA . THR A 1 710 ? -85.346 -25.898 67.139 1.00 75.44 710 THR A CA 1
ATOM 5862 C C . THR A 1 710 ? -85.155 -24.741 66.153 1.00 75.44 710 THR A C 1
ATOM 5864 O O . THR A 1 710 ? -85.146 -23.594 66.592 1.00 75.44 710 THR A O 1
ATOM 5867 N N . ILE A 1 711 ? -84.965 -25.020 64.857 1.00 81.75 711 ILE A N 1
ATOM 5868 C CA . ILE A 1 711 ? -84.798 -24.008 63.804 1.00 81.75 711 ILE A CA 1
ATOM 5869 C C . ILE A 1 711 ? -86.052 -23.988 62.935 1.00 81.75 711 ILE A C 1
ATOM 5871 O O . ILE A 1 711 ? -86.396 -24.983 62.302 1.00 81.75 711 ILE A O 1
ATOM 5875 N N . ASP A 1 712 ? -86.712 -22.839 62.896 1.00 82.44 712 ASP A N 1
ATOM 5876 C CA . ASP A 1 712 ? -87.846 -22.554 62.028 1.00 82.44 712 ASP A CA 1
ATOM 5877 C C . ASP A 1 712 ? -87.397 -22.108 60.625 1.00 82.44 712 ASP A C 1
ATOM 5879 O O . ASP A 1 712 ? -86.262 -21.676 60.398 1.00 82.44 712 ASP A O 1
ATOM 5883 N N . GLU A 1 713 ? -88.312 -22.208 59.662 1.00 83.81 713 GLU A N 1
ATOM 5884 C CA . GLU A 1 713 ? -88.057 -21.904 58.250 1.00 83.81 713 GLU A CA 1
ATOM 5885 C C . GLU A 1 713 ? -87.636 -20.439 58.028 1.00 83.81 713 GLU A C 1
ATOM 5887 O O . GLU A 1 713 ? -86.761 -20.155 57.207 1.00 83.81 713 GLU A O 1
ATOM 5892 N N . ALA A 1 714 ? -88.177 -19.498 58.813 1.00 83.62 714 ALA A N 1
ATOM 5893 C CA . ALA A 1 714 ? -87.803 -18.087 58.733 1.00 83.62 714 ALA A CA 1
ATOM 5894 C C . ALA A 1 714 ? -86.342 -17.859 59.162 1.00 83.62 714 ALA A C 1
ATOM 5896 O O . ALA A 1 714 ? -85.582 -17.202 58.444 1.00 83.62 714 ALA A O 1
ATOM 5897 N N . THR A 1 715 ? -85.910 -18.465 60.273 1.00 84.19 715 THR A N 1
ATOM 5898 C CA . THR A 1 715 ? -84.508 -18.414 60.718 1.00 84.19 715 THR A CA 1
ATOM 5899 C C . THR A 1 715 ? -83.572 -19.128 59.738 1.00 84.19 715 THR A C 1
ATOM 5901 O O . THR A 1 715 ? -82.469 -18.641 59.476 1.00 84.19 715 THR A O 1
ATOM 5904 N N . TRP A 1 716 ? -83.995 -20.242 59.129 1.00 88.38 716 TRP A N 1
ATOM 5905 C CA . TRP A 1 716 ? -83.208 -20.932 58.099 1.00 88.38 716 TRP A CA 1
ATOM 5906 C C . TRP A 1 716 ? -82.987 -20.080 56.843 1.00 88.38 716 TRP A C 1
ATOM 5908 O O . TRP A 1 716 ? -81.861 -20.002 56.346 1.00 88.38 716 TRP A O 1
ATOM 5918 N N . ASN A 1 717 ? -84.016 -19.370 56.375 1.00 86.31 717 ASN A N 1
ATOM 5919 C CA . ASN A 1 717 ? -83.909 -18.455 55.235 1.00 86.31 717 ASN A CA 1
ATOM 5920 C C . ASN A 1 717 ? -82.942 -17.292 55.514 1.00 86.31 717 ASN A C 1
ATOM 5922 O O . ASN A 1 717 ? -82.159 -16.908 54.639 1.00 86.31 717 ASN A O 1
ATOM 5926 N N . ILE A 1 718 ? -82.926 -16.773 56.748 1.00 86.50 718 ILE A N 1
ATOM 5927 C CA . ILE A 1 718 ? -81.947 -15.766 57.190 1.00 86.50 718 ILE A CA 1
ATOM 5928 C C . ILE A 1 718 ? -80.522 -16.345 57.148 1.00 86.50 718 ILE A C 1
ATOM 5930 O O . ILE A 1 718 ? -79.609 -15.697 56.627 1.00 86.50 718 ILE A O 1
ATOM 5934 N N . ILE A 1 719 ? -80.320 -17.581 57.624 1.00 87.62 719 ILE A N 1
ATOM 5935 C CA . ILE A 1 719 ? -79.017 -18.268 57.583 1.00 87.62 719 ILE A CA 1
ATOM 5936 C C . ILE A 1 719 ? -78.546 -18.480 56.137 1.00 87.62 719 ILE A C 1
ATOM 5938 O O . ILE A 1 719 ? -77.393 -18.167 55.835 1.00 87.62 719 ILE A O 1
ATOM 5942 N N . CYS A 1 720 ? -79.407 -18.972 55.240 1.00 87.94 720 CYS A N 1
ATOM 5943 C CA . CYS A 1 720 ? -79.060 -19.221 53.835 1.00 87.94 720 CYS A CA 1
ATOM 5944 C C . CYS A 1 720 ? -78.699 -17.921 53.105 1.00 87.94 720 CYS A C 1
ATOM 5946 O O . CYS A 1 720 ? -77.673 -17.851 52.423 1.00 87.94 720 CYS A O 1
ATOM 5948 N N . LYS A 1 721 ? -79.466 -16.845 53.331 1.00 88.81 721 LYS A N 1
ATOM 5949 C CA . LYS A 1 721 ? -79.185 -15.515 52.773 1.00 88.81 721 LYS A CA 1
ATOM 5950 C C . LYS A 1 721 ? -77.813 -14.987 53.206 1.00 88.81 721 LYS A C 1
ATOM 5952 O O . LYS A 1 721 ? -77.013 -14.584 52.361 1.00 88.81 721 LYS A O 1
ATOM 5957 N N . HIS A 1 722 ? -77.511 -15.021 54.505 1.00 89.75 722 HIS A N 1
ATOM 5958 C CA . HIS A 1 722 ? -76.208 -14.583 55.024 1.00 89.75 722 HIS A CA 1
ATOM 5959 C C . HIS A 1 722 ? -75.061 -15.498 54.577 1.00 89.75 722 HIS A C 1
ATOM 5961 O O . HIS A 1 722 ? -73.970 -15.012 54.281 1.00 89.75 722 HIS A O 1
ATOM 5967 N N . ARG A 1 723 ? -75.295 -16.812 54.459 1.00 90.94 723 ARG A N 1
ATOM 5968 C CA . ARG A 1 723 ? -74.312 -17.778 53.946 1.00 90.94 723 ARG A CA 1
ATOM 5969 C C . ARG A 1 723 ? -73.956 -17.498 52.485 1.00 90.94 723 ARG A C 1
ATOM 5971 O O . ARG A 1 723 ? -72.769 -17.446 52.174 1.00 90.94 723 ARG A O 1
ATOM 5978 N N . ARG A 1 724 ? -74.942 -17.269 51.608 1.00 89.88 724 ARG A N 1
ATOM 5979 C CA . ARG A 1 724 ? -74.709 -16.910 50.196 1.00 89.88 724 ARG A CA 1
ATOM 5980 C C . ARG A 1 724 ? -73.958 -15.591 50.052 1.00 89.88 724 ARG A C 1
ATOM 5982 O O . ARG A 1 724 ? -72.986 -15.540 49.304 1.00 89.88 724 ARG A O 1
ATOM 5989 N N . LEU A 1 725 ? -74.337 -14.563 50.819 1.00 90.00 725 LEU A N 1
ATOM 5990 C CA . LEU A 1 725 ? -73.601 -13.290 50.869 1.00 90.00 725 LEU A CA 1
ATOM 5991 C C . LEU A 1 725 ? -72.144 -13.504 51.288 1.00 90.00 725 LEU A C 1
ATOM 5993 O O . LEU A 1 725 ? -71.226 -12.931 50.707 1.00 90.00 725 LEU A O 1
ATOM 5997 N N . ARG A 1 726 ? -71.909 -14.369 52.274 1.00 89.88 726 ARG A N 1
ATOM 5998 C CA . ARG A 1 726 ? -70.555 -14.674 52.722 1.00 89.88 726 ARG A CA 1
ATOM 5999 C C . ARG A 1 726 ? -69.742 -15.432 51.668 1.00 89.88 726 ARG A C 1
ATOM 6001 O O . ARG A 1 726 ? -68.598 -15.061 51.422 1.00 89.88 726 ARG A O 1
ATOM 6008 N N . ILE A 1 727 ? -70.326 -16.445 51.027 1.00 89.25 727 ILE A N 1
ATOM 6009 C CA . ILE A 1 727 ? -69.678 -17.210 49.949 1.00 89.25 727 ILE A CA 1
ATOM 6010 C C . ILE A 1 727 ? -69.359 -16.299 48.752 1.00 89.25 727 ILE A C 1
ATOM 6012 O O . ILE A 1 727 ? -68.268 -16.392 48.196 1.00 89.25 727 ILE A O 1
ATOM 6016 N N . GLU A 1 728 ? -70.255 -15.377 48.384 1.00 90.12 728 GLU A N 1
ATOM 6017 C CA . GLU A 1 728 ? -70.005 -14.392 47.323 1.00 90.12 728 GLU A CA 1
ATOM 6018 C C . GLU A 1 728 ? -68.734 -13.574 47.604 1.00 90.12 728 GLU A C 1
ATOM 6020 O O . GLU A 1 728 ? -67.865 -13.456 46.736 1.00 90.12 728 GLU A O 1
ATOM 6025 N N . TYR A 1 729 ? -68.605 -13.012 48.809 1.00 90.38 729 TYR A N 1
ATOM 6026 C CA . TYR A 1 729 ? -67.437 -12.207 49.171 1.00 90.38 729 TYR A CA 1
ATOM 6027 C C . TYR A 1 729 ? -66.150 -13.038 49.256 1.00 90.38 729 TYR A C 1
ATOM 6029 O O . TYR A 1 729 ? -65.105 -12.552 48.829 1.00 90.38 729 TYR A O 1
ATOM 6037 N N . GLU A 1 730 ? -66.214 -14.292 49.714 1.00 88.31 730 GLU A N 1
ATOM 6038 C CA . GLU A 1 730 ? -65.071 -15.220 49.693 1.00 88.31 730 GLU A CA 1
ATOM 6039 C C . GLU A 1 730 ? -64.594 -15.500 48.250 1.00 88.31 730 GLU A C 1
ATOM 6041 O O . GLU A 1 730 ? -63.390 -15.493 47.975 1.00 88.31 730 GLU A O 1
ATOM 6046 N N . VAL A 1 731 ? -65.520 -15.667 47.297 1.00 88.88 731 VAL A N 1
ATOM 6047 C CA . VAL A 1 731 ? -65.191 -15.838 45.869 1.00 88.88 731 VAL A CA 1
ATOM 6048 C C . VAL A 1 731 ? -64.638 -14.540 45.259 1.00 88.88 731 VAL A C 1
ATOM 6050 O O . VAL A 1 731 ? -63.641 -14.593 44.536 1.00 88.88 731 VAL A O 1
ATOM 6053 N N . LYS A 1 732 ? -65.207 -13.367 45.586 1.00 90.94 732 LYS A N 1
ATOM 6054 C CA . LYS A 1 732 ? -64.680 -12.055 45.151 1.00 90.94 732 LYS A CA 1
ATOM 6055 C C . LYS A 1 732 ? -63.266 -11.801 45.674 1.00 90.94 732 LYS A C 1
ATOM 6057 O O . LYS A 1 732 ? -62.413 -11.357 44.910 1.00 90.94 732 LYS A O 1
ATOM 6062 N N . LEU A 1 733 ? -63.001 -12.112 46.943 1.00 90.50 733 LEU A N 1
ATOM 6063 C CA . LEU A 1 733 ? -61.670 -12.003 47.545 1.00 90.50 733 LEU A CA 1
ATOM 6064 C C . LEU A 1 733 ? -60.656 -12.877 46.810 1.00 90.50 733 LEU A C 1
ATOM 6066 O O . LEU A 1 733 ? -59.574 -12.411 46.460 1.00 90.50 733 LEU A O 1
ATOM 6070 N N . ARG A 1 734 ? -61.031 -14.122 46.496 1.00 89.38 734 ARG A N 1
ATOM 6071 C CA . ARG A 1 734 ? -60.174 -15.034 45.732 1.00 89.38 734 ARG A CA 1
ATOM 6072 C C . ARG A 1 734 ? -59.914 -14.541 44.305 1.00 89.38 734 ARG A C 1
ATOM 6074 O O . ARG A 1 734 ? -58.800 -14.698 43.815 1.00 89.38 734 ARG A O 1
ATOM 6081 N N . ALA A 1 735 ? -60.902 -13.918 43.659 1.00 89.38 735 ALA A N 1
ATOM 6082 C CA . ALA A 1 735 ? -60.749 -13.323 42.331 1.00 89.38 735 ALA A CA 1
ATOM 6083 C C . ALA A 1 735 ? -59.725 -12.176 42.319 1.00 89.38 735 ALA A C 1
ATOM 6085 O O . ALA A 1 735 ? -58.859 -12.136 41.447 1.00 89.38 735 ALA A O 1
ATOM 6086 N N . VAL A 1 736 ? -59.804 -11.268 43.300 1.00 91.38 736 VAL A N 1
ATOM 6087 C CA . VAL A 1 736 ? -58.863 -10.142 43.429 1.00 91.38 736 VAL A CA 1
ATOM 6088 C C . VAL A 1 736 ? -57.466 -10.635 43.815 1.00 91.38 736 VAL A C 1
ATOM 6090 O O . VAL A 1 736 ? -56.485 -10.175 43.242 1.00 91.38 736 VAL A O 1
ATOM 6093 N N . GLN A 1 737 ? -57.357 -11.630 44.702 1.00 91.06 737 GLN A N 1
ATOM 6094 C CA . GLN A 1 737 ? -56.070 -12.243 45.053 1.00 91.06 737 GLN A CA 1
ATOM 6095 C C . GLN A 1 737 ? -55.378 -12.879 43.835 1.00 91.06 737 GLN A C 1
ATOM 6097 O O . GLN A 1 737 ? -54.162 -12.767 43.691 1.00 91.06 737 GLN A O 1
ATOM 6102 N N . MET A 1 738 ? -56.144 -13.523 42.948 1.00 89.69 738 MET A N 1
ATOM 6103 C CA . MET A 1 738 ? -55.620 -14.079 41.696 1.00 89.69 738 MET A CA 1
ATOM 6104 C C . MET A 1 738 ? -55.121 -12.974 40.758 1.00 89.69 738 MET A C 1
ATOM 6106 O O . MET A 1 738 ? -54.018 -13.067 40.236 1.00 89.69 738 MET A O 1
ATOM 6110 N N . GLN A 1 739 ? -55.895 -11.892 40.608 1.00 90.12 739 GLN A N 1
ATOM 6111 C CA . GLN A 1 739 ? -55.508 -10.733 39.798 1.00 90.12 739 GLN A CA 1
ATOM 6112 C C . GLN A 1 739 ? -54.202 -10.089 40.298 1.00 90.12 739 GLN A C 1
ATOM 6114 O O . GLN A 1 739 ? -53.359 -9.715 39.486 1.00 90.12 739 GLN A O 1
ATOM 6119 N N . ILE A 1 740 ? -54.011 -10.010 41.620 1.00 91.50 740 ILE A N 1
ATOM 6120 C CA . ILE A 1 740 ? -52.760 -9.543 42.238 1.00 91.50 740 ILE A CA 1
ATOM 6121 C C . ILE A 1 740 ? -51.603 -10.490 41.887 1.00 91.50 740 ILE A C 1
ATOM 6123 O O . ILE A 1 740 ? -50.556 -10.037 41.437 1.00 91.50 740 ILE A O 1
ATOM 6127 N N . SER A 1 741 ? -51.794 -11.804 42.029 1.00 91.06 741 SER A N 1
ATOM 6128 C CA . SER A 1 741 ? -50.758 -12.790 41.688 1.00 91.06 741 SER A CA 1
ATOM 6129 C C . SER A 1 741 ? -50.333 -12.714 40.215 1.00 91.06 741 SER A C 1
ATOM 6131 O O . SER A 1 741 ? -49.141 -12.793 39.912 1.00 91.06 741 SER A O 1
ATOM 6133 N N . ASP A 1 742 ? -51.289 -12.549 39.298 1.00 90.50 742 ASP A N 1
ATOM 6134 C CA . ASP A 1 742 ? -51.014 -12.405 37.864 1.00 90.50 742 ASP A CA 1
ATOM 6135 C C . ASP A 1 742 ? -50.236 -11.110 37.585 1.00 90.50 742 ASP A C 1
ATOM 6137 O O . ASP A 1 742 ? -49.220 -11.118 36.883 1.00 90.50 742 ASP A O 1
ATOM 6141 N N . GLY A 1 743 ? -50.659 -9.995 38.188 1.00 91.56 743 GLY A N 1
ATOM 6142 C CA . GLY A 1 743 ? -49.965 -8.717 38.068 1.00 91.56 743 GLY A CA 1
ATOM 6143 C C . GLY A 1 743 ? -48.535 -8.767 38.617 1.00 91.56 743 GLY A C 1
ATOM 6144 O O . GLY A 1 743 ? -47.606 -8.333 37.937 1.00 91.56 743 GLY A O 1
ATOM 6145 N N . GLU A 1 744 ? -48.307 -9.399 39.770 1.00 92.75 744 GLU A N 1
ATOM 6146 C CA . GLU A 1 744 ? -46.965 -9.598 40.338 1.00 92.75 744 GLU A CA 1
ATOM 6147 C C . GLU A 1 744 ? -46.058 -10.438 39.422 1.00 92.75 744 GLU A C 1
ATOM 6149 O O . GLU A 1 744 ? -44.888 -10.094 39.218 1.00 92.75 744 GLU A O 1
ATOM 6154 N N . ALA A 1 745 ? -46.592 -11.483 38.780 1.00 93.00 745 ALA A N 1
ATOM 6155 C CA . ALA A 1 745 ? -45.846 -12.276 37.801 1.00 93.00 745 ALA A CA 1
ATOM 6156 C C . ALA A 1 745 ? -45.468 -11.463 36.544 1.00 93.00 745 ALA A C 1
ATOM 6158 O O . ALA A 1 745 ? -44.353 -11.595 36.011 1.00 93.00 745 ALA A O 1
ATOM 6159 N N . THR A 1 746 ? -46.365 -10.591 36.070 1.00 93.44 746 THR A N 1
ATOM 6160 C CA . THR A 1 746 ? -46.069 -9.692 34.942 1.00 93.44 746 THR A CA 1
ATOM 6161 C C . THR A 1 746 ? -45.023 -8.637 35.308 1.00 93.44 746 THR A C 1
ATOM 6163 O O . THR A 1 746 ? -44.065 -8.466 34.548 1.00 93.44 746 THR A O 1
ATOM 6166 N N . LEU A 1 747 ? -45.107 -8.022 36.496 1.00 94.50 747 LEU A N 1
ATOM 6167 C CA . LEU A 1 747 ? -44.091 -7.096 37.018 1.00 94.50 747 LEU A CA 1
ATOM 6168 C C . LEU A 1 747 ? -42.717 -7.749 37.072 1.00 94.50 747 LEU A C 1
ATOM 6170 O O . LEU A 1 747 ? -41.760 -7.200 36.527 1.00 94.50 747 LEU A O 1
ATOM 6174 N N . ALA A 1 748 ? -42.620 -8.946 37.654 1.00 95.00 748 ALA A N 1
ATOM 6175 C CA . ALA A 1 748 ? -41.363 -9.685 37.735 1.00 95.00 748 ALA A CA 1
ATOM 6176 C C . ALA A 1 748 ? -40.764 -9.957 36.341 1.00 95.00 748 ALA A C 1
ATOM 6178 O O . ALA A 1 748 ? -39.546 -9.981 36.150 1.00 95.00 748 ALA A O 1
ATOM 6179 N N . THR A 1 749 ? -41.608 -10.144 35.326 1.00 95.56 749 THR A N 1
ATOM 6180 C CA . THR A 1 749 ? -41.165 -10.345 33.940 1.00 95.56 749 THR A CA 1
ATOM 6181 C C . THR A 1 749 ? -40.681 -9.045 33.297 1.00 95.56 749 THR A C 1
ATOM 6183 O O . THR A 1 749 ? -39.618 -9.036 32.674 1.00 95.56 749 THR A O 1
ATOM 6186 N N . LEU A 1 750 ? -41.394 -7.933 33.482 1.00 94.69 750 LEU A N 1
ATOM 6187 C CA . LEU A 1 750 ? -40.974 -6.619 32.985 1.00 94.69 750 LEU A CA 1
ATOM 6188 C C . LEU A 1 750 ? -39.686 -6.133 33.670 1.00 94.69 750 LEU A C 1
ATOM 6190 O O . LEU A 1 750 ? -38.775 -5.658 32.994 1.00 94.69 750 LEU A O 1
ATOM 6194 N N . GLN A 1 751 ? -39.552 -6.338 34.982 1.00 94.75 751 GLN A N 1
ATOM 6195 C CA . GLN A 1 751 ? -38.336 -6.028 35.740 1.00 94.75 751 GLN A CA 1
ATOM 6196 C C . GLN A 1 751 ? -37.127 -6.826 35.233 1.00 94.75 751 GLN A C 1
ATOM 6198 O O . GLN A 1 751 ? -36.058 -6.251 35.016 1.00 94.75 751 GLN A O 1
ATOM 6203 N N . ARG A 1 752 ? -37.297 -8.127 34.944 1.00 95.50 752 ARG A N 1
ATOM 6204 C CA . ARG A 1 752 ? -36.252 -8.935 34.289 1.00 95.50 752 ARG A CA 1
ATOM 6205 C C . ARG A 1 752 ? -35.862 -8.369 32.923 1.00 95.50 752 ARG A C 1
ATOM 6207 O O . ARG A 1 752 ? -34.675 -8.297 32.615 1.00 95.50 752 ARG A O 1
ATOM 6214 N N . ARG A 1 753 ? -36.824 -7.909 32.112 1.00 94.38 753 ARG A N 1
ATOM 6215 C CA . ARG A 1 753 ? -36.524 -7.261 30.818 1.00 94.38 753 ARG A CA 1
ATOM 6216 C C . ARG A 1 753 ? -35.689 -5.993 31.001 1.00 94.38 753 ARG A C 1
ATOM 6218 O O . ARG A 1 753 ? -34.723 -5.822 30.264 1.00 94.38 753 ARG A O 1
ATOM 6225 N N . VAL A 1 754 ? -36.011 -5.144 31.981 1.00 95.25 754 VAL A N 1
ATOM 6226 C CA . VAL A 1 754 ? -35.208 -3.949 32.306 1.00 95.25 754 VAL A CA 1
ATOM 6227 C C . VAL A 1 754 ? -33.783 -4.339 32.696 1.00 95.25 754 VAL A C 1
ATOM 6229 O O . VAL A 1 754 ? -32.836 -3.738 32.191 1.00 95.25 754 VAL A O 1
ATOM 6232 N N . TYR A 1 755 ? -33.616 -5.366 33.533 1.00 95.88 755 TYR A N 1
ATOM 6233 C CA . TYR A 1 755 ? -32.295 -5.868 33.917 1.00 95.88 755 TYR A CA 1
ATOM 6234 C C . TYR A 1 755 ? -31.468 -6.311 32.698 1.00 95.88 755 TYR A C 1
ATOM 6236 O O . TYR A 1 755 ? -30.350 -5.832 32.521 1.00 95.88 755 TYR A O 1
ATOM 6244 N N . PHE A 1 756 ? -32.037 -7.115 31.792 1.00 95.50 756 PHE A N 1
ATOM 6245 C CA . PHE A 1 756 ? -31.339 -7.536 30.569 1.00 95.50 756 PHE A CA 1
ATOM 6246 C C . PHE A 1 756 ? -30.967 -6.365 29.648 1.00 95.50 756 PHE A C 1
ATOM 6248 O O . PHE A 1 756 ? -29.910 -6.382 29.018 1.00 95.50 756 PHE A O 1
ATOM 6255 N N . LYS A 1 757 ? -31.815 -5.331 29.550 1.00 94.62 757 LYS A N 1
ATOM 6256 C CA . LYS A 1 757 ? -31.491 -4.127 28.768 1.00 94.62 757 LYS A CA 1
ATOM 6257 C C . LYS A 1 757 ? -30.359 -3.319 29.409 1.00 94.62 757 LYS A C 1
ATOM 6259 O O . LYS A 1 757 ? -29.466 -2.892 28.683 1.00 94.62 757 LYS A O 1
ATOM 6264 N N . LYS A 1 758 ? -30.338 -3.185 30.741 1.00 95.56 758 LYS A N 1
ATOM 6265 C CA . LYS A 1 758 ? -29.214 -2.572 31.473 1.00 95.56 758 LYS A CA 1
ATOM 6266 C C . LYS A 1 758 ? -27.910 -3.339 31.265 1.00 95.56 758 LYS A C 1
ATOM 6268 O O . LYS A 1 758 ? -26.885 -2.726 30.993 1.00 95.56 758 LYS A O 1
ATOM 6273 N N . GLU A 1 759 ? -27.952 -4.668 31.333 1.00 96.19 759 GLU A N 1
ATOM 6274 C CA . GLU A 1 759 ? -26.781 -5.512 31.075 1.00 96.19 759 GLU A CA 1
ATOM 6275 C C . GLU A 1 759 ? -26.269 -5.342 29.635 1.00 96.19 759 GLU A C 1
ATOM 6277 O O . GLU A 1 759 ? -25.063 -5.253 29.412 1.00 96.19 759 GLU A O 1
ATOM 6282 N N . LYS A 1 760 ? -27.173 -5.225 28.649 1.00 95.75 760 LYS A N 1
ATOM 6283 C CA . LYS A 1 760 ? -26.797 -4.927 27.259 1.00 95.75 760 LYS A CA 1
ATOM 6284 C C . LYS A 1 760 ? -26.088 -3.572 27.136 1.00 95.75 760 LYS A C 1
ATOM 6286 O O . LYS A 1 760 ? -25.063 -3.506 26.468 1.00 95.75 760 LYS A O 1
ATOM 6291 N N . ILE A 1 761 ? -26.606 -2.519 27.774 1.00 95.81 761 ILE A N 1
ATOM 6292 C CA . ILE A 1 761 ? -25.968 -1.189 27.776 1.00 95.81 761 ILE A CA 1
ATOM 6293 C C . ILE A 1 761 ? -24.572 -1.267 28.406 1.00 95.81 761 ILE A C 1
ATOM 6295 O O . ILE A 1 761 ? -23.613 -0.770 27.824 1.00 95.81 761 ILE A O 1
ATOM 6299 N N . ALA A 1 762 ? -24.430 -1.958 29.542 1.00 96.06 762 ALA A N 1
ATOM 6300 C CA . ALA A 1 762 ? -23.132 -2.148 30.187 1.00 96.06 762 ALA A CA 1
ATOM 6301 C C . ALA A 1 762 ? -22.121 -2.858 29.266 1.00 96.06 762 ALA A C 1
ATOM 6303 O O . ALA A 1 762 ? -20.977 -2.422 29.171 1.00 96.06 762 ALA A O 1
ATOM 6304 N N . LYS A 1 763 ? -22.547 -3.899 28.534 1.00 96.31 763 LYS A N 1
ATOM 6305 C CA . LYS A 1 763 ? -21.703 -4.581 27.535 1.00 96.31 763 LYS A CA 1
ATOM 6306 C C . LYS A 1 763 ? -21.285 -3.646 26.398 1.00 96.31 763 LYS A C 1
ATOM 6308 O O . LYS A 1 763 ? -20.110 -3.614 26.057 1.00 96.31 763 LYS A O 1
ATOM 6313 N N . LEU A 1 764 ? -22.216 -2.861 25.849 1.00 95.06 764 LEU A N 1
ATOM 6314 C CA . LEU A 1 764 ? -21.909 -1.894 24.787 1.00 95.06 764 LEU A CA 1
ATOM 6315 C C . LEU A 1 764 ? -20.913 -0.821 25.254 1.00 95.06 764 LEU A C 1
ATOM 6317 O O . LEU A 1 764 ? -20.003 -0.483 24.507 1.00 95.06 764 LEU A O 1
ATOM 6321 N N . ASN A 1 765 ? -21.020 -0.343 26.497 1.00 93.75 765 ASN A N 1
ATOM 6322 C CA . ASN A 1 765 ? -20.057 0.609 27.063 1.00 93.75 765 ASN A CA 1
ATOM 6323 C C . ASN A 1 765 ? -18.647 0.013 27.203 1.00 93.75 765 ASN A C 1
ATOM 6325 O O . ASN A 1 765 ? -17.665 0.700 26.930 1.00 93.75 765 ASN A O 1
ATOM 6329 N N . VAL A 1 766 ? -18.533 -1.264 27.587 1.00 95.81 766 VAL A N 1
ATOM 6330 C CA . VAL A 1 766 ? -17.236 -1.964 27.626 1.00 95.81 766 VAL A CA 1
ATOM 6331 C C . VAL A 1 766 ? -16.643 -2.095 26.220 1.00 95.81 766 VAL A C 1
ATOM 6333 O O . VAL A 1 766 ? -15.452 -1.849 26.041 1.00 95.81 766 VAL A O 1
ATOM 6336 N N . GLU A 1 767 ? -17.458 -2.421 25.215 1.00 94.62 767 GLU A N 1
ATOM 6337 C CA . GLU A 1 767 ? -17.005 -2.486 23.818 1.00 94.62 767 GLU A CA 1
ATOM 6338 C C . GLU A 1 767 ? -16.569 -1.112 23.285 1.00 94.62 767 GLU A C 1
ATOM 6340 O O . GLU A 1 767 ? -15.560 -1.026 22.592 1.00 94.62 767 GLU A O 1
ATOM 6345 N N . ILE A 1 768 ? -17.254 -0.020 23.646 1.00 92.94 768 ILE A N 1
ATOM 6346 C CA . ILE A 1 768 ? -16.823 1.347 23.301 1.00 92.94 768 ILE A CA 1
ATOM 6347 C C . ILE A 1 768 ? -15.473 1.676 23.952 1.00 92.94 768 ILE A C 1
ATOM 6349 O O . ILE A 1 768 ? -14.569 2.166 23.277 1.00 92.94 768 ILE A O 1
ATOM 6353 N N . ALA A 1 769 ? -15.296 1.368 25.240 1.00 89.19 769 ALA A N 1
ATOM 6354 C CA . ALA A 1 769 ? -14.021 1.585 25.925 1.00 89.19 769 ALA A CA 1
ATOM 6355 C C . ALA A 1 769 ? -12.879 0.794 25.264 1.00 89.19 769 ALA A C 1
ATOM 6357 O O . ALA A 1 769 ? -11.776 1.317 25.090 1.00 89.19 769 ALA A O 1
ATOM 6358 N N . LYS A 1 770 ? -13.159 -0.442 24.833 1.00 91.94 770 LYS A N 1
ATOM 6359 C CA . LYS A 1 770 ? -12.220 -1.257 24.063 1.00 91.94 770 LYS A CA 1
ATOM 6360 C C . LYS A 1 770 ? -11.905 -0.632 22.703 1.00 91.94 770 LYS A C 1
ATOM 6362 O O . LYS A 1 770 ? -10.732 -0.474 22.397 1.00 91.94 770 LYS A O 1
ATOM 6367 N N . LEU A 1 771 ? -12.909 -0.200 21.936 1.00 89.25 771 LEU A N 1
ATOM 6368 C CA . LEU A 1 771 ? -12.706 0.476 20.646 1.00 89.25 771 LEU A CA 1
ATOM 6369 C C . LEU A 1 771 ? -11.827 1.725 20.776 1.00 89.25 771 LEU A C 1
ATOM 6371 O O . LEU A 1 771 ? -10.982 1.972 19.919 1.00 89.25 771 LEU A O 1
ATOM 6375 N N . ARG A 1 772 ? -11.985 2.497 21.855 1.00 84.50 772 ARG A N 1
ATOM 6376 C CA . ARG A 1 772 ? -11.145 3.674 22.130 1.00 84.50 772 ARG A CA 1
ATOM 6377 C C . ARG A 1 772 ? -9.717 3.299 22.505 1.00 84.50 772 ARG A C 1
ATOM 6379 O O . ARG A 1 772 ? -8.781 3.972 22.080 1.00 84.50 772 ARG A O 1
ATOM 6386 N N . SER A 1 773 ? -9.534 2.218 23.262 1.00 85.94 773 SER A N 1
ATOM 6387 C CA . SER A 1 773 ? -8.201 1.664 23.510 1.00 85.94 773 SER A CA 1
ATOM 6388 C C . SER A 1 773 ? -7.551 1.201 22.205 1.00 85.94 773 SER A C 1
ATOM 6390 O O . SER A 1 773 ? -6.415 1.575 21.934 1.00 85.94 773 SER A O 1
ATOM 6392 N N . ASP A 1 774 ? -8.284 0.458 21.372 1.00 86.19 774 ASP A N 1
ATOM 6393 C CA . ASP A 1 774 ? -7.820 -0.026 20.069 1.00 86.19 774 ASP A CA 1
ATOM 6394 C C . ASP A 1 774 ? -7.470 1.149 19.137 1.00 86.19 774 ASP A C 1
ATOM 6396 O O . ASP A 1 774 ? -6.460 1.110 18.436 1.00 86.19 774 ASP A O 1
ATOM 6400 N N . TYR A 1 775 ? -8.252 2.234 19.173 1.00 83.44 775 TYR A N 1
ATOM 6401 C CA . TYR A 1 775 ? -7.947 3.480 18.469 1.00 83.44 775 TYR A CA 1
ATOM 6402 C C . TYR A 1 775 ? -6.599 4.064 18.908 1.00 83.44 775 TYR A C 1
ATOM 6404 O O . TYR A 1 775 ? -5.751 4.333 18.059 1.00 83.44 775 TYR A O 1
ATOM 6412 N N . LEU A 1 776 ? -6.368 4.219 20.216 1.00 80.75 776 LEU A N 1
ATOM 6413 C CA . LEU A 1 776 ? -5.099 4.737 20.738 1.00 80.75 776 LEU A CA 1
ATOM 6414 C C . LEU A 1 776 ? -3.930 3.818 20.375 1.00 80.75 776 LEU A C 1
ATOM 6416 O O . LEU A 1 776 ? -2.891 4.292 19.918 1.00 80.75 776 LEU A O 1
ATOM 6420 N N . THR A 1 777 ? -4.101 2.501 20.511 1.00 83.62 777 THR A N 1
ATOM 6421 C CA . THR A 1 777 ? -3.085 1.527 20.104 1.00 83.62 777 THR A CA 1
ATOM 6422 C C . THR A 1 777 ? -2.763 1.654 18.619 1.00 83.62 777 THR A C 1
ATOM 6424 O O . THR A 1 777 ? -1.587 1.685 18.279 1.00 83.62 777 THR A O 1
ATOM 6427 N N . ASN A 1 778 ? -3.759 1.814 17.745 1.00 81.31 778 ASN A N 1
ATOM 6428 C CA . ASN A 1 778 ? -3.540 2.020 16.311 1.00 81.31 778 ASN A CA 1
ATOM 6429 C C . ASN A 1 778 ? -2.846 3.355 15.995 1.00 81.31 778 ASN A C 1
ATOM 6431 O O . ASN A 1 778 ? -2.057 3.413 15.056 1.00 81.31 778 ASN A O 1
ATOM 6435 N N . MET A 1 779 ? -3.097 4.416 16.771 1.00 75.69 779 MET A N 1
ATOM 6436 C CA . MET A 1 779 ? -2.400 5.701 16.602 1.00 75.69 779 MET A CA 1
ATOM 6437 C C . MET A 1 779 ? -0.921 5.628 16.984 1.00 75.69 779 MET A C 1
ATOM 6439 O O . MET A 1 779 ? -0.099 6.310 16.378 1.00 75.69 779 MET A O 1
ATOM 6443 N N . HIS A 1 780 ? -0.571 4.807 17.973 1.00 75.56 780 HIS A N 1
ATOM 6444 C CA . HIS A 1 780 ? 0.820 4.629 18.389 1.00 75.56 780 HIS A CA 1
ATOM 6445 C C . HIS A 1 780 ? 1.545 3.543 17.582 1.00 75.56 780 HIS A C 1
ATOM 6447 O O . HIS A 1 780 ? 2.726 3.688 17.274 1.00 75.56 780 HIS A O 1
ATOM 6453 N N . ASN A 1 781 ? 0.847 2.470 17.211 1.00 81.62 781 ASN A N 1
ATOM 6454 C CA . ASN A 1 781 ? 1.377 1.348 16.441 1.00 81.62 781 ASN A CA 1
ATOM 6455 C C . ASN A 1 781 ? 1.237 1.607 14.934 1.00 81.62 781 ASN A C 1
ATOM 6457 O O . ASN A 1 781 ? 0.489 0.930 14.225 1.00 81.62 781 ASN A O 1
ATOM 6461 N N . THR A 1 782 ? 1.929 2.639 14.455 1.00 79.06 782 THR A N 1
ATOM 6462 C CA . THR A 1 782 ? 1.925 3.016 13.039 1.00 79.06 782 THR A CA 1
ATOM 6463 C C . THR A 1 782 ? 3.033 2.301 12.277 1.00 79.06 782 THR A C 1
ATOM 6465 O O . THR A 1 782 ? 4.168 2.175 12.738 1.00 79.06 782 THR A O 1
ATOM 6468 N N . GLN A 1 783 ? 2.714 1.840 11.069 1.00 81.94 783 GLN A N 1
ATOM 6469 C CA . GLN A 1 783 ? 3.711 1.246 10.187 1.00 81.94 783 GLN A CA 1
ATOM 6470 C C . GLN A 1 783 ? 4.632 2.329 9.622 1.00 81.94 783 GLN A C 1
ATOM 6472 O O . GLN A 1 783 ? 4.179 3.228 8.912 1.00 81.94 783 GLN A O 1
ATOM 6477 N N . MET A 1 784 ? 5.932 2.206 9.886 1.00 82.19 784 MET A N 1
ATOM 6478 C CA . MET A 1 784 ? 6.954 3.092 9.330 1.00 82.19 784 MET A CA 1
ATOM 6479 C C . MET A 1 784 ? 7.713 2.415 8.189 1.00 82.19 784 MET A C 1
ATOM 6481 O O . MET A 1 784 ? 8.012 1.223 8.217 1.00 82.19 784 MET A O 1
ATOM 6485 N N . GLN A 1 785 ? 8.040 3.198 7.168 1.00 88.00 785 GLN A N 1
ATOM 6486 C CA . GLN A 1 785 ? 8.866 2.795 6.042 1.00 88.00 785 GLN A CA 1
ATOM 6487 C C . GLN A 1 785 ? 10.325 3.128 6.327 1.00 88.00 785 GLN A C 1
ATOM 6489 O O . GLN A 1 785 ? 10.670 4.300 6.458 1.00 88.00 785 GLN A O 1
ATOM 6494 N N . ILE A 1 786 ? 11.194 2.121 6.344 1.00 87.94 786 ILE A N 1
ATOM 6495 C CA . ILE A 1 786 ? 12.637 2.323 6.490 1.00 87.94 786 ILE A CA 1
ATOM 6496 C C . ILE A 1 786 ? 13.325 1.801 5.234 1.00 87.94 786 ILE A C 1
ATOM 6498 O O . ILE A 1 786 ? 13.150 0.646 4.853 1.00 87.94 786 ILE A O 1
ATOM 6502 N N . VAL A 1 787 ? 14.103 2.660 4.576 1.00 88.62 787 VAL A N 1
ATOM 6503 C CA . VAL A 1 787 ? 14.863 2.287 3.377 1.00 88.62 787 VAL A CA 1
ATOM 6504 C C . VAL A 1 787 ? 16.311 2.023 3.769 1.00 88.62 787 VAL A C 1
ATOM 6506 O O . VAL A 1 787 ? 17.048 2.943 4.113 1.00 88.62 787 VAL A O 1
ATOM 6509 N N . LEU A 1 788 ? 16.717 0.755 3.714 1.00 86.75 788 LEU A N 1
ATOM 6510 C CA . LEU A 1 788 ? 18.059 0.301 4.076 1.00 86.75 788 LEU A CA 1
ATOM 6511 C C . LEU A 1 788 ? 18.763 -0.340 2.881 1.00 86.75 788 LEU A C 1
ATOM 6513 O O . LEU A 1 788 ? 18.138 -0.900 1.979 1.00 86.75 788 LEU A O 1
ATOM 6517 N N . ARG A 1 789 ? 20.097 -0.305 2.892 1.00 84.94 789 ARG A N 1
ATOM 6518 C CA . ARG A 1 789 ? 20.903 -1.079 1.940 1.00 84.94 789 ARG A CA 1
ATOM 6519 C C . ARG A 1 789 ? 20.788 -2.565 2.279 1.00 84.94 789 ARG A C 1
ATOM 6521 O O . ARG A 1 789 ? 20.826 -2.926 3.450 1.00 84.94 789 ARG A O 1
ATOM 6528 N N . ARG A 1 790 ? 20.751 -3.430 1.259 1.00 82.62 790 ARG A N 1
ATOM 6529 C CA . ARG A 1 790 ? 20.580 -4.890 1.410 1.00 82.62 790 ARG A CA 1
ATOM 6530 C C . ARG A 1 790 ? 21.530 -5.536 2.433 1.00 82.62 790 ARG A C 1
ATOM 6532 O O . ARG A 1 790 ? 21.127 -6.468 3.105 1.00 82.62 790 ARG A O 1
ATOM 6539 N N . GLY A 1 791 ? 22.763 -5.043 2.575 1.00 82.25 791 GLY A N 1
ATOM 6540 C CA . GLY A 1 791 ? 23.736 -5.577 3.541 1.00 82.25 791 GLY A CA 1
ATOM 6541 C C . GLY A 1 791 ? 23.453 -5.261 5.017 1.00 82.25 791 GLY A C 1
ATOM 6542 O O . GLY A 1 791 ? 24.143 -5.797 5.871 1.00 82.25 791 GLY A O 1
ATOM 6543 N N . LEU A 1 792 ? 22.481 -4.392 5.317 1.00 83.81 792 LEU A N 1
ATOM 6544 C CA . LEU A 1 792 ? 22.046 -4.064 6.683 1.00 83.81 792 LEU A CA 1
ATOM 6545 C C . LEU A 1 792 ? 20.810 -4.865 7.117 1.00 83.81 792 LEU A C 1
ATOM 6547 O O . LEU A 1 792 ? 20.351 -4.712 8.243 1.00 83.81 792 LEU A O 1
ATOM 6551 N N . VAL A 1 793 ? 20.250 -5.677 6.217 1.00 87.00 793 VAL A N 1
ATOM 6552 C CA . VAL A 1 793 ? 19.085 -6.518 6.486 1.00 87.00 793 VAL A CA 1
ATOM 6553 C C . VAL A 1 793 ? 19.568 -7.958 6.595 1.00 87.00 793 VAL A C 1
ATOM 6555 O O . VAL A 1 793 ? 19.983 -8.554 5.604 1.00 87.00 793 VAL A O 1
ATOM 6558 N N . GLU A 1 794 ? 19.538 -8.503 7.810 1.00 85.88 794 GLU A N 1
ATOM 6559 C CA . GLU A 1 794 ? 19.999 -9.870 8.107 1.00 85.88 794 GLU A CA 1
ATOM 6560 C C . GLU A 1 794 ? 18.912 -10.936 7.870 1.00 85.88 794 GLU A C 1
ATOM 6562 O O . GLU A 1 794 ? 19.179 -12.135 7.935 1.00 85.88 794 GLU A O 1
ATOM 6567 N N . VAL A 1 795 ? 17.689 -10.504 7.556 1.00 86.69 795 VAL A N 1
ATOM 6568 C CA . VAL A 1 795 ? 16.527 -11.368 7.318 1.00 86.69 795 VAL A CA 1
ATOM 6569 C C . VAL A 1 795 ? 16.473 -11.801 5.843 1.00 86.69 795 VAL A C 1
ATOM 6571 O O . VAL A 1 795 ? 16.696 -10.970 4.955 1.00 86.69 795 VAL A O 1
ATOM 6574 N N . PRO A 1 796 ? 16.184 -13.082 5.533 1.00 85.25 796 PRO A N 1
ATOM 6575 C CA . PRO A 1 796 ? 16.006 -13.530 4.155 1.00 85.25 796 PRO A CA 1
ATOM 6576 C C . PRO A 1 796 ? 14.776 -12.872 3.517 1.00 85.25 796 PRO A C 1
ATOM 6578 O O . PRO A 1 796 ? 13.674 -12.948 4.044 1.00 85.25 796 PRO A O 1
ATOM 6581 N N . LEU A 1 797 ? 14.969 -12.249 2.354 1.00 84.75 797 LEU A N 1
ATOM 6582 C CA . LEU A 1 797 ? 13.918 -11.526 1.637 1.00 84.75 797 LEU A CA 1
ATOM 6583 C C . LEU A 1 797 ? 13.282 -12.424 0.568 1.00 84.75 797 LEU A C 1
ATOM 6585 O O . LEU A 1 797 ? 13.945 -12.776 -0.411 1.00 84.75 797 LEU A O 1
ATOM 6589 N N . THR A 1 798 ? 12.003 -12.757 0.731 1.00 84.06 798 THR A N 1
ATOM 6590 C CA . THR A 1 798 ? 11.155 -13.385 -0.298 1.00 84.06 798 THR A CA 1
ATOM 6591 C C . THR A 1 798 ? 10.330 -12.351 -1.070 1.00 84.06 798 THR A C 1
ATOM 6593 O O . THR A 1 798 ? 9.899 -12.618 -2.191 1.00 84.06 798 THR A O 1
ATOM 6596 N N . GLY A 1 799 ? 10.170 -11.151 -0.500 1.00 78.75 799 GLY A N 1
ATOM 6597 C CA . GLY A 1 799 ? 9.362 -10.058 -1.048 1.00 78.75 799 GLY A CA 1
ATOM 6598 C C . GLY A 1 799 ? 7.970 -9.961 -0.419 1.00 78.75 799 GLY A C 1
ATOM 6599 O O . GLY A 1 799 ? 7.175 -9.121 -0.838 1.00 78.75 799 GLY A O 1
ATOM 6600 N N . SER A 1 800 ? 7.676 -10.795 0.583 1.00 84.81 800 SER A N 1
ATOM 6601 C CA . SER A 1 800 ? 6.447 -10.734 1.373 1.00 84.81 800 SER A CA 1
ATOM 6602 C C . SER A 1 800 ? 6.581 -9.721 2.512 1.00 84.81 800 SER A C 1
ATOM 6604 O O . SER A 1 800 ? 7.658 -9.552 3.079 1.00 84.81 800 SER A O 1
ATOM 6606 N N . MET A 1 801 ? 5.479 -9.074 2.907 1.00 79.06 801 MET A N 1
ATOM 6607 C CA . MET A 1 801 ? 5.475 -8.241 4.121 1.00 79.06 801 MET A CA 1
ATOM 6608 C C . MET A 1 801 ? 5.716 -9.079 5.386 1.00 79.06 801 MET A C 1
ATOM 6610 O O . MET A 1 801 ? 6.332 -8.583 6.324 1.00 79.06 801 MET A O 1
ATOM 6614 N N . HIS A 1 802 ? 5.313 -10.354 5.366 1.00 85.75 802 HIS A N 1
ATOM 6615 C CA . HIS A 1 802 ? 5.486 -11.291 6.481 1.00 85.75 802 HIS A CA 1
ATOM 6616 C C . HIS A 1 802 ? 6.939 -11.689 6.743 1.00 85.75 802 HIS A C 1
ATOM 6618 O O . HIS A 1 802 ? 7.235 -12.230 7.803 1.00 85.75 802 HIS A O 1
ATOM 6624 N N . ASP A 1 803 ? 7.862 -11.397 5.818 1.00 86.69 803 ASP A N 1
ATOM 6625 C CA . ASP A 1 803 ? 9.291 -11.625 6.055 1.00 86.69 803 ASP A CA 1
ATOM 6626 C C . ASP A 1 803 ? 9.782 -10.829 7.282 1.00 86.69 803 ASP A C 1
ATOM 6628 O O . ASP A 1 803 ? 10.768 -11.204 7.908 1.00 86.69 803 ASP A O 1
ATOM 6632 N N . PHE A 1 804 ? 9.093 -9.739 7.644 1.00 84.25 804 PHE A N 1
ATOM 6633 C CA . PHE A 1 804 ? 9.507 -8.807 8.693 1.00 84.25 804 PHE A CA 1
ATOM 6634 C C . PHE A 1 804 ? 8.736 -8.942 10.013 1.00 84.25 804 PHE A C 1
ATOM 6636 O O . PHE A 1 804 ? 8.984 -8.145 10.915 1.00 84.25 804 PHE A O 1
ATOM 6643 N N . ASP A 1 805 ? 7.835 -9.919 10.154 1.00 85.25 805 ASP A N 1
ATOM 6644 C CA . ASP A 1 805 ? 6.989 -10.046 11.354 1.00 85.25 805 ASP A CA 1
ATOM 6645 C C . ASP A 1 805 ? 7.826 -10.297 12.630 1.00 85.25 805 ASP A C 1
ATOM 6647 O O . ASP A 1 805 ? 7.522 -9.747 13.688 1.00 85.25 805 ASP A O 1
ATOM 6651 N N . ASP A 1 806 ? 8.938 -11.035 12.508 1.00 84.50 806 ASP A N 1
ATOM 6652 C CA . ASP A 1 806 ? 9.899 -11.313 13.592 1.00 84.50 806 ASP A CA 1
ATOM 6653 C C . ASP A 1 806 ? 11.146 -10.397 13.553 1.00 84.50 806 ASP A C 1
ATOM 6655 O O . ASP A 1 806 ? 12.152 -10.656 14.222 1.00 84.50 806 ASP A O 1
ATOM 6659 N N . ALA A 1 807 ? 11.131 -9.331 12.744 1.00 86.94 807 ALA A N 1
ATOM 6660 C CA . ALA A 1 807 ? 12.286 -8.451 12.580 1.00 86.94 807 ALA A CA 1
ATOM 6661 C C . ALA A 1 807 ? 12.365 -7.388 13.688 1.00 86.94 807 ALA A C 1
ATOM 6663 O O . ALA A 1 807 ? 11.381 -6.738 14.038 1.00 86.94 807 ALA A O 1
ATOM 6664 N N . ILE A 1 808 ? 13.575 -7.154 14.204 1.00 89.00 808 ILE A N 1
ATOM 6665 C CA . ILE A 1 808 ? 13.846 -6.150 15.241 1.00 89.00 808 ILE A CA 1
ATOM 6666 C C . ILE A 1 808 ? 14.816 -5.106 14.686 1.00 89.00 808 ILE A C 1
ATOM 6668 O O . ILE A 1 808 ? 15.838 -5.443 14.087 1.00 89.00 808 ILE A O 1
ATOM 6672 N N . LEU A 1 809 ? 14.512 -3.825 14.906 1.00 86.06 809 LEU A N 1
ATOM 6673 C CA . LEU A 1 809 ? 15.412 -2.730 14.553 1.00 86.06 809 LEU A CA 1
ATOM 6674 C C . LEU A 1 809 ? 16.459 -2.542 15.657 1.00 86.06 809 LEU A C 1
ATOM 6676 O O . LEU A 1 809 ? 16.130 -2.095 16.753 1.00 86.06 809 LEU A O 1
ATOM 6680 N N . VAL A 1 810 ? 17.722 -2.847 15.355 1.00 86.31 810 VAL A N 1
ATOM 6681 C CA . VAL A 1 810 ? 18.840 -2.677 16.296 1.00 86.31 810 VAL A CA 1
ATOM 6682 C C . VAL A 1 810 ? 19.595 -1.379 15.990 1.00 86.31 810 VAL A C 1
ATOM 6684 O O . VAL A 1 810 ? 20.086 -1.203 14.868 1.00 86.31 810 VAL A O 1
ATOM 6687 N N . PRO A 1 811 ? 19.736 -0.454 16.958 1.00 84.69 811 PRO A N 1
ATOM 6688 C CA . PRO A 1 811 ? 20.551 0.736 16.777 1.00 84.69 811 PRO A CA 1
ATOM 6689 C C . PRO A 1 811 ? 22.013 0.380 16.493 1.00 84.69 811 PRO A C 1
ATOM 6691 O O . PRO A 1 811 ? 22.651 -0.381 17.220 1.00 84.69 811 PRO A O 1
ATOM 6694 N N . ARG A 1 812 ? 22.603 1.026 15.483 1.00 83.06 812 ARG A N 1
ATOM 6695 C CA . ARG A 1 812 ? 24.021 0.833 15.135 1.00 83.06 812 ARG A CA 1
ATOM 6696 C C . ARG A 1 812 ? 24.969 1.075 16.318 1.00 83.06 812 ARG A C 1
ATOM 6698 O O . ARG A 1 812 ? 25.982 0.391 16.423 1.00 83.06 812 ARG A O 1
ATOM 6705 N N . LYS A 1 813 ? 24.626 2.012 17.209 1.00 87.50 813 LYS A N 1
ATOM 6706 C CA . LYS A 1 813 ? 25.407 2.320 18.417 1.00 87.50 813 LYS A CA 1
ATOM 6707 C C . LYS A 1 813 ? 25.589 1.092 19.309 1.00 87.50 813 LYS A C 1
ATOM 6709 O O . LYS A 1 813 ? 26.699 0.836 19.751 1.00 87.50 813 LYS A O 1
ATOM 6714 N N . GLU A 1 814 ? 24.539 0.295 19.499 1.00 88.38 814 GLU A N 1
ATOM 6715 C CA . GLU A 1 814 ? 24.603 -0.914 20.327 1.00 88.38 814 GLU A CA 1
ATOM 6716 C C . GLU A 1 814 ? 25.531 -1.964 19.709 1.00 88.38 814 GLU A C 1
ATOM 6718 O O . GLU A 1 814 ? 26.349 -2.564 20.403 1.00 88.38 814 GLU A O 1
ATOM 6723 N N . ILE A 1 815 ? 25.476 -2.136 18.384 1.00 87.06 815 ILE A N 1
ATOM 6724 C CA . ILE A 1 815 ? 26.376 -3.044 17.659 1.00 87.06 815 ILE A CA 1
ATOM 6725 C C . ILE A 1 815 ? 27.829 -2.562 17.765 1.00 87.06 815 ILE A C 1
ATOM 6727 O O . ILE A 1 815 ? 28.741 -3.362 17.976 1.00 87.06 815 ILE A O 1
ATOM 6731 N N . GLU A 1 816 ? 28.070 -1.257 17.637 1.00 89.62 816 GLU A N 1
ATOM 6732 C CA . GLU A 1 816 ? 29.403 -0.670 17.793 1.00 89.62 816 GLU A CA 1
ATOM 6733 C C . GLU A 1 816 ? 29.936 -0.839 19.224 1.00 89.62 816 GLU A C 1
ATOM 6735 O O . GLU A 1 816 ? 31.085 -1.248 19.388 1.00 89.62 816 GLU A O 1
ATOM 6740 N N . GLU A 1 817 ? 29.105 -0.634 20.247 1.00 93.81 817 GLU A N 1
ATOM 6741 C CA . GLU A 1 817 ? 29.444 -0.879 21.655 1.00 93.81 817 GLU A CA 1
ATOM 6742 C C . GLU A 1 817 ? 29.717 -2.358 21.961 1.00 93.81 817 GLU A C 1
ATOM 6744 O O . GLU A 1 817 ? 30.607 -2.699 22.743 1.00 93.81 817 GLU A O 1
ATOM 6749 N N . ILE A 1 818 ? 28.973 -3.274 21.345 1.00 92.12 818 ILE A N 1
ATOM 6750 C CA . ILE A 1 818 ? 29.249 -4.707 21.463 1.00 92.12 818 ILE A CA 1
ATOM 6751 C C . ILE A 1 818 ? 30.579 -5.031 20.778 1.00 92.12 818 ILE A C 1
ATOM 6753 O O . ILE A 1 818 ? 31.412 -5.733 21.352 1.00 92.12 818 ILE A O 1
ATOM 6757 N N . ASN A 1 819 ? 30.837 -4.477 19.593 1.00 93.25 819 ASN A N 1
ATOM 6758 C CA . ASN A 1 819 ? 32.086 -4.685 18.867 1.00 93.25 819 ASN A CA 1
ATOM 6759 C C . ASN A 1 819 ? 33.309 -4.154 19.627 1.00 93.25 819 ASN A C 1
ATOM 6761 O O . ASN A 1 819 ? 34.365 -4.793 19.595 1.00 93.25 819 ASN A O 1
ATOM 6765 N N . THR A 1 820 ? 33.199 -3.027 20.337 1.00 96.06 820 THR A N 1
ATOM 6766 C CA . THR A 1 820 ? 34.285 -2.541 21.203 1.00 96.06 820 THR A CA 1
ATOM 6767 C C . THR A 1 820 ? 34.520 -3.495 22.371 1.00 96.06 820 THR A C 1
ATOM 6769 O O . THR A 1 820 ? 35.657 -3.924 22.569 1.00 96.06 820 THR A O 1
ATOM 6772 N N . LYS A 1 821 ? 33.463 -3.946 23.060 1.00 94.12 821 LYS A N 1
ATOM 6773 C CA . LYS A 1 821 ? 33.568 -4.954 24.133 1.00 94.12 821 LYS A CA 1
ATOM 6774 C C . LYS A 1 821 ? 34.163 -6.277 23.642 1.00 94.12 821 LYS A C 1
ATOM 6776 O O . LYS A 1 821 ? 34.981 -6.871 24.340 1.00 94.12 821 LYS A O 1
ATOM 6781 N N . ILE A 1 822 ? 33.811 -6.733 22.437 1.00 94.38 822 ILE A N 1
ATOM 6782 C CA . ILE A 1 822 ? 34.392 -7.936 21.819 1.00 94.38 822 ILE A CA 1
ATOM 6783 C C . ILE A 1 822 ? 35.887 -7.736 21.561 1.00 94.38 822 ILE A C 1
ATOM 6785 O O . ILE A 1 822 ? 36.681 -8.628 21.863 1.00 94.38 822 ILE A O 1
ATOM 6789 N N . ARG A 1 823 ? 36.300 -6.571 21.045 1.00 95.50 823 ARG A N 1
ATOM 6790 C CA . ARG A 1 823 ? 37.725 -6.254 20.845 1.00 95.50 823 ARG A CA 1
ATOM 6791 C C . ARG A 1 823 ? 38.488 -6.213 22.167 1.00 95.50 823 ARG A C 1
ATOM 6793 O O . ARG A 1 823 ? 39.590 -6.752 22.235 1.00 95.50 823 ARG A O 1
ATOM 6800 N N . GLU A 1 824 ? 37.905 -5.641 23.217 1.00 94.94 824 GLU A N 1
ATOM 6801 C CA . GLU A 1 824 ? 38.488 -5.630 24.564 1.00 94.94 824 GLU A CA 1
ATOM 6802 C C . GLU A 1 824 ? 38.578 -7.033 25.182 1.00 94.94 824 GLU A C 1
ATOM 6804 O O . GLU A 1 824 ? 39.583 -7.391 25.793 1.00 94.94 824 GLU A O 1
ATOM 6809 N N . ALA A 1 825 ? 37.551 -7.866 25.018 1.00 93.56 825 ALA A N 1
ATOM 6810 C CA . ALA A 1 825 ? 37.590 -9.255 25.464 1.00 93.56 825 ALA A CA 1
ATOM 6811 C C . ALA A 1 825 ? 38.640 -10.061 24.681 1.00 93.56 825 ALA A C 1
ATOM 6813 O O . ALA A 1 825 ? 39.387 -10.850 25.263 1.00 93.56 825 ALA A O 1
ATOM 6814 N N . GLY A 1 826 ? 38.741 -9.824 23.370 1.00 95.00 826 GLY A N 1
ATOM 6815 C CA . GLY A 1 826 ? 39.763 -10.403 22.504 1.00 95.00 826 GLY A CA 1
ATOM 6816 C C . GLY A 1 826 ? 41.177 -10.008 22.929 1.00 95.00 826 GLY A C 1
ATOM 6817 O O . GLY A 1 826 ? 42.043 -10.877 23.034 1.00 95.00 826 GLY A O 1
ATOM 6818 N N . SER A 1 827 ? 41.412 -8.732 23.251 1.00 94.19 827 SER A N 1
ATOM 6819 C CA . SER A 1 827 ? 42.717 -8.261 23.728 1.00 94.19 827 SER A CA 1
ATOM 6820 C C . SER A 1 827 ? 43.076 -8.852 25.093 1.00 94.19 827 SER A C 1
ATOM 6822 O O . SER A 1 827 ? 44.201 -9.322 25.266 1.00 94.19 827 SER A O 1
ATOM 6824 N N . LYS A 1 828 ? 42.118 -8.945 26.026 1.00 93.56 828 LYS A N 1
ATOM 6825 C CA . LYS A 1 828 ? 42.303 -9.636 27.315 1.00 93.56 828 LYS A CA 1
ATOM 6826 C C . LYS A 1 828 ? 42.642 -11.112 27.123 1.00 93.56 828 LYS A C 1
ATOM 6828 O O . LYS A 1 828 ? 43.596 -11.593 27.724 1.00 93.56 828 LYS A O 1
ATOM 6833 N N . LYS A 1 829 ? 41.930 -11.823 26.241 1.00 94.31 829 LYS A N 1
ATOM 6834 C CA . LYS A 1 829 ? 42.222 -13.230 25.919 1.00 94.31 829 LYS A CA 1
ATOM 6835 C C . LYS A 1 829 ? 43.646 -13.395 25.387 1.00 94.31 829 LYS A C 1
ATOM 6837 O O . LYS A 1 829 ? 44.357 -14.293 25.830 1.00 94.31 829 LYS A O 1
ATOM 6842 N N . LEU A 1 830 ? 44.075 -12.525 24.470 1.00 93.94 830 LEU A N 1
ATOM 6843 C CA . LEU A 1 830 ? 45.445 -12.533 23.951 1.00 93.94 830 LEU A CA 1
ATOM 6844 C C . LEU A 1 830 ? 46.473 -12.269 25.061 1.00 93.94 830 LEU A C 1
ATOM 6846 O O . LEU A 1 830 ? 47.469 -12.983 25.141 1.00 93.94 830 LEU A O 1
ATOM 6850 N N . GLN A 1 831 ? 46.213 -11.313 25.957 1.00 94.44 831 GLN A N 1
ATOM 6851 C CA . GLN A 1 831 ? 47.075 -11.052 27.113 1.00 94.44 831 GLN A CA 1
ATOM 6852 C C . GLN A 1 831 ? 47.172 -12.259 28.051 1.00 94.44 831 GLN A C 1
ATOM 6854 O O . GLN A 1 831 ? 48.278 -12.626 28.440 1.00 94.44 831 GLN A O 1
ATOM 6859 N N . THR A 1 832 ? 46.059 -12.922 28.374 1.00 91.19 832 THR A N 1
ATOM 6860 C CA . THR A 1 832 ? 46.069 -14.134 29.207 1.00 91.19 832 THR A CA 1
ATOM 6861 C C . THR A 1 832 ? 46.844 -15.269 28.543 1.00 91.19 832 THR A C 1
ATOM 6863 O O . THR A 1 832 ? 47.605 -15.961 29.211 1.00 91.19 832 THR A O 1
ATOM 6866 N N . ILE A 1 833 ? 46.712 -15.448 27.224 1.00 91.19 833 ILE A N 1
ATOM 6867 C CA . ILE A 1 833 ? 47.496 -16.445 26.479 1.00 91.19 833 ILE A CA 1
ATOM 6868 C C . ILE A 1 833 ? 48.997 -16.138 26.589 1.00 91.19 833 ILE A C 1
ATOM 6870 O O . ILE A 1 833 ? 49.782 -17.041 26.878 1.00 91.19 833 ILE A O 1
ATOM 6874 N N . LEU A 1 834 ? 49.400 -14.874 26.426 1.00 92.56 834 LEU A N 1
ATOM 6875 C CA . LEU A 1 834 ? 50.798 -14.454 26.579 1.00 92.56 834 LEU A CA 1
ATOM 6876 C C . LEU A 1 834 ? 51.311 -14.656 28.013 1.00 92.56 834 LEU A C 1
ATOM 6878 O O . LEU A 1 834 ? 52.429 -15.136 28.203 1.00 92.56 834 LEU A O 1
ATOM 6882 N N . GLN A 1 835 ? 50.494 -14.342 29.021 1.00 91.38 835 GLN A N 1
ATOM 6883 C CA . GLN A 1 835 ? 50.825 -14.565 30.430 1.00 91.38 835 GLN A CA 1
ATOM 6884 C C . GLN A 1 835 ? 50.963 -16.053 30.756 1.00 91.38 835 GLN A C 1
ATOM 6886 O O . GLN A 1 835 ? 51.934 -16.430 31.401 1.00 91.38 835 GLN A O 1
ATOM 6891 N N . ASN A 1 836 ? 50.067 -16.910 30.261 1.00 90.69 836 ASN A N 1
ATOM 6892 C CA . ASN A 1 836 ? 50.170 -18.360 30.441 1.00 90.69 836 ASN A CA 1
ATOM 6893 C C . ASN A 1 836 ? 51.435 -18.919 29.784 1.00 90.69 836 ASN A C 1
ATOM 6895 O O . ASN A 1 836 ? 52.114 -19.755 30.376 1.00 90.69 836 ASN A O 1
ATOM 6899 N N . MET A 1 837 ? 51.801 -18.432 28.593 1.00 88.00 837 MET A N 1
ATOM 6900 C CA . MET A 1 837 ? 53.074 -18.800 27.966 1.00 88.00 837 MET A CA 1
ATOM 6901 C C . MET A 1 837 ? 54.275 -18.387 28.829 1.00 88.00 837 MET A C 1
ATOM 6903 O O . MET A 1 837 ? 55.215 -19.167 28.968 1.00 88.00 837 MET A O 1
ATOM 6907 N N . ALA A 1 838 ? 54.257 -17.189 29.422 1.00 90.38 838 ALA A N 1
ATOM 6908 C CA . ALA A 1 838 ? 55.311 -16.743 30.334 1.00 90.38 838 ALA A CA 1
ATOM 6909 C C . ALA A 1 838 ? 55.341 -17.572 31.631 1.00 90.38 838 ALA A C 1
ATOM 6911 O O . ALA A 1 838 ? 56.413 -17.980 32.069 1.00 90.38 838 ALA A O 1
ATOM 6912 N N . PHE A 1 839 ? 54.177 -17.885 32.201 1.00 89.88 839 PHE A N 1
ATOM 6913 C CA . PHE A 1 839 ? 54.038 -18.699 33.406 1.00 89.88 839 PHE A CA 1
ATOM 6914 C C . PHE A 1 839 ? 54.563 -20.122 33.197 1.00 89.88 839 PHE A C 1
ATOM 6916 O O . PHE A 1 839 ? 55.323 -20.611 34.025 1.00 89.88 839 PHE A O 1
ATOM 6923 N N . HIS A 1 840 ? 54.270 -20.754 32.055 1.00 89.31 840 HIS A N 1
ATOM 6924 C CA . HIS A 1 840 ? 54.850 -22.055 31.712 1.00 89.31 840 HIS A CA 1
ATOM 6925 C C . HIS A 1 840 ? 56.380 -22.017 31.638 1.00 89.31 840 HIS A C 1
ATOM 6927 O O . HIS A 1 840 ? 57.024 -22.944 32.121 1.00 89.31 840 HIS A O 1
ATOM 6933 N N . ARG A 1 841 ? 56.979 -20.945 31.099 1.00 92.00 841 ARG A N 1
ATOM 6934 C CA . ARG A 1 841 ? 58.447 -20.794 31.102 1.00 92.00 841 ARG A CA 1
ATOM 6935 C C . ARG A 1 841 ? 59.004 -20.701 32.521 1.00 92.00 841 ARG A C 1
ATOM 6937 O O . ARG A 1 841 ? 60.031 -21.311 32.798 1.00 92.00 841 ARG A O 1
ATOM 6944 N N . VAL A 1 842 ? 58.328 -19.963 33.405 1.00 91.44 842 VAL A N 1
ATOM 6945 C CA . VAL A 1 842 ? 58.721 -19.853 34.817 1.00 91.44 842 VAL A CA 1
ATOM 6946 C C . VAL A 1 842 ? 58.587 -21.201 35.522 1.00 91.44 842 VAL A C 1
ATOM 6948 O O . VAL A 1 842 ? 59.537 -21.608 36.177 1.00 91.44 842 VAL A O 1
ATOM 6951 N N . ILE A 1 843 ? 57.478 -21.929 35.336 1.00 89.56 843 ILE A N 1
ATOM 6952 C CA . ILE A 1 843 ? 57.303 -23.272 35.912 1.00 89.56 843 ILE A CA 1
ATOM 6953 C C . ILE A 1 843 ? 58.453 -24.181 35.490 1.00 89.56 843 ILE A C 1
ATOM 6955 O O . ILE A 1 843 ? 59.097 -24.765 36.353 1.00 89.56 843 ILE A O 1
ATOM 6959 N N . MET A 1 844 ? 58.761 -24.248 34.192 1.00 89.50 844 MET A N 1
ATOM 6960 C CA . MET A 1 844 ? 59.857 -25.087 33.698 1.00 89.50 844 MET A CA 1
ATOM 6961 C C . MET A 1 844 ? 61.206 -24.717 34.335 1.00 89.50 844 MET A C 1
ATOM 6963 O O . MET A 1 844 ? 61.979 -25.608 34.679 1.00 89.50 844 MET A O 1
ATOM 6967 N N . ALA A 1 845 ? 61.483 -23.423 34.532 1.00 90.31 845 ALA A N 1
ATOM 6968 C CA . ALA A 1 845 ? 62.690 -22.975 35.227 1.00 90.31 845 ALA A CA 1
ATOM 6969 C C . ALA A 1 845 ? 62.689 -23.392 36.709 1.00 90.31 845 ALA A C 1
ATOM 6971 O O . ALA A 1 845 ? 63.679 -23.932 37.194 1.00 90.31 845 ALA A O 1
ATOM 6972 N N . THR A 1 846 ? 61.566 -23.224 37.411 1.00 90.12 846 THR A N 1
ATOM 6973 C CA . THR A 1 846 ? 61.440 -23.618 38.824 1.00 90.12 846 THR A CA 1
ATOM 6974 C C . THR A 1 846 ? 61.454 -25.132 39.035 1.00 90.12 846 THR A C 1
ATOM 6976 O O . THR A 1 846 ? 61.994 -25.602 40.029 1.00 90.12 846 THR A O 1
ATOM 6979 N N . GLU A 1 847 ? 60.903 -25.924 38.112 1.00 90.56 847 GLU A N 1
ATOM 6980 C CA . GLU A 1 847 ? 60.987 -27.388 38.154 1.00 90.56 847 GLU A CA 1
ATOM 6981 C C . GLU A 1 847 ? 62.432 -27.849 37.998 1.00 90.56 847 GLU A C 1
ATOM 6983 O O . GLU A 1 847 ? 62.871 -28.756 38.705 1.00 90.56 847 GLU A O 1
ATOM 6988 N N . TRP A 1 848 ? 63.182 -27.196 37.109 1.00 90.88 848 TRP A N 1
ATOM 6989 C CA . TRP A 1 848 ? 64.609 -27.437 36.956 1.00 90.88 848 TRP A CA 1
ATOM 6990 C C . TRP A 1 848 ? 65.386 -27.075 38.233 1.00 90.88 848 TRP A C 1
ATOM 6992 O O . TRP A 1 848 ? 66.179 -27.887 38.710 1.00 90.88 848 TRP A O 1
ATOM 7002 N N . GLU A 1 849 ? 65.109 -25.918 38.845 1.00 91.38 849 GLU A N 1
ATOM 7003 C CA . GLU A 1 849 ? 65.702 -25.529 40.135 1.00 91.38 849 GLU A CA 1
ATOM 7004 C C . GLU A 1 849 ? 65.342 -26.521 41.249 1.00 91.38 849 GLU A C 1
ATOM 7006 O O . GLU A 1 849 ? 66.215 -26.979 41.979 1.00 91.38 849 GLU A O 1
ATOM 7011 N N . HIS A 1 850 ? 64.081 -26.941 41.345 1.00 89.31 850 HIS A N 1
ATOM 7012 C CA . HIS A 1 850 ? 63.643 -27.923 42.334 1.00 89.31 850 HIS A CA 1
ATOM 7013 C C . HIS A 1 850 ? 64.327 -29.283 42.147 1.00 89.31 850 HIS A C 1
ATOM 7015 O O . HIS A 1 850 ? 64.702 -29.927 43.126 1.00 89.31 850 HIS A O 1
ATOM 7021 N N . GLN A 1 851 ? 64.506 -29.737 40.903 1.00 90.62 851 GLN A N 1
ATOM 7022 C CA . GLN A 1 851 ? 65.255 -30.963 40.617 1.00 90.62 851 GLN A CA 1
ATOM 7023 C C . GLN A 1 851 ? 66.717 -30.846 41.049 1.00 90.62 851 GLN A C 1
ATOM 7025 O O . GLN A 1 851 ? 67.254 -31.802 41.611 1.00 90.62 851 GLN A O 1
ATOM 7030 N N . LYS A 1 852 ? 67.338 -29.683 40.832 1.00 91.94 852 LYS A N 1
ATOM 7031 C CA . LYS A 1 852 ? 68.695 -29.395 41.297 1.00 91.94 852 LYS A CA 1
ATOM 7032 C C . LYS A 1 852 ? 68.784 -29.463 42.827 1.00 91.94 852 LYS A C 1
ATOM 7034 O O . LYS A 1 852 ? 69.576 -30.241 43.346 1.00 91.94 852 LYS A O 1
ATOM 7039 N N . GLU A 1 853 ? 67.926 -28.736 43.540 1.00 89.75 853 GLU A N 1
ATOM 7040 C CA . GLU A 1 853 ? 67.888 -28.732 45.012 1.00 89.75 853 GLU A CA 1
ATOM 7041 C C . GLU A 1 853 ? 67.580 -30.125 45.586 1.00 89.75 853 GLU A C 1
ATOM 7043 O O . GLU A 1 853 ? 68.159 -30.539 46.585 1.00 89.75 853 GLU A O 1
ATOM 7048 N N . ARG A 1 854 ? 66.707 -30.916 44.943 1.00 91.56 854 ARG A N 1
ATOM 7049 C CA . ARG A 1 854 ? 66.465 -32.312 45.352 1.00 91.56 854 ARG A CA 1
ATOM 7050 C C . ARG A 1 854 ? 67.708 -33.185 45.230 1.00 91.56 854 ARG A C 1
ATOM 7052 O O . ARG A 1 854 ? 67.879 -34.073 46.063 1.00 91.56 854 ARG A O 1
ATOM 7059 N N . MET A 1 855 ? 68.538 -32.972 44.208 1.00 88.00 855 MET A N 1
ATOM 7060 C CA . MET A 1 855 ? 69.825 -33.663 44.114 1.00 88.00 855 MET A CA 1
ATOM 7061 C C . MET A 1 855 ? 70.755 -33.232 45.252 1.00 88.00 855 MET A C 1
ATOM 7063 O O . MET A 1 855 ? 71.295 -34.102 45.925 1.00 88.00 855 MET A O 1
ATOM 7067 N N . GLU A 1 856 ? 70.834 -31.934 45.561 1.00 89.81 856 GLU A N 1
ATOM 7068 C CA . GLU A 1 856 ? 71.626 -31.435 46.698 1.00 89.81 856 GLU A CA 1
ATOM 7069 C C . GLU A 1 856 ? 71.138 -31.998 48.049 1.00 89.81 856 GLU A C 1
ATOM 7071 O O . GLU A 1 856 ? 71.942 -32.400 48.888 1.00 89.81 856 GLU A O 1
ATOM 7076 N N . ILE A 1 857 ? 69.822 -32.111 48.263 1.00 87.88 857 ILE A N 1
ATOM 7077 C CA . ILE A 1 857 ? 69.257 -32.743 49.466 1.00 87.88 857 ILE A CA 1
ATOM 7078 C C . ILE A 1 857 ? 69.658 -34.216 49.557 1.00 87.88 857 ILE A C 1
ATOM 7080 O O . ILE A 1 857 ? 69.986 -34.684 50.647 1.00 87.88 857 ILE A O 1
ATOM 7084 N N . ASN A 1 858 ? 69.616 -34.959 48.450 1.00 89.81 858 ASN A N 1
ATOM 7085 C CA . ASN A 1 858 ? 70.020 -36.364 48.455 1.00 89.81 858 ASN A CA 1
ATOM 7086 C C . ASN A 1 858 ? 71.502 -36.509 48.831 1.00 89.81 858 ASN A C 1
ATOM 7088 O O . ASN A 1 858 ? 71.810 -37.335 49.691 1.00 89.81 858 ASN A O 1
ATOM 7092 N N . ASP A 1 859 ? 72.372 -35.651 48.292 1.00 87.44 859 ASP A N 1
ATOM 7093 C CA . ASP A 1 859 ? 73.789 -35.595 48.670 1.00 87.44 859 ASP A CA 1
ATOM 7094 C C . ASP A 1 859 ? 73.953 -35.298 50.173 1.00 87.44 859 ASP A C 1
ATOM 7096 O O . ASP A 1 859 ? 74.724 -35.957 50.872 1.00 87.44 859 ASP A O 1
ATOM 7100 N N . LEU A 1 860 ? 73.190 -34.343 50.721 1.00 87.00 860 LEU A N 1
ATOM 7101 C CA . LEU A 1 860 ? 73.216 -34.018 52.154 1.00 87.00 860 LEU A CA 1
ATOM 7102 C C . LEU A 1 860 ? 72.670 -35.151 53.039 1.00 87.00 860 LEU A C 1
ATOM 7104 O O . LEU A 1 860 ? 73.142 -35.344 54.163 1.00 87.00 860 LEU A O 1
ATOM 7108 N N . ILE A 1 861 ? 71.672 -35.906 52.576 1.00 86.81 861 ILE A N 1
ATOM 7109 C CA . ILE A 1 861 ? 71.160 -37.088 53.285 1.00 86.81 861 ILE A CA 1
ATOM 7110 C C . ILE A 1 861 ? 72.236 -38.168 53.334 1.00 86.81 861 ILE A C 1
ATOM 7112 O O . ILE A 1 861 ? 72.419 -38.783 54.386 1.00 86.81 861 ILE A O 1
ATOM 7116 N N . GLU A 1 862 ? 72.955 -38.379 52.235 1.00 84.62 862 GLU A N 1
ATOM 7117 C CA . GLU A 1 862 ? 74.081 -39.308 52.182 1.00 84.62 862 GLU A CA 1
ATOM 7118 C C . GLU A 1 862 ? 75.170 -38.885 53.179 1.00 84.62 862 GLU A C 1
ATOM 7120 O O . GLU A 1 862 ? 75.515 -39.666 54.067 1.00 84.62 862 GLU A O 1
ATOM 7125 N N . GLN A 1 863 ? 75.545 -37.600 53.191 1.00 83.00 863 GLN A N 1
ATOM 7126 C CA . GLN A 1 863 ? 76.450 -37.039 54.206 1.00 83.00 863 GLN A CA 1
ATOM 7127 C C . GLN A 1 863 ? 75.923 -37.215 55.640 1.00 83.00 863 GLN A C 1
ATOM 7129 O O . GLN A 1 863 ? 76.677 -37.492 56.572 1.00 83.00 863 GLN A O 1
ATOM 7134 N N . THR A 1 864 ? 74.616 -37.065 55.862 1.00 82.12 864 THR A N 1
ATOM 7135 C CA . THR A 1 864 ? 74.016 -37.252 57.191 1.00 82.12 864 THR A CA 1
ATOM 7136 C C . THR A 1 864 ? 74.058 -38.716 57.619 1.00 82.12 864 THR A C 1
ATOM 7138 O O . THR A 1 864 ? 74.257 -39.007 58.800 1.00 82.12 864 THR A O 1
ATOM 7141 N N . ASN A 1 865 ? 73.858 -39.650 56.690 1.00 84.00 865 ASN A N 1
ATOM 7142 C CA . ASN A 1 865 ? 73.993 -41.077 56.960 1.00 84.00 865 ASN A CA 1
ATOM 7143 C C . ASN A 1 865 ? 75.446 -41.428 57.302 1.00 84.00 865 ASN A C 1
ATOM 7145 O O . ASN A 1 865 ? 75.666 -42.169 58.264 1.00 84.00 865 ASN A O 1
ATOM 7149 N N . ASP A 1 866 ? 76.415 -40.807 56.626 1.00 73.75 866 ASP A N 1
ATOM 7150 C CA . ASP A 1 866 ? 77.831 -40.910 56.980 1.00 73.75 866 ASP A CA 1
ATOM 7151 C C . ASP A 1 866 ? 78.082 -40.405 58.406 1.00 73.75 866 ASP A C 1
ATOM 7153 O O . ASP A 1 866 ? 78.676 -41.114 59.219 1.00 73.75 866 ASP A O 1
ATOM 7157 N N . VAL A 1 867 ? 77.546 -39.236 58.776 1.00 75.06 867 VAL A N 1
ATOM 7158 C CA . VAL A 1 867 ? 77.667 -38.692 60.142 1.00 75.06 867 VAL A CA 1
ATOM 7159 C C . VAL A 1 867 ? 76.980 -39.587 61.182 1.00 75.06 867 VAL A C 1
ATOM 7161 O O . VAL A 1 867 ? 77.532 -39.821 62.255 1.00 75.06 867 VAL A O 1
ATOM 7164 N N . LYS A 1 868 ? 75.795 -40.138 60.890 1.00 70.50 868 LYS A N 1
ATOM 7165 C CA . LYS A 1 868 ? 75.073 -41.053 61.798 1.00 70.50 868 LYS A CA 1
ATOM 7166 C C . LYS A 1 868 ? 75.784 -42.391 61.998 1.00 70.50 868 LYS A C 1
ATOM 7168 O O . LYS A 1 868 ? 75.562 -43.041 63.019 1.00 70.50 868 LYS A O 1
ATOM 7173 N N . SER A 1 869 ? 76.630 -42.808 61.057 1.00 68.81 869 SER A N 1
ATOM 7174 C CA . SER A 1 869 ? 77.461 -44.006 61.212 1.00 68.81 869 SER A CA 1
ATOM 7175 C C . SER A 1 869 ? 78.542 -43.844 62.300 1.00 68.81 869 SER A C 1
ATOM 7177 O O . SER A 1 869 ? 79.082 -44.836 62.802 1.00 68.81 869 SER A O 1
ATOM 7179 N N . VAL A 1 870 ? 78.810 -42.608 62.743 1.00 61.78 870 VAL A N 1
ATOM 7180 C CA . VAL A 1 870 ? 79.767 -42.291 63.808 1.00 61.78 870 VAL A CA 1
ATOM 7181 C C . VAL A 1 870 ? 79.150 -42.572 65.186 1.00 61.78 870 VAL A C 1
ATOM 7183 O O . VAL A 1 870 ? 78.128 -42.005 65.569 1.00 61.78 870 VAL A O 1
ATOM 7186 N N . LYS A 1 871 ? 79.765 -43.458 65.981 1.00 62.47 871 LYS A N 1
ATOM 7187 C CA . LYS A 1 871 ? 79.251 -43.835 67.313 1.00 62.47 871 LYS A CA 1
ATOM 7188 C C . LYS A 1 871 ? 79.599 -42.796 68.393 1.00 62.47 871 LYS A C 1
ATOM 7190 O O . LYS A 1 871 ? 80.749 -42.386 68.525 1.00 62.47 871 LYS A O 1
ATOM 7195 N N . PHE A 1 872 ? 78.589 -42.436 69.194 1.00 55.50 872 PHE A N 1
ATOM 7196 C CA . PHE A 1 872 ? 78.608 -41.416 70.255 1.00 55.50 872 PHE A CA 1
ATOM 7197 C C . PHE A 1 872 ? 79.723 -41.603 71.302 1.00 55.50 872 PHE A C 1
ATOM 7199 O O . PHE A 1 872 ? 79.837 -42.659 71.927 1.00 55.50 872 PHE A O 1
ATOM 7206 N N . THR A 1 873 ? 80.488 -40.536 71.557 1.00 58.81 873 THR A N 1
ATOM 7207 C CA . THR A 1 873 ? 81.548 -40.475 72.576 1.00 58.81 873 THR A CA 1
ATOM 7208 C C . THR A 1 873 ? 81.058 -39.852 73.891 1.00 58.81 873 THR A C 1
ATOM 7210 O O . THR A 1 873 ? 80.007 -39.213 73.980 1.00 58.81 873 THR A O 1
ATOM 7213 N N . ARG A 1 874 ? 81.826 -40.087 74.962 1.00 57.06 874 ARG A N 1
ATOM 7214 C CA . ARG A 1 874 ? 81.450 -39.898 76.378 1.00 57.06 874 ARG A CA 1
ATOM 7215 C C . ARG A 1 874 ? 81.032 -38.465 76.761 1.00 57.06 874 ARG A C 1
ATOM 7217 O O . ARG A 1 874 ? 80.332 -38.288 77.755 1.00 57.06 874 ARG A O 1
ATOM 7224 N N . GLU A 1 875 ? 81.406 -37.465 75.970 1.00 58.34 875 GLU A N 1
ATOM 7225 C CA . GLU A 1 875 ? 81.077 -36.048 76.188 1.00 58.34 875 GLU A CA 1
ATOM 7226 C C . GLU A 1 875 ? 79.599 -35.740 75.891 1.00 58.34 875 GLU A C 1
ATOM 7228 O O . GLU A 1 875 ? 78.941 -35.018 76.641 1.00 58.34 875 GLU A O 1
ATOM 7233 N N . MET A 1 876 ? 79.007 -36.390 74.884 1.00 56.47 876 MET A N 1
ATOM 7234 C CA . MET A 1 876 ? 77.587 -36.214 74.550 1.00 56.47 876 MET A CA 1
ATOM 7235 C C . MET A 1 876 ? 76.647 -36.824 75.606 1.00 56.47 876 MET A C 1
ATOM 7237 O O . MET A 1 876 ? 75.533 -36.339 75.807 1.00 56.47 876 MET A O 1
ATOM 7241 N N . GLN A 1 877 ? 77.107 -37.824 76.370 1.00 58.41 877 GLN A N 1
ATOM 7242 C CA . GLN A 1 877 ? 76.366 -38.334 77.533 1.00 58.41 877 GLN A CA 1
ATOM 7243 C C . GLN A 1 877 ? 76.334 -37.339 78.704 1.00 58.41 877 GLN A C 1
ATOM 7245 O O . GLN A 1 877 ? 75.371 -37.334 79.476 1.00 58.41 877 GLN A O 1
ATOM 7250 N N . GLN A 1 878 ? 77.348 -36.478 78.846 1.00 58.47 878 GLN A N 1
ATOM 7251 C CA . GLN A 1 878 ? 77.361 -35.448 79.890 1.00 58.47 878 GLN A CA 1
ATOM 7252 C C . GLN A 1 878 ? 76.356 -34.324 79.591 1.00 58.47 878 GLN A C 1
ATOM 7254 O O . GLN A 1 878 ? 75.721 -33.818 80.517 1.00 58.47 878 GLN A O 1
ATOM 7259 N N . TYR A 1 879 ? 76.106 -34.019 78.314 1.00 56.19 879 TYR A N 1
ATOM 7260 C CA . TYR A 1 879 ? 75.100 -33.038 77.888 1.00 56.19 879 TYR A CA 1
ATOM 7261 C C . TYR A 1 879 ? 73.659 -33.465 78.229 1.00 56.19 879 TYR A C 1
ATOM 7263 O O . TYR A 1 879 ? 72.859 -32.674 78.727 1.00 56.19 879 TYR A O 1
ATOM 7271 N N . ILE A 1 880 ? 73.330 -34.749 78.065 1.00 61.84 880 ILE A N 1
ATOM 7272 C CA . ILE A 1 880 ? 71.992 -35.272 78.396 1.00 61.84 880 ILE A CA 1
ATOM 7273 C C . ILE A 1 880 ? 71.753 -35.272 79.915 1.00 61.84 880 ILE A C 1
ATOM 7275 O O . ILE A 1 880 ? 70.639 -35.005 80.368 1.00 61.84 880 ILE A O 1
ATOM 7279 N N . LYS A 1 881 ? 72.799 -35.478 80.726 1.00 58.53 881 LYS A N 1
ATOM 7280 C CA . LYS A 1 881 ? 72.695 -35.350 82.189 1.00 58.53 881 LYS A CA 1
ATOM 7281 C C . LYS A 1 881 ? 72.407 -33.916 82.645 1.00 58.53 881 LYS A C 1
ATOM 7283 O O . LYS A 1 881 ? 71.707 -33.745 83.638 1.00 58.53 881 LYS A O 1
ATOM 7288 N N . ALA A 1 882 ? 72.848 -32.897 81.903 1.00 55.19 882 ALA A N 1
ATOM 7289 C CA . ALA A 1 882 ? 72.487 -31.504 82.178 1.00 55.19 882 ALA A CA 1
ATOM 7290 C C . ALA A 1 882 ? 71.002 -31.202 81.874 1.00 55.19 882 ALA A C 1
ATOM 7292 O O . ALA A 1 882 ? 70.388 -30.389 82.563 1.00 55.19 882 ALA A O 1
ATOM 7293 N N . LYS A 1 883 ? 70.391 -31.915 80.914 1.00 52.03 883 LYS A N 1
ATOM 7294 C CA . LYS A 1 883 ? 68.957 -31.826 80.572 1.00 52.03 883 LYS A CA 1
ATOM 7295 C C . LYS A 1 883 ? 68.036 -32.392 81.666 1.00 52.03 883 LYS A C 1
ATOM 7297 O O . LYS A 1 883 ? 66.924 -31.906 81.835 1.00 52.03 883 LYS A O 1
ATOM 7302 N N . ALA A 1 884 ? 68.503 -33.365 82.451 1.00 58.47 884 ALA A N 1
ATOM 7303 C CA . ALA A 1 884 ? 67.746 -33.912 83.584 1.00 58.47 884 ALA A CA 1
ATOM 7304 C C . ALA A 1 884 ? 67.692 -32.968 84.807 1.00 58.47 884 ALA A C 1
ATOM 7306 O O . ALA A 1 884 ? 66.854 -33.156 85.682 1.00 58.47 884 ALA A O 1
ATOM 7307 N N . MET A 1 885 ? 68.550 -31.938 84.862 1.00 51.12 885 MET A N 1
ATOM 7308 C CA . MET A 1 885 ? 68.673 -30.999 85.993 1.00 51.12 885 MET A CA 1
ATOM 7309 C C . MET A 1 885 ? 67.732 -29.775 85.908 1.00 51.12 885 MET A C 1
ATOM 7311 O O . MET A 1 885 ? 67.885 -28.833 86.680 1.00 51.12 885 MET A O 1
ATOM 7315 N N . GLY A 1 886 ? 66.744 -29.773 85.004 1.00 57.81 886 GLY A N 1
ATOM 7316 C CA . GLY A 1 886 ? 65.572 -28.889 85.112 1.00 57.81 886 GLY A CA 1
ATOM 7317 C C . GLY A 1 886 ? 65.766 -27.400 84.775 1.00 57.81 886 GLY A C 1
ATOM 7318 O O . GLY A 1 886 ? 65.233 -26.546 85.479 1.00 57.81 886 GLY A O 1
ATOM 7319 N N . ARG A 1 887 ? 66.458 -27.055 83.681 1.00 53.34 887 ARG A N 1
ATOM 7320 C CA . ARG A 1 887 ? 66.386 -25.698 83.089 1.00 53.34 887 ARG A CA 1
ATOM 7321 C C . ARG A 1 887 ? 65.249 -25.618 82.055 1.00 53.34 887 ARG A C 1
ATOM 7323 O O . ARG A 1 887 ? 65.210 -26.436 81.141 1.00 53.34 887 ARG A O 1
ATOM 7330 N N . LYS A 1 888 ? 64.331 -24.653 82.216 1.00 49.94 888 LYS A N 1
ATOM 7331 C CA . LYS A 1 888 ? 63.171 -24.382 81.334 1.00 49.94 888 LYS A CA 1
ATOM 7332 C C . LYS A 1 888 ? 63.515 -23.401 80.202 1.00 49.94 888 LYS A C 1
ATOM 7334 O O . LYS A 1 888 ? 64.194 -22.432 80.525 1.00 49.94 888 LYS A O 1
ATOM 7339 N N . THR A 1 889 ? 62.941 -23.603 78.996 1.00 49.19 889 THR A N 1
ATOM 7340 C CA . THR A 1 889 ? 62.241 -22.574 78.163 1.00 49.19 889 THR A CA 1
ATOM 7341 C C . THR A 1 889 ? 61.614 -23.106 76.844 1.00 49.19 889 THR A C 1
ATOM 7343 O O . THR A 1 889 ? 62.043 -24.145 76.349 1.00 49.19 889 THR A O 1
ATOM 7346 N N . GLU A 1 890 ? 60.642 -22.317 76.320 1.00 55.72 890 GLU A N 1
ATOM 7347 C CA . GLU A 1 890 ? 59.993 -22.232 74.971 1.00 55.72 890 GLU A CA 1
ATOM 7348 C C . GLU A 1 890 ? 58.560 -22.778 74.705 1.00 55.72 890 GLU A C 1
ATOM 7350 O O . GLU A 1 890 ? 58.065 -22.599 73.599 1.00 55.72 890 GLU A O 1
ATOM 7355 N N . ALA A 1 891 ? 57.810 -23.322 75.675 1.00 54.16 891 ALA A N 1
ATOM 7356 C CA . ALA A 1 891 ? 56.443 -23.835 75.408 1.00 54.16 891 ALA A CA 1
ATOM 7357 C C . ALA A 1 891 ? 55.261 -22.952 75.884 1.00 54.16 891 ALA A C 1
ATOM 7359 O O . ALA A 1 891 ? 54.129 -23.218 75.495 1.00 54.16 891 ALA A O 1
ATOM 7360 N N . ASP A 1 892 ? 55.493 -21.887 76.663 1.00 53.53 892 ASP A N 1
ATOM 7361 C CA . ASP A 1 892 ? 54.416 -21.093 77.289 1.00 53.53 892 ASP A CA 1
ATOM 7362 C C . ASP A 1 892 ? 53.847 -19.963 76.386 1.00 53.53 892 ASP A C 1
ATOM 7364 O O . ASP A 1 892 ? 52.906 -19.280 76.785 1.00 53.53 892 ASP A O 1
ATOM 7368 N N . SER A 1 893 ? 54.376 -19.731 75.170 1.00 56.12 893 SER A N 1
ATOM 7369 C CA . SER A 1 893 ? 53.933 -18.604 74.314 1.00 56.12 893 SER A CA 1
ATOM 7370 C C . SER A 1 893 ? 52.727 -18.902 73.415 1.00 56.12 893 SER A C 1
ATOM 7372 O O . SER A 1 893 ? 52.033 -17.974 73.014 1.00 56.12 893 SER A O 1
ATOM 7374 N N . PHE A 1 894 ? 52.445 -20.168 73.098 1.00 56.25 894 PHE A N 1
ATOM 7375 C CA . PHE A 1 894 ? 51.391 -20.526 72.137 1.00 56.25 894 PHE A CA 1
ATOM 7376 C C . PHE A 1 894 ? 49.974 -20.524 72.732 1.00 56.25 894 PHE A C 1
ATOM 7378 O O . PHE A 1 894 ? 49.006 -20.285 72.012 1.00 56.25 894 PHE A O 1
ATOM 7385 N N . GLU A 1 895 ? 49.824 -20.747 74.041 1.00 59.84 895 GLU A N 1
ATOM 7386 C CA . GLU A 1 895 ? 48.503 -20.751 74.690 1.00 59.84 895 GLU A CA 1
ATOM 7387 C C . GLU A 1 895 ? 47.903 -19.338 74.804 1.00 59.84 895 GLU A C 1
ATOM 7389 O O . GLU A 1 895 ? 46.695 -19.168 74.648 1.00 59.84 895 GLU A O 1
ATOM 7394 N N . GLN A 1 896 ? 48.739 -18.304 74.957 1.00 62.25 896 GLN A N 1
ATOM 7395 C CA . GLN A 1 896 ? 48.280 -16.910 75.039 1.00 62.25 896 GLN A CA 1
ATOM 7396 C C . GLN A 1 896 ? 47.772 -16.353 73.696 1.00 62.25 896 GLN A C 1
ATOM 7398 O O . GLN A 1 896 ? 46.907 -15.476 73.677 1.00 62.25 896 GLN A O 1
ATOM 7403 N N . GLU A 1 897 ? 48.247 -16.873 72.560 1.00 63.69 897 GLU A N 1
ATOM 7404 C CA . GLU A 1 897 ? 47.805 -16.421 71.232 1.00 63.69 897 GLU A CA 1
ATOM 7405 C C . GLU A 1 897 ? 46.411 -16.955 70.849 1.00 63.69 897 GLU A C 1
ATOM 7407 O O . GLU A 1 897 ? 45.658 -16.286 70.134 1.00 63.69 897 GLU A O 1
ATOM 7412 N N . MET A 1 898 ? 46.017 -18.129 71.356 1.00 59.00 898 MET A N 1
ATOM 7413 C CA . MET A 1 898 ? 44.704 -18.724 71.069 1.00 59.00 898 MET A CA 1
ATOM 7414 C C . MET A 1 898 ? 43.553 -17.997 71.774 1.00 59.00 898 MET A C 1
ATOM 7416 O O . MET A 1 898 ? 42.510 -17.756 71.158 1.00 59.00 898 MET A O 1
ATOM 7420 N N . GLU A 1 899 ? 43.740 -17.578 73.028 1.00 68.81 899 GLU A N 1
ATOM 7421 C CA . GLU A 1 899 ? 42.714 -16.834 73.771 1.00 68.81 899 GLU A CA 1
ATOM 7422 C C . GLU A 1 899 ? 42.439 -15.458 73.140 1.00 68.81 899 GLU A C 1
ATOM 7424 O O . GLU A 1 899 ? 41.277 -15.072 72.975 1.00 68.81 899 GLU A O 1
ATOM 7429 N N . ALA A 1 900 ? 43.478 -14.766 72.660 1.00 69.75 900 ALA A N 1
ATOM 7430 C CA . ALA A 1 900 ? 43.341 -13.478 71.975 1.00 69.75 900 ALA A CA 1
ATOM 7431 C C . ALA A 1 900 ? 42.509 -13.564 70.675 1.00 69.75 900 ALA A C 1
ATOM 7433 O O . ALA A 1 900 ? 41.747 -12.647 70.353 1.00 69.75 900 ALA A O 1
ATOM 7434 N N . MET A 1 901 ? 42.602 -14.675 69.937 1.00 66.94 901 MET A N 1
ATOM 7435 C CA . MET A 1 901 ? 41.839 -14.880 68.699 1.00 66.94 901 MET A CA 1
ATOM 7436 C C . MET A 1 901 ? 40.344 -15.110 68.956 1.00 66.94 901 MET A C 1
ATOM 7438 O O . MET A 1 901 ? 39.509 -14.589 68.214 1.00 66.94 901 MET A O 1
ATOM 7442 N N . THR A 1 902 ? 39.981 -15.832 70.019 1.00 68.06 902 THR A N 1
ATOM 7443 C CA . THR A 1 902 ? 38.567 -16.101 70.346 1.00 68.06 902 THR A CA 1
ATOM 7444 C C . THR A 1 902 ? 37.795 -14.832 70.727 1.00 68.06 902 THR A C 1
ATOM 7446 O O . THR A 1 902 ? 36.687 -14.614 70.231 1.00 68.06 902 THR A O 1
ATOM 7449 N N . ALA A 1 903 ? 38.415 -13.930 71.493 1.00 72.56 903 ALA A N 1
ATOM 7450 C CA . ALA A 1 903 ? 37.811 -12.659 71.894 1.00 72.56 903 ALA A CA 1
ATOM 7451 C C . ALA A 1 903 ? 37.522 -11.721 70.700 1.00 72.56 903 ALA A C 1
ATOM 7453 O O . ALA A 1 903 ? 36.496 -11.034 70.667 1.00 72.56 903 ALA A O 1
ATOM 7454 N N . ASN A 1 904 ? 38.381 -11.728 69.673 1.00 73.94 904 ASN A N 1
ATOM 7455 C CA . ASN A 1 904 ? 38.177 -10.932 68.458 1.00 73.94 904 ASN A CA 1
ATOM 7456 C C . ASN A 1 904 ? 36.979 -11.414 67.616 1.00 73.94 904 ASN A C 1
ATOM 7458 O O . ASN A 1 904 ? 36.249 -10.597 67.037 1.00 73.94 904 ASN A O 1
ATOM 7462 N N . TYR A 1 905 ? 36.728 -12.726 67.566 1.00 71.19 905 TYR A N 1
ATOM 7463 C CA . TYR A 1 905 ? 35.583 -13.276 66.835 1.00 71.19 905 TYR A CA 1
ATOM 7464 C C . TYR A 1 905 ? 34.243 -12.976 67.518 1.00 71.19 905 TYR A C 1
ATOM 7466 O O . TYR A 1 905 ? 33.257 -12.665 66.846 1.00 71.19 905 TYR A O 1
ATOM 7474 N N . GLU A 1 906 ? 34.190 -12.985 68.850 1.00 76.00 906 GLU A N 1
ATOM 7475 C CA . GLU A 1 906 ? 32.960 -12.636 69.570 1.00 76.00 906 GLU A CA 1
ATOM 7476 C C . GLU A 1 906 ? 32.570 -11.161 69.396 1.00 76.00 906 GLU A C 1
ATOM 7478 O O . GLU A 1 906 ? 31.386 -10.843 69.235 1.00 76.00 906 GLU A O 1
ATOM 7483 N N . SER A 1 907 ? 33.560 -10.264 69.357 1.00 74.44 907 SER A N 1
ATOM 7484 C CA . SER A 1 907 ? 33.343 -8.836 69.097 1.00 74.44 907 SER A CA 1
ATOM 7485 C C . SER A 1 907 ? 32.778 -8.591 67.689 1.00 74.44 907 SER A C 1
ATOM 7487 O O . SER A 1 907 ? 31.749 -7.932 67.516 1.00 74.44 907 SER A O 1
ATOM 7489 N N . THR A 1 908 ? 33.359 -9.230 66.668 1.00 76.50 908 THR A N 1
ATOM 7490 C CA . THR A 1 908 ? 32.900 -9.085 65.274 1.00 76.50 908 THR A CA 1
ATOM 7491 C C . THR A 1 908 ? 31.497 -9.652 65.030 1.00 76.50 908 THR A C 1
ATOM 7493 O O . THR A 1 908 ? 30.741 -9.099 64.224 1.00 76.50 908 THR A O 1
ATOM 7496 N N . ILE A 1 909 ? 31.093 -10.710 65.740 1.00 77.00 909 ILE A N 1
ATOM 7497 C CA . ILE A 1 909 ? 29.729 -11.257 65.653 1.00 77.00 909 ILE A CA 1
ATOM 7498 C C . ILE A 1 909 ? 28.693 -10.281 66.233 1.00 77.00 909 ILE A C 1
ATOM 7500 O O . ILE A 1 909 ? 27.609 -10.129 65.655 1.00 77.00 909 ILE A O 1
ATOM 7504 N N . LYS A 1 910 ? 29.006 -9.588 67.338 1.00 79.75 910 LYS A N 1
ATOM 7505 C CA . LYS A 1 910 ? 28.111 -8.575 67.927 1.00 79.75 910 LYS A CA 1
ATOM 7506 C C . LYS A 1 910 ? 27.878 -7.397 66.976 1.00 79.75 910 LYS A C 1
ATOM 7508 O O . LYS A 1 910 ? 26.721 -7.070 66.704 1.00 79.75 910 LYS A O 1
ATOM 7513 N N . ASP A 1 911 ? 28.934 -6.863 66.364 1.00 80.25 911 ASP A N 1
ATOM 7514 C CA . ASP A 1 911 ? 28.836 -5.760 65.396 1.00 80.25 911 ASP A CA 1
ATOM 7515 C C . ASP A 1 911 ? 27.970 -6.108 64.175 1.00 80.25 911 ASP A C 1
ATOM 7517 O O . ASP A 1 911 ? 27.207 -5.283 63.658 1.00 80.25 911 ASP A O 1
ATOM 7521 N N . LYS A 1 912 ? 28.062 -7.352 63.687 1.00 78.88 912 LYS A N 1
ATOM 7522 C CA . LYS A 1 912 ? 27.250 -7.821 62.555 1.00 78.88 912 LYS A CA 1
ATOM 7523 C C . LYS A 1 912 ? 25.771 -7.952 62.927 1.00 78.88 912 LYS A C 1
ATOM 7525 O O . LYS A 1 912 ? 24.920 -7.592 62.109 1.00 78.88 912 LYS A O 1
ATOM 7530 N N . ARG A 1 913 ? 25.450 -8.397 64.149 1.00 77.06 913 ARG A N 1
ATOM 7531 C CA . ARG A 1 913 ? 24.060 -8.472 64.639 1.00 77.06 913 ARG A CA 1
ATOM 7532 C C . ARG A 1 913 ? 23.419 -7.089 64.767 1.00 77.06 913 ARG A C 1
ATOM 7534 O O . ARG A 1 913 ? 22.272 -6.920 64.356 1.00 77.06 913 ARG A O 1
ATOM 7541 N N . GLU A 1 914 ? 24.153 -6.087 65.246 1.00 83.81 914 GLU A N 1
ATOM 7542 C CA . GLU A 1 914 ? 23.639 -4.712 65.314 1.00 83.81 914 GLU A CA 1
ATOM 7543 C C . GLU A 1 914 ? 23.385 -4.103 63.930 1.00 83.81 914 GLU A C 1
ATOM 7545 O O . GLU A 1 914 ? 22.358 -3.453 63.713 1.00 83.81 914 GLU A O 1
ATOM 7550 N N . LYS A 1 915 ? 24.283 -4.341 62.963 1.00 81.06 915 LYS A N 1
ATOM 7551 C CA . LYS A 1 915 ? 24.087 -3.891 61.574 1.00 81.06 915 LYS A CA 1
ATOM 7552 C C . LYS A 1 915 ? 22.853 -4.532 60.937 1.00 81.06 915 LYS A C 1
ATOM 7554 O O . LYS A 1 915 ? 22.078 -3.827 60.292 1.00 81.06 915 LYS A O 1
ATOM 7559 N N . TYR A 1 916 ? 22.626 -5.825 61.170 1.00 81.44 916 TYR A N 1
ATOM 7560 C CA . TYR A 1 916 ? 21.431 -6.523 60.691 1.00 81.44 916 TYR A CA 1
ATOM 7561 C C . TYR A 1 916 ? 20.142 -5.924 61.275 1.00 81.44 916 TYR A C 1
ATOM 7563 O O . TYR A 1 916 ? 19.198 -5.648 60.537 1.00 81.44 916 TYR A O 1
ATOM 7571 N N . ALA A 1 917 ? 20.119 -5.634 62.581 1.00 78.75 917 ALA A N 1
ATOM 7572 C CA . ALA A 1 917 ? 18.958 -5.029 63.234 1.00 78.75 917 ALA A CA 1
ATOM 7573 C C . ALA A 1 917 ? 18.630 -3.623 62.691 1.00 78.75 917 ALA A C 1
ATOM 7575 O O . ALA A 1 917 ? 17.456 -3.287 62.521 1.00 78.75 917 ALA A O 1
ATOM 7576 N N . LYS A 1 918 ? 19.648 -2.806 62.377 1.00 85.62 918 LYS A N 1
ATOM 7577 C CA . LYS A 1 918 ? 19.461 -1.483 61.750 1.00 85.62 918 LYS A CA 1
ATOM 7578 C C . LYS A 1 918 ? 18.902 -1.599 60.328 1.00 85.62 918 LYS A C 1
ATOM 7580 O O . LYS A 1 918 ? 17.950 -0.895 59.998 1.00 85.62 918 LYS A O 1
ATOM 7585 N N . LEU A 1 919 ? 19.438 -2.518 59.524 1.00 80.50 919 LEU A N 1
ATOM 7586 C CA . LEU A 1 919 ? 18.974 -2.752 58.153 1.00 80.50 919 LEU A CA 1
ATOM 7587 C C . LEU A 1 919 ? 17.521 -3.252 58.129 1.00 80.50 919 LEU A C 1
ATOM 7589 O O . LEU A 1 919 ? 16.714 -2.806 57.319 1.00 80.50 919 LEU A O 1
ATOM 7593 N N . HIS A 1 920 ? 17.157 -4.127 59.070 1.00 79.44 920 HIS A N 1
ATOM 7594 C CA . HIS A 1 920 ? 15.803 -4.666 59.162 1.00 79.44 920 HIS A CA 1
ATOM 7595 C C . HIS A 1 920 ? 14.761 -3.588 59.511 1.00 79.44 920 HIS A C 1
ATOM 7597 O O . HIS A 1 920 ? 13.672 -3.573 58.939 1.00 79.44 920 HIS A O 1
ATOM 7603 N N . LYS A 1 921 ? 15.117 -2.625 60.375 1.00 84.69 921 LYS A N 1
ATOM 7604 C CA . LYS A 1 921 ? 14.267 -1.456 60.661 1.00 84.69 921 LYS A CA 1
ATOM 7605 C C . LYS A 1 921 ? 14.070 -0.561 59.433 1.00 84.69 921 LYS A C 1
ATOM 7607 O O . LYS A 1 921 ? 12.954 -0.111 59.198 1.00 84.69 921 LYS A O 1
ATOM 7612 N N . GLN A 1 922 ? 15.116 -0.341 58.631 1.00 83.06 922 GLN A N 1
ATOM 7613 C CA . GLN A 1 922 ? 15.013 0.443 57.392 1.00 83.06 922 GLN A CA 1
ATOM 7614 C C . GLN A 1 922 ? 14.122 -0.239 56.348 1.00 83.06 922 GLN A C 1
ATOM 7616 O O . GLN A 1 922 ? 13.292 0.422 55.733 1.00 83.06 922 GLN A O 1
ATOM 7621 N N . ILE A 1 923 ? 14.237 -1.561 56.184 1.00 80.12 923 ILE A N 1
ATOM 7622 C CA . ILE A 1 923 ? 13.385 -2.321 55.255 1.00 80.12 923 ILE A CA 1
ATOM 7623 C C . ILE A 1 923 ? 11.906 -2.190 55.635 1.00 80.12 923 ILE A C 1
ATOM 7625 O O . ILE A 1 923 ? 11.069 -1.992 54.758 1.00 80.12 923 ILE A O 1
ATOM 7629 N N . ASN A 1 924 ? 11.574 -2.273 56.926 1.00 80.81 924 ASN A N 1
ATOM 7630 C CA . ASN A 1 924 ? 10.186 -2.139 57.373 1.00 80.81 924 ASN A CA 1
ATOM 7631 C C . ASN A 1 924 ? 9.643 -0.717 57.163 1.00 80.81 924 ASN A C 1
ATOM 7633 O O . ASN A 1 924 ? 8.517 -0.574 56.700 1.00 80.81 924 ASN A O 1
ATOM 7637 N N . PHE A 1 925 ? 10.461 0.314 57.395 1.00 89.62 925 PHE A N 1
ATOM 7638 C CA . PHE A 1 925 ? 10.093 1.703 57.103 1.00 89.62 925 PHE A CA 1
ATOM 7639 C C . PHE A 1 925 ? 9.780 1.930 55.612 1.00 89.62 925 PHE A C 1
ATOM 7641 O O . PHE A 1 925 ? 8.755 2.518 55.277 1.00 89.62 925 PHE A O 1
ATOM 7648 N N . TYR A 1 926 ? 10.614 1.415 54.700 1.00 81.88 926 TYR A N 1
ATOM 7649 C CA . TYR A 1 926 ? 10.357 1.543 53.259 1.00 81.88 926 TYR A CA 1
ATOM 7650 C C . TYR A 1 926 ? 9.142 0.733 52.791 1.00 81.88 926 TYR A C 1
ATOM 7652 O O . TYR A 1 926 ? 8.421 1.176 51.901 1.00 81.88 926 TYR A O 1
ATOM 7660 N N . LYS A 1 927 ? 8.865 -0.425 53.405 1.00 79.94 927 LYS A N 1
ATOM 7661 C CA . LYS A 1 927 ? 7.641 -1.189 53.116 1.00 79.94 927 LYS A CA 1
ATOM 7662 C C . LYS A 1 927 ? 6.378 -0.407 53.476 1.00 79.94 927 LYS A C 1
ATOM 7664 O O . LYS A 1 927 ? 5.438 -0.419 52.691 1.00 79.94 927 LYS A O 1
ATOM 7669 N N . GLU A 1 928 ? 6.364 0.288 54.613 1.00 84.31 928 GLU A N 1
ATOM 7670 C CA . GLU A 1 928 ? 5.235 1.149 54.995 1.00 84.31 928 GLU A CA 1
ATOM 7671 C C . GLU A 1 928 ? 5.069 2.342 54.041 1.00 84.31 928 GLU A C 1
ATOM 7673 O O . GLU A 1 928 ? 3.945 2.669 53.664 1.00 84.31 928 GLU A O 1
ATOM 7678 N N . GLN A 1 929 ? 6.165 2.955 53.576 1.00 80.25 929 GLN A N 1
ATOM 7679 C CA . GLN A 1 929 ? 6.079 4.033 52.583 1.00 80.25 929 GLN A CA 1
ATOM 7680 C C . GLN A 1 929 ? 5.545 3.566 51.226 1.00 80.25 929 GLN A C 1
ATOM 7682 O O . GLN A 1 929 ? 4.725 4.265 50.632 1.00 80.25 929 GLN A O 1
ATOM 7687 N N . ASN A 1 930 ? 5.950 2.385 50.756 1.00 78.62 930 ASN A N 1
ATOM 7688 C CA . ASN A 1 930 ? 5.452 1.838 49.493 1.00 78.62 930 ASN A CA 1
ATOM 7689 C C . ASN A 1 930 ? 3.936 1.594 49.540 1.00 78.62 930 ASN A C 1
ATOM 7691 O O . ASN A 1 930 ? 3.238 1.948 48.598 1.00 78.62 930 ASN A O 1
ATOM 7695 N N . VAL A 1 931 ? 3.409 1.094 50.665 1.00 82.88 931 VAL A N 1
ATOM 7696 C CA . VAL A 1 931 ? 1.957 0.902 50.843 1.00 82.88 931 VAL A CA 1
ATOM 7697 C C . VAL A 1 931 ? 1.195 2.232 50.778 1.00 82.88 931 VAL A C 1
ATOM 7699 O O . VAL A 1 931 ? 0.123 2.296 50.179 1.00 82.88 931 VAL A O 1
ATOM 7702 N N . ASN A 1 932 ? 1.746 3.307 51.350 1.00 82.75 932 ASN A N 1
ATOM 7703 C CA . ASN A 1 932 ? 1.124 4.634 51.283 1.00 82.75 932 ASN A CA 1
ATOM 7704 C C . ASN A 1 932 ? 1.156 5.225 49.862 1.00 82.75 932 ASN A C 1
ATOM 7706 O O . ASN A 1 932 ? 0.194 5.870 49.444 1.00 82.75 932 ASN A O 1
ATOM 7710 N N . LEU A 1 933 ? 2.237 4.995 49.109 1.00 76.81 933 LEU A N 1
ATOM 7711 C CA . LEU A 1 933 ? 2.342 5.416 47.709 1.00 76.81 933 LEU A CA 1
ATOM 7712 C C . LEU A 1 933 ? 1.353 4.655 46.815 1.00 76.81 933 LEU A C 1
ATOM 7714 O O . LEU A 1 933 ? 0.668 5.282 46.009 1.00 76.81 933 LEU A O 1
ATOM 7718 N N . ASP A 1 934 ? 1.197 3.344 47.012 1.00 73.31 934 ASP A N 1
ATOM 7719 C CA . ASP A 1 934 ? 0.230 2.526 46.268 1.00 73.31 934 ASP A CA 1
ATOM 7720 C C . ASP A 1 934 ? -1.219 3.007 46.482 1.00 73.31 934 ASP A C 1
ATOM 7722 O O . ASP A 1 934 ? -2.014 3.058 45.539 1.00 73.31 934 ASP A O 1
ATOM 7726 N N . GLN A 1 935 ? -1.563 3.432 47.703 1.00 77.94 935 GLN A N 1
ATOM 7727 C CA . GLN A 1 935 ? -2.872 4.026 48.011 1.00 77.94 935 GLN A CA 1
ATOM 7728 C C . GLN A 1 935 ? -3.071 5.393 47.337 1.00 77.94 935 GLN A C 1
ATOM 7730 O O . GLN A 1 935 ? -4.157 5.680 46.830 1.00 77.94 935 GLN A O 1
ATOM 7735 N N . ALA A 1 936 ? -2.031 6.230 47.278 1.00 77.56 936 ALA A N 1
ATOM 7736 C CA . ALA A 1 936 ? -2.090 7.514 46.577 1.00 77.56 936 ALA A CA 1
ATOM 7737 C C . ALA A 1 936 ? -2.276 7.333 45.059 1.00 77.56 936 ALA A C 1
ATOM 7739 O O . ALA A 1 936 ? -3.082 8.035 44.448 1.00 77.56 936 ALA A O 1
ATOM 7740 N N . ILE A 1 937 ? -1.599 6.344 44.464 1.00 68.38 937 ILE A N 1
ATOM 7741 C CA . ILE A 1 937 ? -1.736 5.989 43.043 1.00 68.38 937 ILE A CA 1
ATOM 7742 C C . ILE A 1 937 ? -3.171 5.546 42.723 1.00 68.38 937 ILE A C 1
ATOM 7744 O O . ILE A 1 937 ? -3.735 5.958 41.707 1.00 68.38 937 ILE A O 1
ATOM 7748 N N . GLN A 1 938 ? -3.795 4.742 43.590 1.00 70.50 938 GLN A N 1
ATOM 7749 C CA . GLN A 1 938 ? -5.188 4.323 43.404 1.00 70.50 938 GLN A CA 1
ATOM 7750 C C . GLN A 1 938 ? -6.166 5.503 43.421 1.00 70.50 938 GLN A C 1
ATOM 7752 O O . GLN A 1 938 ? -7.052 5.557 42.569 1.00 70.50 938 GLN A O 1
ATOM 7757 N N . ASN A 1 939 ? -5.983 6.469 44.324 1.00 72.94 939 ASN A N 1
ATOM 7758 C CA . ASN A 1 939 ? -6.852 7.646 44.404 1.00 72.94 939 ASN A CA 1
ATOM 7759 C C . ASN A 1 939 ? -6.735 8.536 43.155 1.00 72.94 939 ASN A C 1
ATOM 7761 O O . ASN A 1 939 ? -7.749 8.904 42.567 1.00 72.94 939 ASN A O 1
ATOM 7765 N N . ILE A 1 940 ? -5.513 8.787 42.674 1.00 68.94 940 ILE A N 1
ATOM 7766 C CA . ILE A 1 940 ? -5.280 9.575 41.450 1.00 68.94 940 ILE A CA 1
ATOM 7767 C C . ILE A 1 940 ? -5.898 8.887 40.219 1.00 68.94 940 ILE A C 1
ATOM 7769 O O . ILE A 1 940 ? -6.443 9.551 39.338 1.00 68.94 940 ILE A O 1
ATOM 7773 N N . ASN A 1 941 ? -5.868 7.553 40.152 1.00 62.03 941 ASN A N 1
ATOM 7774 C CA . ASN A 1 941 ? -6.497 6.808 39.058 1.00 62.03 941 ASN A CA 1
ATOM 7775 C C . ASN A 1 941 ? -8.028 6.940 39.042 1.00 62.03 941 ASN A C 1
ATOM 7777 O O . ASN A 1 941 ? -8.622 6.973 37.961 1.00 62.03 941 ASN A O 1
ATOM 7781 N N . ILE A 1 942 ? -8.664 7.043 40.212 1.00 67.44 942 ILE A N 1
ATOM 7782 C CA . ILE A 1 942 ? -10.109 7.279 40.331 1.00 67.44 942 ILE A CA 1
ATOM 7783 C C . ILE A 1 942 ? -10.454 8.686 39.822 1.00 67.44 942 ILE A C 1
ATOM 7785 O O . ILE A 1 942 ? -11.382 8.826 39.024 1.00 67.44 942 ILE A O 1
ATOM 7789 N N . ASP A 1 943 ? -9.657 9.696 40.178 1.00 56.91 943 ASP A N 1
ATOM 7790 C CA . ASP A 1 943 ? -9.860 11.085 39.741 1.00 56.91 943 ASP A CA 1
ATOM 7791 C C . ASP A 1 943 ? -9.670 11.257 38.222 1.00 56.91 943 ASP A C 1
ATOM 7793 O O . ASP A 1 943 ? -10.467 11.917 37.552 1.00 56.91 943 ASP A O 1
ATOM 7797 N N . VAL A 1 944 ? -8.667 10.592 37.636 1.00 51.41 944 VAL A N 1
ATOM 7798 C CA . VAL A 1 944 ? -8.421 10.594 36.179 1.00 51.41 944 VAL A CA 1
ATOM 7799 C C . VAL A 1 944 ? -9.549 9.896 35.411 1.00 51.41 944 VAL A C 1
ATOM 7801 O O . VAL A 1 944 ? -9.913 10.333 34.317 1.00 51.41 944 VAL A O 1
ATOM 7804 N N . CYS A 1 945 ? -10.135 8.833 35.972 1.00 49.00 945 CYS A N 1
ATOM 7805 C CA . CYS A 1 945 ? -11.321 8.200 35.393 1.00 49.00 945 CYS A CA 1
ATOM 7806 C C . CYS A 1 945 ? -12.543 9.124 35.463 1.00 49.00 945 CYS A C 1
ATOM 7808 O O . CYS A 1 945 ? -13.323 9.170 34.514 1.00 49.00 945 CYS A O 1
ATOM 7810 N N . TYR A 1 946 ? -12.684 9.891 36.546 1.00 47.88 946 TYR A N 1
ATOM 7811 C CA . TYR A 1 946 ? -13.781 10.840 36.729 1.00 47.88 946 TYR A CA 1
ATOM 7812 C C . TYR A 1 946 ? -13.722 12.007 35.730 1.00 47.88 946 TYR A C 1
ATOM 7814 O O . TYR A 1 946 ? -14.748 12.413 35.186 1.00 47.88 946 TYR A O 1
ATOM 7822 N N . LEU A 1 947 ? -12.519 12.508 35.437 1.00 49.38 947 LEU A N 1
ATOM 7823 C CA . LEU A 1 947 ? -12.301 13.596 34.477 1.00 49.38 947 LEU A CA 1
ATOM 7824 C C . LEU A 1 947 ? -12.536 13.159 33.021 1.00 49.38 947 LEU A C 1
ATOM 7826 O O . LEU A 1 947 ? -13.143 13.902 32.255 1.00 49.38 947 LEU A O 1
ATOM 7830 N N . LYS A 1 948 ? -12.154 11.928 32.654 1.00 43.16 948 LYS A N 1
ATOM 7831 C CA . LYS A 1 948 ? -12.364 11.379 31.298 1.00 43.16 948 LYS A CA 1
ATOM 7832 C C . LYS A 1 948 ? -13.836 11.189 30.921 1.00 43.16 948 LYS A C 1
ATOM 7834 O O . LYS A 1 948 ? -14.177 11.271 29.748 1.00 43.16 948 LYS A O 1
ATOM 7839 N N . ILE A 1 949 ? -14.711 10.965 31.901 1.00 44.56 949 ILE A N 1
ATOM 7840 C CA . ILE A 1 949 ? -16.155 10.778 31.675 1.00 44.56 949 ILE A CA 1
ATOM 7841 C C . ILE A 1 949 ? -16.844 12.096 31.263 1.00 44.56 949 ILE A C 1
ATOM 7843 O O . ILE A 1 949 ? -17.898 12.067 30.631 1.00 44.56 949 ILE A O 1
ATOM 7847 N N . HIS A 1 950 ? -16.255 13.256 31.573 1.00 47.31 950 HIS A N 1
ATOM 7848 C CA . HIS A 1 950 ? -16.875 14.562 31.329 1.00 47.31 950 HIS A CA 1
ATOM 7849 C C . HIS A 1 950 ? -16.628 15.159 29.926 1.00 47.31 950 HIS A C 1
ATOM 7851 O O . HIS A 1 950 ? -17.303 16.127 29.572 1.00 47.31 950 HIS A O 1
ATOM 7857 N N . GLU A 1 951 ? -15.725 14.603 29.108 1.00 45.34 951 GLU A N 1
ATOM 7858 C CA . GLU A 1 951 ? -15.263 15.229 27.848 1.00 45.34 951 GLU A CA 1
ATOM 7859 C C . GLU A 1 951 ? -15.888 14.674 26.538 1.00 45.34 951 GLU A C 1
ATOM 7861 O O . GLU A 1 951 ? -15.609 15.190 25.456 1.00 45.34 951 GLU A O 1
ATOM 7866 N N . GLU A 1 952 ? -16.780 13.677 26.571 1.00 42.09 952 GLU A N 1
ATOM 7867 C CA . GLU A 1 952 ? -17.102 12.859 25.378 1.00 42.09 952 GLU A CA 1
ATOM 7868 C C . GLU A 1 952 ? -18.530 13.007 24.797 1.00 42.09 952 GLU A C 1
ATOM 7870 O O . GLU A 1 952 ? -19.335 12.079 24.887 1.00 42.09 952 GLU A O 1
ATOM 7875 N N . HIS A 1 953 ? -18.889 14.119 24.133 1.00 43.59 953 HIS A N 1
ATOM 7876 C CA . HIS A 1 953 ? -20.217 14.174 23.473 1.00 43.59 953 HIS A CA 1
ATOM 7877 C C . HIS A 1 953 ? -20.351 15.032 22.191 1.00 43.59 953 HIS A C 1
ATOM 7879 O O . HIS A 1 953 ? -21.180 15.926 22.189 1.00 43.59 953 HIS A O 1
ATOM 7885 N N . ASP A 1 954 ? -19.531 14.870 21.136 1.00 43.06 954 ASP A N 1
ATOM 7886 C CA . ASP A 1 954 ? -19.903 15.063 19.688 1.00 43.06 954 ASP A CA 1
ATOM 7887 C C . ASP A 1 954 ? -18.695 15.445 18.798 1.00 43.06 954 ASP A C 1
ATOM 7889 O O . ASP A 1 954 ? -18.501 16.599 18.433 1.00 43.06 954 ASP A O 1
ATOM 7893 N N . LEU A 1 955 ? -17.855 14.476 18.430 1.00 53.19 955 LEU A N 1
ATOM 7894 C CA . LEU A 1 955 ? -16.468 14.715 18.000 1.00 53.19 955 LEU A CA 1
ATOM 7895 C C . LEU A 1 955 ? -16.236 15.303 16.594 1.00 53.19 955 LEU A C 1
ATOM 7897 O O . LEU A 1 955 ? -15.208 15.926 16.409 1.00 53.19 955 LEU A O 1
ATOM 7901 N N . ALA A 1 956 ? -17.134 15.219 15.610 1.00 42.50 956 ALA A N 1
ATOM 7902 C CA . ALA A 1 956 ? -16.793 15.693 14.250 1.00 42.50 956 ALA A CA 1
ATOM 7903 C C . ALA A 1 956 ? -16.960 17.217 14.050 1.00 42.50 956 ALA A C 1
ATOM 7905 O O . ALA A 1 956 ? -16.102 17.874 13.463 1.00 42.50 956 ALA A O 1
ATOM 7906 N N . SER A 1 957 ? -18.040 17.806 14.580 1.00 46.78 957 SER A N 1
ATOM 7907 C CA . SER A 1 957 ? -18.182 19.272 14.642 1.00 46.78 957 SER A CA 1
ATOM 7908 C C . SER A 1 957 ? -17.262 19.849 15.720 1.00 46.78 957 SER A C 1
ATOM 7910 O O . SER A 1 957 ? -16.668 20.907 15.526 1.00 46.78 957 SER A O 1
ATOM 7912 N N . LYS A 1 958 ? -17.053 19.091 16.808 1.00 52.19 958 LYS A N 1
ATOM 7913 C CA . LYS A 1 958 ? -16.120 19.457 17.872 1.00 52.19 958 LYS A CA 1
ATOM 7914 C C . LYS A 1 958 ? -14.660 19.310 17.492 1.00 52.19 958 LYS A C 1
ATOM 7916 O O . LYS A 1 958 ? -13.871 20.007 18.087 1.00 52.19 958 LYS A O 1
ATOM 7921 N N . GLU A 1 959 ? -14.256 18.476 16.538 1.00 47.84 959 GLU A N 1
ATOM 7922 C CA . GLU A 1 959 ? -12.861 18.427 16.073 1.00 47.84 959 GLU A CA 1
ATOM 7923 C C . GLU A 1 959 ? -12.524 19.673 15.267 1.00 47.84 959 GLU A C 1
ATOM 7925 O O . GLU A 1 959 ? -11.445 20.232 15.431 1.00 47.84 959 GLU A O 1
ATOM 7930 N N . LYS A 1 960 ? -13.474 20.164 14.467 1.00 48.41 960 LYS A N 1
ATOM 7931 C CA . LYS A 1 960 ? -13.333 21.438 13.764 1.00 48.41 960 LYS A CA 1
ATOM 7932 C C . LYS A 1 960 ? -13.325 22.610 14.748 1.00 48.41 960 LYS A C 1
ATOM 7934 O O . LYS A 1 960 ? -12.405 23.416 14.710 1.00 48.41 960 LYS A O 1
ATOM 7939 N N . GLU A 1 961 ? -14.253 22.629 15.708 1.00 51.69 961 GLU A N 1
ATOM 7940 C CA . GLU A 1 961 ? -14.260 23.613 16.801 1.00 51.69 961 GLU A CA 1
ATOM 7941 C C . GLU A 1 961 ? -13.059 23.468 17.744 1.00 51.69 961 GLU A C 1
ATOM 7943 O O . GLU A 1 961 ? -12.610 24.463 18.290 1.00 51.69 961 GLU A O 1
ATOM 7948 N N . MET A 1 962 ? -12.505 22.269 17.936 1.00 50.44 962 MET A N 1
ATOM 7949 C CA . MET A 1 962 ? -11.295 22.013 18.724 1.00 50.44 962 MET A CA 1
ATOM 7950 C C . MET A 1 962 ? -10.064 22.460 17.965 1.00 50.44 962 MET A C 1
ATOM 7952 O O . MET A 1 962 ? -9.156 22.977 18.591 1.00 50.44 962 MET A O 1
ATOM 7956 N N . VAL A 1 963 ? -10.002 22.288 16.646 1.00 48.78 963 VAL A N 1
ATOM 7957 C CA . VAL A 1 963 ? -8.931 22.850 15.817 1.00 48.78 963 VAL A CA 1
ATOM 7958 C C . VAL A 1 963 ? -9.023 24.370 15.823 1.00 48.78 963 VAL A C 1
ATOM 7960 O O . VAL A 1 963 ? -8.009 25.015 16.063 1.00 48.78 963 VAL A O 1
ATOM 7963 N N . ASP A 1 964 ? -10.218 24.943 15.689 1.00 59.84 964 ASP A N 1
ATOM 7964 C CA . ASP A 1 964 ? -10.429 26.388 15.793 1.00 59.84 964 ASP A CA 1
ATOM 7965 C C . ASP A 1 964 ? -10.115 26.892 17.210 1.00 59.84 964 ASP A C 1
ATOM 7967 O O . ASP A 1 964 ? -9.448 27.909 17.379 1.00 59.84 964 ASP A O 1
ATOM 7971 N N . ALA A 1 965 ? -10.513 26.170 18.259 1.00 59.72 965 ALA A N 1
ATOM 7972 C CA . ALA A 1 965 ? -10.200 26.493 19.648 1.00 59.72 965 ALA A CA 1
ATOM 7973 C C . ALA A 1 965 ? -8.711 26.311 19.959 1.00 59.72 965 ALA A C 1
ATOM 7975 O O . ALA A 1 965 ? -8.161 27.117 20.701 1.00 59.72 965 ALA A O 1
ATOM 7976 N N . ARG A 1 966 ? -8.038 25.313 19.373 1.00 52.34 966 ARG A N 1
ATOM 7977 C CA . ARG A 1 966 ? -6.588 25.081 19.480 1.00 52.34 966 ARG A CA 1
ATOM 7978 C C . ARG A 1 966 ? -5.814 26.158 18.740 1.00 52.34 966 ARG A C 1
ATOM 7980 O O . ARG A 1 966 ? -4.870 26.690 19.303 1.00 52.34 966 ARG A O 1
ATOM 7987 N N . MET A 1 967 ? -6.234 26.530 17.535 1.00 55.19 967 MET A N 1
ATOM 7988 C CA . MET A 1 967 ? -5.658 27.636 16.773 1.00 55.19 967 MET A CA 1
ATOM 7989 C C . MET A 1 967 ? -5.839 28.950 17.535 1.00 55.19 967 MET A C 1
ATOM 7991 O O . MET A 1 967 ? -4.884 29.690 17.739 1.00 55.19 967 MET A O 1
ATOM 7995 N N . ASN A 1 968 ? -7.034 29.196 18.070 1.00 66.19 968 ASN A N 1
ATOM 7996 C CA . ASN A 1 968 ? -7.298 30.348 18.926 1.00 66.19 968 ASN A CA 1
ATOM 7997 C C . ASN A 1 968 ? -6.503 30.297 20.239 1.00 66.19 968 ASN A C 1
ATOM 7999 O O . ASN A 1 968 ? -6.073 31.342 20.719 1.00 66.19 968 ASN A O 1
ATOM 8003 N N . ALA A 1 969 ? -6.281 29.120 20.829 1.00 58.25 969 ALA A N 1
ATOM 8004 C CA . ALA A 1 969 ? -5.456 28.951 22.023 1.00 58.25 969 ALA A CA 1
ATOM 8005 C C . ALA A 1 969 ? -3.971 29.193 21.725 1.00 58.25 969 ALA A C 1
ATOM 8007 O O . ALA A 1 969 ? -3.312 29.856 22.519 1.00 58.25 969 ALA A O 1
ATOM 8008 N N . LEU A 1 970 ? -3.466 28.737 20.575 1.00 53.94 970 LEU A N 1
ATOM 8009 C CA . LEU A 1 970 ? -2.113 29.021 20.093 1.00 53.94 970 LEU A CA 1
ATOM 8010 C C . LEU A 1 970 ? -1.932 30.513 19.820 1.00 53.94 970 LEU A C 1
ATOM 8012 O O . LEU A 1 970 ? -0.971 31.097 20.303 1.00 53.94 970 LEU A O 1
ATOM 8016 N N . LEU A 1 971 ? -2.883 31.158 19.140 1.00 66.44 971 LEU A N 1
ATOM 8017 C CA . LEU A 1 971 ? -2.859 32.605 18.906 1.00 66.44 971 LEU A CA 1
ATOM 8018 C C . LEU A 1 971 ? -2.927 33.387 20.222 1.00 66.44 971 LEU A C 1
ATOM 8020 O O . LEU A 1 971 ? -2.145 34.308 20.435 1.00 66.44 971 LEU A O 1
ATOM 8024 N N . ARG A 1 972 ? -3.810 32.997 21.149 1.00 67.75 972 ARG A N 1
ATOM 8025 C CA . ARG A 1 972 ? -3.886 33.609 22.486 1.00 67.75 972 ARG A CA 1
ATOM 8026 C C . ARG A 1 972 ? -2.597 33.411 23.269 1.00 67.75 972 ARG A C 1
ATOM 8028 O O . ARG A 1 972 ? -2.134 34.357 23.890 1.00 67.75 972 ARG A O 1
ATOM 8035 N N . ARG A 1 973 ? -2.008 32.216 23.240 1.00 59.47 973 ARG A N 1
ATOM 8036 C CA . ARG A 1 973 ? -0.743 31.924 23.918 1.00 59.47 973 ARG A CA 1
ATOM 8037 C C . ARG A 1 973 ? 0.419 32.673 23.278 1.00 59.47 973 ARG A C 1
ATOM 8039 O O . ARG A 1 973 ? 1.227 33.212 24.014 1.00 59.47 973 ARG A O 1
ATOM 8046 N N . SER A 1 974 ? 0.474 32.775 21.953 1.00 62.00 974 SER A N 1
ATOM 8047 C CA . SER A 1 974 ? 1.450 33.596 21.230 1.00 62.00 974 SER A CA 1
ATOM 8048 C C . SER A 1 974 ? 1.328 35.063 21.632 1.00 62.00 974 SER A C 1
ATOM 8050 O O . SER A 1 974 ? 2.325 35.681 21.981 1.00 62.00 974 SER A O 1
ATOM 8052 N N . ASN A 1 975 ? 0.104 35.596 21.687 1.00 70.12 975 ASN A N 1
ATOM 8053 C CA . ASN A 1 975 ? -0.146 36.955 22.167 1.00 70.12 975 ASN A CA 1
ATOM 8054 C C . ASN A 1 975 ? 0.261 37.120 23.640 1.00 70.12 975 ASN A C 1
ATOM 8056 O O . ASN A 1 975 ? 0.821 38.145 24.004 1.00 70.12 975 ASN A O 1
ATOM 8060 N N . LEU A 1 976 ? 0.022 36.117 24.492 1.00 71.50 976 LEU A N 1
ATOM 8061 C CA . LEU A 1 976 ? 0.465 36.126 25.891 1.00 71.50 976 LEU A CA 1
ATOM 8062 C C . LEU A 1 976 ? 1.989 36.046 26.015 1.00 71.50 976 LEU A C 1
ATOM 8064 O O . LEU A 1 976 ? 2.553 36.713 26.869 1.00 71.50 976 LEU A O 1
ATOM 8068 N N . ILE A 1 977 ? 2.668 35.261 25.178 1.00 66.12 977 ILE A N 1
ATOM 8069 C CA . ILE A 1 977 ? 4.134 35.202 25.128 1.00 66.12 977 ILE A CA 1
ATOM 8070 C C . ILE A 1 977 ? 4.680 36.552 24.674 1.00 66.12 977 ILE A C 1
ATOM 8072 O O . ILE A 1 977 ? 5.600 37.057 25.306 1.00 66.12 977 ILE A O 1
ATOM 8076 N N . GLN A 1 978 ? 4.078 37.165 23.654 1.00 68.62 978 GLN A N 1
ATOM 8077 C CA . GLN A 1 978 ? 4.430 38.509 23.209 1.00 68.62 978 GLN A CA 1
ATOM 8078 C C . GLN A 1 978 ? 4.232 39.532 24.336 1.00 68.62 978 GLN A C 1
ATOM 8080 O O . GLN A 1 978 ? 5.137 40.305 24.614 1.00 68.62 978 GLN A O 1
ATOM 8085 N N . GLN A 1 979 ? 3.119 39.472 25.070 1.00 74.31 979 GLN A N 1
ATOM 8086 C CA . GLN A 1 979 ? 2.893 40.320 26.246 1.00 74.31 979 GLN A CA 1
ATOM 8087 C C . GLN A 1 979 ? 3.894 40.047 27.375 1.00 74.31 979 GLN A C 1
ATOM 8089 O O . GLN A 1 979 ? 4.363 40.975 28.020 1.00 74.31 979 GLN A O 1
ATOM 8094 N N . ILE A 1 980 ? 4.246 38.786 27.640 1.00 71.44 980 ILE A N 1
ATOM 8095 C CA . ILE A 1 980 ? 5.271 38.428 28.631 1.00 71.44 980 ILE A CA 1
ATOM 8096 C C . ILE A 1 980 ? 6.632 38.979 28.200 1.00 71.44 980 ILE A C 1
ATOM 8098 O O . ILE A 1 980 ? 7.386 39.446 29.047 1.00 71.44 980 ILE A O 1
ATOM 8102 N N . GLN A 1 981 ? 6.940 38.952 26.904 1.00 65.31 981 GLN A N 1
ATOM 8103 C CA . GLN A 1 981 ? 8.164 39.516 26.344 1.00 65.31 981 GLN A CA 1
ATOM 8104 C C . GLN A 1 981 ? 8.175 41.043 26.424 1.00 65.31 981 GLN A C 1
ATOM 8106 O O . GLN A 1 981 ? 9.174 41.594 26.868 1.00 65.31 981 GLN A O 1
ATOM 8111 N N . GLU A 1 982 ? 7.080 41.716 26.068 1.00 73.44 982 GLU A N 1
ATOM 8112 C CA . GLU A 1 982 ? 6.908 43.167 26.222 1.00 73.44 982 GLU A CA 1
ATOM 8113 C C . GLU A 1 982 ? 7.074 43.566 27.695 1.00 73.44 982 GLU A C 1
ATOM 8115 O O . GLU A 1 982 ? 7.911 44.404 28.018 1.00 73.44 982 GLU A O 1
ATOM 8120 N N . ASN A 1 983 ? 6.402 42.864 28.611 1.00 76.94 983 ASN A N 1
ATOM 8121 C CA . ASN A 1 983 ? 6.560 43.063 30.052 1.00 76.94 983 ASN A CA 1
ATOM 8122 C C . ASN A 1 983 ? 7.996 42.782 30.521 1.00 76.94 983 ASN A C 1
ATOM 8124 O O . ASN A 1 983 ? 8.504 43.463 31.405 1.00 76.94 983 ASN A O 1
ATOM 8128 N N . HIS A 1 984 ? 8.674 41.776 29.962 1.00 74.12 984 HIS A N 1
ATOM 8129 C CA . HIS A 1 984 ? 10.063 41.474 30.304 1.00 74.12 984 HIS A CA 1
ATOM 8130 C C . HIS A 1 984 ? 11.021 42.559 29.800 1.00 74.12 984 HIS A C 1
ATOM 8132 O O . HIS A 1 984 ? 11.930 42.946 30.530 1.00 74.12 984 HIS A O 1
ATOM 8138 N N . GLN A 1 985 ? 10.797 43.086 28.594 1.00 74.81 985 GLN A N 1
ATOM 8139 C CA . GLN A 1 985 ? 11.527 44.233 28.059 1.00 74.81 985 GLN A CA 1
ATOM 8140 C C . GLN A 1 985 ? 11.291 45.478 28.917 1.00 74.81 985 GLN A C 1
ATOM 8142 O O . GLN A 1 985 ? 12.255 46.146 29.277 1.00 74.81 985 GLN A O 1
ATOM 8147 N N . GLU A 1 986 ? 10.050 45.752 29.326 1.00 80.44 986 GLU A N 1
ATOM 8148 C CA . GLU A 1 986 ? 9.740 46.833 30.265 1.00 80.44 986 GLU A CA 1
ATOM 8149 C C . GLU A 1 986 ? 10.436 46.631 31.614 1.00 80.44 986 GLU A C 1
ATOM 8151 O O . GLU A 1 986 ? 11.034 47.566 32.137 1.00 80.44 986 GLU A O 1
ATOM 8156 N N . ILE A 1 987 ? 10.437 45.413 32.165 1.00 79.06 987 ILE A N 1
ATOM 8157 C CA . ILE A 1 987 ? 11.155 45.098 33.409 1.00 79.06 987 ILE A CA 1
ATOM 8158 C C . ILE A 1 987 ? 12.660 45.309 33.241 1.00 79.06 987 ILE A C 1
ATOM 8160 O O . ILE A 1 987 ? 13.285 45.844 34.151 1.00 79.06 987 ILE A O 1
ATOM 8164 N N . LEU A 1 988 ? 13.249 44.919 32.109 1.00 79.88 988 LEU A N 1
ATOM 8165 C CA . LEU A 1 988 ? 14.662 45.163 31.817 1.00 79.88 988 LEU A CA 1
ATOM 8166 C C . LEU A 1 988 ? 14.951 46.663 31.732 1.00 79.88 988 LEU A C 1
ATOM 8168 O O . LEU A 1 988 ? 15.895 47.129 32.364 1.00 79.88 988 LEU A O 1
ATOM 8172 N N . VAL A 1 989 ? 14.116 47.438 31.034 1.00 81.94 989 VAL A N 1
ATOM 8173 C CA . VAL A 1 989 ? 14.230 48.903 30.985 1.00 81.94 989 VAL A CA 1
ATOM 8174 C C . VAL A 1 989 ? 14.134 49.486 32.395 1.00 81.94 989 VAL A C 1
ATOM 8176 O O . VAL A 1 989 ? 15.034 50.207 32.814 1.00 81.94 989 VAL A O 1
ATOM 8179 N N . LEU A 1 990 ? 13.135 49.095 33.185 1.00 83.75 990 LEU A N 1
ATOM 8180 C CA . LEU A 1 990 ? 12.972 49.534 34.572 1.00 83.75 990 LEU A CA 1
ATOM 8181 C C . LEU A 1 990 ? 14.142 49.106 35.468 1.00 83.75 990 LEU A C 1
ATOM 8183 O O . LEU A 1 990 ? 14.538 49.860 36.352 1.00 83.75 990 LEU A O 1
ATOM 8187 N N . GLN A 1 991 ? 14.727 47.926 35.251 1.00 79.06 991 GLN A N 1
ATOM 8188 C CA . GLN A 1 991 ? 15.938 47.484 35.943 1.00 79.06 991 GLN A CA 1
ATOM 8189 C C . GLN A 1 991 ? 17.131 48.358 35.566 1.00 79.06 991 GLN A C 1
ATOM 8191 O O . GLN A 1 991 ? 17.841 48.804 36.463 1.00 79.06 991 GLN A O 1
ATOM 8196 N N . THR A 1 992 ? 17.319 48.672 34.282 1.00 79.31 992 THR A N 1
ATOM 8197 C CA . THR A 1 992 ? 18.381 49.589 33.846 1.00 79.31 992 THR A CA 1
ATOM 8198 C C . THR A 1 992 ? 18.166 51.005 34.379 1.00 79.31 992 THR A C 1
ATOM 8200 O O . THR A 1 992 ? 19.114 51.637 34.835 1.00 79.31 992 THR A O 1
ATOM 8203 N N . GLU A 1 993 ? 16.928 51.499 34.425 1.00 80.31 993 GLU A N 1
ATOM 8204 C CA . GLU A 1 993 ? 16.592 52.786 35.036 1.00 80.31 993 GLU A CA 1
ATOM 8205 C C . GLU A 1 993 ? 16.836 52.776 36.546 1.00 80.31 993 GLU A C 1
ATOM 8207 O O . GLU A 1 993 ? 17.382 53.735 37.091 1.00 80.31 993 GLU A O 1
ATOM 8212 N N . LEU A 1 994 ? 16.492 51.684 37.231 1.00 79.50 994 LEU A N 1
ATOM 8213 C CA . LEU A 1 994 ? 16.756 51.493 38.654 1.00 79.50 994 LEU A CA 1
ATOM 8214 C C . LEU A 1 994 ? 18.260 51.415 38.932 1.00 79.50 994 LEU A C 1
ATOM 8216 O O . LEU A 1 994 ? 18.721 52.003 39.909 1.00 79.50 994 LEU A O 1
ATOM 8220 N N . GLU A 1 995 ? 19.041 50.749 38.083 1.00 78.38 995 GLU A N 1
ATOM 8221 C CA . GLU A 1 995 ? 20.503 50.747 38.156 1.00 78.38 995 GLU A CA 1
ATOM 8222 C C . GLU A 1 995 ? 21.085 52.142 37.910 1.00 78.38 995 GLU A C 1
ATOM 8224 O O . GLU A 1 995 ? 21.930 52.588 38.684 1.00 78.38 995 GLU A O 1
ATOM 8229 N N . LEU A 1 996 ? 20.585 52.889 36.921 1.00 78.00 996 LEU A N 1
ATOM 8230 C CA . LEU A 1 996 ? 20.973 54.282 36.674 1.00 78.00 996 LEU A CA 1
ATOM 8231 C C . LEU A 1 996 ? 20.606 55.205 37.848 1.00 78.00 996 LEU A C 1
ATOM 8233 O O . LEU A 1 996 ? 21.379 56.095 38.205 1.00 78.00 996 LEU A O 1
ATOM 8237 N N . LEU A 1 997 ? 19.449 55.000 38.481 1.00 76.50 997 LEU A N 1
ATOM 8238 C CA . LEU A 1 997 ? 19.036 55.730 39.681 1.00 76.50 997 LEU A CA 1
ATOM 8239 C C . LEU A 1 997 ? 19.888 55.347 40.895 1.00 76.50 997 LEU A C 1
ATOM 8241 O O . LEU A 1 997 ? 20.303 56.233 41.643 1.00 76.50 997 LEU A O 1
ATOM 8245 N N . ARG A 1 998 ? 20.230 54.062 41.058 1.00 71.75 998 ARG A N 1
ATOM 8246 C CA . ARG A 1 998 ? 21.196 53.606 42.068 1.00 71.75 998 ARG A CA 1
ATOM 8247 C C . ARG A 1 998 ? 22.549 54.274 41.850 1.00 71.75 998 ARG A C 1
ATOM 8249 O O . ARG A 1 998 ? 23.088 54.848 42.793 1.00 71.75 998 ARG A O 1
ATOM 8256 N N . LEU A 1 999 ? 23.052 54.298 40.616 1.00 68.19 999 LEU A N 1
ATOM 8257 C CA . LEU A 1 999 ? 24.292 54.985 40.245 1.00 68.19 999 LEU A CA 1
ATOM 8258 C C . LEU A 1 999 ? 24.238 56.496 40.525 1.00 68.19 999 LEU A C 1
ATOM 8260 O O . LEU A 1 999 ? 25.259 57.068 40.887 1.00 68.19 999 LEU A O 1
ATOM 8264 N N . LYS A 1 1000 ? 23.065 57.141 40.440 1.00 67.62 1000 LYS A N 1
ATOM 8265 C CA . LYS A 1 1000 ? 22.878 58.545 40.860 1.00 67.62 1000 LYS A CA 1
ATOM 8266 C C . LYS A 1 1000 ? 22.892 58.743 42.381 1.00 67.62 1000 LYS A C 1
ATOM 8268 O O . LYS A 1 1000 ? 23.239 59.828 42.837 1.00 67.62 1000 LYS A O 1
ATOM 8273 N N . THR A 1 1001 ? 22.507 57.736 43.168 1.00 59.91 1001 THR A N 1
ATOM 8274 C CA . THR A 1 1001 ? 22.498 57.808 44.645 1.00 59.91 1001 THR A CA 1
ATOM 8275 C C . THR A 1 1001 ? 23.830 57.442 45.303 1.00 59.91 1001 THR A C 1
ATOM 8277 O O . THR A 1 1001 ? 24.058 57.825 46.450 1.00 59.91 1001 THR A O 1
ATOM 8280 N N . TYR A 1 1002 ? 24.729 56.751 44.597 1.00 54.69 1002 TYR A N 1
ATOM 8281 C CA . TYR A 1 1002 ? 26.097 56.516 45.062 1.00 54.69 1002 TYR A CA 1
ATOM 8282 C C . TYR A 1 1002 ? 27.029 57.621 44.537 1.00 54.69 1002 TYR A C 1
ATOM 8284 O O . TYR A 1 1002 ? 27.057 57.864 43.333 1.00 54.69 1002 TYR A O 1
ATOM 8292 N N . PRO A 1 1003 ? 27.835 58.289 45.382 1.00 57.00 1003 PRO A N 1
ATOM 8293 C CA . PRO A 1 1003 ? 28.866 59.188 44.882 1.00 57.00 1003 PRO A CA 1
ATOM 8294 C C . PRO A 1 1003 ? 29.908 58.361 44.117 1.00 57.00 1003 PRO A C 1
ATOM 8296 O O . PRO A 1 1003 ? 30.643 57.566 44.702 1.00 57.00 1003 PRO A O 1
ATOM 8299 N N . THR A 1 1004 ? 29.977 58.531 42.797 1.00 50.69 1004 THR A N 1
ATOM 8300 C CA . THR A 1 1004 ? 31.055 57.976 41.974 1.00 50.69 1004 THR A CA 1
ATOM 8301 C C . THR A 1 1004 ? 32.371 58.646 42.366 1.00 50.69 1004 THR A C 1
ATOM 8303 O O . THR A 1 1004 ? 32.633 59.787 41.980 1.00 50.69 1004 THR A O 1
ATOM 8306 N N . PHE A 1 1005 ? 33.206 57.956 43.146 1.00 50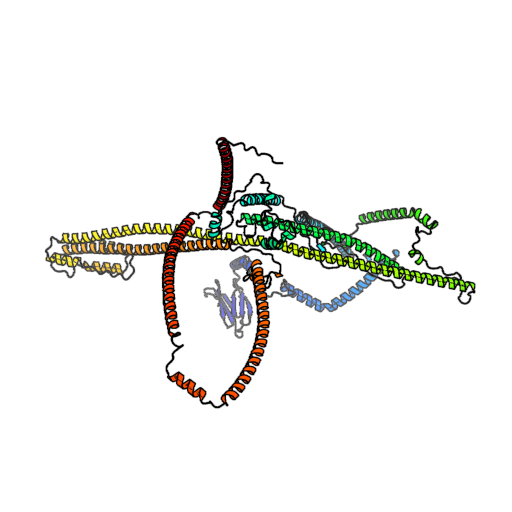.47 1005 PHE A N 1
ATOM 8307 C CA . PHE A 1 1005 ? 34.583 58.377 43.391 1.00 50.47 1005 PHE A CA 1
ATOM 8308 C C . PHE A 1 1005 ? 35.363 58.306 42.071 1.00 50.47 1005 PHE A C 1
ATOM 8310 O O . PHE A 1 1005 ? 35.591 57.225 41.530 1.00 50.47 1005 PHE A O 1
ATOM 8317 N N . GLN A 1 1006 ? 35.762 59.465 41.539 1.00 43.84 1006 GLN A N 1
ATOM 8318 C CA . GLN A 1 1006 ? 36.671 59.552 40.398 1.00 43.84 1006 GLN A CA 1
ATOM 8319 C C . GLN A 1 1006 ? 38.044 58.998 40.803 1.00 43.84 1006 GLN A C 1
ATOM 8321 O O . GLN A 1 1006 ? 38.871 59.713 41.369 1.00 43.84 1006 GLN A O 1
ATOM 8326 N N . TYR A 1 1007 ? 38.312 57.730 40.501 1.00 46.38 1007 TYR A N 1
ATOM 8327 C CA . TYR A 1 1007 ? 39.680 57.228 40.504 1.00 46.38 1007 TYR A CA 1
ATOM 8328 C C . TYR A 1 1007 ? 40.402 57.790 39.276 1.00 46.38 1007 TYR A C 1
ATOM 8330 O O . TYR A 1 1007 ? 40.142 57.388 38.143 1.00 46.38 1007 TYR A O 1
ATOM 8338 N N . LYS A 1 1008 ? 41.322 58.736 39.501 1.00 43.44 1008 LYS A N 1
ATOM 8339 C CA . LYS A 1 1008 ? 42.372 59.053 38.528 1.00 43.44 1008 LYS A CA 1
ATOM 8340 C C . LYS A 1 1008 ? 43.264 57.822 38.406 1.00 43.44 1008 LYS A C 1
ATOM 8342 O O . LYS A 1 1008 ? 44.084 57.568 39.285 1.00 43.44 1008 LYS A O 1
ATOM 8347 N N . VAL A 1 1009 ? 43.101 57.067 37.326 1.00 43.56 1009 VAL A N 1
ATOM 8348 C CA . VAL A 1 1009 ? 44.109 56.095 36.905 1.00 43.56 1009 VAL A CA 1
ATOM 8349 C C . VAL A 1 1009 ? 45.331 56.905 36.479 1.00 43.56 1009 VAL A C 1
ATOM 8351 O O . VAL A 1 1009 ? 45.285 57.681 35.527 1.00 43.56 1009 VAL A O 1
ATOM 8354 N N . ILE A 1 1010 ? 46.396 56.799 37.270 1.00 43.31 1010 ILE A N 1
ATOM 8355 C CA . ILE A 1 1010 ? 47.719 57.306 36.924 1.00 43.31 1010 ILE A CA 1
ATOM 8356 C C . ILE A 1 1010 ? 48.207 56.433 35.768 1.00 43.31 1010 ILE A C 1
ATOM 8358 O O . ILE A 1 1010 ? 48.406 55.234 35.947 1.00 43.31 1010 ILE A O 1
ATOM 8362 N N . ASN A 1 1011 ? 48.358 57.035 34.590 1.00 46.69 1011 ASN A N 1
ATOM 8363 C CA . ASN A 1 1011 ? 49.073 56.431 33.474 1.00 46.69 1011 ASN A CA 1
ATOM 8364 C C . ASN A 1 1011 ? 50.526 56.209 33.904 1.00 46.69 1011 ASN A C 1
ATOM 8366 O O . ASN A 1 1011 ? 51.265 57.172 34.108 1.00 46.69 1011 ASN A O 1
ATOM 8370 N N . THR A 1 1012 ? 50.922 54.951 34.048 1.00 41.78 1012 THR A N 1
ATOM 8371 C CA . THR A 1 1012 ? 52.320 54.539 33.932 1.00 41.78 1012 THR A CA 1
ATOM 8372 C C . THR A 1 1012 ? 52.541 54.111 32.488 1.00 41.78 1012 THR A C 1
ATOM 8374 O O . THR A 1 1012 ? 51.793 53.265 31.995 1.00 41.78 1012 THR A O 1
ATOM 8377 N N . GLU A 1 1013 ? 53.504 54.769 31.841 1.00 42.09 1013 GLU A N 1
ATOM 8378 C CA . GLU A 1 1013 ? 54.024 54.474 30.498 1.00 42.09 1013 GLU A CA 1
ATOM 8379 C C . GLU A 1 1013 ? 54.406 53.004 30.293 1.00 42.09 1013 GLU A C 1
ATOM 8381 O O . GLU A 1 1013 ? 54.859 52.362 31.274 1.00 42.09 1013 GLU A O 1
#

Foldseek 3Di:
DDADPFWDWDWDLQQKIWIAGNVNPGTLDMDRFDHSVQRHFPDWDADPQNQWIWTQTPVRDIDIDGDDDDDGDVVVVVVVVVVCVDPVVVVVVVPDDPDDQPPDPQHPHDPVVVVVVVVVVVVCVVCVVVVVVVVVVVVVVVVVLVVVVVCLVPDDPVSRDDPCVSDPDNPVVVVVVVVVVVVVVVVVVVVVVVVVVVVVVLVVCCVPPPVQWPDDKFWDAAFVDRQIDIADTDGDDDPVLVVVLVVLLVVLLVLCVLVVQALDDPQAPDDPVRVVVSVPDDRDDDPDPPPPPSPPPVPPDCLVVDDPQVNCQQQLFPLVVQDDQRPSADGLLRQQDPVNLVSNLSSLVVSLVVLSVSLNVLVVVLVVLVVVLLVVLVVLLVVLVVLLVLVQLLDPDRDDDDDDRGDDDCRRVVCCVVDDDPVNDPDDDDQDPVNVVVVVVVVVVVVVVVVVVVVPCPVQVVCCVPPVRDPDDDPSVVLSDQDDDPPCVVPHDPVPADPVNVVSVVVNVVVNVVSVVVSVVVNVVSVVSSVVSVVVSVVSSVVSVVSSVVSVVSVVVSVRNSVSSVVSSVLSVVLVVLVVVLVVLLVVLVVVLVVLVVVLVVLVVVLVVLVVVLVVLVVVLVVLVVVLVVLVVVLCVVCVPDDPVVSVQLVVLLPDADDQDDPDDDALVQLLVLLVCLPVVDDDPSHDVSSVVRSVRLVVSLDPPDDDPRDDPVSSVSSSNSSSVNVSSVSNSVSSVRVSVVSVVVSVVSVVVSVVSVVSSVVSVVVNVVSVVVSVVSSVPRDDNGDHDPVVDPFDDPPDPVSCPVPDDDDPVVVVVVVVVVVVVVVVVVVVVVVVVVVVVVVVVVVVVVVVVVVVVVVVVVVVVVVVVDDDDPVVVVVVVVVVVDDDDDDPPPVVVVVVVVVVVVVVVVVVVVVVVVVVVVVVVVVVVVVVVVVVVVVVVVVVVVVVVPPDDDCPVVVVVVVVVVVVVSVVVVVVSVVVVVVVVVVVVVVVVVVVVVVVVDPPDDDPPDDDD

Sequence (1013 aa):
MSINQYHAVTWGFDGFVIVRTADFEDCIGWCAPHHRYVGGVLKAYVDPLETYVVTLGRTGLVVCTRLTNEEPDEGRRADLEDLMDSQRFQLMFKRPTLGFLPDGRFEGKSWIEVEEILRTEREEELCRVERKRIMTEFLSIKKALQQLVTQNLEGPENEKIDLLEFYLDTSTYFQKRNQNKEDCRYMESYLKALIVAQDKVSEHIIKTYWEPMDVKGRLLKGIFVNTMCNLYVLLPPDQEGLKRLAWIEELRKIEKILSAHDQFEPWLPLKKDELEDNMSTQVKLPHDYARLTGDEYLEESGFAQLPVDTQIAILGTVCMLYVDRSPAHYRQGFATTFYQFDLQEKLCEQEIVKLKQRYNAFFNATMELKEKEMDNIREKHARLRHIISEYNYFSKDKIYLDIVDPQWSQHERPWLIMQVLDEEMTITPYISPSEQAILDAKAAEEERIRLAMLADDFRERALMKMMNGVLEVKWEDELKKDVPKPKCMLEKDPAKFTEEDLRAVRDYEEKVAFLKSERERYKNILDSEFTKIATSVRDSIRKFNQKVKETVEYKMLIDSGMNHESLRVNRSRDNEERRIALFAKEVEYTKQIKDTEAIMDKVKETIADLNKEMDECRNNLETLSTKEKILDKAFRRDIQELSPIVQEFAIKLYKKRPKPTYRVAITSAVLRDLAKCIISQERSLALTPECLDFLNAVDVLDEFVGLPPTIDEATWNIICKHRRLRIEYEVKLRAVQMQISDGEATLATLQRRVYFKKEKIAKLNVEIAKLRSDYLTNMHNTQMQIVLRRGLVEVPLTGSMHDFDDAILVPRKEIEEINTKIREAGSKKLQTILQNMAFHRVIMATEWEHQKERMEINDLIEQTNDVKSVKFTREMQQYIKAKAMGRKTEADSFEQEMEAMTANYESTIKDKREKYAKLHKQINFYKEQNVNLDQAIQNINIDVCYLKIHEEHDLASKEKEMVDARMNALLRRSNLIQQIQENHQEILVLQTELELLRLKTYPTFQYKVINTE

Nearest PDB structures (foldseek):
  8j07-assembly1_i8  TM=5.470E-01  e=1.033E-24  Homo sapiens
  8glv-assembly1_Do  TM=2.378E-01  e=1.111E-12  Chlamydomonas reinhardtii
  8j07-assembly1_i9  TM=2.675E-01  e=9.303E-10  Homo sapiens

Radius of gyration: 64.39 Å; Cα contacts (8 Å, |Δi|>4): 599; chains: 1; bounding box: 170×120×174 Å

Solvent-accessible surface area (backbone atoms only — not comparable to full-atom values): 58502 Å² total; per-residue (Å²): 109,51,75,51,97,64,35,29,38,40,56,33,55,70,8,41,35,39,36,22,36,52,84,64,80,46,76,80,44,70,50,65,90,28,56,40,94,59,52,2,38,67,46,75,47,68,44,95,65,64,44,36,36,42,34,32,25,62,77,72,51,73,47,77,43,72,57,88,89,76,83,63,59,66,68,61,51,51,56,49,52,55,49,58,70,29,70,70,48,55,53,58,74,68,46,84,66,101,59,90,76,50,74,72,99,44,54,96,53,53,73,66,56,50,50,50,50,56,47,51,51,52,51,49,59,72,43,41,64,58,52,49,52,52,48,52,53,50,48,51,52,47,52,52,51,48,51,54,53,50,50,39,70,74,42,59,81,93,70,44,68,66,75,71,78,77,45,95,52,61,67,61,48,52,51,50,50,50,49,51,51,51,49,50,51,49,50,51,54,48,49,53,52,47,49,57,53,49,49,53,52,50,52,50,49,40,62,70,63,55,65,64,36,66,39,72,62,33,40,49,68,31,77,99,44,90,54,68,39,74,51,69,65,38,68,61,83,55,68,66,60,51,52,49,50,55,50,51,43,52,52,36,52,51,52,49,61,64,44,75,72,42,91,73,59,93,71,56,92,65,53,71,68,58,46,53,55,55,70,70,51,82,83,70,77,80,93,63,78,90,68,74,58,83,68,73,68,72,66,75,46,77,67,76,76,46,57,68,69,57,48,28,20,66,70,24,35,58,45,70,82,79,43,91,68,70,84,56,60,68,56,82,90,64,54,70,48,74,66,48,44,54,54,44,40,56,53,40,54,49,51,41,52,51,49,42,50,55,49,39,53,55,50,49,56,51,50,56,49,47,53,55,50,51,53,53,45,48,54,52,51,52,52,48,52,49,50,48,53,56,51,37,71,80,35,94,72,68,77,87,77,89,83,84,72,92,76,88,51,56,57,50,44,51,68,50,75,80,47,89,52,77,87,76,48,93,62,83,78,87,71,49,76,72,53,46,55,50,50,53,50,49,52,53,50,51,50,49,51,51,52,53,60,64,69,65,46,60,65,59,52,50,36,36,74,76,50,74,58,51,98,70,88,49,74,74,63,57,69,72,57,76,84,77,78,54,68,58,79,79,77,51,62,87,92,72,66,48,77,69,49,54,48,52,49,51,58,46,51,52,52,52,50,51,52,49,53,52,50,50,52,49,48,54,49,50,52,54,48,47,51,52,52,54,50,51,48,53,50,51,48,51,53,50,39,49,52,52,48,53,50,43,54,49,48,53,55,47,51,49,27,40,50,34,43,50,49,52,44,51,52,49,50,53,54,48,50,55,48,51,55,52,50,52,50,46,55,49,50,54,49,55,39,56,58,49,51,57,52,43,52,56,52,51,50,54,50,52,54,51,50,53,56,46,51,52,47,50,53,51,41,53,55,48,52,53,50,50,56,48,50,59,53,49,54,56,57,77,44,60,89,50,58,73,70,49,40,55,53,50,54,55,59,42,68,60,72,73,80,89,70,78,90,65,94,77,52,37,67,47,33,47,52,50,26,52,30,61,76,70,71,53,84,64,89,78,54,50,73,57,55,49,53,50,50,52,48,48,57,63,71,62,52,98,69,93,70,66,93,79,63,51,71,69,61,49,52,54,40,44,53,53,33,40,54,51,52,25,48,54,35,41,46,51,16,44,53,46,48,48,52,55,50,54,54,49,49,56,49,54,52,49,51,46,51,55,50,52,52,50,43,54,51,50,52,52,52,46,55,48,50,52,50,52,49,54,49,51,71,72,65,60,90,79,58,71,48,74,62,73,93,79,53,93,65,77,82,86,82,55,80,72,60,50,74,89,62,78,92,76,60,67,66,60,55,51,54,49,51,50,52,49,52,51,52,50,50,49,52,51,49,50,53,54,47,51,56,52,50,52,54,49,49,55,52,51,52,53,51,49,54,50,52,53,50,53,50,50,54,51,49,53,53,46,52,58,57,67,71,56,81,87,57,77,68,64,59,55,57,56,57,57,64,74,71,70,82,87,89,89,77,79,66,65,66,63,57,55,58,59,54,54,58,55,53,56,53,56,53,52,56,51,53,54,52,50,56,53,52,52,54,51,54,53,54,52,53,56,52,51,54,55,50,54,53,51,52,54,53,53,52,52,53,54,54,58,58,61,71,74,73,79,86,63,64,75,69,43,47,55,50,45,49,51,48,46,51,49,46,49,52,50,47,51,53,48,50,50,48,52,49,52,52,46,50,50,48,50,51,50,48,52,51,49,50,53,50,48,57,70,71,44,86,80,76,81,75,80,80,75,85,75,132

pLDDT: mean 79.61, std 13.15, range [41.47, 96.31]

Organism: Callosobruchus maculatus (NCBI:txid64391)

Mean predicted aligned error: 21.11 Å